Protein AF-A0A936DAI2-F1 (afdb_monomer_lite)

Structure (mmCIF, N/CA/C/O backbone):
data_AF-A0A936DAI2-F1
#
_entry.id   AF-A0A936DAI2-F1
#
loop_
_atom_site.group_PDB
_atom_site.id
_atom_site.type_symbol
_atom_site.label_atom_id
_atom_site.label_alt_id
_atom_site.label_comp_id
_atom_site.label_asym_id
_atom_site.label_entity_id
_atom_site.label_seq_id
_atom_site.pdbx_PDB_ins_code
_atom_site.Cartn_x
_atom_site.Cartn_y
_atom_site.Cartn_z
_atom_site.occupancy
_atom_site.B_iso_or_equiv
_atom_site.auth_seq_id
_atom_site.auth_comp_id
_atom_site.auth_asym_id
_atom_site.auth_atom_id
_atom_site.pdbx_PDB_model_num
ATOM 1 N N . MET A 1 1 ? -7.409 -4.285 -1.477 1.00 70.94 1 MET A N 1
ATOM 2 C CA . MET A 1 1 ? -8.183 -4.584 -0.250 1.00 70.94 1 MET A CA 1
ATOM 3 C C . MET A 1 1 ? -9.469 -5.377 -0.480 1.00 70.94 1 MET A C 1
ATOM 5 O O . MET A 1 1 ? -9.773 -6.174 0.391 1.00 70.94 1 MET A O 1
ATOM 9 N N . SER A 1 2 ? -10.229 -5.201 -1.573 1.00 72.62 2 SER A N 1
ATOM 10 C CA . SER A 1 2 ? -11.518 -5.904 -1.785 1.00 72.62 2 SER A CA 1
ATOM 11 C C . SER A 1 2 ? -11.424 -7.433 -1.908 1.00 72.62 2 SER A C 1
ATOM 13 O O . SER A 1 2 ? -12.415 -8.117 -1.687 1.00 72.62 2 SER A O 1
ATOM 15 N N . SER A 1 3 ? -10.251 -7.957 -2.260 1.00 80.31 3 SER A N 1
ATOM 16 C CA . SER A 1 3 ? -9.923 -9.386 -2.352 1.00 80.31 3 SER A CA 1
ATOM 17 C C . SER A 1 3 ? -9.615 -10.032 -0.997 1.00 80.31 3 SER A C 1
ATOM 19 O O . SER A 1 3 ? -9.823 -11.231 -0.826 1.00 80.31 3 SER A O 1
ATOM 21 N N . LEU A 1 4 ? -9.177 -9.247 -0.006 1.00 85.56 4 LEU A N 1
ATOM 22 C CA . LEU A 1 4 ? -8.958 -9.747 1.347 1.00 85.56 4 LEU A CA 1
ATOM 23 C C . LEU A 1 4 ? -10.298 -9.961 2.050 1.00 85.56 4 LEU A C 1
ATOM 25 O O . LEU A 1 4 ? -11.228 -9.167 1.909 1.00 85.56 4 LEU A O 1
ATOM 29 N N . SER A 1 5 ? -10.370 -11.001 2.883 1.00 88.88 5 SER A N 1
ATOM 30 C CA . SER A 1 5 ? -11.537 -11.238 3.733 1.00 88.88 5 SER A CA 1
ATOM 31 C C . SER A 1 5 ? -11.900 -9.969 4.529 1.00 88.88 5 SER A C 1
ATOM 33 O O . SER A 1 5 ? -11.015 -9.379 5.165 1.00 88.88 5 SER A O 1
ATOM 35 N N . PRO A 1 6 ? -13.187 -9.566 4.583 1.00 88.94 6 PRO A N 1
ATOM 36 C CA . PRO A 1 6 ? -13.639 -8.433 5.393 1.00 88.94 6 PRO A CA 1
ATOM 37 C C . PRO A 1 6 ? -13.217 -8.549 6.860 1.00 88.94 6 PRO A C 1
ATOM 39 O O . PRO A 1 6 ? -12.999 -7.538 7.525 1.00 88.94 6 PRO A O 1
ATOM 42 N N . LEU A 1 7 ? -13.048 -9.780 7.353 1.00 87.56 7 LEU A N 1
ATOM 43 C CA . LEU A 1 7 ? -12.580 -10.066 8.705 1.00 87.56 7 LEU A CA 1
ATOM 44 C C . LEU A 1 7 ? -11.135 -9.582 8.936 1.00 87.56 7 LEU A C 1
ATOM 46 O O . LEU A 1 7 ? -10.814 -9.093 10.014 1.00 87.56 7 LEU A O 1
ATOM 50 N N . VAL A 1 8 ? -10.267 -9.658 7.924 1.00 88.81 8 VAL A N 1
ATOM 51 C CA . VAL A 1 8 ? -8.865 -9.205 8.000 1.00 88.81 8 VAL A CA 1
ATOM 52 C C . VAL A 1 8 ? -8.806 -7.677 7.992 1.00 88.81 8 VAL A C 1
ATOM 54 O O . VAL A 1 8 ? -8.172 -7.056 8.856 1.00 88.81 8 VAL A O 1
ATOM 57 N N . VAL A 1 9 ? -9.536 -7.063 7.057 1.00 90.06 9 VAL A N 1
ATOM 58 C CA . VAL A 1 9 ? -9.573 -5.605 6.869 1.00 90.06 9 VAL A CA 1
ATOM 59 C C . VAL A 1 9 ? -10.243 -4.916 8.062 1.00 90.06 9 VAL A C 1
ATOM 61 O O . VAL A 1 9 ? -9.646 -4.036 8.681 1.00 90.06 9 VAL A O 1
ATOM 64 N N . HIS A 1 10 ? -11.444 -5.358 8.443 1.00 89.81 10 HIS A N 1
ATOM 65 C CA . HIS A 1 10 ? -12.270 -4.726 9.479 1.00 89.81 10 HIS A CA 1
ATOM 66 C C . HIS A 1 10 ? -12.187 -5.405 10.848 1.00 89.81 10 HIS A C 1
ATOM 68 O O . HIS A 1 10 ? -12.888 -4.995 11.770 1.00 89.81 10 HIS A O 1
ATOM 74 N N . GLY A 1 11 ? -11.323 -6.408 11.019 1.00 85.44 11 GLY A N 1
ATOM 75 C CA . GLY A 1 11 ? -11.231 -7.180 12.259 1.00 85.44 11 GLY A CA 1
ATOM 76 C C . GLY A 1 11 ? -11.012 -6.332 13.509 1.00 85.44 11 GLY A C 1
ATOM 77 O O . GLY A 1 11 ? -11.672 -6.559 14.515 1.00 85.44 11 GLY A O 1
ATOM 78 N N . LYS A 1 12 ? -10.193 -5.273 13.418 1.00 84.12 12 LYS A N 1
ATOM 79 C CA . LYS A 1 12 ? -10.018 -4.303 14.511 1.00 84.12 12 LYS A CA 1
ATOM 80 C C . LYS A 1 12 ? -11.341 -3.636 14.907 1.00 84.12 12 LYS A C 1
ATOM 82 O O . LYS A 1 12 ? -11.665 -3.599 16.087 1.00 84.12 12 LYS A O 1
ATOM 87 N N . LEU A 1 13 ? -12.113 -3.150 13.935 1.00 88.38 13 LEU A N 1
ATOM 88 C CA . LEU A 1 13 ? -13.388 -2.472 14.182 1.00 88.38 13 LEU A CA 1
ATOM 89 C C . LEU A 1 13 ? -14.452 -3.444 14.711 1.00 88.38 13 LEU A C 1
ATOM 91 O O . LEU A 1 13 ? -15.212 -3.104 15.617 1.00 88.38 13 LEU A O 1
ATOM 95 N N . LEU A 1 14 ? -14.481 -4.672 14.184 1.00 86.69 14 LEU A N 1
ATOM 96 C CA . LEU A 1 14 ? -15.334 -5.740 14.702 1.00 86.69 14 LEU A CA 1
ATOM 97 C C . LEU A 1 14 ? -14.982 -6.049 16.163 1.00 86.69 14 LEU A C 1
ATOM 99 O O . LEU A 1 14 ? -15.870 -6.141 17.006 1.00 86.69 14 LEU A O 1
ATOM 103 N N . TRP A 1 15 ? -13.691 -6.133 16.481 1.00 83.25 15 TRP A N 1
ATOM 104 C CA . TRP A 1 15 ? -13.213 -6.366 17.838 1.00 83.25 15 TRP A CA 1
ATOM 105 C C . TRP A 1 15 ? -13.580 -5.221 18.789 1.00 83.25 15 TRP A C 1
ATOM 107 O O . TRP A 1 15 ? -14.156 -5.464 19.848 1.00 83.25 15 TRP A O 1
ATOM 117 N N . GLU A 1 16 ? -13.332 -3.973 18.392 1.00 85.62 16 GLU A N 1
ATOM 118 C CA . GLU A 1 16 ? -13.724 -2.784 19.159 1.00 85.62 16 GLU A CA 1
ATOM 119 C C . GLU A 1 16 ? -15.239 -2.750 19.404 1.00 85.62 16 GLU A C 1
ATOM 121 O O . GLU A 1 16 ? -15.682 -2.449 20.513 1.00 85.62 16 GLU A O 1
ATOM 126 N N . SER A 1 17 ? -16.034 -3.147 18.407 1.00 88.31 17 SER A N 1
ATOM 127 C CA . SER A 1 17 ? -17.493 -3.241 18.520 1.00 88.31 17 SER A CA 1
ATOM 128 C C . SER A 1 17 ? -17.928 -4.326 19.508 1.00 88.31 17 SER A C 1
ATOM 130 O O . SER A 1 17 ? -18.817 -4.087 20.323 1.00 88.31 17 SER A O 1
ATOM 132 N N . VAL A 1 18 ? -17.292 -5.503 19.487 1.00 85.88 18 VAL A N 1
ATOM 133 C CA . VAL A 1 18 ? -17.580 -6.594 20.435 1.00 85.88 18 VAL A CA 1
ATOM 134 C C . VAL A 1 18 ? -17.218 -6.186 21.863 1.00 85.88 18 VAL A C 1
ATOM 136 O O . VAL A 1 18 ? -18.009 -6.413 22.778 1.00 85.88 18 VAL A O 1
ATOM 139 N N . VAL A 1 19 ? -16.072 -5.533 22.067 1.00 84.19 19 VAL A N 1
ATOM 140 C CA . VAL A 1 19 ? -15.667 -5.023 23.386 1.00 84.19 19 VAL A CA 1
ATOM 141 C C . VAL A 1 19 ? -16.621 -3.930 23.865 1.00 84.19 19 VAL A C 1
ATOM 143 O O . VAL A 1 19 ? -17.070 -3.973 25.010 1.00 84.19 19 VAL A O 1
ATOM 146 N N . ALA A 1 20 ? -16.995 -2.986 22.999 1.00 86.56 20 ALA A N 1
ATOM 147 C CA . ALA A 1 20 ? -17.966 -1.947 23.330 1.00 86.56 20 ALA A CA 1
ATOM 148 C C . ALA A 1 20 ? -19.325 -2.550 23.721 1.00 86.56 20 ALA A C 1
ATOM 150 O O . ALA A 1 20 ? -19.907 -2.169 24.739 1.00 86.56 20 ALA A O 1
ATOM 151 N N . LEU A 1 21 ? -19.804 -3.543 22.968 1.00 89.12 21 LEU A N 1
ATOM 152 C CA . LEU A 1 21 ? -21.056 -4.236 23.258 1.00 89.12 21 LEU A CA 1
ATOM 153 C C . LEU A 1 21 ? -20.972 -5.042 24.563 1.00 89.12 21 LEU A C 1
ATOM 155 O O . LEU A 1 21 ? -21.924 -5.029 25.344 1.00 89.12 21 LEU A O 1
ATOM 159 N N . ALA A 1 22 ? -19.827 -5.664 24.859 1.00 86.25 22 ALA A N 1
ATOM 160 C CA . ALA A 1 22 ? -19.572 -6.333 26.135 1.00 86.25 22 ALA A CA 1
ATOM 161 C C . ALA A 1 22 ? -19.556 -5.346 27.316 1.00 86.25 22 ALA A C 1
ATOM 163 O O . ALA A 1 22 ? -20.116 -5.648 28.371 1.00 86.25 22 ALA A O 1
ATOM 164 N N . CYS A 1 23 ? -18.993 -4.147 27.142 1.00 83.38 23 CYS A N 1
ATOM 165 C CA . CYS A 1 23 ? -19.050 -3.073 28.136 1.00 83.38 23 CYS A CA 1
ATOM 166 C C . CYS A 1 23 ? -20.493 -2.616 28.388 1.00 83.38 23 CYS A C 1
ATOM 168 O O . CYS A 1 23 ? -20.916 -2.524 29.541 1.00 83.38 23 CYS A O 1
ATOM 170 N N . VAL A 1 24 ? -21.277 -2.378 27.330 1.00 87.00 24 VAL A N 1
ATOM 171 C CA . VAL A 1 24 ? -22.697 -2.002 27.451 1.00 87.00 24 VAL A CA 1
ATOM 172 C C . VAL A 1 24 ? -23.490 -3.109 28.144 1.00 87.00 24 VAL A C 1
ATOM 174 O O . VAL A 1 24 ? -24.230 -2.833 29.089 1.00 87.00 24 VAL A O 1
ATOM 177 N N . ALA A 1 25 ? -23.295 -4.366 27.743 1.00 84.81 25 ALA A N 1
ATOM 178 C CA . ALA A 1 25 ? -23.915 -5.517 28.391 1.00 84.81 25 ALA A CA 1
ATOM 179 C C . ALA A 1 25 ? -23.515 -5.616 29.872 1.00 84.81 25 ALA A C 1
ATOM 181 O O . ALA A 1 25 ? -24.379 -5.841 30.719 1.00 84.81 25 ALA A O 1
ATOM 182 N N . GLY A 1 26 ? -22.245 -5.366 30.203 1.00 82.12 26 GLY A N 1
ATOM 183 C CA . GLY A 1 26 ? -21.741 -5.311 31.574 1.00 82.12 26 GLY A CA 1
ATOM 184 C C . GLY A 1 26 ? -22.395 -4.209 32.411 1.00 82.12 26 GLY A C 1
ATOM 185 O O . GLY A 1 26 ? -22.815 -4.466 33.540 1.00 82.12 26 GLY A O 1
ATOM 186 N N . ILE A 1 27 ? -22.573 -3.008 31.851 1.00 82.88 27 ILE A N 1
ATOM 187 C CA . ILE A 1 27 ? -23.290 -1.893 32.494 1.00 82.88 27 ILE A CA 1
ATOM 188 C C . ILE A 1 27 ? -24.754 -2.268 32.748 1.00 82.88 27 ILE A C 1
ATOM 190 O O . ILE A 1 27 ? -25.254 -2.122 33.868 1.00 82.88 27 ILE A O 1
ATOM 194 N N . VAL A 1 28 ? -25.438 -2.800 31.733 1.00 86.62 28 VAL A N 1
ATOM 195 C CA . VAL A 1 28 ? -26.839 -3.225 31.836 1.00 86.62 28 VAL A CA 1
ATOM 196 C C . VAL A 1 28 ? -26.993 -4.341 32.873 1.00 86.62 28 VAL A C 1
ATOM 198 O O . VAL A 1 28 ? -27.884 -4.274 33.724 1.00 86.62 28 VAL A O 1
ATOM 201 N N . ALA A 1 29 ? -26.106 -5.337 32.870 1.00 82.50 29 ALA A N 1
ATOM 202 C CA . ALA A 1 29 ? -26.103 -6.438 33.827 1.00 82.50 29 ALA A CA 1
ATOM 203 C C . ALA A 1 29 ? -25.831 -5.954 35.260 1.00 82.50 29 ALA A C 1
ATOM 205 O O . ALA A 1 29 ? -26.555 -6.339 36.184 1.00 82.50 29 ALA A O 1
ATOM 206 N N . ALA A 1 30 ? -24.855 -5.059 35.452 1.00 80.62 30 ALA A N 1
ATOM 207 C CA . ALA A 1 30 ? -24.531 -4.467 36.749 1.00 80.62 30 ALA A CA 1
ATOM 208 C C . ALA A 1 30 ? -25.721 -3.704 37.358 1.00 80.62 30 ALA A C 1
ATOM 210 O O . ALA A 1 30 ? -25.898 -3.716 38.578 1.00 80.62 30 ALA A O 1
ATOM 211 N N . TRP A 1 31 ? -26.581 -3.112 36.523 1.00 80.06 31 TRP A N 1
ATOM 212 C CA . TRP A 1 31 ? -27.806 -2.436 36.956 1.00 80.06 31 TRP A CA 1
ATOM 213 C C . TRP A 1 31 ? -28.996 -3.383 37.163 1.00 80.06 31 TRP A C 1
ATOM 215 O O . TRP A 1 31 ? -29.698 -3.292 38.177 1.00 80.06 31 TRP A O 1
ATOM 225 N N . LEU A 1 32 ? -29.260 -4.286 36.215 1.00 84.50 32 LEU A N 1
ATOM 226 C CA . LEU A 1 32 ? -30.474 -5.107 36.207 1.00 84.50 32 LEU A CA 1
ATOM 227 C C . LEU A 1 32 ? -30.398 -6.316 37.141 1.00 84.50 32 LEU A C 1
ATOM 229 O O . LEU A 1 32 ? -31.386 -6.606 37.822 1.00 84.50 32 LEU A O 1
ATOM 233 N N . LEU A 1 33 ? -29.260 -7.016 37.204 1.00 81.69 33 LEU A N 1
ATOM 234 C CA . LEU A 1 33 ? -29.117 -8.236 38.008 1.00 81.69 33 LEU A CA 1
ATOM 235 C C . LEU A 1 33 ? -29.356 -7.986 39.508 1.00 81.69 33 LEU A C 1
ATOM 237 O O . LEU A 1 33 ? -30.222 -8.656 40.078 1.00 81.69 33 LEU A O 1
ATOM 241 N N . PRO A 1 34 ? -28.710 -6.998 40.165 1.00 76.62 34 PRO A N 1
ATOM 242 C CA . PRO A 1 34 ? -28.986 -6.722 41.574 1.00 76.62 34 PRO A CA 1
ATOM 243 C C . PRO A 1 34 ? -30.408 -6.202 41.817 1.00 76.62 34 PRO A C 1
ATOM 245 O O . PRO A 1 34 ? -31.004 -6.544 42.837 1.00 76.62 34 PRO A O 1
ATOM 248 N N . ARG A 1 35 ? -31.001 -5.439 40.886 1.00 79.94 35 ARG A N 1
ATOM 249 C CA . ARG A 1 35 ? -32.412 -5.020 40.993 1.00 79.94 35 ARG A CA 1
ATOM 250 C C . ARG A 1 35 ? -33.363 -6.217 40.954 1.00 79.94 35 ARG A C 1
ATOM 252 O O . ARG A 1 35 ? -34.273 -6.292 41.778 1.00 79.94 35 ARG A O 1
ATOM 259 N N . ARG A 1 36 ? -33.151 -7.165 40.034 1.00 83.06 36 ARG A N 1
ATOM 260 C CA . ARG A 1 36 ? -33.947 -8.401 39.943 1.00 83.06 36 ARG A CA 1
ATOM 261 C C . ARG A 1 36 ? -33.774 -9.274 41.185 1.00 83.06 36 ARG A C 1
ATOM 263 O O . ARG A 1 36 ? -34.778 -9.713 41.738 1.00 83.06 36 ARG A O 1
ATOM 270 N N . ALA A 1 37 ? -32.542 -9.468 41.657 1.00 80.00 37 ALA A N 1
ATOM 271 C CA . ALA A 1 37 ? -32.267 -10.233 42.873 1.00 80.00 37 ALA A CA 1
ATOM 272 C C . ALA A 1 37 ? -32.964 -9.626 44.104 1.00 80.00 37 ALA A C 1
ATOM 274 O O . ALA A 1 37 ? -33.614 -10.345 44.857 1.00 80.00 37 ALA A O 1
ATOM 275 N N . ARG A 1 38 ? -32.924 -8.295 44.268 1.00 76.12 38 ARG A N 1
ATOM 276 C CA . ARG A 1 38 ? -33.622 -7.599 45.366 1.00 76.12 38 ARG A CA 1
ATOM 277 C C . ARG A 1 38 ? -35.136 -7.708 45.274 1.00 76.12 38 ARG A C 1
ATOM 279 O O . ARG A 1 38 ? -35.776 -7.966 46.282 1.00 76.12 38 ARG A O 1
ATOM 286 N N . ARG A 1 39 ? -35.715 -7.550 44.079 1.00 82.75 39 ARG A N 1
ATOM 287 C CA . ARG A 1 39 ? -37.163 -7.739 43.881 1.00 82.75 39 ARG A CA 1
ATOM 288 C C . ARG A 1 39 ? -37.600 -9.158 44.240 1.00 82.75 39 ARG A C 1
ATOM 290 O O . ARG A 1 39 ? -38.633 -9.311 44.878 1.00 82.75 39 ARG A O 1
ATOM 297 N N . ARG A 1 40 ? -36.807 -10.172 43.867 1.00 83.38 40 ARG A N 1
ATOM 298 C CA . ARG A 1 40 ? -37.063 -11.573 44.237 1.00 83.38 40 ARG A CA 1
ATOM 299 C C . ARG A 1 40 ? -37.007 -11.776 45.754 1.00 83.38 40 ARG A C 1
ATOM 301 O O . ARG A 1 40 ? -37.939 -12.348 46.296 1.00 83.38 40 ARG A O 1
ATOM 308 N N . ARG A 1 41 ? -35.998 -11.225 46.437 1.00 79.38 41 ARG A N 1
ATOM 309 C CA . ARG A 1 41 ? -35.885 -11.288 47.909 1.00 79.38 41 ARG A CA 1
ATOM 310 C C . ARG A 1 41 ? -37.027 -10.568 48.628 1.00 79.38 41 ARG A C 1
ATOM 312 O O . ARG A 1 41 ? -37.676 -11.150 49.482 1.00 79.38 41 ARG A O 1
ATOM 319 N N . ALA A 1 42 ? -37.343 -9.336 48.228 1.00 81.50 42 ALA A N 1
ATOM 320 C CA . ALA A 1 42 ? -38.466 -8.585 48.795 1.00 81.50 42 ALA A CA 1
ATOM 321 C C . ALA A 1 42 ? -39.812 -9.299 48.567 1.00 81.50 42 ALA A C 1
ATOM 323 O O . ALA A 1 42 ? -40.718 -9.216 49.390 1.00 81.50 42 ALA A O 1
ATOM 324 N N . ALA A 1 43 ? -39.975 -10.003 47.441 1.00 84.12 43 ALA A N 1
ATOM 325 C CA . ALA A 1 43 ? -41.144 -10.845 47.207 1.00 84.12 43 ALA A CA 1
ATOM 326 C C . ALA A 1 43 ? -41.163 -12.080 48.123 1.00 84.12 43 ALA A C 1
ATOM 328 O O . ALA A 1 43 ? -42.204 -12.346 48.714 1.00 84.12 43 ALA A O 1
ATOM 329 N N . ALA A 1 44 ? -40.032 -12.775 48.285 1.00 83.31 44 ALA A N 1
ATOM 330 C CA . ALA A 1 44 ? -39.912 -13.934 49.171 1.00 83.31 44 ALA A CA 1
ATOM 331 C C . ALA A 1 44 ? -40.231 -13.579 50.633 1.00 83.31 44 ALA A C 1
ATOM 333 O O . ALA A 1 44 ? -41.036 -14.252 51.263 1.00 83.31 44 ALA A O 1
ATOM 334 N N . ILE A 1 45 ? -39.712 -12.457 51.135 1.00 81.44 45 ILE A N 1
ATOM 335 C CA . ILE A 1 45 ? -39.967 -11.989 5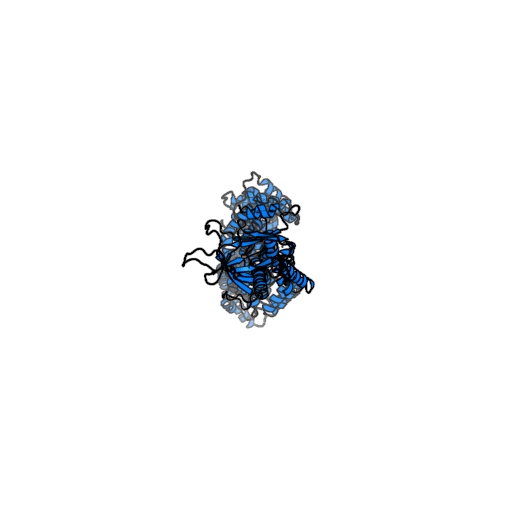2.508 1.00 81.44 45 ILE A CA 1
ATOM 336 C C . ILE A 1 45 ? -41.435 -11.619 52.713 1.00 81.44 45 ILE A C 1
ATOM 338 O O . ILE A 1 45 ? -42.049 -12.004 53.705 1.00 81.44 45 ILE A O 1
ATOM 342 N N . ARG A 1 46 ? -42.040 -10.909 51.752 1.00 85.12 46 ARG A N 1
ATOM 343 C CA . ARG A 1 46 ? -43.477 -10.595 51.806 1.00 85.12 46 ARG A CA 1
ATOM 344 C C . ARG A 1 46 ? -44.345 -11.848 51.759 1.00 85.12 46 ARG A C 1
ATOM 346 O O . ARG A 1 46 ? -45.410 -11.845 52.365 1.00 85.12 46 ARG A O 1
ATOM 353 N N . ALA A 1 47 ? -43.913 -12.880 51.036 1.00 84.00 47 ALA A N 1
ATOM 354 C CA . ALA A 1 47 ? -44.590 -14.170 51.015 1.00 84.00 47 ALA A CA 1
ATOM 355 C C . ALA A 1 47 ? -44.435 -14.906 52.356 1.00 84.00 47 ALA A C 1
ATOM 357 O O . ALA A 1 47 ? -45.422 -15.436 52.853 1.00 84.00 47 ALA A O 1
ATOM 358 N N . GLY A 1 48 ? -43.243 -14.866 52.964 1.00 82.81 48 GLY A N 1
ATOM 359 C CA . GLY A 1 48 ? -42.961 -15.464 54.273 1.00 82.81 48 GLY A CA 1
ATOM 360 C C . GLY A 1 48 ? -43.753 -14.838 55.423 1.00 82.81 48 GLY A C 1
ATOM 361 O O . GLY A 1 48 ? -44.192 -15.555 56.315 1.00 82.81 48 GLY A O 1
ATOM 362 N N . LEU A 1 49 ? -44.015 -13.526 55.375 1.00 83.19 49 LEU A N 1
ATOM 363 C CA . LEU A 1 49 ? -44.900 -12.872 56.346 1.00 83.19 49 LEU A CA 1
ATOM 364 C C . LEU A 1 49 ? -46.367 -13.295 56.196 1.00 83.19 49 LEU A C 1
ATOM 366 O O . LEU A 1 49 ? -47.092 -13.277 57.181 1.00 83.19 49 LEU A O 1
ATOM 370 N N . GLY A 1 50 ? -46.807 -13.677 54.994 1.00 84.81 50 GLY A N 1
ATOM 371 C CA . GLY A 1 50 ? -48.193 -14.034 54.689 1.00 84.81 50 GLY A CA 1
ATOM 372 C C . GLY A 1 50 ? -48.997 -12.928 53.987 1.00 84.81 50 GLY A C 1
ATOM 373 O O . GLY A 1 50 ? -48.495 -11.853 53.634 1.00 84.81 50 GLY A O 1
ATOM 374 N N . GLY A 1 51 ? -50.274 -13.221 53.721 1.00 83.75 51 GLY A N 1
ATOM 375 C CA . GLY A 1 51 ? -51.211 -12.282 53.100 1.00 83.75 51 GLY A CA 1
ATOM 376 C C . GLY A 1 51 ? -51.634 -11.192 54.082 1.00 83.75 51 GLY A C 1
ATOM 377 O O . GLY A 1 51 ? -52.155 -11.501 55.148 1.00 83.75 51 GLY A O 1
ATOM 378 N N . GLY A 1 52 ? -51.412 -9.924 53.728 1.00 79.94 52 GLY A N 1
ATOM 379 C CA . GLY A 1 52 ? -51.846 -8.797 54.551 1.00 79.94 52 GLY A CA 1
ATOM 380 C C . GLY A 1 52 ? -53.369 -8.671 54.561 1.00 79.94 52 GLY A C 1
ATOM 381 O O . GLY A 1 52 ? -53.992 -8.639 53.500 1.00 79.94 52 GLY A O 1
ATOM 382 N N . THR A 1 53 ? -53.966 -8.575 55.743 1.00 80.38 53 THR A N 1
ATOM 383 C CA . THR A 1 53 ? -55.378 -8.247 55.921 1.00 80.38 53 THR A CA 1
ATOM 384 C C . THR A 1 53 ? -55.534 -6.733 56.017 1.00 80.38 53 THR A C 1
ATOM 386 O O . THR A 1 53 ? -54.870 -6.075 56.817 1.00 80.38 53 THR A O 1
ATOM 389 N N . SER A 1 54 ? -56.426 -6.170 55.203 1.00 75.56 54 SER A N 1
ATOM 390 C CA . SER A 1 54 ? -56.845 -4.763 55.296 1.00 75.56 54 SER A CA 1
ATOM 391 C C . SER A 1 54 ? -58.015 -4.556 56.261 1.00 75.56 54 SER A C 1
ATOM 393 O O . SER A 1 54 ? -58.392 -3.421 56.537 1.00 75.56 54 SER A O 1
ATOM 395 N N . SER A 1 55 ? -58.608 -5.647 56.752 1.00 78.44 55 SER A N 1
ATOM 396 C CA . SER A 1 55 ? -59.645 -5.623 57.779 1.00 78.44 55 SER A CA 1
ATOM 397 C C . SER A 1 55 ? -59.006 -5.738 59.158 1.00 78.44 55 SER A C 1
ATOM 399 O O . SER A 1 55 ? -58.180 -6.622 59.384 1.00 78.44 55 SER A O 1
ATOM 401 N N . LEU A 1 56 ? -59.408 -4.852 60.068 1.00 79.81 56 LEU A N 1
ATOM 402 C CA . LEU A 1 56 ? -58.978 -4.851 61.467 1.00 79.81 56 LEU A CA 1
ATOM 403 C C . LEU A 1 56 ? -59.888 -5.683 62.374 1.00 79.81 56 LEU A C 1
ATOM 405 O O . LEU A 1 56 ? -59.710 -5.639 63.582 1.00 79.81 56 LEU A O 1
ATOM 409 N N . ALA A 1 57 ? -60.849 -6.433 61.825 1.00 75.19 57 ALA A N 1
ATOM 410 C CA . ALA A 1 57 ? -61.650 -7.370 62.606 1.00 75.19 57 ALA A CA 1
ATOM 411 C C . ALA A 1 57 ? -60.791 -8.602 62.952 1.00 75.19 57 ALA A C 1
ATOM 413 O O . ALA A 1 57 ? -60.529 -9.415 62.057 1.00 75.19 57 ALA A O 1
ATOM 414 N N . PRO A 1 58 ? -60.310 -8.759 64.203 1.00 62.66 58 PRO A N 1
ATOM 415 C CA . PRO A 1 58 ? -59.483 -9.902 64.545 1.00 62.66 58 PRO A CA 1
ATOM 416 C C . PRO A 1 58 ? -60.353 -11.170 64.504 1.00 62.66 58 PRO A C 1
ATOM 418 O O . PRO A 1 58 ? -61.418 -11.198 65.120 1.00 62.66 58 PRO A O 1
ATOM 421 N N . PRO A 1 59 ? -59.935 -12.243 63.812 1.00 60.53 59 PRO A N 1
ATOM 422 C CA . PRO A 1 59 ? -60.673 -13.509 63.818 1.00 60.53 59 PRO A CA 1
ATOM 423 C C . PRO A 1 59 ? -60.622 -14.217 65.188 1.00 60.53 59 PRO A C 1
ATOM 425 O O . PRO A 1 59 ? -61.425 -15.107 65.445 1.00 60.53 59 PRO A O 1
ATOM 428 N N . SER A 1 60 ? -59.666 -13.848 66.050 1.00 74.50 60 SER A N 1
ATOM 429 C CA . SER A 1 60 ? -59.506 -14.280 67.446 1.00 74.50 60 SER A CA 1
ATOM 430 C C . SER A 1 60 ? -58.500 -13.340 68.149 1.00 74.50 60 SER A C 1
ATOM 432 O O . SER A 1 60 ? -57.553 -12.908 67.484 1.00 74.50 60 SER A O 1
ATOM 434 N N . PRO A 1 61 ? -58.668 -13.020 69.451 1.00 68.62 61 PRO A N 1
ATOM 435 C CA . PRO A 1 61 ? -57.821 -12.075 70.200 1.00 68.62 61 PRO A CA 1
ATOM 436 C C . PRO A 1 61 ? -56.355 -12.509 70.398 1.00 68.62 61 PRO A C 1
ATOM 438 O O . PRO A 1 61 ? -55.541 -11.701 70.839 1.00 68.62 61 PRO A O 1
ATOM 441 N N . GLU A 1 62 ? -55.996 -13.744 70.042 1.00 77.12 62 GLU A N 1
ATOM 442 C CA . GLU A 1 62 ? -54.641 -14.291 70.235 1.00 77.12 62 GLU A CA 1
ATOM 443 C C . GLU A 1 62 ? -53.981 -14.754 68.931 1.00 77.12 62 GLU A C 1
ATOM 445 O O . GLU A 1 62 ? -52.847 -15.227 68.924 1.00 77.12 62 GLU A O 1
ATOM 450 N N . LYS A 1 63 ? -54.662 -14.610 67.789 1.00 83.62 63 LYS A N 1
ATOM 451 C CA . LYS A 1 63 ? -54.111 -15.072 66.517 1.00 83.62 63 LYS A CA 1
ATOM 452 C C . LYS A 1 63 ? -53.110 -14.063 65.958 1.00 83.62 63 LYS A C 1
ATOM 454 O O . LYS A 1 63 ? -53.388 -12.868 65.871 1.00 83.62 63 LYS A O 1
ATOM 459 N N . LEU A 1 64 ? -51.980 -14.578 65.482 1.00 85.50 64 LEU A N 1
ATOM 460 C CA . LEU A 1 64 ? -51.043 -13.824 64.660 1.00 85.50 64 LEU A CA 1
ATOM 461 C C . LEU A 1 64 ? -51.755 -13.309 63.399 1.00 85.50 64 LEU A C 1
ATOM 463 O O . LEU A 1 64 ? -52.319 -14.088 62.624 1.00 85.50 64 LEU A O 1
ATOM 467 N N . VAL A 1 65 ? -51.710 -12.001 63.179 1.00 89.12 65 VAL A N 1
ATOM 468 C CA . VAL A 1 65 ? -52.251 -11.344 61.990 1.00 89.12 65 VAL A CA 1
ATOM 469 C C . VAL A 1 65 ? -51.171 -10.537 61.286 1.00 89.12 65 VAL A C 1
ATOM 471 O O . VAL A 1 65 ? -50.202 -10.077 61.891 1.00 89.12 65 VAL A O 1
ATOM 474 N N . VAL A 1 66 ? -51.346 -10.372 59.979 1.00 90.31 66 VAL A N 1
ATOM 475 C CA . VAL A 1 66 ? -50.471 -9.560 59.134 1.00 90.31 66 VAL A CA 1
ATOM 476 C C . VAL A 1 66 ? -51.287 -8.377 58.672 1.00 90.31 66 VAL A C 1
ATOM 478 O O . VAL A 1 66 ? -52.223 -8.537 57.899 1.00 90.31 66 VAL A O 1
ATOM 481 N N . VAL A 1 67 ? -50.941 -7.189 59.132 1.00 90.44 67 VAL A N 1
ATOM 482 C CA . VAL A 1 67 ? -51.670 -5.968 58.816 1.00 90.44 67 VAL A CA 1
ATOM 483 C C . VAL A 1 67 ? -50.925 -5.221 57.716 1.00 90.44 67 VAL A C 1
ATOM 485 O O . VAL A 1 67 ? -49.716 -5.009 57.823 1.00 90.44 67 VAL A O 1
ATOM 488 N N . SER A 1 68 ? -51.633 -4.835 56.652 1.00 91.56 68 SER A N 1
ATOM 489 C CA . SER A 1 68 ? -51.083 -3.992 55.581 1.00 91.56 68 SER A CA 1
ATOM 490 C C . SER A 1 68 ? -51.627 -2.572 55.697 1.00 91.56 68 SER A C 1
ATOM 492 O O . SER A 1 68 ? -52.842 -2.374 55.711 1.00 91.56 68 SER A O 1
ATOM 494 N N . GLY A 1 69 ? -50.738 -1.584 55.804 1.00 90.25 69 GLY A N 1
ATOM 495 C CA . GLY A 1 69 ? -51.118 -0.196 56.056 1.00 90.25 69 GLY A CA 1
ATOM 496 C C . GLY A 1 69 ? -50.059 0.816 55.641 1.00 90.25 69 GLY A C 1
ATOM 497 O O . GLY A 1 69 ? -48.899 0.475 55.396 1.00 90.25 69 GLY A O 1
ATOM 498 N N . LYS A 1 70 ? -50.468 2.082 55.538 1.00 90.38 70 LYS A N 1
ATOM 499 C CA . LYS A 1 70 ? -49.556 3.196 55.249 1.00 90.38 70 LYS A CA 1
ATOM 500 C C . LYS A 1 70 ? -48.926 3.700 56.537 1.00 90.38 70 LYS A C 1
ATOM 502 O O . LYS A 1 70 ? -49.623 3.933 57.515 1.00 90.38 70 LYS A O 1
ATOM 507 N N . VAL A 1 71 ? -47.619 3.924 56.529 1.00 87.50 71 VAL A N 1
ATOM 508 C CA . VAL A 1 71 ? -46.910 4.503 57.672 1.00 87.50 71 VAL A CA 1
ATOM 509 C C . VAL A 1 71 ? -47.338 5.959 57.858 1.00 87.50 71 VAL A C 1
ATOM 511 O O . VAL A 1 71 ? -47.121 6.794 56.977 1.00 87.50 71 VAL A O 1
ATOM 514 N N . VAL A 1 72 ? -47.890 6.281 59.023 1.00 85.38 72 VAL A N 1
ATOM 515 C CA . VAL A 1 72 ? -48.265 7.640 59.434 1.00 85.38 72 VAL A CA 1
ATOM 516 C C . VAL A 1 72 ? -47.560 7.999 60.742 1.00 85.38 72 VAL A C 1
ATOM 518 O O . VAL A 1 72 ? -47.049 7.135 61.452 1.00 85.38 72 VAL A O 1
ATOM 521 N N . LYS A 1 73 ? -47.459 9.292 61.049 1.00 72.19 73 LYS A N 1
ATOM 522 C CA . LYS A 1 73 ? -46.886 9.746 62.323 1.00 72.19 73 LYS A CA 1
ATOM 523 C C . LYS A 1 73 ? -47.972 9.922 63.369 1.00 72.19 73 LYS A C 1
ATOM 525 O O . LYS A 1 73 ? -49.019 10.473 63.048 1.00 72.19 73 LYS A O 1
ATOM 530 N N . ALA A 1 74 ? -47.663 9.564 64.613 1.00 69.12 74 ALA A N 1
ATOM 531 C CA . ALA A 1 74 ? -48.551 9.780 65.751 1.00 69.12 74 ALA A CA 1
ATOM 532 C C . ALA A 1 74 ? -48.807 11.278 66.024 1.00 69.12 74 ALA A C 1
ATOM 534 O O . ALA A 1 74 ? -49.941 11.672 66.268 1.00 69.12 74 ALA A O 1
ATOM 535 N N . SER A 1 75 ? -47.779 12.130 65.922 1.00 63.00 75 SER A N 1
ATOM 536 C CA . SER A 1 75 ? -47.843 13.553 66.305 1.00 63.00 75 SER A CA 1
ATOM 537 C C . SER A 1 75 ? -48.304 14.535 65.214 1.00 63.00 75 SER A C 1
ATOM 539 O O . SER A 1 75 ? -48.258 15.745 65.421 1.00 63.00 75 SER A O 1
ATOM 541 N N . GLY A 1 76 ? -48.706 14.072 64.023 1.00 56.72 76 GLY A N 1
ATOM 542 C CA . GLY A 1 76 ? -49.169 14.952 62.933 1.00 56.72 76 GLY A CA 1
ATOM 543 C C . GLY A 1 76 ? -48.121 15.926 62.354 1.00 56.72 76 GLY A C 1
ATOM 544 O O . GLY A 1 76 ? -48.433 16.662 61.424 1.00 56.72 76 GLY A O 1
ATOM 545 N N . SER A 1 77 ? -46.873 15.929 62.845 1.00 51.12 77 SER A N 1
ATOM 546 C CA . SER A 1 77 ? -45.812 16.847 62.398 1.00 51.12 77 SER A CA 1
ATOM 547 C C . SER A 1 77 ? -45.377 16.570 60.942 1.00 51.12 77 SER A C 1
ATOM 549 O O . SER A 1 77 ? -44.744 15.535 60.673 1.00 51.12 77 SER A O 1
ATOM 551 N N . PRO A 1 78 ? -45.631 17.486 59.986 1.00 53.12 78 PRO A N 1
ATOM 552 C CA . PRO A 1 78 ? -45.403 17.239 58.559 1.00 53.12 78 PRO A CA 1
ATOM 553 C C . PRO A 1 78 ? -43.928 17.330 58.122 1.00 53.12 78 PRO A C 1
ATOM 555 O O . PRO A 1 78 ? -43.586 16.906 57.020 1.00 53.12 78 PRO A O 1
ATOM 558 N N . GLU A 1 79 ? -43.018 17.843 58.957 1.00 51.78 79 GLU A N 1
ATOM 559 C CA . GLU A 1 79 ? -41.702 18.296 58.470 1.00 51.78 79 GLU A CA 1
ATOM 560 C C . GLU A 1 79 ? -40.644 17.194 58.276 1.00 51.78 79 GLU A C 1
ATOM 562 O O . GLU A 1 79 ? -39.717 17.349 57.480 1.00 51.78 79 GLU A O 1
ATOM 567 N N . LYS A 1 80 ? -40.754 16.047 58.959 1.00 59.88 80 LYS A N 1
ATOM 568 C CA . LYS A 1 80 ? -39.730 14.977 58.886 1.00 59.88 80 LYS A CA 1
ATOM 569 C C . LYS A 1 80 ? -40.210 13.766 58.090 1.00 59.88 80 LYS A C 1
ATOM 571 O O . LYS A 1 80 ? -41.106 13.069 58.535 1.00 59.88 80 LYS A O 1
ATOM 576 N N . LYS A 1 81 ? -39.605 13.464 56.939 1.00 67.75 81 LYS A N 1
ATOM 577 C CA . LYS A 1 81 ? -40.038 12.334 56.090 1.00 67.75 81 LYS A CA 1
ATOM 578 C C . LYS A 1 81 ? -39.686 10.948 56.650 1.00 67.75 81 LYS A C 1
ATOM 580 O O . LYS A 1 81 ? -40.257 9.972 56.190 1.00 67.75 81 LYS A O 1
ATOM 585 N N . LEU A 1 82 ? -38.716 10.817 57.558 1.00 71.19 82 LEU A N 1
ATOM 586 C CA . LEU A 1 82 ? -38.276 9.529 58.126 1.00 71.19 82 LEU A CA 1
ATOM 587 C C . LEU A 1 82 ? -39.159 9.133 59.321 1.00 71.19 82 LEU A C 1
ATOM 589 O O . LEU A 1 82 ? -39.305 9.934 60.240 1.00 71.19 82 LEU A O 1
ATOM 593 N N . ALA A 1 83 ? -39.713 7.920 59.304 1.00 72.50 83 ALA A N 1
ATOM 594 C CA . ALA A 1 83 ? -40.593 7.393 60.350 1.00 72.50 83 ALA A CA 1
ATOM 595 C C . ALA A 1 83 ? -39.890 6.356 61.244 1.00 72.50 83 ALA A C 1
ATOM 597 O O . ALA A 1 83 ? -40.003 6.418 62.465 1.00 72.50 83 ALA A O 1
ATOM 598 N N . ALA A 1 84 ? -39.109 5.446 60.655 1.00 74.44 84 ALA A N 1
ATOM 599 C CA . ALA A 1 84 ? -38.343 4.444 61.397 1.00 74.44 84 ALA A CA 1
ATOM 600 C C . ALA A 1 84 ? -37.056 4.045 60.664 1.00 74.44 84 ALA A C 1
ATOM 602 O O . ALA A 1 84 ? -36.940 4.204 59.443 1.00 74.44 84 ALA A O 1
ATOM 603 N N . ALA A 1 85 ? -36.094 3.524 61.422 1.00 74.44 85 ALA A N 1
ATOM 604 C CA . ALA A 1 85 ? -34.804 3.058 60.946 1.00 74.44 85 ALA A CA 1
ATOM 605 C C . ALA A 1 85 ? -34.350 1.787 61.687 1.00 74.44 85 ALA A C 1
ATOM 607 O O . ALA A 1 85 ? -34.518 1.655 62.895 1.00 74.44 85 ALA A O 1
ATOM 608 N N . THR A 1 86 ? -33.719 0.864 60.967 1.00 74.94 86 THR A N 1
ATOM 609 C CA . THR A 1 86 ? -33.116 -0.355 61.522 1.00 74.94 86 THR A CA 1
ATOM 610 C C . THR A 1 86 ? -31.661 -0.443 61.085 1.00 74.94 86 THR A C 1
ATOM 612 O O . THR A 1 86 ? -31.378 -0.420 59.883 1.00 74.94 86 THR A O 1
ATOM 615 N N . LEU A 1 87 ? -30.743 -0.562 62.045 1.00 70.06 87 LEU A N 1
ATOM 616 C CA . LEU A 1 87 ? -29.340 -0.890 61.810 1.00 70.06 87 LEU A CA 1
ATOM 617 C C . LEU A 1 87 ? -29.127 -2.396 61.953 1.00 70.06 87 LEU A C 1
ATOM 619 O O . LEU A 1 87 ? -29.529 -3.020 62.934 1.00 70.06 87 LEU A O 1
ATOM 623 N N . VAL A 1 88 ? -28.457 -2.975 60.963 1.00 68.00 88 VAL A N 1
ATOM 624 C CA . VAL A 1 88 ? -28.142 -4.403 60.909 1.00 68.00 88 VAL A CA 1
ATOM 625 C C . VAL A 1 88 ? -26.648 -4.559 60.624 1.00 68.00 88 VAL A C 1
ATOM 627 O O . VAL A 1 88 ? -26.131 -3.820 59.786 1.00 68.00 88 VAL A O 1
ATOM 630 N N . PRO A 1 89 ? -25.924 -5.502 61.252 1.00 65.12 89 PRO A N 1
ATOM 631 C CA . PRO A 1 89 ? -24.564 -5.841 60.832 1.00 65.12 89 PRO A CA 1
ATOM 632 C C . PRO A 1 89 ? -24.496 -6.117 59.323 1.00 65.12 89 PRO A C 1
ATOM 634 O O . PRO A 1 89 ? -25.369 -6.788 58.779 1.00 65.12 89 PRO A O 1
ATOM 637 N N . ALA A 1 90 ? -23.460 -5.640 58.633 1.00 62.00 90 ALA A N 1
ATOM 638 C CA . ALA A 1 90 ? -23.292 -5.779 57.184 1.00 62.00 90 ALA A CA 1
ATOM 639 C C . ALA A 1 90 ? -23.282 -7.253 56.745 1.00 62.00 90 ALA A C 1
ATOM 641 O O . ALA A 1 90 ? -23.849 -7.590 55.708 1.00 62.00 90 ALA A O 1
ATOM 642 N N . ALA A 1 91 ? -22.735 -8.144 57.581 1.00 56.22 91 ALA A N 1
ATOM 643 C CA . ALA A 1 91 ? -22.793 -9.594 57.383 1.00 56.22 91 ALA A CA 1
ATOM 644 C C . ALA A 1 91 ? -24.233 -10.153 57.393 1.00 56.22 91 ALA A C 1
ATOM 646 O O . ALA A 1 91 ? -24.513 -11.155 56.743 1.00 56.22 91 ALA A O 1
ATOM 647 N N . MET A 1 92 ? -25.158 -9.481 58.083 1.00 58.69 92 MET A N 1
ATOM 648 C CA . MET A 1 92 ? -26.579 -9.836 58.193 1.00 58.69 92 MET A CA 1
ATOM 649 C C . MET A 1 92 ? -27.486 -8.940 57.339 1.00 58.69 92 MET A C 1
ATOM 651 O O . MET A 1 92 ? -28.704 -9.109 57.342 1.00 58.69 92 MET A O 1
ATOM 655 N N . ALA A 1 93 ? -26.919 -8.018 56.551 1.00 56.78 93 ALA A N 1
ATOM 656 C CA . ALA A 1 93 ? -27.681 -7.157 55.648 1.00 56.78 93 ALA A CA 1
ATOM 657 C C . ALA A 1 93 ? -28.530 -7.966 54.653 1.00 56.78 93 ALA A C 1
ATOM 659 O O . ALA A 1 93 ? -29.551 -7.470 54.180 1.00 56.78 93 ALA A O 1
ATOM 660 N N . PHE A 1 94 ? -28.121 -9.211 54.384 1.00 54.31 94 PHE A N 1
ATOM 661 C CA . PHE A 1 94 ? -28.767 -10.146 53.468 1.00 54.31 94 PHE A CA 1
ATOM 662 C C . PHE A 1 94 ? -29.561 -11.276 54.144 1.00 54.31 94 PHE A C 1
ATOM 664 O O . PHE A 1 94 ? -30.122 -12.089 53.414 1.00 54.31 94 PHE A O 1
ATOM 671 N N . ALA A 1 95 ? -29.611 -11.347 55.479 1.00 57.47 95 ALA A N 1
ATOM 672 C CA . ALA A 1 95 ? -30.412 -12.351 56.182 1.00 57.47 95 ALA A CA 1
ATOM 673 C C . ALA A 1 95 ? -31.913 -12.035 56.028 1.00 57.47 95 ALA A C 1
ATOM 675 O O . ALA A 1 95 ? -32.320 -10.883 56.198 1.00 57.47 95 ALA A O 1
ATOM 676 N N . GLU A 1 96 ? -32.707 -13.043 55.651 1.00 54.69 96 GLU A N 1
ATOM 677 C CA . GLU A 1 96 ? -34.146 -12.904 55.364 1.00 54.69 96 GLU A CA 1
ATOM 678 C C . GLU A 1 96 ? -35.010 -12.883 56.635 1.00 54.69 96 GLU A C 1
ATOM 680 O O . GLU A 1 96 ? -36.085 -12.285 56.630 1.00 54.69 96 GLU A O 1
ATOM 685 N N . GLU A 1 97 ? -34.518 -13.471 57.727 1.00 57.06 97 GLU A N 1
ATOM 686 C CA . GLU A 1 97 ? -35.207 -13.532 59.016 1.00 57.06 97 GLU A CA 1
ATOM 687 C C . GLU A 1 97 ? -34.856 -12.349 59.927 1.00 57.06 97 GLU A C 1
ATOM 689 O O . GLU A 1 97 ? -33.829 -11.675 59.768 1.00 57.06 97 GLU A O 1
ATOM 694 N N . GLY A 1 98 ? -35.740 -12.091 60.895 1.00 54.56 98 GLY A N 1
ATOM 695 C CA . GLY A 1 98 ? -35.446 -11.185 61.995 1.00 54.56 98 GLY A CA 1
ATOM 696 C C . GLY A 1 98 ? -34.206 -11.645 62.766 1.00 54.56 98 GLY A C 1
ATOM 697 O O . GLY A 1 98 ? -33.731 -12.771 62.646 1.00 54.56 98 GLY A O 1
ATOM 698 N N . SER A 1 99 ? -33.612 -10.754 63.545 1.00 55.41 99 SER A N 1
ATOM 699 C CA . SER A 1 99 ? -32.456 -11.127 64.359 1.00 55.41 99 SER A CA 1
ATOM 700 C C . SER A 1 99 ? -32.419 -10.278 65.605 1.00 55.41 99 SER A C 1
ATOM 702 O O . SER A 1 99 ? -32.511 -9.056 65.513 1.00 55.41 99 SER A O 1
ATOM 704 N N . LYS A 1 100 ? -32.169 -10.924 66.749 1.00 55.66 100 LYS A N 1
ATOM 705 C CA . LYS A 1 100 ? -31.931 -10.258 68.038 1.00 55.66 100 LYS A CA 1
ATOM 706 C C . LYS A 1 100 ? -30.691 -9.348 68.027 1.00 55.66 100 LYS A C 1
ATOM 708 O O . LYS A 1 100 ? -30.500 -8.571 68.949 1.00 55.66 100 LYS A O 1
ATOM 713 N N . SER A 1 101 ? -29.838 -9.450 67.003 1.00 50.72 101 SER A N 1
ATOM 714 C CA . SER A 1 101 ? -28.652 -8.600 66.814 1.00 50.72 101 SER A CA 1
ATOM 715 C C . SER A 1 101 ? -28.902 -7.334 65.981 1.00 50.72 101 SER A C 1
ATOM 717 O O . SER A 1 101 ? -27.960 -6.577 65.730 1.00 50.72 101 SER A O 1
ATOM 719 N N . ALA A 1 102 ? -30.133 -7.112 65.507 1.00 55.69 102 ALA A N 1
ATOM 720 C CA . ALA A 1 102 ? -30.518 -5.873 64.842 1.00 55.69 102 ALA A CA 1
ATOM 721 C C . ALA A 1 102 ? -30.979 -4.840 65.876 1.00 55.69 102 ALA A C 1
ATOM 723 O O . ALA A 1 102 ? -31.728 -5.172 66.788 1.00 55.69 102 ALA A O 1
ATOM 724 N N . HIS A 1 103 ? -30.561 -3.587 65.701 1.00 56.81 103 HIS A N 1
ATOM 725 C CA . HIS A 1 103 ? -30.966 -2.482 66.569 1.00 56.81 103 HIS A CA 1
ATOM 726 C C . HIS A 1 103 ? -31.875 -1.525 65.799 1.00 56.81 103 HIS A C 1
ATOM 728 O O . HIS A 1 103 ? -31.607 -1.174 64.645 1.00 56.81 103 HIS A O 1
ATOM 734 N N . THR A 1 104 ? -32.964 -1.107 66.428 1.00 58.00 104 THR A N 1
ATOM 735 C CA . THR A 1 104 ? -34.065 -0.374 65.794 1.00 58.00 104 THR A CA 1
ATOM 736 C C . THR A 1 104 ? -34.328 0.942 66.502 1.00 58.00 104 THR A C 1
ATOM 738 O O . THR A 1 104 ? -34.423 0.975 67.719 1.00 58.00 104 THR A O 1
ATOM 741 N N . ALA A 1 105 ? -34.465 2.024 65.734 1.00 56.56 105 ALA A N 1
ATOM 742 C CA . ALA A 1 105 ? -34.885 3.333 66.229 1.00 56.56 105 ALA A CA 1
ATOM 743 C C . ALA A 1 105 ? -36.116 3.823 65.464 1.00 56.56 105 ALA A C 1
ATOM 745 O O . ALA A 1 105 ? -36.135 3.849 64.229 1.00 56.56 105 ALA A O 1
ATOM 746 N N . THR A 1 106 ? -37.123 4.297 66.192 1.00 56.75 106 THR A N 1
ATOM 747 C CA . THR A 1 106 ? -38.213 5.100 65.631 1.00 56.75 106 THR A CA 1
ATOM 748 C C . THR A 1 106 ? -37.855 6.582 65.702 1.00 56.75 106 THR A C 1
ATOM 750 O O . THR A 1 106 ? -37.131 7.041 66.590 1.00 56.75 106 THR A O 1
ATOM 753 N N . ALA A 1 107 ? -38.312 7.368 64.727 1.00 51.25 107 ALA A N 1
ATOM 754 C CA . ALA A 1 107 ? -38.061 8.801 64.747 1.00 51.25 107 ALA A CA 1
ATOM 755 C C . ALA A 1 107 ? -38.806 9.438 65.937 1.00 51.25 107 ALA A C 1
ATOM 757 O O . ALA A 1 107 ? -40.025 9.351 66.008 1.00 51.25 107 ALA A O 1
ATOM 758 N N . ALA A 1 108 ? -38.064 10.110 66.826 1.00 47.50 108 ALA A N 1
ATOM 759 C CA . ALA A 1 108 ? -38.561 10.843 68.001 1.00 47.50 108 ALA A CA 1
ATOM 760 C C . ALA A 1 108 ? -39.019 10.009 69.218 1.00 47.50 108 ALA A C 1
ATOM 762 O O . ALA A 1 108 ? -39.600 10.582 70.133 1.00 47.50 108 ALA A O 1
ATOM 763 N N . GLY A 1 109 ? -38.741 8.699 69.268 1.00 56.44 109 GLY A N 1
ATOM 764 C CA . GLY A 1 109 ? -39.160 7.853 70.400 1.00 56.44 109 GLY A CA 1
ATOM 765 C C . GLY A 1 109 ? -40.679 7.644 70.491 1.00 56.44 109 GLY A C 1
ATOM 766 O O . GLY A 1 109 ? -41.171 7.097 71.472 1.00 56.44 109 GLY A O 1
ATOM 767 N N . GLU A 1 110 ? -41.420 8.073 69.466 1.00 64.19 110 GLU A N 1
ATOM 768 C CA . GLU A 1 110 ? -42.858 7.860 69.336 1.00 64.19 110 GLU A CA 1
ATOM 769 C C . GLU A 1 110 ? -43.145 6.450 68.777 1.00 64.19 110 GLU A C 1
ATOM 771 O O . GLU A 1 110 ? -42.330 5.909 68.010 1.00 64.19 110 GLU A O 1
ATOM 776 N N . PRO A 1 111 ? -44.296 5.841 69.127 1.00 71.50 111 PRO A N 1
ATOM 777 C CA . PRO A 1 111 ? -44.722 4.576 68.538 1.00 71.50 111 PRO A CA 1
ATOM 778 C C . PRO A 1 111 ? -44.979 4.742 67.033 1.00 71.50 111 PRO A C 1
ATOM 780 O O . PRO A 1 111 ? -45.559 5.736 66.589 1.00 71.50 111 PRO A O 1
ATOM 783 N N . LEU A 1 112 ? -44.555 3.761 66.230 1.00 80.88 112 LEU A N 1
ATOM 784 C CA . LEU A 1 112 ? -44.824 3.756 64.791 1.00 80.88 112 LEU A CA 1
ATOM 785 C C . LEU A 1 112 ? -46.304 3.426 64.556 1.00 80.88 112 LEU A C 1
ATOM 787 O O . LEU A 1 112 ? -46.799 2.437 65.091 1.00 80.88 112 LEU A O 1
ATOM 791 N N . VAL A 1 113 ? -47.007 4.224 63.749 1.00 87.12 113 VAL A N 1
ATOM 792 C CA . VAL A 1 113 ? -48.446 4.047 63.498 1.00 87.12 113 VAL A CA 1
ATOM 793 C C . VAL A 1 113 ? -48.693 3.688 62.036 1.00 87.12 113 VAL A C 1
ATOM 795 O O . VAL A 1 113 ? -48.120 4.288 61.124 1.00 87.12 113 VAL A O 1
ATOM 798 N N . LEU A 1 114 ? -49.566 2.709 61.808 1.00 88.88 114 LEU A N 1
ATOM 799 C CA . LEU A 1 114 ? -50.050 2.320 60.487 1.00 88.88 114 LEU A CA 1
ATOM 800 C C . LEU A 1 114 ? -51.498 2.769 60.303 1.00 88.88 114 LEU A C 1
ATOM 802 O O . LEU A 1 114 ? -52.347 2.516 61.152 1.00 88.88 114 LEU A O 1
ATOM 806 N N . GLU A 1 115 ? -51.794 3.408 59.180 1.00 89.06 115 GLU A N 1
ATOM 807 C CA . GLU A 1 115 ? -53.154 3.682 58.731 1.00 89.06 115 GLU A CA 1
ATOM 808 C C . GLU A 1 115 ? -53.659 2.511 57.879 1.00 89.06 115 GLU A C 1
ATOM 810 O O . GLU A 1 115 ? -53.095 2.202 56.822 1.00 89.06 115 GLU A O 1
ATOM 815 N N . VAL A 1 116 ? -54.717 1.852 58.350 1.00 89.56 116 VAL A N 1
ATOM 816 C CA . VAL A 1 116 ? -55.292 0.633 57.769 1.00 89.56 116 VAL A CA 1
ATOM 817 C C . VAL A 1 116 ? -56.795 0.839 57.653 1.00 89.56 116 VAL A C 1
ATOM 819 O O . VAL A 1 116 ? -57.495 0.915 58.659 1.00 89.56 116 VAL A O 1
ATOM 822 N N . GLY A 1 117 ? -57.301 0.993 56.427 1.00 85.69 117 GLY A N 1
ATOM 823 C CA . GLY A 1 117 ? -58.735 1.214 56.200 1.00 85.69 117 GLY A CA 1
ATOM 824 C C . GLY A 1 117 ? -59.307 2.449 56.917 1.00 85.69 117 GLY A C 1
ATOM 825 O O . GLY A 1 117 ? -60.477 2.438 57.282 1.00 85.69 117 GLY A O 1
ATOM 826 N N . GLY A 1 118 ? -58.490 3.485 57.154 1.00 83.69 118 GLY A N 1
ATOM 827 C CA . GLY A 1 118 ? -58.874 4.708 57.874 1.00 83.69 118 GLY A CA 1
ATOM 828 C C . GLY A 1 118 ? -58.730 4.643 59.400 1.00 83.69 118 GLY A C 1
ATOM 829 O O . GLY A 1 118 ? -58.939 5.650 60.069 1.00 83.69 118 GLY A O 1
ATOM 830 N N . ALA A 1 119 ? -58.345 3.495 59.958 1.00 85.81 119 ALA A N 1
ATOM 831 C CA . ALA A 1 119 ? -58.045 3.344 61.377 1.00 85.81 119 ALA A CA 1
ATOM 832 C C . ALA A 1 119 ? -56.533 3.348 61.636 1.00 85.81 119 ALA A C 1
ATOM 834 O O . ALA A 1 119 ? -55.731 2.986 60.772 1.00 85.81 119 ALA A O 1
ATOM 835 N N . HIS A 1 120 ? -56.147 3.756 62.844 1.00 87.25 120 HIS A N 1
ATOM 836 C CA . HIS A 1 120 ? -54.755 3.821 63.271 1.00 87.25 120 HIS A CA 1
ATOM 837 C C . HIS A 1 120 ? -54.392 2.608 64.128 1.00 87.25 120 HIS A C 1
ATOM 839 O O . HIS A 1 120 ? -55.032 2.332 65.142 1.00 87.25 120 HIS A O 1
ATOM 845 N N . VAL A 1 121 ? -53.347 1.898 63.707 1.00 88.69 121 VAL A N 1
ATOM 846 C CA . VAL A 1 121 ? -52.768 0.754 64.411 1.00 88.69 121 VAL A CA 1
ATOM 847 C C . VAL A 1 121 ? -51.388 1.148 64.921 1.00 88.69 121 VAL A C 1
ATOM 849 O O . VAL A 1 121 ? -50.469 1.348 64.126 1.00 88.69 121 VAL A O 1
ATOM 852 N N . ALA A 1 122 ? -51.228 1.272 66.236 1.00 88.19 122 ALA A N 1
ATOM 853 C CA . ALA A 1 122 ? -49.928 1.529 66.846 1.00 88.19 122 ALA A CA 1
ATOM 854 C C . ALA A 1 122 ? -49.126 0.223 66.948 1.00 88.19 122 ALA A C 1
ATOM 856 O O . ALA A 1 122 ? -49.627 -0.781 67.451 1.00 88.19 122 ALA A O 1
ATOM 857 N N . LEU A 1 123 ? -47.880 0.224 66.480 1.00 87.31 123 LEU A N 1
ATOM 858 C CA . LEU A 1 123 ? -46.964 -0.901 66.656 1.00 87.31 123 LEU A CA 1
ATOM 859 C C . LEU A 1 123 ? -46.338 -0.810 68.048 1.00 87.31 123 LEU A C 1
ATOM 861 O O . LEU A 1 123 ? -45.666 0.174 68.365 1.00 87.31 123 LEU A O 1
ATOM 865 N N . HIS A 1 124 ? -46.586 -1.817 68.879 1.00 85.19 124 HIS A N 1
ATOM 866 C CA . HIS A 1 124 ? -46.077 -1.891 70.243 1.00 85.19 124 HIS A CA 1
ATOM 867 C C . HIS A 1 124 ? -44.894 -2.861 70.293 1.00 85.19 124 HIS A C 1
ATOM 869 O O . HIS A 1 124 ? -45.017 -3.968 69.789 1.00 85.19 124 HIS A O 1
ATOM 875 N N . GLY A 1 125 ? -43.766 -2.464 70.889 1.00 79.94 125 GLY A N 1
ATOM 876 C CA . GLY A 1 125 ? -42.526 -3.256 70.928 1.00 79.94 125 GLY A CA 1
ATOM 877 C C . GLY A 1 125 ? -41.476 -2.825 69.896 1.00 79.94 125 GLY A C 1
ATOM 878 O O . GLY A 1 125 ? -41.621 -1.798 69.227 1.00 79.94 125 GLY A O 1
ATOM 879 N N . ASP A 1 126 ? -40.403 -3.610 69.775 1.00 80.31 126 ASP A N 1
ATOM 880 C CA . ASP A 1 126 ? -39.282 -3.289 68.890 1.00 80.31 126 ASP A CA 1
ATOM 881 C C . ASP A 1 126 ? -39.654 -3.547 67.424 1.00 80.31 126 ASP A C 1
ATOM 883 O O . ASP A 1 126 ? -39.970 -4.666 67.021 1.00 80.31 126 ASP A O 1
ATOM 887 N N . VAL A 1 127 ? -39.622 -2.506 66.590 1.00 81.00 127 VAL A N 1
ATOM 888 C CA . VAL A 1 127 ? -40.028 -2.601 65.178 1.00 81.00 127 VAL A CA 1
ATOM 889 C C . VAL A 1 127 ? -38.833 -2.919 64.289 1.00 81.00 127 VAL A C 1
ATOM 891 O O . VAL A 1 127 ? -38.029 -2.032 64.008 1.00 81.00 127 VAL A O 1
ATOM 894 N N . GLN A 1 128 ? -38.754 -4.138 63.752 1.00 84.75 128 GLN A N 1
ATOM 895 C CA . GLN A 1 128 ? -37.670 -4.539 62.853 1.00 84.75 128 GLN A CA 1
ATOM 896 C C . GLN A 1 128 ? -38.056 -4.410 61.378 1.00 84.75 128 GLN A C 1
ATOM 898 O O . GLN A 1 128 ? -38.884 -5.160 60.862 1.00 84.75 128 GLN A O 1
ATOM 903 N N . ILE A 1 129 ? -37.385 -3.508 60.657 1.00 84.38 129 ILE A N 1
ATOM 904 C CA . ILE A 1 129 ? -37.555 -3.365 59.210 1.00 84.38 129 ILE A CA 1
ATOM 905 C C . ILE A 1 129 ? -36.795 -4.499 58.501 1.00 84.38 129 ILE A C 1
ATOM 907 O O . ILE A 1 129 ? -35.565 -4.614 58.588 1.00 84.38 129 ILE A O 1
ATOM 911 N N . LEU A 1 130 ? -37.521 -5.342 57.767 1.00 82.56 130 LEU A N 1
ATOM 912 C CA . LEU A 1 130 ? -36.966 -6.472 57.018 1.00 82.56 130 LEU A CA 1
ATOM 913 C C . LEU A 1 130 ? -36.285 -6.034 55.700 1.00 82.56 130 LEU A C 1
ATOM 915 O O . LEU A 1 130 ? -36.426 -4.892 55.237 1.00 82.56 130 LEU A O 1
ATOM 919 N N . VAL A 1 131 ? -35.513 -6.952 55.102 1.00 73.62 131 VAL A N 1
ATOM 920 C CA . VAL A 1 131 ? -34.846 -6.768 53.794 1.00 73.62 131 VAL A CA 1
ATOM 921 C C . VAL A 1 131 ? -35.887 -6.483 52.704 1.00 73.62 131 VAL A C 1
ATOM 923 O O . VAL A 1 131 ? -36.978 -7.049 52.698 1.00 73.62 131 VAL A O 1
ATOM 926 N N . GLY A 1 132 ? -35.551 -5.608 51.755 1.00 67.12 132 GLY A N 1
ATOM 927 C CA . GLY A 1 132 ? -36.448 -5.188 50.670 1.00 67.12 132 GLY A CA 1
ATOM 928 C C . GLY A 1 132 ? -37.122 -3.826 50.875 1.00 67.12 132 GLY A C 1
ATOM 929 O O . GLY A 1 132 ? -37.864 -3.376 50.001 1.00 67.12 132 GLY A O 1
ATOM 930 N N . SER A 1 133 ? -36.833 -3.150 51.987 1.00 70.81 133 SER A N 1
ATOM 931 C CA . SER A 1 133 ? -37.171 -1.744 52.255 1.00 70.81 133 SER A CA 1
ATOM 932 C C . SER A 1 133 ? -36.175 -0.773 51.591 1.00 70.81 133 SER A C 1
ATOM 934 O O . SER A 1 133 ? -35.380 -1.167 50.730 1.00 70.81 133 SER A O 1
ATOM 936 N N . ARG A 1 134 ? -36.226 0.532 51.911 1.00 69.00 134 ARG A N 1
ATOM 937 C CA . ARG A 1 134 ? -35.196 1.476 51.449 1.00 69.00 134 ARG A CA 1
ATOM 938 C C . ARG A 1 134 ? -33.900 1.210 52.212 1.00 69.00 134 ARG A C 1
ATOM 940 O O . ARG A 1 134 ? -33.746 1.591 53.365 1.00 69.00 134 ARG A O 1
ATOM 947 N N . GLU A 1 135 ? -32.972 0.539 51.548 1.00 69.38 135 GLU A N 1
ATOM 948 C CA . GLU A 1 135 ? -31.670 0.170 52.099 1.00 69.38 135 GLU A CA 1
ATOM 949 C C . GLU A 1 135 ? -30.599 1.180 51.637 1.00 69.38 135 GLU A C 1
ATOM 951 O O . GLU A 1 135 ? -30.538 1.522 50.451 1.00 69.38 135 GLU A O 1
ATOM 956 N N . SER A 1 136 ? -29.725 1.648 52.539 1.00 63.53 136 SER A N 1
ATOM 957 C CA . SER A 1 136 ? -28.544 2.474 52.204 1.00 63.53 136 SER A CA 1
ATOM 958 C C . SER A 1 136 ? -27.247 1.787 52.648 1.00 63.53 136 SER A C 1
ATOM 960 O O . SER A 1 136 ? -27.139 1.348 53.791 1.00 63.53 136 SER A O 1
ATOM 962 N N . GLY A 1 137 ? -26.281 1.661 51.728 1.00 52.75 137 GLY A N 1
ATOM 963 C CA . GLY A 1 137 ? -25.234 0.636 51.809 1.00 52.75 137 GLY A CA 1
ATOM 964 C C . GLY A 1 137 ? -23.913 1.079 52.409 1.00 52.75 137 GLY A C 1
ATOM 965 O O . GLY A 1 137 ? -23.061 0.231 52.639 1.00 52.75 137 GLY A O 1
ATOM 966 N N . ARG A 1 138 ? -23.708 2.377 52.647 1.00 52.06 138 ARG A N 1
ATOM 967 C CA . ARG A 1 138 ? -22.466 2.888 53.234 1.00 52.06 138 ARG A CA 1
ATOM 968 C C . ARG A 1 138 ? -22.719 4.152 54.039 1.00 52.06 138 ARG A C 1
ATOM 970 O O . ARG A 1 138 ? -23.014 5.192 53.461 1.00 52.06 138 ARG A O 1
ATOM 977 N N . GLY A 1 139 ? -22.527 4.032 55.351 1.00 49.62 139 GLY A N 1
ATOM 978 C CA . GLY A 1 139 ? -22.209 5.125 56.260 1.00 49.62 139 GLY A CA 1
ATOM 979 C C . GLY A 1 139 ? -23.340 6.110 56.560 1.00 49.62 139 GLY A C 1
ATOM 980 O O . GLY A 1 139 ? -23.803 6.858 55.704 1.00 49.62 139 GLY A O 1
ATOM 981 N N . LEU A 1 140 ? -23.629 6.255 57.851 1.00 48.62 140 LEU A N 1
ATOM 982 C CA . LEU A 1 140 ? -24.264 7.437 58.452 1.00 48.62 140 LEU A CA 1
ATOM 983 C C . LEU A 1 140 ? -23.609 8.778 58.044 1.00 48.62 140 LEU A C 1
ATOM 985 O O . LEU A 1 140 ? -24.187 9.840 58.236 1.00 48.62 140 LEU A O 1
ATOM 989 N N . ALA A 1 141 ? -22.412 8.739 57.452 1.00 42.12 141 ALA A N 1
ATOM 990 C CA . ALA A 1 141 ? -21.535 9.880 57.232 1.00 42.12 141 ALA A CA 1
ATOM 991 C C . ALA A 1 141 ? -21.956 10.866 56.124 1.00 42.12 141 ALA A C 1
ATOM 993 O O . ALA A 1 141 ? -21.319 11.911 56.008 1.00 42.12 141 ALA A O 1
ATOM 994 N N . ARG A 1 142 ? -22.968 10.585 55.284 1.00 45.66 142 ARG A N 1
ATOM 995 C CA . ARG A 1 142 ? -23.229 11.437 54.098 1.00 45.66 142 ARG A CA 1
ATOM 996 C C . ARG A 1 142 ? -24.566 12.151 54.003 1.00 45.66 142 ARG A C 1
ATOM 998 O O . ARG A 1 142 ? -24.802 12.839 53.012 1.00 45.66 142 ARG A O 1
ATOM 1005 N N . ARG A 1 143 ? -25.419 12.092 55.020 1.00 47.38 143 ARG A N 1
ATOM 1006 C CA . ARG A 1 143 ? -26.591 12.977 55.090 1.00 47.38 143 ARG A CA 1
ATOM 1007 C C . ARG A 1 143 ? -26.700 13.523 56.502 1.00 47.38 143 ARG A C 1
ATOM 1009 O O . ARG A 1 143 ? -26.399 12.806 57.442 1.00 47.38 143 ARG A O 1
ATOM 1016 N N . ARG A 1 144 ? -27.123 14.786 56.621 1.00 45.56 144 ARG A N 1
ATOM 1017 C CA . ARG A 1 144 ? -27.524 15.495 57.854 1.00 45.56 144 ARG A CA 1
ATOM 1018 C C . ARG A 1 144 ? -28.670 14.750 58.565 1.00 45.56 144 ARG A C 1
ATOM 1020 O O . ARG A 1 144 ? -29.812 15.211 58.592 1.00 45.56 144 ARG A O 1
ATOM 1027 N N . ALA A 1 145 ? -28.414 13.530 59.005 1.00 45.38 145 ALA A N 1
ATOM 1028 C CA . ALA A 1 145 ? -29.432 12.553 59.321 1.00 45.38 145 ALA A CA 1
ATOM 1029 C C . ALA A 1 145 ? -29.666 12.550 60.832 1.00 45.38 145 ALA A C 1
ATOM 1031 O O . ALA A 1 145 ? -28.939 11.917 61.575 1.00 45.38 145 ALA A O 1
ATOM 1032 N N . HIS A 1 146 ? -30.686 13.322 61.217 1.00 56.22 146 HIS A N 1
ATOM 1033 C CA . HIS A 1 146 ? -31.617 13.121 62.335 1.00 56.22 146 HIS A CA 1
ATOM 1034 C C . HIS A 1 146 ? -31.070 12.416 63.592 1.00 56.22 146 HIS A C 1
ATOM 1036 O O . HIS A 1 146 ? -30.798 11.224 63.533 1.00 56.22 146 HIS A O 1
ATOM 1042 N N . ARG A 1 147 ? -31.113 13.108 64.747 1.00 56.09 147 ARG A N 1
ATOM 1043 C CA . ARG A 1 147 ? -30.794 12.615 66.111 1.00 56.09 147 ARG A CA 1
ATOM 1044 C C . ARG A 1 147 ? -31.060 11.121 66.361 1.00 56.09 147 ARG A C 1
ATOM 1046 O O . ARG A 1 147 ? -30.188 10.447 66.873 1.00 56.09 147 ARG A O 1
ATOM 1053 N N . ALA A 1 148 ? -32.190 10.573 65.899 1.00 53.91 148 ALA A N 1
ATOM 1054 C CA . ALA A 1 148 ? -32.530 9.148 66.035 1.00 53.91 148 ALA A CA 1
ATOM 1055 C C . ALA A 1 148 ? -31.462 8.164 65.502 1.00 53.91 148 ALA A C 1
ATOM 1057 O O . ALA A 1 148 ? -31.362 7.042 65.981 1.00 53.91 148 ALA A O 1
ATOM 1058 N N . LEU A 1 149 ? -30.673 8.562 64.503 1.00 57.59 149 LEU A N 1
ATOM 1059 C CA . LEU A 1 149 ? -29.573 7.768 63.958 1.00 57.59 149 LEU A CA 1
ATOM 1060 C C . LEU A 1 149 ? -28.245 7.995 64.697 1.00 57.59 149 LEU A C 1
ATOM 1062 O O . LEU A 1 149 ? -27.409 7.095 64.722 1.00 57.59 149 LEU A O 1
ATOM 1066 N N . GLU A 1 150 ? -28.055 9.175 65.289 1.00 60.06 150 GLU A N 1
ATOM 1067 C CA . GLU A 1 150 ? -26.911 9.501 66.150 1.00 60.06 150 GLU A CA 1
ATOM 1068 C C . GLU A 1 150 ? -27.048 8.811 67.516 1.00 60.06 150 GLU A C 1
ATOM 1070 O O . GLU A 1 150 ? -26.084 8.211 67.983 1.00 60.06 150 GLU A O 1
ATOM 1075 N N . ASP A 1 151 ? -28.260 8.793 68.082 1.00 61.12 151 ASP A N 1
ATOM 1076 C CA . ASP A 1 151 ? -28.616 8.083 69.318 1.00 61.12 151 ASP A CA 1
ATOM 1077 C C . ASP A 1 151 ? -28.485 6.559 69.154 1.00 61.12 151 ASP A C 1
ATOM 1079 O O . ASP A 1 151 ? -28.000 5.863 70.039 1.00 61.12 151 ASP A O 1
ATOM 1083 N N . LEU A 1 152 ? -28.856 6.018 67.988 1.00 62.03 152 LEU A N 1
ATOM 1084 C CA . LEU A 1 152 ? -28.681 4.591 67.697 1.00 62.03 152 LEU A CA 1
ATOM 1085 C C . LEU A 1 152 ? -27.200 4.234 67.458 1.00 62.03 152 LEU A C 1
ATOM 1087 O O . LEU A 1 152 ? -26.767 3.124 67.758 1.00 62.03 152 LEU A O 1
ATOM 1091 N N . ALA A 1 153 ? -26.404 5.164 66.919 1.00 60.53 153 ALA A N 1
ATOM 1092 C CA . ALA A 1 153 ? -24.973 4.964 66.702 1.00 60.53 153 ALA A CA 1
ATOM 1093 C C . ALA A 1 153 ? -24.146 5.081 67.993 1.00 60.53 153 ALA A C 1
ATOM 1095 O O . ALA A 1 153 ? -23.120 4.410 68.101 1.00 60.53 153 ALA A O 1
ATOM 1096 N N . SER A 1 154 ? -24.571 5.903 68.959 1.00 63.53 154 SER A N 1
ATOM 1097 C CA . SER A 1 154 ? -23.917 6.024 70.270 1.00 63.53 154 SER A CA 1
ATOM 1098 C C . SER A 1 154 ? -24.132 4.791 71.153 1.00 63.53 154 SER A C 1
ATOM 1100 O O . SER A 1 154 ? -23.256 4.455 71.939 1.00 63.53 154 SER A O 1
ATOM 1102 N N . GLN A 1 155 ? -25.232 4.056 70.958 1.00 61.56 155 GLN A N 1
ATOM 1103 C CA . GLN A 1 155 ? -25.518 2.789 71.650 1.00 61.56 155 GLN A CA 1
ATOM 1104 C C . GLN A 1 155 ? -24.675 1.592 71.162 1.00 61.56 155 GLN A C 1
ATOM 1106 O O . GLN A 1 155 ? -24.701 0.527 71.775 1.00 61.56 155 GLN A O 1
ATOM 1111 N N . LEU A 1 156 ? -23.930 1.728 70.059 1.00 61.41 156 LEU A N 1
ATOM 1112 C CA . LEU A 1 156 ? -23.193 0.636 69.402 1.00 61.41 156 LEU A CA 1
ATOM 1113 C C . LEU A 1 156 ? -21.680 0.658 69.704 1.00 61.41 156 LEU A C 1
ATOM 1115 O O . LEU A 1 156 ? -20.866 0.471 68.793 1.00 61.41 156 LEU A O 1
ATOM 1119 N N . GLU A 1 157 ? -21.296 0.890 70.965 1.00 52.03 157 GLU A N 1
ATOM 1120 C CA . GLU A 1 157 ? -19.894 0.974 71.406 1.00 52.03 157 GLU A CA 1
ATOM 1121 C C . GLU A 1 157 ? -19.022 -0.172 70.840 1.00 52.03 157 GLU A C 1
ATOM 1123 O O . GLU A 1 157 ? -19.330 -1.357 70.971 1.00 52.03 157 GLU A O 1
ATOM 1128 N N . GLY A 1 158 ? -17.920 0.188 70.170 1.00 56.81 158 GLY A N 1
ATOM 1129 C CA . GLY A 1 158 ? -16.876 -0.749 69.730 1.00 56.81 158 GLY A CA 1
ATOM 1130 C C . GLY A 1 158 ? -17.016 -1.375 68.332 1.00 56.81 158 GLY A C 1
ATOM 1131 O O . GLY A 1 158 ? -16.080 -2.042 67.892 1.00 56.81 158 GLY A O 1
ATOM 1132 N N . LYS A 1 159 ? -18.110 -1.161 67.584 1.00 56.50 159 LYS A N 1
ATOM 1133 C CA . LYS A 1 159 ? -18.248 -1.685 66.204 1.00 56.50 159 LYS A CA 1
ATOM 1134 C C . LYS A 1 159 ? -17.864 -0.632 65.158 1.00 56.50 159 LYS A C 1
ATOM 1136 O O . LYS A 1 159 ? -18.354 0.495 65.178 1.00 56.50 159 LYS A O 1
ATOM 1141 N N . THR A 1 160 ? -16.985 -0.986 64.216 1.00 52.72 160 THR A N 1
ATOM 1142 C CA . THR A 1 160 ? -16.541 -0.070 63.153 1.00 52.72 160 THR A CA 1
ATOM 1143 C C . THR A 1 160 ? -17.720 0.341 62.261 1.00 52.72 160 THR A C 1
ATOM 1145 O O . THR A 1 160 ? -18.501 -0.494 61.800 1.00 52.72 160 THR A O 1
ATOM 1148 N N . ARG A 1 161 ? -17.850 1.652 62.001 1.00 57.34 161 ARG A N 1
ATOM 1149 C CA . ARG A 1 161 ? -18.945 2.265 61.216 1.00 57.34 161 ARG A CA 1
ATOM 1150 C C . ARG A 1 161 ? -19.108 1.687 59.799 1.00 57.34 161 ARG A C 1
ATOM 1152 O O . ARG A 1 161 ? -20.169 1.852 59.202 1.00 57.34 161 ARG A O 1
ATOM 1159 N N . ASP A 1 162 ? -18.093 0.997 59.284 1.00 53.81 162 ASP A N 1
ATOM 1160 C CA . ASP A 1 162 ? -18.080 0.370 57.958 1.00 53.81 162 ASP A CA 1
ATOM 1161 C C . ASP A 1 162 ? -18.787 -0.999 57.909 1.00 53.81 162 ASP A C 1
ATOM 1163 O O . ASP A 1 162 ? -19.041 -1.526 56.827 1.00 53.81 162 ASP A O 1
ATOM 1167 N N . GLY A 1 163 ? -19.147 -1.568 59.067 1.00 58.44 163 GLY A N 1
ATOM 1168 C CA . GLY A 1 163 ? -19.767 -2.888 59.196 1.00 58.44 163 GLY A CA 1
ATOM 1169 C C . GLY A 1 163 ? -21.278 -2.890 59.438 1.00 58.44 163 GLY A C 1
ATOM 1170 O O . GLY A 1 163 ? -21.787 -3.901 59.914 1.00 58.44 163 GLY A O 1
ATOM 1171 N N . LEU A 1 164 ? -22.007 -1.801 59.164 1.00 63.41 164 LEU A N 1
ATOM 1172 C CA . LEU A 1 164 ? -23.452 -1.685 59.423 1.00 63.41 164 LEU A CA 1
ATOM 1173 C C . LEU A 1 164 ? -24.230 -1.279 58.159 1.00 63.41 164 LEU A C 1
ATOM 1175 O O . LEU A 1 164 ? -23.815 -0.397 57.410 1.00 63.41 164 LEU A O 1
ATOM 1179 N N . ALA A 1 165 ? -25.388 -1.902 57.946 1.00 67.50 165 ALA A N 1
ATOM 1180 C CA . ALA A 1 165 ? -26.370 -1.563 56.924 1.00 67.50 165 ALA A CA 1
ATOM 1181 C C . ALA A 1 165 ? -27.587 -0.880 57.564 1.00 67.50 165 ALA A C 1
ATOM 1183 O O . ALA A 1 165 ? -28.046 -1.290 58.630 1.00 67.50 165 ALA A O 1
ATOM 1184 N N . LEU A 1 166 ? -28.121 0.143 56.893 1.00 74.62 166 LEU A N 1
ATOM 1185 C CA . LEU A 1 166 ? -29.275 0.910 57.359 1.00 74.62 166 LEU A CA 1
ATOM 1186 C C . LEU A 1 166 ? -30.498 0.631 56.478 1.00 74.62 166 LEU A C 1
ATOM 1188 O O . LEU A 1 166 ? -30.420 0.729 55.249 1.00 74.62 166 LEU A O 1
ATOM 1192 N N . ARG A 1 167 ? -31.628 0.334 57.119 1.00 79.75 167 ARG A N 1
ATOM 1193 C CA . ARG A 1 167 ? -32.954 0.185 56.505 1.00 79.75 167 ARG A CA 1
ATOM 1194 C C . ARG A 1 167 ? -33.863 1.288 57.021 1.00 79.75 167 ARG A C 1
ATOM 1196 O O . ARG A 1 167 ? -33.856 1.549 58.220 1.00 79.75 167 ARG A O 1
ATOM 1203 N N . THR A 1 168 ? -34.628 1.937 56.151 1.00 81.19 168 THR A N 1
ATOM 1204 C CA . THR A 1 168 ? -35.502 3.050 56.545 1.00 81.19 168 THR A CA 1
ATOM 1205 C C . THR A 1 168 ? -36.925 2.900 56.025 1.00 81.19 168 THR A C 1
ATOM 1207 O O . THR A 1 168 ? -37.167 2.330 54.958 1.00 81.19 168 THR A O 1
ATOM 1210 N N . LEU A 1 169 ? -37.861 3.456 56.793 1.00 82.88 169 LEU A N 1
ATOM 1211 C CA . LEU A 1 169 ? -39.253 3.675 56.414 1.00 82.88 169 LEU A CA 1
ATOM 1212 C C . LEU A 1 169 ? -39.575 5.164 56.493 1.00 82.88 169 LEU A C 1
ATOM 1214 O O . LEU A 1 169 ? -39.178 5.857 57.436 1.00 82.88 169 LEU A O 1
ATOM 1218 N N . HIS A 1 170 ? -40.318 5.653 55.512 1.00 84.38 170 HIS A N 1
ATOM 1219 C CA . HIS A 1 170 ? -40.813 7.017 55.456 1.00 84.38 170 HIS A CA 1
ATOM 1220 C C . HIS A 1 170 ? -42.316 7.088 55.683 1.00 84.38 170 HIS A C 1
ATOM 1222 O O . HIS A 1 170 ? -43.055 6.136 55.448 1.00 84.38 170 HIS A O 1
ATOM 1228 N N . THR A 1 171 ? -42.782 8.259 56.104 1.00 84.81 171 THR A N 1
ATOM 1229 C CA . THR A 1 171 ? -44.216 8.554 56.139 1.00 84.81 171 THR A CA 1
ATOM 1230 C C . THR A 1 171 ? -44.807 8.411 54.732 1.00 84.81 171 THR A C 1
ATOM 1232 O O . THR A 1 171 ? -44.248 8.933 53.766 1.00 84.81 171 THR A O 1
ATOM 1235 N N . GLY A 1 172 ? -45.924 7.693 54.621 1.00 86.38 172 GLY A N 1
ATOM 1236 C CA . GLY A 1 172 ? -46.592 7.344 53.368 1.00 86.38 172 GLY A CA 1
ATOM 1237 C C . GLY A 1 172 ? -46.130 6.030 52.728 1.00 86.38 172 GLY A C 1
ATOM 1238 O O . GLY A 1 172 ? -46.769 5.585 51.774 1.00 86.38 172 GLY A O 1
ATOM 1239 N N . ASP A 1 173 ? -45.069 5.389 53.233 1.00 88.81 173 ASP A N 1
ATOM 1240 C CA . ASP A 1 173 ? -44.661 4.066 52.752 1.00 88.81 173 ASP A CA 1
ATOM 1241 C C . ASP A 1 173 ? -45.727 3.020 53.118 1.00 88.81 173 ASP A C 1
ATOM 1243 O O . ASP A 1 173 ? -46.238 2.995 54.235 1.00 88.81 173 ASP A O 1
ATOM 1247 N N . LEU A 1 174 ? -46.068 2.148 52.169 1.00 89.88 174 LEU A N 1
ATOM 1248 C CA . LEU A 1 174 ? -46.972 1.021 52.396 1.00 89.88 174 LEU A CA 1
ATOM 1249 C C . LEU A 1 174 ? -46.170 -0.163 52.946 1.00 89.88 174 LEU A C 1
ATOM 1251 O O . LEU A 1 174 ? -45.142 -0.531 52.364 1.00 89.88 174 LEU A O 1
ATOM 1255 N N . VAL A 1 175 ? -46.612 -0.749 54.057 1.00 91.19 175 VAL A N 1
ATOM 1256 C CA . VAL A 1 175 ? -45.884 -1.812 54.763 1.00 91.19 175 VAL A CA 1
ATOM 1257 C C . VAL A 1 175 ? -46.807 -2.935 55.230 1.00 91.19 175 VAL A C 1
ATOM 1259 O O . VAL A 1 175 ? -47.997 -2.719 55.437 1.00 91.19 175 VAL A O 1
ATOM 1262 N N . ARG A 1 176 ? -46.232 -4.125 55.436 1.00 91.25 176 ARG A N 1
ATOM 1263 C CA . ARG A 1 176 ? -46.839 -5.258 56.148 1.00 91.25 176 ARG A CA 1
ATOM 1264 C C . ARG A 1 176 ? -46.168 -5.425 57.493 1.00 91.25 176 ARG A C 1
ATOM 1266 O O . ARG A 1 176 ? -44.953 -5.604 57.521 1.00 91.25 176 ARG A O 1
ATOM 1273 N N . ALA A 1 177 ? -46.945 -5.416 58.563 1.00 90.38 177 ALA A N 1
ATOM 1274 C CA . ALA A 1 177 ? -46.482 -5.719 59.909 1.00 90.38 177 ALA A CA 1
ATOM 1275 C C . ALA A 1 177 ? -47.162 -6.995 60.409 1.00 90.38 177 ALA A C 1
ATOM 1277 O O . ALA A 1 177 ? -48.355 -7.178 60.173 1.00 90.38 177 ALA A O 1
ATOM 1278 N N . GLN A 1 178 ? -46.425 -7.874 61.082 1.00 90.69 178 GLN A N 1
ATOM 1279 C CA . GLN A 1 178 ? -46.970 -9.114 61.640 1.00 90.69 178 GLN A CA 1
ATOM 1280 C C . GLN A 1 178 ? -46.918 -9.075 63.169 1.00 90.69 178 GLN A C 1
ATOM 1282 O O . GLN A 1 178 ? -45.894 -8.720 63.744 1.00 90.69 178 GLN A O 1
ATOM 1287 N N . GLY A 1 179 ? -48.017 -9.440 63.824 1.00 90.06 179 GLY A N 1
ATOM 1288 C CA . GLY A 1 179 ? -48.119 -9.449 65.283 1.00 90.06 179 GLY A CA 1
ATOM 1289 C C . GLY A 1 179 ? -49.503 -9.870 65.768 1.00 90.06 179 GLY A C 1
ATOM 1290 O O . GLY A 1 179 ? -50.329 -10.332 64.984 1.00 90.06 179 GLY A O 1
ATOM 1291 N N . ILE A 1 180 ? -49.758 -9.717 67.062 1.00 89.38 180 ILE A N 1
ATOM 1292 C CA . ILE A 1 180 ? -51.058 -9.965 67.691 1.00 89.38 180 ILE A CA 1
ATOM 1293 C C . ILE A 1 180 ? -51.799 -8.630 67.772 1.00 89.38 180 ILE A C 1
ATOM 1295 O O . ILE A 1 180 ? -51.337 -7.695 68.428 1.00 89.38 180 ILE A O 1
ATOM 1299 N N . LEU A 1 181 ? -52.934 -8.525 67.080 1.00 89.44 181 LEU A N 1
ATOM 1300 C CA . LEU A 1 181 ? -53.744 -7.309 67.053 1.00 89.44 181 LEU A CA 1
ATOM 1301 C C . LEU A 1 181 ? -54.664 -7.274 68.271 1.00 89.44 181 LEU A C 1
ATOM 1303 O O . LEU A 1 181 ? -55.567 -8.097 68.403 1.00 89.44 181 LEU A O 1
ATOM 1307 N N . ARG A 1 182 ? -54.453 -6.291 69.140 1.00 88.12 182 ARG A N 1
ATOM 1308 C CA . ARG A 1 182 ? -55.273 -6.034 70.319 1.00 88.12 182 ARG A CA 1
ATOM 1309 C C . ARG A 1 182 ? -56.073 -4.761 70.112 1.00 88.12 182 ARG A C 1
ATOM 1311 O O . ARG A 1 182 ? -55.575 -3.755 69.613 1.00 88.12 182 ARG A O 1
ATOM 1318 N N . HIS A 1 183 ? -57.332 -4.810 70.511 1.00 84.00 183 HIS A N 1
ATOM 1319 C CA . HIS A 1 183 ? -58.186 -3.639 70.566 1.00 84.00 183 HIS A CA 1
ATOM 1320 C C . HIS A 1 183 ? -58.265 -3.196 72.024 1.00 84.00 183 HIS A C 1
ATOM 1322 O O . HIS A 1 183 ? -58.891 -3.870 72.839 1.00 84.00 183 HIS A O 1
ATOM 1328 N N . THR A 1 184 ? -57.612 -2.087 72.357 1.00 69.50 184 THR A N 1
ATOM 1329 C CA . THR A 1 184 ? -57.759 -1.442 73.665 1.00 69.50 184 THR A CA 1
ATOM 1330 C C . THR A 1 184 ? -58.892 -0.427 73.564 1.00 69.50 184 THR A C 1
ATOM 1332 O O . THR A 1 184 ? -58.693 0.630 72.957 1.00 69.50 184 THR A O 1
ATOM 1335 N N . PRO A 1 185 ? -60.095 -0.720 74.092 1.00 62.41 185 PRO A N 1
ATOM 1336 C CA . PRO A 1 185 ? -61.103 0.316 74.245 1.00 62.41 185 PRO A CA 1
ATOM 1337 C C . PRO A 1 185 ? -60.538 1.384 75.190 1.00 62.41 185 PRO A C 1
ATOM 1339 O O . PRO A 1 185 ? -59.990 1.062 76.239 1.00 62.41 185 PRO A O 1
ATOM 1342 N N . SER A 1 186 ? -60.608 2.652 74.787 1.00 53.19 186 SER A N 1
ATOM 1343 C CA . SER A 1 186 ? -60.137 3.774 75.602 1.00 53.19 186 SER A CA 1
ATOM 1344 C C . SER A 1 186 ? -60.895 3.797 76.933 1.00 53.19 186 SER A C 1
ATOM 1346 O O . SER A 1 186 ? -62.095 4.057 76.940 1.00 53.19 186 SER A O 1
ATOM 1348 N N . GLU A 1 187 ? -60.218 3.534 78.054 1.00 48.94 187 GLU A N 1
ATOM 1349 C CA . GLU A 1 187 ? -60.828 3.556 79.397 1.00 48.94 187 GLU A CA 1
ATOM 1350 C C . GLU A 1 18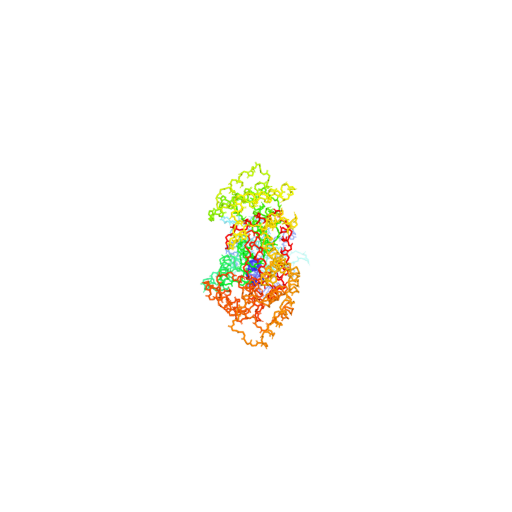7 ? -61.123 4.977 79.911 1.00 48.94 187 GLU A C 1
ATOM 1352 O O . GLU A 1 187 ? -61.767 5.152 80.944 1.00 48.94 187 GLU A O 1
ATOM 1357 N N . THR A 1 188 ? -60.727 6.022 79.183 1.00 49.66 188 THR A N 1
ATOM 1358 C CA . THR A 1 188 ? -61.131 7.393 79.501 1.00 49.66 188 THR A CA 1
ATOM 1359 C C . THR A 1 188 ? -62.546 7.667 78.998 1.00 49.66 188 THR A C 1
ATOM 1361 O O . THR A 1 188 ? -62.771 8.177 77.901 1.00 49.66 188 THR A O 1
ATOM 1364 N N . GLY A 1 189 ? -63.524 7.346 79.844 1.00 47.31 189 GLY A N 1
ATOM 1365 C CA . GLY A 1 189 ? -64.859 7.928 79.779 1.00 47.31 189 GLY A CA 1
ATOM 1366 C C . GLY A 1 189 ? -64.780 9.447 79.945 1.00 47.31 189 GLY A C 1
ATOM 1367 O O . GLY A 1 189 ? -64.822 9.957 81.058 1.00 47.31 189 GLY A O 1
ATOM 1368 N N . ALA A 1 190 ? -64.643 10.170 78.837 1.00 41.59 190 ALA A N 1
ATOM 1369 C CA . ALA A 1 190 ? -64.913 11.597 78.759 1.00 41.59 190 ALA A CA 1
ATOM 1370 C C . ALA A 1 190 ? -65.557 11.907 77.403 1.00 41.59 190 ALA A C 1
ATOM 1372 O O . ALA A 1 190 ? -65.005 11.658 76.332 1.00 41.59 190 ALA A O 1
ATOM 1373 N N . GLU A 1 191 ? -66.782 12.402 77.496 1.00 44.03 191 GLU A N 1
ATOM 1374 C CA . GLU A 1 191 ? -67.738 12.693 76.440 1.00 44.03 191 GLU A CA 1
ATOM 1375 C C . GLU A 1 191 ? -67.158 13.574 75.314 1.00 44.03 191 GLU A C 1
ATOM 1377 O O . GLU A 1 191 ? -67.035 14.788 75.443 1.00 44.03 191 GLU A O 1
ATOM 1382 N N . SER A 1 192 ? -66.887 12.992 74.143 1.00 37.84 192 SER A N 1
ATOM 1383 C CA . SER A 1 192 ? -67.131 13.690 72.875 1.00 37.84 192 SER A CA 1
ATOM 1384 C C . SER A 1 192 ? -67.475 12.677 71.779 1.00 37.84 192 SER A C 1
ATOM 1386 O O . SER A 1 192 ? -66.687 11.806 71.415 1.00 37.84 192 SER A O 1
ATOM 1388 N N . TYR A 1 193 ? -68.693 12.771 71.249 1.00 43.28 193 TYR A N 1
ATOM 1389 C CA . TYR A 1 193 ? -69.313 11.796 70.341 1.00 43.28 193 TYR A CA 1
ATOM 1390 C C . TYR A 1 193 ? -68.700 11.778 68.917 1.00 43.28 193 TYR A C 1
ATOM 1392 O O . TYR A 1 193 ? -69.340 11.326 67.971 1.00 43.28 193 TYR A O 1
ATOM 1400 N N . ARG A 1 194 ? -67.478 12.298 68.710 1.00 38.12 194 ARG A N 1
ATOM 1401 C CA . ARG A 1 194 ? -66.855 12.363 67.371 1.00 38.12 194 ARG A CA 1
ATOM 1402 C C . ARG A 1 194 ? -65.400 11.921 67.237 1.00 38.12 194 ARG A C 1
ATOM 1404 O O . ARG A 1 194 ? -64.959 11.824 66.099 1.00 38.12 194 ARG A O 1
ATOM 1411 N N . VAL A 1 195 ? -64.668 11.578 68.299 1.00 40.62 195 VAL A N 1
ATOM 1412 C CA . VAL A 1 195 ? -63.290 11.058 68.143 1.00 40.62 195 VAL A CA 1
ATOM 1413 C C . VAL A 1 195 ? -62.946 10.023 69.224 1.00 40.62 195 VAL A C 1
ATOM 1415 O O . VAL A 1 195 ? -61.948 10.138 69.921 1.00 40.62 195 VAL A O 1
ATOM 1418 N N . ALA A 1 196 ? -63.763 8.980 69.374 1.00 41.56 196 ALA A N 1
ATOM 1419 C CA . ALA A 1 196 ? -63.320 7.747 70.030 1.00 41.56 196 ALA A CA 1
ATOM 1420 C C . ALA A 1 196 ? -62.756 6.813 68.951 1.00 41.56 196 ALA A C 1
ATOM 1422 O O . ALA A 1 196 ? -63.376 5.822 68.573 1.00 41.56 196 ALA A O 1
ATOM 1423 N N . ALA A 1 197 ? -61.611 7.184 68.370 1.00 49.28 197 ALA A N 1
ATOM 1424 C CA . ALA A 1 197 ? -60.881 6.277 67.498 1.00 49.28 197 ALA A CA 1
ATOM 1425 C C . ALA A 1 197 ? -60.356 5.135 68.374 1.00 49.28 197 ALA A C 1
ATOM 1427 O O . ALA A 1 197 ? -59.415 5.314 69.143 1.00 49.28 197 ALA A O 1
ATOM 1428 N N . SER A 1 198 ? -61.007 3.977 68.291 1.00 52.38 198 SER A N 1
ATOM 1429 C CA . SER A 1 198 ? -60.508 2.704 68.802 1.00 52.38 198 SER A CA 1
ATOM 1430 C C . SER A 1 198 ? -59.032 2.544 68.436 1.00 52.38 198 SER A C 1
ATOM 1432 O O . SER A 1 198 ? -58.705 2.383 67.257 1.00 52.38 198 SER A O 1
ATOM 1434 N N . ALA A 1 199 ? -58.147 2.629 69.428 1.00 70.69 199 ALA A N 1
ATOM 1435 C CA . ALA A 1 199 ? -56.720 2.466 69.215 1.00 70.69 199 ALA A CA 1
ATOM 1436 C C . ALA A 1 199 ? -56.422 0.968 69.132 1.00 70.69 199 ALA A C 1
ATOM 1438 O O . ALA A 1 199 ? -56.398 0.256 70.140 1.00 70.69 199 ALA A O 1
ATOM 1439 N N . TYR A 1 200 ? -56.233 0.479 67.911 1.00 86.31 200 TYR A N 1
ATOM 1440 C CA . TYR A 1 200 ? -55.698 -0.854 67.693 1.00 86.31 200 TYR A CA 1
ATOM 1441 C C . TYR A 1 200 ? -54.199 -0.829 67.995 1.00 86.31 200 TYR A C 1
ATOM 1443 O O . TYR A 1 200 ? -53.484 0.086 67.584 1.00 86.31 200 TYR A O 1
ATOM 1451 N N . THR A 1 201 ? -53.712 -1.843 68.696 1.00 87.88 201 THR A N 1
ATOM 1452 C CA . THR A 1 201 ? -52.288 -2.050 68.955 1.00 87.88 201 THR A CA 1
ATOM 1453 C C . THR A 1 201 ? -51.860 -3.374 68.341 1.00 87.88 201 THR A C 1
ATOM 1455 O O . THR A 1 201 ? -52.548 -4.382 68.481 1.00 87.88 201 THR A O 1
ATOM 1458 N N . LEU A 1 202 ? -50.750 -3.381 67.607 1.00 87.56 202 LEU A N 1
ATOM 1459 C CA . LEU A 1 202 ? -50.138 -4.603 67.093 1.00 87.56 202 LEU A CA 1
ATOM 1460 C C . LEU A 1 202 ? -48.914 -4.911 67.952 1.00 87.56 202 LEU A C 1
ATOM 1462 O O . LEU A 1 202 ? -47.899 -4.220 67.852 1.00 87.56 202 LEU A O 1
ATOM 1466 N N . SER A 1 203 ? -49.036 -5.923 68.804 1.00 88.06 203 SER A N 1
ATOM 1467 C CA . SER A 1 203 ? -47.982 -6.358 69.725 1.00 88.06 203 SER A CA 1
ATOM 1468 C C . SER A 1 203 ? -47.187 -7.530 69.138 1.00 88.06 203 SER A C 1
ATOM 1470 O O . SER A 1 203 ? -47.718 -8.271 68.304 1.00 88.06 203 SER A O 1
ATOM 1472 N N . PRO A 1 204 ? -45.926 -7.744 69.549 1.00 86.19 204 PRO A N 1
ATOM 1473 C CA . PRO A 1 204 ? -45.143 -8.897 69.122 1.00 86.19 204 PRO A CA 1
ATOM 1474 C C . PRO A 1 204 ? -45.794 -10.204 69.587 1.00 86.19 204 PRO A C 1
ATOM 1476 O O . PRO A 1 204 ? -46.486 -10.242 70.604 1.00 86.19 204 PRO A O 1
ATOM 1479 N N . SER A 1 205 ? -45.556 -11.285 68.844 1.00 82.25 205 SER A N 1
ATOM 1480 C CA . SER A 1 205 ? -45.945 -12.630 69.277 1.00 82.25 205 SER A CA 1
ATOM 1481 C C . SER A 1 205 ? -44.938 -13.179 70.285 1.00 82.25 205 SER A C 1
ATOM 1483 O O . SER A 1 205 ? -43.731 -13.080 70.057 1.00 82.25 205 SER A O 1
ATOM 1485 N N . GLU A 1 206 ? -45.422 -13.788 71.367 1.00 79.31 206 GLU A N 1
ATOM 1486 C CA . GLU A 1 206 ? -44.570 -14.504 72.328 1.00 79.31 206 GLU A CA 1
ATOM 1487 C C . GLU A 1 206 ? -44.123 -15.879 71.800 1.00 79.31 206 GLU A C 1
ATOM 1489 O O . GLU A 1 206 ? -43.063 -16.366 72.181 1.00 79.31 206 GLU A O 1
ATOM 1494 N N . GLU A 1 207 ? -44.870 -16.465 70.856 1.00 72.50 207 GLU A N 1
ATOM 1495 C CA . GLU A 1 207 ? -44.614 -17.798 70.280 1.00 72.50 207 GLU A CA 1
ATOM 1496 C C . GLU A 1 207 ? -43.756 -17.769 68.995 1.00 72.50 207 GLU A C 1
ATOM 1498 O O . GLU A 1 207 ? -43.530 -18.799 68.361 1.00 72.50 207 GLU A O 1
ATOM 1503 N N . GLY A 1 208 ? -43.287 -16.592 68.565 1.00 65.06 208 GLY A N 1
ATOM 1504 C CA . GLY A 1 208 ? -42.517 -16.425 67.326 1.00 65.06 208 GLY A CA 1
ATOM 1505 C C . GLY A 1 208 ? -41.001 -16.607 67.481 1.00 65.06 208 GLY A C 1
ATOM 1506 O O . GLY A 1 208 ? -40.450 -16.535 68.576 1.00 65.06 208 GLY A O 1
ATOM 1507 N N . ASN A 1 209 ? -40.290 -16.725 66.349 1.00 56.47 209 ASN A N 1
ATOM 1508 C CA . ASN A 1 209 ? -38.818 -16.824 66.295 1.00 56.47 209 ASN A CA 1
ATOM 1509 C C . ASN A 1 209 ? -38.084 -15.651 66.990 1.00 56.47 209 ASN A C 1
ATOM 1511 O O . ASN A 1 209 ? -36.906 -15.770 67.341 1.00 56.47 209 ASN A O 1
ATOM 1515 N N . HIS A 1 210 ? -38.767 -14.522 67.221 1.00 66.00 210 HIS A N 1
ATOM 1516 C CA . HIS A 1 210 ? -38.228 -13.338 67.891 1.00 66.00 210 HIS A CA 1
ATOM 1517 C C . HIS A 1 210 ? -39.252 -12.724 68.865 1.00 66.00 210 HIS A C 1
ATOM 1519 O O . HIS A 1 210 ? -39.956 -11.783 68.491 1.00 66.00 210 HIS A O 1
ATOM 1525 N N . PRO A 1 211 ? -39.345 -13.223 70.112 1.00 70.06 211 PRO A N 1
ATOM 1526 C CA . PRO A 1 211 ? -40.224 -12.626 71.114 1.00 70.06 211 PRO A CA 1
ATOM 1527 C C . PRO A 1 211 ? -39.811 -11.169 71.368 1.00 70.06 211 PRO A C 1
ATOM 1529 O O . PRO A 1 211 ? -38.622 -10.878 71.520 1.00 70.06 211 PRO A O 1
ATOM 1532 N N . GLY A 1 212 ? -40.790 -10.261 71.374 1.00 76.56 212 GLY A N 1
ATOM 1533 C CA . GLY A 1 212 ? -40.584 -8.821 71.590 1.00 76.56 212 GLY A CA 1
ATOM 1534 C C . GLY A 1 212 ? -40.422 -7.962 70.326 1.00 76.56 212 GLY A C 1
ATOM 1535 O O . GLY A 1 212 ? -40.420 -6.738 70.442 1.00 76.56 212 GLY A O 1
ATOM 1536 N N . ILE A 1 213 ? -40.337 -8.565 69.131 1.00 81.31 213 ILE A N 1
ATOM 1537 C CA . ILE A 1 213 ? -40.113 -7.842 67.867 1.00 81.31 213 ILE A CA 1
ATOM 1538 C C . ILE A 1 213 ? -41.347 -7.904 66.954 1.00 81.31 213 ILE A C 1
ATOM 1540 O O . ILE A 1 213 ? -41.900 -8.975 66.709 1.00 81.31 213 ILE A O 1
ATOM 1544 N N . VAL A 1 214 ? -41.739 -6.758 66.393 1.00 86.06 214 VAL A N 1
ATOM 1545 C CA . VAL A 1 214 ? -42.744 -6.640 65.325 1.00 86.06 214 VAL A CA 1
ATOM 1546 C C . VAL A 1 214 ? -42.018 -6.520 63.978 1.00 86.06 214 VAL A C 1
ATOM 1548 O O . VAL A 1 214 ? -41.468 -5.455 63.670 1.00 86.06 214 VAL A O 1
ATOM 1551 N N . PRO A 1 215 ? -41.969 -7.582 63.151 1.00 87.25 215 PRO A N 1
ATOM 1552 C CA . PRO A 1 215 ? -41.333 -7.516 61.843 1.00 87.25 215 PRO A CA 1
ATOM 1553 C C . PRO A 1 215 ? -42.190 -6.718 60.855 1.00 87.25 215 PRO A C 1
ATOM 1555 O O . PRO A 1 215 ? -43.397 -6.938 60.726 1.00 87.25 215 PRO A O 1
ATOM 1558 N N . VAL A 1 216 ? -41.546 -5.808 60.121 1.00 87.62 216 VAL A N 1
ATOM 1559 C CA . VAL A 1 216 ? -42.187 -4.927 59.140 1.00 87.62 216 VAL A CA 1
ATOM 1560 C C . VAL A 1 216 ? -41.493 -5.033 57.783 1.00 87.62 216 VAL A C 1
ATOM 1562 O O . VAL A 1 216 ? -40.303 -4.742 57.656 1.00 87.62 216 VAL A O 1
ATOM 1565 N N . ALA A 1 217 ? -42.235 -5.404 56.738 1.00 88.38 217 ALA A N 1
ATOM 1566 C CA . ALA A 1 217 ? -41.751 -5.432 55.357 1.00 88.38 217 ALA A CA 1
ATOM 1567 C C . ALA A 1 217 ? -42.374 -4.316 54.513 1.00 88.38 217 ALA A C 1
ATOM 1569 O O . ALA A 1 217 ? -43.575 -4.067 54.565 1.00 88.38 217 ALA A O 1
ATOM 1570 N N . PHE A 1 218 ? -41.567 -3.678 53.669 1.00 88.94 218 PHE A N 1
ATOM 1571 C CA . PHE A 1 218 ? -42.039 -2.677 52.712 1.00 88.94 218 PHE A CA 1
ATOM 1572 C C . PHE A 1 218 ? -42.787 -3.334 51.541 1.00 88.94 218 PHE A C 1
ATOM 1574 O O . PHE A 1 218 ? -42.298 -4.296 50.947 1.00 88.94 218 PHE A O 1
ATOM 1581 N N . GLU A 1 219 ? -43.960 -2.814 51.176 1.00 85.06 219 GLU A N 1
ATOM 1582 C CA . GLU A 1 219 ? -44.750 -3.343 50.058 1.00 85.06 219 GLU A CA 1
ATOM 1583 C C . GLU A 1 219 ? -44.324 -2.802 48.686 1.00 85.06 219 GLU A C 1
ATOM 1585 O O . GLU A 1 219 ? -44.629 -3.421 47.664 1.00 85.06 219 GLU A O 1
ATOM 1590 N N . GLY A 1 220 ? -43.614 -1.674 48.631 1.00 80.75 220 GLY A N 1
ATOM 1591 C CA . GLY A 1 220 ? -43.181 -1.076 47.370 1.00 80.75 220 GLY A CA 1
ATOM 1592 C C . GLY A 1 220 ? -41.970 -1.765 46.727 1.00 80.75 220 GLY A C 1
ATOM 1593 O O . GLY A 1 220 ? -41.406 -2.737 47.228 1.00 80.75 220 GLY A O 1
ATOM 1594 N N . ALA A 1 221 ? -41.539 -1.243 45.575 1.00 74.88 221 ALA A N 1
ATOM 1595 C CA . ALA A 1 221 ? -40.304 -1.701 44.945 1.00 74.88 221 ALA A CA 1
ATOM 1596 C C . ALA A 1 221 ? -39.087 -1.234 45.772 1.00 74.88 221 ALA A C 1
ATOM 1598 O O . ALA A 1 221 ? -38.980 -0.032 46.033 1.00 74.88 221 ALA A O 1
ATOM 1599 N N . PRO A 1 222 ? -38.147 -2.127 46.142 1.00 71.56 222 PRO A N 1
ATOM 1600 C CA . PRO A 1 222 ? -36.961 -1.735 46.898 1.00 71.56 222 PRO A CA 1
ATOM 1601 C C . PRO A 1 222 ? -36.197 -0.635 46.155 1.00 71.56 222 PRO A C 1
ATOM 1603 O O . PRO A 1 222 ? -35.942 -0.743 44.949 1.00 71.56 222 PRO A O 1
ATOM 1606 N N . SER A 1 223 ? -35.819 0.424 46.871 1.00 64.06 223 SER A N 1
ATOM 1607 C CA . SER A 1 223 ? -34.972 1.477 46.304 1.00 64.06 223 SER A CA 1
ATOM 1608 C C . SER A 1 223 ? -33.544 0.955 46.135 1.00 64.06 223 SER A C 1
ATOM 1610 O O . SER A 1 223 ? -33.067 0.173 46.963 1.00 64.06 223 SER A O 1
ATOM 1612 N N . PRO A 1 224 ? -32.832 1.325 45.059 1.00 58.56 224 PRO A N 1
ATOM 1613 C CA . PRO A 1 224 ? -31.465 0.877 44.898 1.00 58.56 224 PRO A CA 1
ATOM 1614 C C . PRO A 1 224 ? -30.586 1.488 45.999 1.00 58.56 224 PRO A C 1
ATOM 1616 O O . PRO A 1 224 ? -30.414 2.701 46.036 1.00 58.56 224 PRO A O 1
ATOM 1619 N N . LEU A 1 225 ? -29.999 0.641 46.855 1.00 58.44 225 LEU A N 1
ATOM 1620 C CA . LEU A 1 225 ? -28.787 0.964 47.615 1.00 58.44 225 LEU A CA 1
ATOM 1621 C C . LEU A 1 225 ? -27.818 1.735 46.717 1.00 58.44 225 LEU A C 1
ATOM 1623 O O . LEU A 1 225 ? -27.556 1.265 45.603 1.00 58.44 225 LEU A O 1
ATOM 1627 N N . GLU A 1 226 ? -27.268 2.848 47.211 1.00 58.12 226 GLU A N 1
ATOM 1628 C CA . GLU A 1 226 ? -26.052 3.444 46.651 1.00 58.12 226 GLU A CA 1
ATOM 1629 C C . GLU A 1 226 ? -24.983 2.342 46.637 1.00 58.12 226 GLU A C 1
ATOM 1631 O O . GLU A 1 226 ? -24.409 1.987 47.667 1.00 58.12 226 GLU A O 1
ATOM 1636 N N . GLN A 1 227 ? -24.815 1.700 45.478 1.00 60.47 227 GLN A N 1
ATOM 1637 C CA . GLN A 1 227 ? -23.806 0.672 45.294 1.00 60.47 227 GLN A CA 1
ATOM 1638 C C . GLN A 1 227 ? -22.448 1.340 45.404 1.00 60.47 227 GLN A C 1
ATOM 1640 O O . GLN A 1 227 ? -22.240 2.464 44.936 1.00 60.47 227 GLN A O 1
ATOM 1645 N N . SER A 1 228 ? -21.509 0.639 46.019 1.00 60.50 228 SER A N 1
ATOM 1646 C CA . SER A 1 228 ? -20.158 1.145 46.068 1.00 60.50 228 SER A CA 1
ATOM 1647 C C . SER A 1 228 ? -19.586 1.244 44.655 1.00 60.50 228 SER A C 1
ATOM 1649 O O . SER A 1 228 ? -19.674 0.295 43.877 1.00 60.50 228 SER A O 1
ATOM 1651 N N . ARG A 1 229 ? -18.982 2.394 44.319 1.00 68.69 229 ARG A N 1
ATOM 1652 C CA . ARG A 1 229 ? -18.251 2.574 43.052 1.00 68.69 229 ARG A CA 1
ATOM 1653 C C . ARG A 1 229 ? -17.353 1.368 42.706 1.00 68.69 229 ARG A C 1
ATOM 1655 O O . ARG A 1 229 ? -17.454 0.920 41.570 1.00 68.69 229 ARG A O 1
ATOM 1662 N N . PRO A 1 230 ? -16.556 0.784 43.628 1.00 70.44 230 PRO A N 1
ATOM 1663 C CA . PRO A 1 230 ? -15.710 -0.366 43.296 1.00 70.44 230 PRO A CA 1
ATOM 1664 C C . PRO A 1 230 ? -16.475 -1.646 42.921 1.00 70.44 230 PRO A C 1
ATOM 1666 O O . PRO A 1 230 ? -16.043 -2.335 42.006 1.00 70.44 230 PRO A O 1
ATOM 1669 N N . GLU A 1 231 ? -17.615 -1.971 43.542 1.00 69.94 231 GLU A N 1
ATOM 1670 C CA . GLU A 1 231 ? -18.396 -3.161 43.147 1.00 69.94 231 GLU A CA 1
ATOM 1671 C C . GLU A 1 231 ? -19.051 -2.995 41.774 1.00 69.94 231 GLU A C 1
ATOM 1673 O O . GLU A 1 231 ? -19.126 -3.951 40.999 1.00 69.94 231 GLU A O 1
ATOM 1678 N N . VAL A 1 232 ? -19.527 -1.783 41.470 1.00 73.62 232 VAL A N 1
ATOM 1679 C CA . VAL A 1 232 ? -20.071 -1.464 40.145 1.00 73.62 232 VAL A CA 1
ATOM 1680 C C . VAL A 1 232 ? -18.966 -1.573 39.107 1.00 73.62 232 VAL A C 1
ATOM 1682 O O . VAL A 1 232 ? -19.148 -2.265 38.113 1.00 73.62 232 VAL A O 1
ATOM 1685 N N . VAL A 1 233 ? -17.808 -0.961 39.366 1.00 75.62 233 VAL A N 1
ATOM 1686 C CA . VAL A 1 233 ? -16.643 -1.024 38.476 1.00 75.62 233 VAL A CA 1
ATOM 1687 C C . VAL A 1 233 ? -16.194 -2.471 38.268 1.00 75.62 233 VAL A C 1
ATOM 1689 O O . VAL A 1 233 ? -16.051 -2.888 37.126 1.00 75.62 233 VAL A O 1
ATOM 1692 N N . GLY A 1 234 ? -16.071 -3.278 39.327 1.00 79.25 234 GLY A N 1
ATOM 1693 C CA . GLY A 1 234 ? -15.682 -4.687 39.212 1.00 79.25 234 GLY A CA 1
ATOM 1694 C C . GLY A 1 234 ? -16.642 -5.511 38.348 1.00 79.25 234 GLY A C 1
ATOM 1695 O O . GLY A 1 23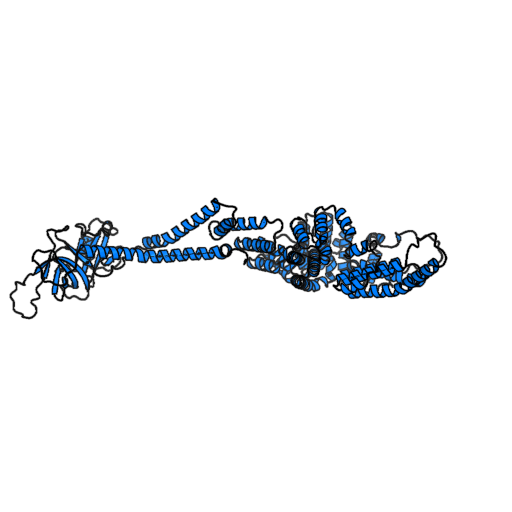4 ? -16.201 -6.267 37.487 1.00 79.25 234 GLY A O 1
ATOM 1696 N N . ARG A 1 235 ? -17.961 -5.328 38.504 1.00 76.56 235 ARG A N 1
ATOM 1697 C CA . ARG A 1 235 ? -18.962 -6.025 37.670 1.00 76.56 235 ARG A CA 1
ATOM 1698 C C . ARG A 1 235 ? -18.997 -5.521 36.234 1.00 76.56 235 ARG A C 1
ATOM 1700 O O . ARG A 1 235 ? -19.167 -6.323 35.323 1.00 76.56 235 ARG A O 1
ATOM 1707 N N . VAL A 1 236 ? -18.846 -4.212 36.041 1.00 79.06 236 VAL A N 1
ATOM 1708 C CA . VAL A 1 236 ? -18.783 -3.597 34.710 1.00 79.06 236 VAL A CA 1
ATOM 1709 C C . VAL A 1 236 ? -17.551 -4.085 33.956 1.00 79.06 236 VAL A C 1
ATOM 1711 O O . VAL A 1 236 ? -17.662 -4.345 32.766 1.00 79.06 236 VAL A O 1
ATOM 1714 N N . LEU A 1 237 ? -16.416 -4.266 34.638 1.00 80.94 237 LEU A N 1
ATOM 1715 C CA . LEU A 1 237 ? -15.171 -4.746 34.036 1.00 80.94 237 LEU A CA 1
ATOM 1716 C C . LEU A 1 237 ? -15.116 -6.271 33.864 1.00 80.94 237 LEU A C 1
ATOM 1718 O O . LEU A 1 237 ? -14.416 -6.746 32.974 1.00 80.94 237 LEU A O 1
ATOM 1722 N N . ALA A 1 238 ? -15.868 -7.046 34.652 1.00 83.19 238 ALA A N 1
ATOM 1723 C CA . ALA A 1 238 ? -15.870 -8.507 34.551 1.00 83.19 238 ALA A CA 1
ATOM 1724 C C . ALA A 1 238 ? -16.321 -9.008 33.168 1.00 83.19 238 ALA A C 1
ATOM 1726 O O . ALA A 1 238 ? -15.711 -9.920 32.624 1.00 83.19 238 ALA A O 1
ATOM 1727 N N . PHE A 1 239 ? -17.351 -8.400 32.573 1.00 78.81 239 PHE A N 1
ATOM 1728 C CA . PHE A 1 239 ? -17.846 -8.780 31.243 1.00 78.81 239 PHE A CA 1
ATOM 1729 C C . PHE A 1 239 ? -16.841 -8.531 30.106 1.00 78.81 239 PHE A C 1
ATOM 1731 O O . PHE A 1 239 ? -16.560 -9.479 29.371 1.00 78.81 239 PHE A O 1
ATOM 1738 N N . PRO A 1 240 ? -16.267 -7.324 29.939 1.00 78.19 240 PRO A N 1
ATOM 1739 C CA . PRO A 1 240 ? -15.244 -7.094 28.929 1.00 78.19 240 PRO A CA 1
ATOM 1740 C C . PRO A 1 240 ? -13.972 -7.902 29.205 1.00 78.19 240 PRO A C 1
ATOM 1742 O O . PRO A 1 240 ? -13.380 -8.395 28.254 1.00 78.19 240 PRO A O 1
ATOM 1745 N N . ALA A 1 241 ? -13.588 -8.128 30.469 1.00 83.75 241 ALA A N 1
ATOM 1746 C CA . ALA A 1 241 ? -12.460 -9.005 30.793 1.00 83.75 241 ALA A CA 1
ATOM 1747 C C . ALA A 1 241 ? -12.718 -10.460 30.366 1.00 83.75 241 ALA A C 1
ATOM 1749 O O . ALA A 1 241 ? -11.859 -11.083 29.752 1.00 83.75 241 ALA A O 1
ATOM 1750 N N . LEU A 1 242 ? -13.912 -10.996 30.632 1.00 84.38 242 LEU A N 1
ATOM 1751 C CA . LEU A 1 242 ? -14.273 -12.365 30.259 1.00 84.38 242 LEU A CA 1
ATOM 1752 C C . LEU A 1 242 ? -14.403 -12.513 28.736 1.00 84.38 242 LEU A C 1
ATOM 1754 O O . LEU A 1 242 ? -13.926 -13.497 28.180 1.00 84.38 242 LEU A O 1
ATOM 1758 N N . ALA A 1 243 ? -14.959 -11.508 28.049 1.00 80.88 243 ALA A N 1
ATOM 1759 C CA . ALA A 1 243 ? -14.972 -11.451 26.588 1.00 80.88 243 ALA A CA 1
ATOM 1760 C C . ALA A 1 243 ? -13.548 -11.402 26.009 1.00 80.88 243 ALA A C 1
ATOM 1762 O O . ALA A 1 243 ? -13.246 -12.132 25.068 1.00 80.88 243 ALA A O 1
ATOM 1763 N N . PHE A 1 244 ? -12.661 -10.598 26.602 1.00 81.69 244 PHE A N 1
ATOM 1764 C CA . PHE A 1 244 ? -11.258 -10.514 26.207 1.00 81.69 244 PHE A CA 1
ATOM 1765 C C . PHE A 1 244 ? -10.553 -11.865 26.362 1.00 81.69 244 PHE A C 1
ATOM 1767 O O . PHE A 1 244 ? -9.931 -12.333 25.415 1.00 81.69 244 PHE A O 1
ATOM 1774 N N . VAL A 1 245 ? -10.697 -12.522 27.519 1.00 84.62 245 VAL A N 1
ATOM 1775 C CA . VAL A 1 245 ? -10.092 -13.836 27.794 1.00 84.62 245 VAL A CA 1
ATOM 1776 C C . VAL A 1 245 ? -10.651 -14.916 26.870 1.00 84.62 245 VAL A C 1
ATOM 1778 O O . VAL A 1 245 ? -9.876 -15.688 26.315 1.00 84.62 245 VAL A O 1
ATOM 1781 N N . ALA A 1 246 ? -11.969 -14.964 26.657 1.00 82.44 246 ALA A N 1
ATOM 1782 C CA . ALA A 1 246 ? -12.587 -15.950 25.773 1.00 82.44 246 ALA A CA 1
ATOM 1783 C C . ALA A 1 246 ? -12.110 -15.789 24.322 1.00 82.44 246 ALA A C 1
ATOM 1785 O O . ALA A 1 246 ? -11.741 -16.769 23.682 1.00 82.44 246 ALA A O 1
ATOM 1786 N N . LEU A 1 247 ? -12.058 -14.555 23.812 1.00 74.31 247 LEU A N 1
ATOM 1787 C CA . LEU A 1 247 ? -11.579 -14.277 22.456 1.00 74.31 247 LEU A CA 1
ATOM 1788 C C . LEU A 1 247 ? -10.075 -14.532 22.311 1.00 74.31 247 LEU A C 1
ATOM 1790 O O . LEU A 1 247 ? -9.650 -15.071 21.292 1.00 74.31 247 LEU A O 1
ATOM 1794 N N . ALA A 1 248 ? -9.279 -14.187 23.326 1.00 78.56 248 ALA A N 1
ATOM 1795 C CA . ALA A 1 248 ? -7.853 -14.497 23.370 1.00 78.56 248 ALA A CA 1
ATOM 1796 C C . ALA A 1 248 ? -7.609 -16.010 23.335 1.00 78.56 248 ALA A C 1
ATOM 1798 O O . ALA A 1 248 ? -6.802 -16.482 22.539 1.00 78.56 248 ALA A O 1
ATOM 1799 N N . ALA A 1 249 ? -8.353 -16.770 24.144 1.00 82.19 249 ALA A N 1
ATOM 1800 C CA . ALA A 1 249 ? -8.270 -18.224 24.182 1.00 82.19 249 ALA A CA 1
ATOM 1801 C C . ALA A 1 249 ? -8.673 -18.851 22.841 1.00 82.19 249 ALA A C 1
ATOM 1803 O O . ALA A 1 249 ? -7.973 -19.732 22.360 1.00 82.19 249 ALA A O 1
ATOM 1804 N N . VAL A 1 250 ? -9.750 -18.374 22.203 1.00 79.06 250 VAL A N 1
ATOM 1805 C CA . VAL A 1 250 ? -10.155 -18.841 20.863 1.00 79.06 250 VAL A CA 1
ATOM 1806 C C . VAL A 1 250 ? -9.075 -18.536 19.820 1.00 79.06 250 VAL A C 1
ATOM 1808 O O . VAL A 1 250 ? -8.772 -19.399 19.000 1.00 79.06 250 VAL A O 1
ATOM 1811 N N . GLY A 1 251 ? -8.466 -17.345 19.865 1.00 69.69 251 GLY A N 1
ATOM 1812 C CA . GLY A 1 251 ? -7.367 -16.972 18.971 1.00 69.69 251 GLY A CA 1
ATOM 1813 C C . GLY A 1 251 ? -6.126 -17.854 19.142 1.00 69.69 251 GLY A C 1
ATOM 1814 O O . GLY A 1 251 ? -5.586 -18.346 18.153 1.00 69.69 251 GLY A O 1
ATOM 1815 N N . GLU A 1 252 ? -5.706 -18.104 20.385 1.00 79.00 252 GLU A N 1
ATOM 1816 C CA . GLU A 1 252 ? -4.570 -18.986 20.699 1.00 79.00 252 GLU A CA 1
ATOM 1817 C C . GLU A 1 252 ? -4.839 -20.446 20.316 1.00 79.00 252 GLU A C 1
ATOM 1819 O O . GLU A 1 252 ? -3.995 -21.085 19.684 1.00 79.00 252 GLU A O 1
ATOM 1824 N N . LEU A 1 253 ? -6.030 -20.966 20.632 1.00 79.19 253 LEU A N 1
ATOM 1825 C CA . LEU A 1 253 ? -6.407 -22.342 20.306 1.00 79.19 253 LEU A CA 1
ATOM 1826 C C . LEU A 1 253 ? -6.443 -22.562 18.788 1.00 79.19 253 LEU A C 1
ATOM 1828 O O . LEU A 1 253 ? -5.958 -23.581 18.295 1.00 79.19 253 LEU A O 1
ATOM 1832 N N . ALA A 1 254 ? -6.972 -21.586 18.041 1.00 71.06 254 ALA A N 1
ATOM 1833 C CA . ALA A 1 254 ? -6.981 -21.624 16.585 1.00 71.06 254 ALA A CA 1
ATOM 1834 C C . ALA A 1 254 ? -5.547 -21.692 16.035 1.00 71.06 254 ALA A C 1
ATOM 1836 O O . ALA A 1 254 ? -5.239 -22.614 15.278 1.00 71.06 254 ALA A O 1
ATOM 1837 N N . MET A 1 255 ? -4.657 -20.794 16.479 1.00 69.44 255 MET A N 1
ATOM 1838 C CA . MET A 1 255 ? -3.255 -20.750 16.038 1.00 69.44 255 MET A CA 1
ATOM 1839 C C . MET A 1 255 ? -2.472 -22.024 16.381 1.00 69.44 255 MET A C 1
ATOM 1841 O O . MET A 1 255 ? -1.679 -22.478 15.561 1.00 69.44 255 MET A O 1
ATOM 1845 N N . HIS A 1 256 ? -2.713 -22.634 17.546 1.00 79.69 256 HIS A N 1
ATOM 1846 C CA . HIS A 1 256 ? -2.053 -23.885 17.937 1.00 79.69 256 HIS A CA 1
ATOM 1847 C C . HIS A 1 256 ? -2.542 -25.098 17.136 1.00 79.69 256 HIS A C 1
ATOM 1849 O O . HIS A 1 256 ? -1.761 -26.002 16.851 1.00 79.69 256 HIS A O 1
ATOM 1855 N N . SER A 1 257 ? -3.827 -25.136 16.773 1.00 77.50 257 SER A N 1
ATOM 1856 C CA . SER A 1 257 ? -4.423 -26.304 16.110 1.00 77.50 257 SER A CA 1
ATOM 1857 C C . SER A 1 257 ? -4.040 -26.453 14.633 1.00 77.50 257 SER A C 1
ATOM 1859 O O . SER A 1 257 ? -3.944 -27.577 14.143 1.00 77.50 257 SER A O 1
ATOM 1861 N N . ALA A 1 258 ? -3.810 -25.346 13.917 1.00 73.19 258 ALA A N 1
ATOM 1862 C CA . ALA A 1 258 ? -3.438 -25.368 12.502 1.00 73.19 258 ALA A CA 1
ATOM 1863 C C . ALA A 1 258 ? -2.722 -24.065 12.082 1.00 73.19 258 ALA A C 1
ATOM 1865 O O . ALA A 1 258 ? -3.307 -23.258 11.345 1.00 73.19 258 ALA A O 1
ATOM 1866 N N . PRO A 1 259 ? -1.459 -23.856 12.510 1.00 65.94 259 PRO A N 1
ATOM 1867 C CA . PRO A 1 259 ? -0.713 -22.610 12.282 1.00 65.94 259 PRO A CA 1
ATOM 1868 C C . PRO A 1 259 ? -0.497 -22.286 10.796 1.00 65.94 259 PRO A C 1
ATOM 1870 O O . PRO A 1 259 ? -0.271 -21.134 10.437 1.00 65.94 259 PRO A O 1
ATOM 1873 N N . SER A 1 260 ? -0.595 -23.289 9.919 1.00 72.88 260 SER A N 1
ATOM 1874 C CA . SER A 1 260 ? -0.429 -23.152 8.471 1.00 72.88 260 SER A CA 1
ATOM 1875 C C . SER A 1 260 ? -1.738 -22.997 7.693 1.00 72.88 260 SER A C 1
ATOM 1877 O O . SER A 1 260 ? -1.687 -22.792 6.482 1.00 72.88 260 SER A O 1
ATOM 1879 N N . SER A 1 261 ? -2.915 -23.073 8.329 1.00 82.88 261 SER A N 1
ATOM 1880 C CA . SER A 1 261 ? -4.175 -22.961 7.583 1.00 82.88 261 SER A CA 1
ATOM 1881 C C . SER A 1 261 ? -4.555 -21.488 7.322 1.00 82.88 261 SER A C 1
ATOM 1883 O O . SER A 1 261 ? -4.583 -20.684 8.261 1.00 82.88 261 SER A O 1
ATOM 1885 N N . PRO A 1 262 ? -4.905 -21.101 6.077 1.00 81.94 262 PRO A N 1
ATOM 1886 C CA . PRO A 1 262 ? -5.273 -19.717 5.746 1.00 81.94 262 PRO A CA 1
ATOM 1887 C C . PRO A 1 262 ? -6.489 -19.220 6.539 1.00 81.94 262 PRO A C 1
ATOM 1889 O O . PRO A 1 262 ? -6.573 -18.048 6.910 1.00 81.94 262 PRO A O 1
ATOM 1892 N N . GLY A 1 263 ? -7.431 -20.123 6.838 1.00 84.38 263 GLY A N 1
ATOM 1893 C CA . GLY A 1 263 ? -8.621 -19.822 7.635 1.00 84.38 263 GLY A CA 1
ATOM 1894 C C . GLY A 1 263 ? -8.285 -19.417 9.072 1.00 84.38 263 GLY A C 1
ATOM 1895 O O . GLY A 1 263 ? -8.811 -18.419 9.563 1.00 84.38 263 GLY A O 1
ATOM 1896 N N . VAL A 1 264 ? -7.358 -20.128 9.725 1.00 83.69 264 VAL A N 1
ATOM 1897 C CA . VAL A 1 264 ? -6.897 -19.785 11.080 1.00 83.69 264 VAL A CA 1
ATOM 1898 C C . VAL A 1 264 ? -6.170 -18.447 11.087 1.00 83.69 264 VAL A C 1
ATOM 1900 O O . VAL A 1 264 ? -6.484 -17.596 11.918 1.00 83.69 264 VAL A O 1
ATOM 1903 N N . ALA A 1 265 ? -5.265 -18.214 10.133 1.00 84.62 265 ALA A N 1
ATOM 1904 C CA . ALA A 1 265 ? -4.546 -16.945 10.039 1.00 84.62 265 ALA A CA 1
ATOM 1905 C C . ALA A 1 265 ? -5.500 -15.763 9.763 1.00 84.62 265 ALA A C 1
ATOM 1907 O O . ALA A 1 265 ? -5.345 -14.688 10.338 1.00 84.62 265 ALA A O 1
ATOM 1908 N N . THR A 1 266 ? -6.556 -15.971 8.969 1.00 86.81 266 THR A N 1
ATOM 1909 C CA . THR A 1 266 ? -7.620 -14.976 8.736 1.00 86.81 266 THR A CA 1
ATOM 1910 C C . THR A 1 266 ? -8.345 -14.607 10.035 1.00 86.81 266 THR A C 1
ATOM 1912 O O . THR A 1 266 ? -8.525 -13.423 10.323 1.00 86.81 266 THR A O 1
ATOM 1915 N N . ILE A 1 267 ? -8.732 -15.600 10.844 1.00 83.56 267 ILE A N 1
ATOM 1916 C CA . ILE A 1 267 ? -9.403 -15.381 12.137 1.00 83.56 267 ILE A CA 1
ATOM 1917 C C . ILE A 1 267 ? -8.457 -14.693 13.126 1.00 83.56 267 ILE A C 1
ATOM 1919 O O . ILE A 1 267 ? -8.833 -13.705 13.758 1.00 83.56 267 ILE A O 1
ATOM 1923 N N . ALA A 1 268 ? -7.214 -15.162 13.228 1.00 84.38 268 ALA A N 1
ATOM 1924 C CA . ALA A 1 268 ? -6.216 -14.589 14.122 1.00 84.38 268 ALA A CA 1
ATOM 1925 C C . ALA A 1 268 ? -5.877 -13.133 13.755 1.00 84.38 268 ALA A C 1
ATOM 1927 O O . ALA A 1 268 ? -5.762 -12.295 14.651 1.00 84.38 268 ALA A O 1
ATOM 1928 N N . ALA A 1 269 ? -5.828 -12.794 12.460 1.00 86.31 269 ALA A N 1
ATOM 1929 C CA . ALA A 1 269 ? -5.629 -11.426 11.972 1.00 86.31 269 ALA A CA 1
ATOM 1930 C C . ALA A 1 269 ? -6.760 -10.465 12.387 1.00 86.31 269 ALA A C 1
ATOM 1932 O O . ALA A 1 269 ? -6.550 -9.250 12.476 1.00 86.31 269 ALA A O 1
ATOM 1933 N N . ALA A 1 270 ? -7.955 -10.982 12.685 1.00 84.81 270 ALA A N 1
ATOM 1934 C CA . ALA A 1 270 ? -9.054 -10.175 13.201 1.00 84.81 270 ALA A CA 1
ATOM 1935 C C . ALA A 1 270 ? -8.931 -9.849 14.698 1.00 84.81 270 ALA A C 1
ATOM 1937 O O . ALA A 1 270 ? -9.592 -8.929 15.176 1.00 84.81 270 ALA A O 1
ATOM 1938 N N . THR A 1 271 ? -8.071 -10.555 15.435 1.00 82.38 271 THR A N 1
ATOM 1939 C CA . THR A 1 271 ? -7.846 -10.339 16.873 1.00 82.38 271 THR A CA 1
ATOM 1940 C C . THR A 1 271 ? -6.602 -9.480 17.120 1.00 82.38 271 THR A C 1
ATOM 1942 O O . THR A 1 271 ? -5.630 -9.614 16.385 1.00 82.38 271 THR A O 1
ATOM 1945 N N . PRO A 1 272 ? -6.560 -8.620 18.154 1.00 80.19 272 PRO A N 1
ATOM 1946 C CA . PRO A 1 272 ? -5.416 -7.732 18.383 1.00 80.19 272 PRO A CA 1
ATOM 1947 C C . PRO A 1 272 ? -4.146 -8.440 18.882 1.00 80.19 272 PRO A C 1
ATOM 1949 O O . PRO A 1 272 ? -3.054 -7.959 18.607 1.00 80.19 272 PRO A O 1
ATOM 1952 N N . LEU A 1 273 ? -4.260 -9.570 19.591 1.00 80.50 273 LEU A N 1
ATOM 1953 C CA . LEU A 1 273 ? -3.130 -10.204 20.294 1.00 80.50 273 LEU A CA 1
ATOM 1954 C C . LEU A 1 273 ? -2.088 -10.834 19.362 1.00 80.50 273 LEU A C 1
ATOM 1956 O O . LEU A 1 273 ? -0.908 -10.857 19.689 1.00 80.50 273 LEU A O 1
ATOM 1960 N N . ARG A 1 274 ? -2.521 -11.330 18.200 1.00 81.56 274 ARG A N 1
ATOM 1961 C CA . ARG A 1 274 ? -1.668 -12.015 17.214 1.00 81.56 274 ARG A CA 1
ATOM 1962 C C . ARG A 1 274 ? -1.824 -11.431 15.812 1.00 81.56 274 ARG A C 1
ATOM 1964 O O . ARG A 1 274 ? -1.363 -12.030 14.845 1.00 81.56 274 ARG A O 1
ATOM 1971 N N . ARG A 1 275 ? -2.457 -10.253 15.684 1.00 87.50 275 ARG A N 1
ATOM 1972 C CA . ARG A 1 275 ? -2.770 -9.634 14.384 1.00 87.50 275 ARG A CA 1
ATOM 1973 C C . ARG A 1 275 ? -1.549 -9.572 13.484 1.00 87.50 275 ARG A C 1
ATOM 1975 O O . ARG A 1 275 ? -1.618 -9.941 12.321 1.00 87.50 275 ARG A O 1
ATOM 1982 N N . PHE A 1 276 ? -0.440 -9.099 14.036 1.00 89.38 276 PHE A N 1
ATOM 1983 C CA . PHE A 1 276 ? 0.781 -8.882 13.281 1.00 89.38 276 PHE A CA 1
ATOM 1984 C C . PHE A 1 276 ? 1.391 -10.192 12.759 1.00 89.38 276 PHE A C 1
ATOM 1986 O O . PHE A 1 276 ? 1.707 -10.278 11.574 1.00 89.38 276 PHE A O 1
ATOM 1993 N N . GLU A 1 277 ? 1.497 -11.218 13.609 1.00 88.81 277 GLU A N 1
ATOM 1994 C CA . GLU A 1 277 ? 1.998 -12.551 13.234 1.00 88.81 277 GLU A CA 1
ATOM 1995 C C . GLU A 1 277 ? 1.077 -13.232 12.218 1.00 88.81 277 GLU A C 1
ATOM 1997 O O . GLU A 1 277 ? 1.544 -13.788 11.229 1.00 88.81 277 GLU A O 1
ATOM 2002 N N . ALA A 1 278 ? -0.238 -13.125 12.408 1.00 89.00 278 ALA A N 1
ATOM 2003 C CA . ALA A 1 278 ? -1.224 -13.695 11.502 1.00 89.00 278 ALA A CA 1
ATOM 2004 C C . ALA A 1 278 ? -1.216 -13.012 10.124 1.00 89.00 278 ALA A C 1
ATOM 2006 O O . ALA A 1 278 ? -1.247 -13.687 9.097 1.00 89.00 278 ALA A O 1
ATOM 2007 N N . LEU A 1 279 ? -1.106 -11.679 10.079 1.00 90.56 279 LEU A N 1
ATOM 2008 C CA . LEU A 1 279 ? -0.933 -10.943 8.825 1.00 90.56 279 LEU A CA 1
ATOM 2009 C C . LEU A 1 279 ? 0.398 -11.294 8.144 1.00 90.56 279 LEU A C 1
ATOM 2011 O O . LEU A 1 279 ? 0.440 -11.397 6.922 1.00 90.56 279 LEU A O 1
ATOM 2015 N N . ALA A 1 280 ? 1.472 -11.507 8.912 1.00 89.31 280 ALA A N 1
ATOM 2016 C CA . ALA A 1 280 ? 2.752 -11.968 8.378 1.00 89.31 280 ALA A CA 1
ATOM 2017 C C . ALA A 1 280 ? 2.652 -13.390 7.799 1.00 89.31 280 ALA A C 1
ATOM 2019 O O . ALA A 1 280 ? 3.179 -13.638 6.720 1.00 89.31 280 ALA A O 1
ATOM 2020 N N . ALA A 1 281 ? 1.927 -14.297 8.458 1.00 88.50 281 ALA A N 1
ATOM 2021 C CA . ALA A 1 281 ? 1.669 -15.644 7.953 1.00 88.50 281 ALA A CA 1
ATOM 2022 C C . ALA A 1 281 ? 0.838 -15.620 6.657 1.00 88.50 281 ALA A C 1
ATOM 2024 O O . ALA A 1 281 ? 1.196 -16.292 5.693 1.00 88.50 281 ALA A O 1
ATOM 2025 N N . LEU A 1 282 ? -0.209 -14.787 6.584 1.00 89.94 282 LEU A N 1
ATOM 2026 C CA . LEU A 1 282 ? -0.982 -14.574 5.350 1.00 89.94 282 LEU A CA 1
ATOM 2027 C C . LEU A 1 282 ? -0.112 -13.982 4.228 1.00 89.94 282 LEU A C 1
ATOM 2029 O O . LEU A 1 282 ? -0.223 -14.383 3.067 1.00 89.94 282 LEU A O 1
ATOM 2033 N N . ARG A 1 283 ? 0.793 -13.054 4.565 1.00 90.62 283 ARG A N 1
ATOM 2034 C CA . ARG A 1 283 ? 1.748 -12.461 3.615 1.00 90.62 283 ARG A CA 1
ATOM 2035 C C . ARG A 1 283 ? 2.752 -13.494 3.102 1.00 90.62 283 ARG A C 1
ATOM 2037 O O . ARG A 1 283 ? 3.052 -13.499 1.913 1.00 90.62 283 ARG A O 1
ATOM 2044 N N . ALA A 1 284 ? 3.237 -14.370 3.981 1.00 87.69 284 ALA A N 1
ATOM 2045 C CA . ALA A 1 284 ? 4.147 -15.454 3.631 1.00 87.69 284 ALA A CA 1
ATOM 2046 C C . ALA A 1 284 ? 3.461 -16.480 2.714 1.00 87.69 284 ALA A C 1
ATOM 2048 O O . ALA A 1 284 ? 4.018 -16.875 1.694 1.00 87.69 284 ALA A O 1
ATOM 2049 N N . GLN A 1 285 ? 2.218 -16.856 3.023 1.00 86.50 285 GLN A N 1
ATOM 2050 C CA . GLN A 1 285 ? 1.426 -17.770 2.194 1.00 86.50 285 GLN A CA 1
ATOM 2051 C C . GLN A 1 285 ? 1.165 -17.202 0.798 1.00 86.50 285 GLN A C 1
ATOM 2053 O O . GLN A 1 285 ? 1.291 -17.919 -0.190 1.00 86.50 285 GLN A O 1
ATOM 2058 N N . THR A 1 286 ? 0.859 -15.906 0.701 1.00 84.94 286 THR A N 1
ATOM 2059 C CA . THR A 1 286 ? 0.682 -15.244 -0.599 1.00 84.94 286 THR A CA 1
ATOM 2060 C C . THR A 1 286 ? 1.998 -15.113 -1.376 1.00 84.94 286 THR A C 1
ATOM 2062 O O . THR A 1 286 ? 1.963 -15.131 -2.603 1.00 84.94 286 THR A O 1
ATOM 2065 N N . SER A 1 287 ? 3.162 -15.028 -0.715 1.00 79.19 287 SER A N 1
ATOM 2066 C CA . SER A 1 287 ? 4.478 -15.013 -1.389 1.00 79.19 287 SER A CA 1
ATOM 2067 C C . SER A 1 287 ? 4.996 -16.366 -1.861 1.00 79.19 287 SER A C 1
ATOM 2069 O O . SER A 1 287 ? 5.917 -16.384 -2.662 1.00 79.19 287 SER A O 1
ATOM 2071 N N . LEU A 1 288 ? 4.434 -17.489 -1.404 1.00 76.44 288 LEU A N 1
ATOM 2072 C CA . LEU A 1 288 ? 4.879 -18.821 -1.843 1.00 76.44 288 LEU A CA 1
ATOM 2073 C C . LEU A 1 288 ? 4.454 -19.165 -3.283 1.00 76.44 288 LEU A C 1
ATOM 2075 O O . LEU A 1 288 ? 4.797 -20.232 -3.785 1.00 76.44 288 LEU A O 1
ATOM 2079 N N . SER A 1 289 ? 3.708 -18.284 -3.953 1.00 67.94 289 SER A N 1
ATOM 2080 C CA . SER A 1 289 ? 3.427 -18.423 -5.381 1.00 67.94 289 SER A CA 1
ATOM 2081 C C . SER A 1 289 ? 4.680 -18.077 -6.193 1.00 67.94 289 SER A C 1
ATOM 2083 O O . SER A 1 289 ? 5.208 -16.977 -6.065 1.00 67.94 289 SER A O 1
ATOM 2085 N N . ALA A 1 290 ? 5.154 -19.022 -7.015 1.00 53.00 290 ALA A N 1
ATOM 2086 C CA . ALA A 1 290 ? 6.374 -18.877 -7.823 1.00 53.00 290 ALA A CA 1
ATOM 2087 C C . ALA A 1 290 ? 6.336 -17.658 -8.767 1.00 53.00 290 ALA A C 1
ATOM 2089 O O . ALA A 1 290 ? 7.368 -17.062 -9.046 1.00 53.00 290 ALA A O 1
ATOM 2090 N N . SER A 1 291 ? 5.135 -17.238 -9.175 1.00 60.53 291 SER A N 1
ATOM 2091 C CA . SER A 1 291 ? 4.898 -15.969 -9.854 1.00 60.53 291 SER A CA 1
ATOM 2092 C C . SER A 1 291 ? 3.615 -15.335 -9.303 1.00 60.53 291 SER A C 1
ATOM 2094 O O . SER A 1 291 ? 2.524 -15.894 -9.483 1.00 60.53 291 SER A O 1
ATOM 2096 N N . PRO A 1 292 ? 3.714 -14.235 -8.536 1.00 67.38 292 PRO A N 1
ATOM 2097 C CA . PRO A 1 292 ? 2.555 -13.635 -7.900 1.00 67.38 292 PRO A CA 1
ATOM 2098 C C . PRO A 1 292 ? 1.705 -12.905 -8.944 1.00 67.38 292 PRO A C 1
ATOM 2100 O O . PRO A 1 292 ? 2.147 -11.944 -9.564 1.00 67.38 292 PRO A O 1
ATOM 2103 N N . SER A 1 293 ? 0.449 -13.332 -9.093 1.00 74.81 293 SER A N 1
ATOM 2104 C CA . SER A 1 293 ? -0.536 -12.606 -9.904 1.00 74.81 293 SER A CA 1
ATOM 2105 C C . SER A 1 293 ? -0.765 -11.179 -9.381 1.00 74.81 293 SER A C 1
ATOM 2107 O O . SER A 1 293 ? -0.498 -10.890 -8.212 1.00 74.81 293 SER A O 1
ATOM 2109 N N . ASP A 1 294 ? -1.374 -10.304 -10.185 1.00 73.00 294 ASP A N 1
ATOM 2110 C CA . ASP A 1 294 ? -1.801 -8.961 -9.744 1.00 73.00 294 ASP A CA 1
ATOM 2111 C C . ASP A 1 294 ? -2.589 -8.982 -8.429 1.00 73.00 294 ASP A C 1
ATOM 2113 O O . ASP A 1 294 ? -2.349 -8.208 -7.503 1.00 73.00 294 ASP A O 1
ATOM 2117 N N . ALA A 1 295 ? -3.561 -9.895 -8.342 1.00 80.25 295 ALA A N 1
ATOM 2118 C CA . ALA A 1 295 ? -4.399 -10.043 -7.163 1.00 80.25 295 ALA A CA 1
ATOM 2119 C C . ALA A 1 295 ? -3.542 -10.413 -5.948 1.00 80.25 295 ALA A C 1
ATOM 2121 O O . ALA A 1 295 ? -3.727 -9.849 -4.870 1.00 80.25 295 ALA A O 1
ATOM 2122 N N . THR A 1 296 ? -2.550 -11.281 -6.153 1.00 83.56 296 THR A N 1
ATOM 2123 C CA . THR A 1 296 ? -1.576 -11.664 -5.134 1.00 83.56 296 THR A CA 1
ATOM 2124 C C . THR A 1 296 ? -0.739 -10.467 -4.692 1.00 83.56 296 THR A C 1
ATOM 2126 O O . THR A 1 296 ? -0.665 -10.219 -3.494 1.00 83.56 296 THR A O 1
ATOM 2129 N N . LEU A 1 297 ? -0.157 -9.686 -5.607 1.00 81.62 297 LEU A N 1
ATOM 2130 C CA . LEU A 1 297 ? 0.631 -8.494 -5.259 1.00 81.62 297 LEU A CA 1
ATOM 2131 C C . LEU A 1 297 ? -0.221 -7.428 -4.551 1.00 81.62 297 LEU A C 1
ATOM 2133 O O . LEU A 1 297 ? 0.216 -6.827 -3.570 1.00 81.62 297 LEU A O 1
ATOM 2137 N N . ARG A 1 298 ? -1.478 -7.234 -4.971 1.00 83.06 298 ARG A N 1
ATOM 2138 C CA . ARG A 1 298 ? -2.428 -6.330 -4.300 1.00 83.06 298 ARG A CA 1
ATOM 2139 C C . ARG A 1 298 ? -2.804 -6.808 -2.902 1.00 83.06 298 ARG A C 1
ATOM 2141 O O . ARG A 1 298 ? -2.960 -5.977 -1.999 1.00 83.06 298 ARG A O 1
ATOM 2148 N N . ASP A 1 299 ? -2.966 -8.112 -2.710 1.00 88.19 299 ASP A N 1
ATOM 2149 C CA . ASP A 1 299 ? -3.217 -8.709 -1.399 1.00 88.19 299 ASP A CA 1
ATOM 2150 C C . ASP A 1 299 ? -1.997 -8.579 -0.500 1.00 88.19 299 ASP A C 1
ATOM 2152 O O . ASP A 1 299 ? -2.132 -8.122 0.632 1.00 88.19 299 ASP A O 1
ATOM 2156 N N . GLN A 1 300 ? -0.809 -8.870 -1.024 1.00 89.81 300 GLN A N 1
ATOM 2157 C CA . GLN A 1 300 ? 0.470 -8.677 -0.351 1.00 89.81 300 GLN A CA 1
ATOM 2158 C C . GLN A 1 300 ? 0.646 -7.225 0.115 1.00 89.81 300 GLN A C 1
ATOM 2160 O O . GLN A 1 300 ? 0.800 -6.979 1.311 1.00 89.81 300 GLN A O 1
ATOM 2165 N N . ALA A 1 301 ? 0.481 -6.257 -0.787 1.00 87.75 301 ALA A N 1
ATOM 2166 C CA . ALA A 1 301 ? 0.594 -4.842 -0.461 1.00 87.75 301 ALA A CA 1
ATOM 2167 C C . ALA A 1 301 ? -0.499 -4.373 0.519 1.00 87.75 301 ALA A C 1
ATOM 2169 O O . ALA A 1 301 ? -0.251 -3.557 1.412 1.00 87.75 301 ALA A O 1
ATOM 2170 N N . SER A 1 302 ? -1.720 -4.908 0.406 1.00 89.06 302 SER A N 1
ATOM 2171 C CA . SER A 1 302 ? -2.803 -4.637 1.362 1.00 89.06 302 SER A CA 1
ATOM 2172 C C . SER A 1 302 ? -2.496 -5.219 2.750 1.00 89.06 302 SER A C 1
ATOM 2174 O O . SER A 1 302 ? -2.753 -4.558 3.755 1.00 89.06 302 SER A O 1
ATOM 2176 N N . LEU A 1 303 ? -1.927 -6.425 2.823 1.00 91.62 303 LEU A N 1
ATOM 2177 C CA . LEU A 1 303 ? -1.495 -7.063 4.068 1.00 91.62 303 LEU A CA 1
ATOM 2178 C C . LEU A 1 303 ? -0.344 -6.284 4.710 1.00 91.62 303 LEU A C 1
ATOM 2180 O O . LEU A 1 303 ? -0.396 -6.022 5.909 1.00 91.62 303 LEU A O 1
ATOM 2184 N N . ASP A 1 304 ? 0.641 -5.839 3.932 1.00 91.88 304 ASP A N 1
ATOM 2185 C CA . ASP A 1 304 ? 1.747 -5.026 4.443 1.00 91.88 304 ASP A CA 1
ATOM 2186 C C . ASP A 1 304 ? 1.281 -3.642 4.899 1.00 91.88 304 ASP A C 1
ATOM 2188 O O . ASP A 1 304 ? 1.706 -3.172 5.956 1.00 91.88 304 ASP A O 1
ATOM 2192 N N . THR A 1 305 ? 0.295 -3.050 4.218 1.00 89.62 305 THR A N 1
ATOM 2193 C CA . THR A 1 305 ? -0.394 -1.846 4.711 1.00 89.62 305 THR A CA 1
ATOM 2194 C C . THR A 1 305 ? -1.069 -2.117 6.061 1.00 89.62 305 THR A C 1
ATOM 2196 O O . THR A 1 305 ? -0.897 -1.355 7.007 1.00 89.62 305 THR A O 1
ATOM 2199 N N . LEU A 1 306 ? -1.787 -3.234 6.216 1.00 90.25 306 LEU A N 1
ATOM 2200 C CA . LEU A 1 306 ? -2.427 -3.592 7.490 1.00 90.25 306 LEU A CA 1
ATOM 2201 C C . LEU A 1 306 ? -1.426 -3.902 8.617 1.00 90.25 306 LEU A C 1
ATOM 2203 O O . LEU A 1 306 ? -1.788 -3.784 9.790 1.00 90.25 306 LEU A O 1
ATOM 2207 N N . ARG A 1 307 ? -0.193 -4.300 8.279 1.00 91.38 307 ARG A N 1
ATOM 2208 C CA . ARG A 1 307 ? 0.907 -4.560 9.227 1.00 91.38 307 ARG A CA 1
ATOM 2209 C C . ARG A 1 307 ? 1.671 -3.303 9.635 1.00 91.38 307 ARG A C 1
ATOM 2211 O O . ARG A 1 307 ? 2.457 -3.370 10.574 1.00 91.38 307 ARG A O 1
ATOM 2218 N N . GLY A 1 308 ? 1.465 -2.183 8.946 1.00 90.12 308 GLY A N 1
ATOM 2219 C CA . GLY A 1 308 ? 2.266 -0.978 9.142 1.00 90.12 308 GLY A CA 1
ATOM 2220 C C . GLY A 1 308 ? 3.562 -0.934 8.323 1.00 90.12 308 GLY A C 1
ATOM 2221 O O . GLY A 1 308 ? 4.385 -0.048 8.532 1.00 90.12 308 GLY A O 1
ATOM 2222 N N . PHE A 1 309 ? 3.765 -1.872 7.394 1.00 91.69 309 PHE A N 1
ATOM 2223 C CA . PHE A 1 309 ? 4.954 -1.966 6.544 1.00 91.69 309 PHE A CA 1
ATOM 2224 C C . PHE A 1 309 ? 4.765 -1.249 5.212 1.00 91.69 309 PHE A C 1
ATOM 2226 O O . PHE A 1 309 ? 4.827 -1.828 4.129 1.00 91.69 309 PHE A O 1
ATOM 2233 N N . TYR A 1 310 ? 4.541 0.052 5.291 1.00 91.12 310 TYR A N 1
ATOM 2234 C CA . TYR A 1 310 ? 4.141 0.853 4.138 1.00 91.12 310 TYR A CA 1
ATOM 2235 C C . TYR A 1 310 ? 5.210 0.976 3.058 1.00 91.12 310 TYR A C 1
ATOM 2237 O O . TYR A 1 310 ? 4.872 1.071 1.883 1.00 91.12 310 TYR A O 1
ATOM 2245 N N . GLY A 1 311 ? 6.486 0.912 3.447 1.00 89.50 311 GLY A N 1
ATOM 2246 C CA . GLY A 1 311 ? 7.589 0.839 2.496 1.00 89.50 311 GLY A CA 1
ATOM 2247 C C . GLY A 1 311 ? 7.488 -0.399 1.604 1.00 89.50 311 GLY A C 1
ATOM 2248 O O . GLY A 1 311 ? 7.486 -0.266 0.386 1.00 89.50 311 GLY A O 1
ATOM 2249 N N . MET A 1 312 ? 7.290 -1.578 2.207 1.00 90.25 312 MET A N 1
ATOM 2250 C CA . MET A 1 312 ? 7.098 -2.829 1.461 1.00 90.25 312 MET A CA 1
ATOM 2251 C C . MET A 1 312 ? 5.817 -2.795 0.627 1.00 90.25 312 MET A C 1
ATOM 2253 O O . MET A 1 312 ? 5.853 -3.149 -0.542 1.00 90.25 312 MET A O 1
ATOM 2257 N N . ALA A 1 313 ? 4.713 -2.277 1.177 1.00 91.81 313 ALA A N 1
ATOM 2258 C CA . ALA A 1 313 ? 3.470 -2.132 0.421 1.00 91.81 313 ALA A CA 1
ATOM 2259 C C . ALA A 1 313 ? 3.640 -1.237 -0.820 1.00 91.81 313 ALA A C 1
ATOM 2261 O O . ALA A 1 313 ? 3.164 -1.582 -1.897 1.00 91.81 313 ALA A O 1
ATOM 2262 N N . SER A 1 314 ? 4.332 -0.102 -0.685 1.00 92.38 314 SER A N 1
ATOM 2263 C CA . SER A 1 314 ? 4.661 0.777 -1.811 1.00 92.38 314 SER A CA 1
ATOM 2264 C C . SER A 1 314 ? 5.540 0.066 -2.843 1.00 92.38 314 SER A C 1
ATOM 2266 O O . SER A 1 314 ? 5.271 0.171 -4.037 1.00 92.38 314 SER A O 1
ATOM 2268 N N . ASP A 1 315 ? 6.571 -0.657 -2.397 1.00 88.31 315 ASP A N 1
ATOM 2269 C CA . ASP A 1 315 ? 7.474 -1.407 -3.279 1.00 88.31 315 ASP A CA 1
ATOM 2270 C C . ASP A 1 315 ? 6.727 -2.550 -4.008 1.00 88.31 315 ASP A C 1
ATOM 2272 O O . ASP A 1 315 ? 7.008 -2.833 -5.173 1.00 88.31 315 ASP A O 1
ATOM 2276 N N . ASP A 1 316 ? 5.728 -3.167 -3.372 1.00 87.44 316 ASP A N 1
ATOM 2277 C CA . ASP A 1 316 ? 4.880 -4.208 -3.967 1.00 87.44 316 ASP A CA 1
ATOM 2278 C C . ASP A 1 316 ? 3.883 -3.639 -4.991 1.00 87.44 316 ASP A C 1
ATOM 2280 O O . ASP A 1 316 ? 3.714 -4.218 -6.063 1.00 87.44 316 ASP A O 1
ATOM 2284 N N . TYR A 1 317 ? 3.276 -2.470 -4.735 1.00 89.00 317 TYR A N 1
ATOM 2285 C CA . TYR A 1 317 ? 2.457 -1.782 -5.747 1.00 89.00 317 TYR A CA 1
ATOM 2286 C C . TYR A 1 317 ? 3.288 -1.306 -6.941 1.00 89.00 317 TYR A C 1
ATOM 2288 O O . TYR A 1 317 ? 2.826 -1.399 -8.078 1.00 89.00 317 TYR A O 1
ATOM 2296 N N . ALA A 1 318 ? 4.516 -0.833 -6.707 1.00 86.88 318 ALA A N 1
ATOM 2297 C CA . ALA A 1 318 ? 5.430 -0.474 -7.785 1.00 86.88 318 ALA A CA 1
ATOM 2298 C C . ALA A 1 318 ? 5.786 -1.703 -8.639 1.00 86.88 318 ALA A C 1
ATOM 2300 O O . ALA A 1 318 ? 5.738 -1.625 -9.865 1.00 86.88 318 ALA A O 1
ATOM 2301 N N . ARG A 1 319 ? 6.057 -2.853 -8.002 1.00 83.75 319 ARG A N 1
ATOM 2302 C CA . ARG A 1 319 ? 6.288 -4.136 -8.688 1.00 83.75 319 ARG A CA 1
ATOM 2303 C C . ARG A 1 319 ? 5.071 -4.640 -9.465 1.00 83.75 319 ARG A C 1
ATOM 2305 O O . ARG A 1 319 ? 5.249 -5.245 -10.511 1.00 83.75 319 ARG A O 1
ATOM 2312 N N . ALA A 1 320 ? 3.860 -4.329 -9.012 1.00 82.81 320 ALA A N 1
ATOM 2313 C CA . ALA A 1 320 ? 2.613 -4.624 -9.723 1.00 82.81 320 ALA A CA 1
ATOM 2314 C C . ALA A 1 320 ? 2.289 -3.632 -10.864 1.00 82.81 320 ALA A C 1
ATOM 2316 O O . ALA A 1 320 ? 1.142 -3.562 -11.303 1.00 82.81 320 ALA A O 1
ATOM 2317 N N . ASN A 1 321 ? 3.256 -2.817 -11.312 1.00 84.81 321 ASN A N 1
ATOM 2318 C CA . ASN A 1 321 ? 3.065 -1.748 -12.299 1.00 84.81 321 ASN A CA 1
ATOM 2319 C C . ASN A 1 321 ? 1.969 -0.733 -11.921 1.00 84.81 321 ASN A C 1
ATOM 2321 O O . ASN A 1 321 ? 1.227 -0.263 -12.780 1.00 84.81 321 ASN A O 1
ATOM 2325 N N . ARG A 1 322 ? 1.853 -0.383 -10.633 1.00 89.12 322 ARG A N 1
ATOM 2326 C CA . ARG A 1 322 ? 0.881 0.609 -10.130 1.00 89.12 322 ARG A CA 1
ATOM 2327 C C . ARG A 1 322 ? 1.601 1.778 -9.437 1.00 89.12 322 ARG A C 1
ATOM 2329 O O . ARG A 1 322 ? 1.492 1.934 -8.215 1.00 89.12 322 ARG A O 1
ATOM 2336 N N . PRO A 1 323 ? 2.389 2.581 -10.182 1.00 91.44 323 PRO A N 1
ATOM 2337 C CA . PRO A 1 323 ? 3.213 3.642 -9.603 1.00 91.44 323 PRO A CA 1
ATOM 2338 C C . PRO A 1 323 ? 2.382 4.725 -8.895 1.00 91.44 323 PRO A C 1
ATOM 2340 O O . PRO A 1 323 ? 2.802 5.228 -7.856 1.00 91.44 323 PRO A O 1
ATOM 2343 N N . ASP A 1 324 ? 1.170 5.029 -9.367 1.00 92.81 324 ASP A N 1
ATOM 2344 C CA . ASP A 1 324 ? 0.277 5.995 -8.712 1.00 92.81 324 ASP A CA 1
ATOM 2345 C C . ASP A 1 324 ? -0.143 5.548 -7.305 1.00 92.81 324 ASP A C 1
ATOM 2347 O O . ASP A 1 324 ? -0.130 6.331 -6.350 1.00 92.81 324 ASP A O 1
ATOM 2351 N N . GLU A 1 325 ? -0.543 4.285 -7.149 1.00 92.44 325 GLU A N 1
ATOM 2352 C CA . GLU A 1 325 ? -0.891 3.701 -5.856 1.00 92.44 325 GLU A CA 1
ATOM 2353 C C . GLU A 1 325 ? 0.322 3.603 -4.930 1.00 92.44 325 GLU A C 1
ATOM 2355 O O . GLU A 1 325 ? 0.200 3.926 -3.744 1.00 92.44 325 GLU A O 1
ATOM 2360 N N . ALA A 1 326 ? 1.489 3.230 -5.468 1.00 93.62 326 ALA A N 1
ATOM 2361 C CA . ALA A 1 326 ? 2.746 3.237 -4.727 1.00 93.62 326 ALA A CA 1
ATOM 2362 C C . ALA A 1 326 ? 3.056 4.643 -4.181 1.00 93.62 326 ALA A C 1
ATOM 2364 O O . ALA A 1 326 ? 3.270 4.808 -2.978 1.00 93.62 326 ALA A O 1
ATOM 2365 N N . ALA A 1 327 ? 2.961 5.677 -5.027 1.00 95.75 327 ALA A N 1
ATOM 2366 C CA . ALA A 1 327 ? 3.166 7.068 -4.632 1.00 95.75 327 ALA A CA 1
ATOM 2367 C C . ALA A 1 327 ? 2.157 7.525 -3.564 1.00 95.75 327 ALA A C 1
ATOM 2369 O O . ALA A 1 327 ? 2.547 8.167 -2.589 1.00 95.75 327 ALA A O 1
ATOM 2370 N N . LYS A 1 328 ? 0.868 7.176 -3.694 1.00 95.06 328 LYS A N 1
ATOM 2371 C CA . LYS A 1 328 ? -0.173 7.526 -2.705 1.00 95.06 328 LYS A CA 1
ATOM 2372 C C . LYS A 1 328 ? 0.097 6.906 -1.337 1.00 95.06 328 LYS A C 1
ATOM 2374 O O . LYS A 1 328 ? -0.053 7.588 -0.323 1.00 95.06 328 LYS A O 1
ATOM 2379 N N . ILE A 1 329 ? 0.494 5.635 -1.299 1.00 93.31 329 ILE A N 1
ATOM 2380 C CA . ILE A 1 329 ? 0.819 4.945 -0.046 1.00 93.31 329 ILE A CA 1
ATOM 2381 C C . ILE A 1 329 ? 2.070 5.554 0.570 1.00 93.31 329 ILE A C 1
ATOM 2383 O O . ILE A 1 329 ? 2.021 5.966 1.725 1.00 93.31 329 ILE A O 1
ATOM 2387 N N . ALA A 1 330 ? 3.151 5.701 -0.195 1.00 95.00 330 ALA A N 1
ATOM 2388 C CA . ALA A 1 330 ? 4.371 6.337 0.293 1.00 95.00 330 ALA A CA 1
ATOM 2389 C C . ALA A 1 330 ? 4.102 7.754 0.838 1.00 95.00 330 ALA A C 1
ATOM 2391 O O . ALA A 1 330 ? 4.564 8.098 1.927 1.00 95.00 330 ALA A O 1
ATOM 2392 N N . ALA A 1 331 ? 3.279 8.550 0.147 1.00 95.25 331 ALA A N 1
ATOM 2393 C CA . ALA A 1 331 ? 2.914 9.899 0.573 1.00 95.25 331 ALA A CA 1
ATOM 2394 C C . ALA A 1 331 ? 2.104 9.909 1.876 1.00 95.25 331 ALA A C 1
ATOM 2396 O O . ALA A 1 331 ? 2.395 10.707 2.765 1.00 95.25 331 ALA A O 1
ATOM 2397 N N . HIS A 1 332 ? 1.127 9.008 2.023 1.00 93.75 332 HIS A N 1
ATOM 2398 C CA . HIS A 1 332 ? 0.302 8.913 3.231 1.00 93.75 332 HIS A CA 1
ATOM 2399 C C . HIS A 1 332 ? 1.141 8.681 4.499 1.00 93.75 332 HIS A C 1
ATOM 2401 O O . HIS A 1 332 ? 0.793 9.186 5.565 1.00 93.75 332 HIS A O 1
ATOM 2407 N N . TYR A 1 333 ? 2.269 7.975 4.385 1.00 91.31 333 TYR A N 1
ATOM 2408 C CA . TYR A 1 333 ? 3.174 7.703 5.509 1.00 91.31 333 TYR A CA 1
ATOM 2409 C C . TYR A 1 333 ? 4.380 8.639 5.578 1.00 91.31 333 TYR A C 1
ATOM 2411 O O . TYR A 1 333 ? 5.250 8.473 6.435 1.00 91.31 333 TYR A O 1
ATOM 2419 N N . GLY A 1 334 ? 4.423 9.643 4.702 1.00 94.94 334 GLY A N 1
ATOM 2420 C CA . GLY A 1 334 ? 5.521 10.589 4.629 1.00 94.94 334 GLY A CA 1
ATOM 2421 C C . GLY A 1 334 ? 6.847 9.912 4.293 1.00 94.94 334 GLY A C 1
ATOM 2422 O O . GLY A 1 334 ? 7.842 10.219 4.936 1.00 94.94 334 GLY A O 1
ATOM 2423 N N . ASP A 1 335 ? 6.884 9.001 3.324 1.00 96.06 335 ASP A N 1
ATOM 2424 C CA . ASP A 1 335 ? 8.123 8.474 2.739 1.00 96.06 335 ASP A CA 1
ATOM 2425 C C . ASP A 1 335 ? 8.385 9.149 1.376 1.00 96.06 335 ASP A C 1
ATOM 2427 O O . ASP A 1 335 ? 8.071 8.586 0.323 1.00 96.06 335 ASP A O 1
ATOM 2431 N N . PRO A 1 336 ? 8.916 10.386 1.364 1.00 96.81 336 PRO A N 1
ATOM 2432 C CA . PRO A 1 336 ? 9.135 11.143 0.133 1.00 96.81 336 PRO A CA 1
ATOM 2433 C C . PRO A 1 336 ? 10.117 10.464 -0.837 1.00 96.81 336 PRO A C 1
ATOM 2435 O O . PRO A 1 336 ? 10.021 10.699 -2.037 1.00 96.81 336 PRO A O 1
ATOM 2438 N N . PHE A 1 337 ? 11.016 9.592 -0.362 1.00 96.44 337 PHE A N 1
ATOM 2439 C CA . PHE A 1 337 ? 11.960 8.881 -1.229 1.00 96.44 337 PHE A CA 1
ATOM 2440 C C . PHE A 1 337 ? 11.239 7.864 -2.117 1.00 96.44 337 PHE A C 1
ATOM 2442 O O . PHE A 1 337 ? 11.441 7.825 -3.332 1.00 96.44 337 PHE A O 1
ATOM 2449 N N . ARG A 1 338 ? 10.335 7.070 -1.530 1.00 95.75 338 ARG A N 1
ATOM 2450 C CA . ARG A 1 338 ? 9.491 6.147 -2.302 1.00 95.75 338 ARG A CA 1
ATOM 2451 C C . ARG A 1 338 ? 8.463 6.872 -3.165 1.00 95.75 338 ARG A C 1
ATOM 2453 O O . ARG A 1 338 ? 8.209 6.419 -4.279 1.00 95.75 338 ARG A O 1
ATOM 2460 N N . VAL A 1 339 ? 7.930 8.013 -2.706 1.00 97.25 339 VAL A N 1
ATOM 2461 C CA . VAL A 1 339 ? 7.102 8.889 -3.558 1.00 97.25 339 VAL A CA 1
ATOM 2462 C C . VAL A 1 339 ? 7.885 9.283 -4.805 1.00 97.25 339 VAL A C 1
ATOM 2464 O O . VAL A 1 339 ? 7.380 9.105 -5.907 1.00 97.25 339 VAL A O 1
ATOM 2467 N N . ALA A 1 340 ? 9.118 9.764 -4.645 1.00 96.88 340 ALA A N 1
ATOM 2468 C CA . ALA A 1 340 ? 9.944 10.210 -5.757 1.00 96.88 340 ALA A CA 1
ATOM 2469 C C . ALA A 1 340 ? 10.176 9.101 -6.791 1.00 96.88 340 ALA A C 1
ATOM 2471 O O . ALA A 1 340 ? 9.869 9.283 -7.964 1.00 96.88 340 ALA A O 1
ATOM 2472 N N . ARG A 1 341 ? 10.598 7.910 -6.348 1.00 95.62 341 ARG A N 1
ATOM 2473 C CA . ARG A 1 341 ? 10.801 6.738 -7.220 1.00 95.62 341 ARG A CA 1
ATOM 2474 C C . ARG A 1 341 ? 9.544 6.343 -7.998 1.00 95.62 341 ARG A C 1
ATOM 2476 O O . ARG A 1 341 ? 9.622 6.051 -9.189 1.00 95.62 341 ARG A O 1
ATOM 2483 N N . ALA A 1 342 ? 8.387 6.341 -7.340 1.00 95.69 342 ALA A N 1
ATOM 2484 C CA . ALA A 1 342 ? 7.120 6.012 -7.982 1.00 95.69 342 ALA A CA 1
ATOM 2485 C C . ALA A 1 342 ? 6.702 7.077 -9.016 1.00 95.69 342 ALA A C 1
ATOM 2487 O O . ALA A 1 342 ? 6.312 6.734 -10.131 1.00 95.69 342 ALA A O 1
ATOM 2488 N N . ARG A 1 343 ? 6.865 8.366 -8.687 1.00 96.44 343 ARG A N 1
ATOM 2489 C CA . ARG A 1 343 ? 6.617 9.496 -9.601 1.00 96.44 343 ARG A CA 1
ATOM 2490 C C . ARG A 1 343 ? 7.564 9.489 -10.804 1.00 96.44 343 ARG A C 1
ATOM 2492 O O . ARG A 1 343 ? 7.129 9.770 -11.916 1.00 96.44 343 ARG A O 1
ATOM 2499 N N . PHE A 1 344 ? 8.829 9.114 -10.598 1.00 95.06 344 PHE A N 1
ATOM 2500 C CA . PHE A 1 344 ? 9.817 8.968 -11.669 1.00 95.06 344 PHE A CA 1
ATOM 2501 C C . PHE A 1 344 ? 9.356 7.946 -12.711 1.00 95.06 344 PHE A C 1
ATOM 2503 O O . PHE A 1 344 ? 9.297 8.258 -13.896 1.00 95.06 344 PHE A O 1
ATOM 2510 N N . VAL A 1 345 ? 8.946 6.754 -12.260 1.00 92.81 345 VAL A N 1
ATOM 2511 C CA . VAL A 1 345 ? 8.399 5.700 -13.133 1.00 92.81 345 VAL A CA 1
ATOM 2512 C C . VAL A 1 345 ? 7.148 6.165 -13.877 1.00 92.81 345 VAL A C 1
ATOM 2514 O O . VAL A 1 345 ? 6.943 5.797 -15.030 1.00 92.81 345 VAL A O 1
ATOM 2517 N N . ASN A 1 346 ? 6.326 6.999 -13.241 1.00 93.69 346 ASN A N 1
ATOM 2518 C CA . ASN A 1 346 ? 5.120 7.548 -13.850 1.00 93.69 346 ASN A CA 1
ATOM 2519 C C . ASN A 1 346 ? 5.389 8.682 -14.859 1.00 93.69 346 ASN A C 1
ATOM 2521 O O . ASN A 1 346 ? 4.443 9.240 -15.418 1.00 93.69 346 ASN A O 1
ATOM 2525 N N . GLY A 1 347 ? 6.652 9.061 -15.076 1.00 91.81 347 GLY A N 1
ATOM 2526 C CA . GLY A 1 347 ? 7.045 10.171 -15.945 1.00 91.81 347 GLY A CA 1
ATOM 2527 C C . GLY A 1 347 ? 6.789 11.562 -15.357 1.00 91.81 347 GLY A C 1
ATOM 2528 O O . GLY A 1 347 ? 6.921 12.562 -16.054 1.00 91.81 347 GLY A O 1
ATOM 2529 N N . GLU A 1 348 ? 6.439 11.666 -14.073 1.00 95.75 348 GLU A N 1
ATOM 2530 C CA . GLU A 1 348 ? 6.184 12.937 -13.382 1.00 95.75 348 GLU A CA 1
ATOM 2531 C C . GLU A 1 348 ? 7.502 13.524 -12.844 1.00 95.75 348 GLU A C 1
ATOM 2533 O O . GLU A 1 348 ? 7.704 13.689 -11.638 1.00 95.75 348 GLU A O 1
ATOM 2538 N N . ILE A 1 349 ? 8.436 13.819 -13.754 1.00 94.50 349 ILE A N 1
ATOM 2539 C CA . ILE A 1 349 ? 9.844 14.108 -13.432 1.00 94.50 349 ILE A CA 1
ATOM 2540 C C . ILE A 1 349 ? 10.006 15.308 -12.485 1.00 94.50 349 ILE A C 1
ATOM 2542 O O . ILE A 1 349 ? 10.721 15.210 -11.487 1.00 94.50 349 ILE A O 1
ATOM 2546 N N . SER A 1 350 ? 9.287 16.412 -12.707 1.00 95.62 350 SER A N 1
ATOM 2547 C CA . SER A 1 350 ? 9.339 17.578 -11.806 1.00 95.62 350 SER A CA 1
ATOM 2548 C C . SER A 1 350 ? 8.775 17.307 -10.405 1.00 95.62 350 SER A C 1
ATOM 2550 O O . SER A 1 350 ? 9.199 17.919 -9.423 1.00 95.62 350 SER A O 1
ATOM 2552 N N . GLU A 1 351 ? 7.802 16.407 -10.270 1.00 97.25 351 GLU A N 1
ATOM 2553 C CA . GLU A 1 351 ? 7.280 15.991 -8.962 1.00 97.25 351 GLU A CA 1
ATOM 2554 C C . GLU A 1 351 ? 8.242 15.033 -8.267 1.00 97.25 351 GLU A C 1
ATOM 2556 O O . GLU A 1 351 ? 8.482 15.170 -7.067 1.00 97.25 351 GLU A O 1
ATOM 2561 N N . SER A 1 352 ? 8.848 14.129 -9.038 1.00 97.00 352 SER A N 1
ATOM 2562 C CA . SER A 1 352 ? 9.912 13.240 -8.588 1.00 97.00 352 SER A CA 1
ATOM 2563 C C . SER A 1 352 ? 11.104 14.018 -8.026 1.00 97.00 352 SER A C 1
ATOM 2565 O O . SER A 1 352 ? 11.497 13.777 -6.887 1.00 97.00 352 SER A O 1
ATOM 2567 N N . ALA A 1 353 ? 11.639 14.999 -8.763 1.00 97.44 353 ALA A N 1
ATOM 2568 C CA . ALA A 1 353 ? 12.763 15.826 -8.312 1.00 97.44 353 ALA A CA 1
ATOM 2569 C C . ALA A 1 353 ? 12.453 16.544 -6.983 1.00 97.44 353 ALA A C 1
ATOM 2571 O O . ALA A 1 353 ? 13.240 16.499 -6.037 1.00 97.44 353 ALA A O 1
ATOM 2572 N N . ARG A 1 354 ? 11.256 17.136 -6.853 1.00 98.06 354 ARG A N 1
ATOM 2573 C CA . ARG A 1 354 ? 10.814 17.772 -5.596 1.00 98.06 354 ARG A CA 1
ATOM 2574 C C . ARG A 1 354 ? 10.697 16.776 -4.442 1.00 98.06 354 ARG A C 1
ATOM 2576 O O . ARG A 1 354 ? 11.065 17.104 -3.313 1.00 98.06 354 ARG A O 1
ATOM 2583 N N . ALA A 1 355 ? 10.186 15.576 -4.706 1.00 97.81 355 ALA A N 1
ATOM 2584 C CA . ALA A 1 355 ? 10.058 14.531 -3.700 1.00 97.81 355 ALA A CA 1
ATOM 2585 C C . ALA A 1 355 ? 11.431 13.993 -3.251 1.00 97.81 355 ALA A C 1
ATOM 2587 O O . ALA A 1 355 ? 11.641 13.850 -2.047 1.00 97.81 355 ALA A O 1
ATOM 2588 N N . PHE A 1 356 ? 12.395 13.801 -4.162 1.00 98.06 356 PHE A N 1
ATOM 2589 C CA . PHE A 1 356 ? 13.775 13.451 -3.801 1.00 98.06 356 PHE A CA 1
ATOM 2590 C C . PHE A 1 356 ? 14.419 14.538 -2.933 1.00 98.06 356 PHE A C 1
ATOM 2592 O O . PHE A 1 356 ? 14.955 14.231 -1.867 1.00 98.06 356 PHE A O 1
ATOM 2599 N N . ALA A 1 357 ? 14.269 15.813 -3.305 1.00 97.69 357 ALA A N 1
ATOM 2600 C CA . ALA A 1 357 ? 14.802 16.924 -2.519 1.00 97.69 357 ALA A CA 1
ATOM 2601 C C . ALA A 1 357 ? 14.188 16.976 -1.108 1.00 97.69 357 ALA A C 1
ATOM 2603 O O . ALA A 1 357 ? 14.896 17.160 -0.117 1.00 97.69 357 ALA A O 1
ATOM 2604 N N . SER A 1 358 ? 12.873 16.756 -0.995 1.00 97.75 358 SER A N 1
ATOM 2605 C CA . SER A 1 358 ? 12.185 16.659 0.297 1.00 97.75 358 SER A CA 1
ATOM 2606 C C . SER A 1 358 ? 12.673 15.468 1.127 1.00 97.75 358 SER A C 1
ATOM 2608 O O . SER A 1 358 ? 12.838 15.598 2.342 1.00 97.75 358 SER A O 1
ATOM 2610 N N . ALA A 1 359 ? 12.941 14.325 0.489 1.00 97.25 359 ALA A N 1
ATOM 2611 C CA . ALA A 1 359 ? 13.499 13.155 1.153 1.00 97.25 359 ALA A CA 1
ATOM 2612 C C . ALA A 1 359 ? 14.893 13.426 1.707 1.00 97.25 359 ALA A C 1
ATOM 2614 O O . ALA A 1 359 ? 15.139 13.159 2.882 1.00 97.25 359 ALA A O 1
ATOM 2615 N N . ARG A 1 360 ? 15.762 14.040 0.901 1.00 96.06 360 ARG A N 1
ATOM 2616 C CA . ARG A 1 360 ? 17.128 14.398 1.284 1.00 96.06 360 ARG A CA 1
ATOM 2617 C C . ARG A 1 360 ? 17.166 15.416 2.423 1.00 96.06 360 ARG A C 1
ATOM 2619 O O . ARG A 1 360 ? 17.985 15.292 3.326 1.00 96.06 360 ARG A O 1
ATOM 2626 N N . ALA A 1 361 ? 16.253 16.388 2.414 1.00 96.69 361 ALA A N 1
ATOM 2627 C CA . ALA A 1 361 ? 16.121 17.358 3.498 1.00 96.69 361 ALA A CA 1
ATOM 2628 C C . ALA A 1 361 ? 15.714 16.701 4.829 1.00 96.69 361 ALA A C 1
ATOM 2630 O O . ALA A 1 361 ? 16.116 17.162 5.896 1.00 96.69 361 ALA A O 1
ATOM 2631 N N . ARG A 1 362 ? 14.920 15.623 4.776 1.00 96.62 362 ARG A N 1
ATOM 2632 C CA . ARG A 1 362 ? 14.497 14.869 5.962 1.00 96.62 362 ARG A CA 1
ATOM 2633 C C . ARG A 1 362 ? 15.564 13.891 6.447 1.00 96.62 362 ARG A C 1
ATOM 2635 O O . ARG A 1 362 ? 15.749 13.759 7.654 1.00 96.62 362 ARG A O 1
ATOM 2642 N N . ASP A 1 363 ? 16.214 13.194 5.524 1.00 96.50 363 ASP A N 1
ATOM 2643 C CA . ASP A 1 363 ? 17.267 12.229 5.815 1.00 96.50 363 ASP A CA 1
ATOM 2644 C C . ASP A 1 363 ? 18.414 12.349 4.793 1.00 96.50 363 ASP A C 1
ATOM 2646 O O . ASP A 1 363 ? 18.365 11.760 3.706 1.00 96.50 363 ASP A O 1
ATOM 2650 N N . PRO A 1 364 ? 19.486 13.086 5.144 1.00 94.50 364 PRO A N 1
ATOM 2651 C CA . PRO A 1 364 ? 20.658 13.239 4.291 1.00 94.50 364 PRO A CA 1
ATOM 2652 C C . PRO A 1 364 ? 21.402 11.932 3.994 1.00 94.50 364 PRO A C 1
ATOM 2654 O O . PRO A 1 364 ? 22.206 11.915 3.065 1.00 94.50 364 PRO A O 1
ATOM 2657 N N . LYS A 1 365 ? 21.160 10.852 4.756 1.00 94.56 365 LYS A N 1
ATOM 2658 C CA . LYS A 1 365 ? 21.874 9.568 4.643 1.00 94.56 365 LYS A CA 1
ATOM 2659 C C . LYS A 1 365 ? 21.206 8.564 3.705 1.00 94.56 365 LYS A C 1
ATOM 2661 O O . LYS A 1 365 ? 21.725 7.461 3.550 1.00 94.56 365 LYS A O 1
ATOM 2666 N N . LEU A 1 366 ? 20.074 8.912 3.092 1.00 92.62 366 LEU A N 1
ATOM 2667 C CA . LEU A 1 366 ? 19.415 8.038 2.121 1.00 92.62 366 LEU A CA 1
ATOM 2668 C C . LEU A 1 366 ? 20.373 7.661 0.975 1.00 92.62 366 LEU A C 1
ATOM 2670 O O . LEU A 1 366 ? 21.182 8.494 0.559 1.00 92.62 366 LEU A O 1
ATOM 2674 N N . PRO A 1 367 ? 20.293 6.444 0.417 1.00 92.12 367 PRO A N 1
ATOM 2675 C CA . PRO A 1 367 ? 21.089 6.103 -0.757 1.00 92.12 367 PRO A CA 1
ATOM 2676 C C . PRO A 1 367 ? 20.732 7.045 -1.913 1.00 92.12 367 PRO A C 1
ATOM 2678 O O . PRO A 1 367 ? 19.556 7.341 -2.133 1.00 92.12 367 PRO A O 1
ATOM 2681 N N . ILE A 1 368 ? 21.738 7.548 -2.630 1.00 93.38 368 ILE A N 1
ATOM 2682 C CA . ILE A 1 368 ? 21.498 8.274 -3.882 1.00 93.38 368 ILE A CA 1
ATOM 2683 C C . ILE A 1 368 ? 21.216 7.240 -4.970 1.00 93.38 368 ILE A C 1
ATOM 2685 O O . ILE A 1 368 ? 21.785 6.151 -4.974 1.00 93.38 368 ILE A O 1
ATOM 2689 N N . THR A 1 369 ? 20.319 7.579 -5.889 1.00 93.56 369 THR A N 1
ATOM 2690 C CA . THR A 1 369 ? 19.951 6.720 -7.020 1.00 93.56 369 THR A CA 1
ATOM 2691 C C . THR A 1 369 ? 20.231 7.428 -8.338 1.00 93.56 369 THR A C 1
ATOM 2693 O O . THR A 1 369 ? 20.188 8.658 -8.403 1.00 93.56 369 THR A O 1
ATOM 2696 N N . ILE A 1 370 ? 20.454 6.669 -9.415 1.00 92.50 370 ILE A N 1
ATOM 2697 C CA . ILE A 1 370 ? 20.621 7.243 -10.760 1.00 92.50 370 ILE A CA 1
ATOM 2698 C C . ILE A 1 370 ? 19.346 7.999 -11.164 1.00 92.50 370 ILE A C 1
ATOM 2700 O O . ILE A 1 370 ? 19.429 9.078 -11.745 1.00 92.50 370 ILE A O 1
ATOM 2704 N N . SER A 1 371 ? 18.161 7.502 -10.789 1.00 93.00 371 SER A N 1
ATOM 2705 C CA . SER A 1 371 ? 16.882 8.206 -10.987 1.00 93.00 371 SER A CA 1
ATOM 2706 C C . SER A 1 371 ? 16.802 9.559 -10.273 1.00 93.00 371 SER A C 1
ATOM 2708 O O . SER A 1 371 ? 16.197 10.477 -10.814 1.00 93.00 371 SER A O 1
ATOM 2710 N N . GLU A 1 372 ? 17.403 9.702 -9.084 1.00 96.12 372 GLU A N 1
ATOM 2711 C CA . GLU A 1 372 ? 17.441 10.980 -8.357 1.00 96.12 372 GLU A CA 1
ATOM 2712 C C . GLU A 1 372 ? 18.273 12.008 -9.129 1.00 96.12 372 GLU A C 1
ATOM 2714 O O . GLU A 1 372 ? 17.773 13.086 -9.448 1.00 96.12 372 GLU A O 1
ATOM 2719 N N . VAL A 1 373 ? 19.500 11.641 -9.512 1.00 95.06 373 VAL A N 1
ATOM 2720 C CA . VAL A 1 373 ? 20.384 12.511 -10.306 1.00 95.06 373 VAL A CA 1
ATOM 2721 C C . VAL A 1 373 ? 19.755 12.842 -11.658 1.00 95.06 373 VAL A C 1
ATOM 2723 O O . VAL A 1 373 ? 19.716 14.003 -12.055 1.00 95.06 373 VAL A O 1
ATOM 2726 N N . THR A 1 374 ? 19.180 11.842 -12.330 1.00 92.31 374 THR A N 1
ATOM 2727 C CA . THR A 1 374 ? 18.486 12.022 -13.612 1.00 92.31 374 THR A CA 1
ATOM 2728 C C . THR A 1 374 ? 17.304 12.979 -13.476 1.00 92.31 374 THR A C 1
ATOM 2730 O O . THR A 1 374 ? 17.132 13.853 -14.318 1.00 92.31 374 THR A O 1
ATOM 2733 N N . ALA A 1 375 ? 16.497 12.854 -12.417 1.00 94.75 375 ALA A N 1
ATOM 2734 C CA . ALA A 1 375 ? 15.372 13.753 -12.191 1.00 94.75 375 ALA A CA 1
ATOM 2735 C C . ALA A 1 375 ? 15.835 15.205 -12.019 1.00 94.75 375 ALA A C 1
ATOM 2737 O O . ALA A 1 375 ? 15.220 16.089 -12.603 1.00 94.75 375 ALA A O 1
ATOM 2738 N N . TYR A 1 376 ? 16.925 15.449 -11.281 1.00 96.25 376 TYR A N 1
ATOM 2739 C CA . TYR A 1 376 ? 17.482 16.795 -11.130 1.00 96.25 376 TYR A CA 1
ATOM 2740 C C . TYR A 1 376 ? 18.008 17.361 -12.453 1.00 96.25 376 TYR A C 1
ATOM 2742 O O . TYR A 1 376 ? 17.621 18.477 -12.800 1.00 96.25 376 TYR A O 1
ATOM 2750 N N . VAL A 1 377 ? 18.786 16.578 -13.219 1.00 91.56 377 VAL A N 1
ATOM 2751 C CA . VAL A 1 377 ? 19.284 16.963 -14.557 1.00 91.56 377 VAL A CA 1
ATOM 2752 C C . VAL A 1 377 ? 18.130 17.366 -15.473 1.00 91.56 377 VAL A C 1
ATOM 2754 O O . VAL A 1 377 ? 18.144 18.449 -16.038 1.00 91.56 377 VAL A O 1
ATOM 2757 N N . LEU A 1 378 ? 17.084 16.540 -15.560 1.00 89.25 378 LEU A N 1
ATOM 2758 C CA . LEU A 1 378 ? 15.923 16.801 -16.420 1.00 89.25 378 LEU A CA 1
ATOM 2759 C C . LEU A 1 378 ? 15.066 17.998 -15.969 1.00 89.25 378 LEU A C 1
ATOM 2761 O O . LEU A 1 378 ? 14.188 18.441 -16.710 1.00 89.25 378 LEU A O 1
ATOM 2765 N N . THR A 1 379 ? 15.279 18.497 -14.750 1.00 93.25 379 THR A N 1
ATOM 2766 C CA . THR A 1 379 ? 14.603 19.684 -14.202 1.00 93.25 379 THR A CA 1
ATOM 2767 C C . THR A 1 379 ? 15.519 20.897 -14.080 1.00 93.25 379 THR A C 1
ATOM 2769 O O . THR A 1 379 ? 15.130 21.868 -13.435 1.00 93.25 379 THR A O 1
ATOM 2772 N N . ASP A 1 380 ? 16.708 20.837 -14.684 1.00 92.81 380 ASP A N 1
ATOM 2773 C CA . ASP A 1 380 ? 17.726 21.890 -14.669 1.00 92.81 380 ASP A CA 1
ATOM 2774 C C . ASP A 1 380 ? 18.229 22.263 -13.252 1.00 92.81 380 ASP A C 1
ATOM 2776 O O . ASP A 1 380 ? 18.795 23.334 -13.041 1.00 92.81 380 ASP A O 1
ATOM 2780 N N . ASP A 1 381 ? 18.059 21.377 -12.259 1.00 95.06 381 ASP A N 1
ATOM 2781 C CA . ASP A 1 381 ? 18.570 21.543 -10.886 1.00 95.06 381 ASP A CA 1
ATOM 2782 C C . ASP A 1 381 ? 20.004 20.987 -10.801 1.00 95.06 381 ASP A C 1
ATOM 2784 O O . ASP A 1 381 ? 20.289 19.997 -10.118 1.00 95.06 381 ASP A O 1
ATOM 2788 N N . PHE A 1 382 ? 20.909 21.581 -11.587 1.00 93.06 382 PHE A N 1
ATOM 2789 C CA . PHE A 1 382 ? 22.268 21.065 -11.776 1.00 93.06 382 PHE A CA 1
ATOM 2790 C C . PHE A 1 382 ? 23.107 21.082 -10.491 1.00 93.06 382 PHE A C 1
ATOM 2792 O O . PHE A 1 382 ? 23.935 20.196 -10.309 1.00 93.06 382 PHE A O 1
ATOM 2799 N N . GLU A 1 383 ? 22.854 22.003 -9.555 1.00 94.00 383 GLU A N 1
ATOM 2800 C CA . GLU A 1 383 ? 23.524 22.019 -8.244 1.00 94.00 383 GLU A CA 1
ATOM 2801 C C . GLU A 1 383 ? 23.222 20.748 -7.429 1.00 94.00 383 GLU A C 1
ATOM 2803 O O . GLU A 1 383 ? 24.120 20.113 -6.857 1.00 94.00 383 GLU A O 1
ATOM 2808 N N . ARG A 1 384 ? 21.949 20.328 -7.387 1.00 95.75 384 ARG A N 1
ATOM 2809 C CA . ARG A 1 384 ? 21.568 19.079 -6.714 1.00 95.75 384 ARG A CA 1
ATOM 2810 C C . ARG A 1 384 ? 21.973 17.850 -7.506 1.00 95.75 384 ARG A C 1
ATOM 2812 O O . ARG A 1 384 ? 22.373 16.859 -6.893 1.00 95.75 384 ARG A O 1
ATOM 2819 N N . ALA A 1 385 ? 21.900 17.908 -8.835 1.00 95.06 385 ALA A N 1
ATOM 2820 C CA . ALA A 1 385 ? 22.399 16.839 -9.690 1.00 95.06 385 ALA A CA 1
ATOM 2821 C C . ALA A 1 385 ? 23.892 16.582 -9.433 1.00 95.06 385 ALA A C 1
ATOM 2823 O O . ALA A 1 385 ? 24.266 15.430 -9.229 1.00 95.06 385 ALA A O 1
ATOM 2824 N N . ALA A 1 386 ? 24.710 17.638 -9.356 1.00 92.94 386 ALA A N 1
ATOM 2825 C CA . ALA A 1 386 ? 26.141 17.572 -9.061 1.00 92.94 386 ALA A CA 1
ATOM 2826 C C . ALA A 1 386 ? 26.382 16.912 -7.704 1.00 92.94 386 ALA A C 1
ATOM 2828 O O . ALA A 1 386 ? 27.062 15.891 -7.604 1.00 92.94 386 ALA A O 1
ATOM 2829 N N . THR A 1 387 ? 25.730 17.439 -6.663 1.00 94.25 387 THR A N 1
ATOM 2830 C CA . THR A 1 387 ? 25.817 16.893 -5.302 1.00 94.25 387 THR A CA 1
ATOM 2831 C C . THR A 1 387 ? 25.473 15.401 -5.272 1.00 94.25 387 THR A C 1
ATOM 2833 O O . THR A 1 387 ? 26.166 14.607 -4.630 1.00 94.25 387 THR A O 1
ATOM 2836 N N . GLY A 1 388 ? 24.411 15.000 -5.976 1.00 93.94 388 GLY A N 1
ATOM 2837 C CA . GLY A 1 388 ? 24.003 13.605 -6.044 1.00 93.94 388 GLY A CA 1
ATOM 2838 C C . GLY A 1 388 ? 24.965 12.729 -6.844 1.00 93.94 388 GLY A C 1
ATOM 2839 O O . GLY A 1 388 ? 25.285 11.629 -6.403 1.00 93.94 388 GLY A O 1
ATOM 2840 N N . ALA A 1 389 ? 25.474 13.213 -7.974 1.00 93.31 389 ALA A N 1
ATOM 2841 C CA . ALA A 1 389 ? 26.425 12.483 -8.803 1.00 93.31 389 ALA A CA 1
ATOM 2842 C C . ALA A 1 389 ? 27.750 12.235 -8.060 1.00 93.31 389 ALA A C 1
ATOM 2844 O O . ALA A 1 389 ? 28.239 11.106 -8.052 1.00 93.31 389 ALA A O 1
ATOM 2845 N N . HIS A 1 390 ? 28.278 13.236 -7.344 1.00 93.06 390 HIS A N 1
ATOM 2846 C CA . HIS A 1 390 ? 29.445 13.076 -6.462 1.00 93.06 390 HIS A CA 1
ATOM 2847 C C . HIS A 1 390 ? 29.208 12.021 -5.383 1.00 93.06 390 HIS A C 1
ATOM 2849 O O . HIS A 1 390 ? 30.069 11.187 -5.106 1.00 93.06 390 HIS A O 1
ATOM 2855 N N . ALA A 1 391 ? 28.020 12.025 -4.780 1.00 92.94 391 ALA A N 1
ATOM 2856 C CA . ALA A 1 391 ? 27.661 11.040 -3.772 1.00 92.94 391 ALA A CA 1
ATOM 2857 C C . ALA A 1 391 ? 27.466 9.625 -4.357 1.00 92.94 391 ALA A C 1
ATOM 2859 O O . ALA A 1 391 ? 27.807 8.658 -3.675 1.00 92.94 391 ALA A O 1
ATOM 2860 N N . LEU A 1 392 ? 26.974 9.477 -5.596 1.00 92.06 392 LEU A N 1
ATOM 2861 C CA . LEU A 1 392 ? 26.978 8.190 -6.311 1.00 92.06 392 LEU A CA 1
ATOM 2862 C C . LEU A 1 392 ? 28.405 7.699 -6.531 1.00 92.06 392 LEU A C 1
ATOM 2864 O O . LEU A 1 392 ? 28.712 6.560 -6.197 1.00 92.06 392 LEU A O 1
ATOM 2868 N N . LEU A 1 393 ? 29.278 8.567 -7.041 1.00 91.81 393 LEU A N 1
ATOM 2869 C CA . LEU A 1 393 ? 30.670 8.243 -7.333 1.00 91.81 393 LEU A CA 1
ATOM 2870 C C . LEU A 1 393 ? 31.437 7.810 -6.079 1.00 91.81 393 LEU A C 1
ATOM 2872 O O . LEU A 1 393 ? 32.156 6.813 -6.106 1.00 91.81 393 LEU A O 1
ATOM 2876 N N . ALA A 1 394 ? 31.255 8.525 -4.967 1.00 92.00 394 ALA A N 1
ATOM 2877 C CA . ALA A 1 394 ? 31.913 8.219 -3.698 1.00 92.00 394 ALA A CA 1
ATOM 2878 C C . ALA A 1 394 ? 31.499 6.859 -3.108 1.00 92.00 394 ALA A C 1
ATOM 2880 O O . ALA A 1 394 ? 32.262 6.268 -2.346 1.00 92.00 394 ALA A O 1
ATOM 2881 N N . ASN A 1 395 ? 30.301 6.374 -3.445 1.00 89.00 395 ASN A N 1
ATOM 2882 C CA . ASN A 1 395 ? 29.759 5.101 -2.969 1.00 89.00 395 ASN A CA 1
ATOM 2883 C C . ASN A 1 395 ? 29.685 4.038 -4.079 1.00 89.00 395 ASN A C 1
ATOM 2885 O O . ASN A 1 395 ? 29.000 3.033 -3.905 1.00 89.00 395 ASN A O 1
ATOM 2889 N N . TRP A 1 396 ? 30.351 4.264 -5.215 1.00 87.12 396 TRP A N 1
ATOM 2890 C CA . TRP A 1 396 ? 30.297 3.365 -6.360 1.00 87.12 396 TRP A CA 1
ATOM 2891 C C . TRP A 1 396 ? 31.026 2.051 -6.066 1.00 87.12 396 TRP A C 1
ATOM 2893 O O . TRP A 1 396 ? 32.217 2.049 -5.754 1.00 87.12 396 TRP A O 1
ATOM 2903 N N . ASP A 1 397 ? 30.318 0.932 -6.196 1.00 84.75 397 ASP A N 1
ATOM 2904 C CA . ASP A 1 397 ? 30.828 -0.427 -5.983 1.00 84.75 397 ASP A CA 1
ATOM 2905 C C . ASP A 1 397 ? 30.941 -1.249 -7.283 1.00 84.75 397 ASP A C 1
ATOM 2907 O O . ASP A 1 397 ? 31.358 -2.409 -7.254 1.00 84.75 397 ASP A O 1
ATOM 2911 N N . GLY A 1 398 ? 30.603 -0.650 -8.431 1.00 81.25 398 GLY A N 1
ATOM 2912 C CA . GLY A 1 398 ? 30.670 -1.284 -9.747 1.00 81.25 398 GLY A CA 1
ATOM 2913 C C . GLY A 1 398 ? 32.089 -1.394 -10.335 1.00 81.25 398 GLY A C 1
ATOM 2914 O O . GLY A 1 398 ? 33.080 -1.001 -9.713 1.00 81.25 398 GLY A O 1
ATOM 2915 N N . PRO A 1 399 ? 32.223 -1.914 -11.572 1.00 78.56 399 PRO A N 1
ATOM 2916 C CA . PRO A 1 399 ? 33.512 -2.050 -12.248 1.00 78.56 399 PRO A CA 1
ATOM 2917 C C . PRO A 1 399 ? 34.241 -0.708 -12.386 1.00 78.56 399 PRO A C 1
ATOM 2919 O O . PRO A 1 399 ? 33.617 0.322 -12.646 1.00 78.56 399 PRO A O 1
ATOM 2922 N N . LYS A 1 400 ? 35.580 -0.731 -12.307 1.00 74.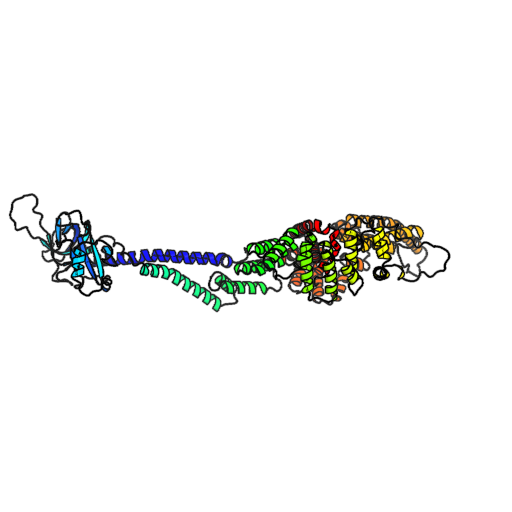44 400 LYS A N 1
ATOM 2923 C CA . LYS A 1 400 ? 36.423 0.475 -12.414 1.00 74.44 400 LYS A CA 1
ATOM 2924 C C . LYS A 1 400 ? 36.165 1.286 -13.693 1.00 74.44 400 LYS A C 1
ATOM 2926 O O . LYS A 1 400 ? 36.158 2.506 -13.639 1.00 74.44 400 LYS A O 1
ATOM 2931 N N . GLY A 1 401 ? 35.894 0.620 -14.820 1.00 74.06 401 GLY A N 1
ATOM 2932 C CA . GLY A 1 401 ? 35.550 1.304 -16.074 1.00 74.06 401 GLY A CA 1
ATOM 2933 C C . GLY A 1 401 ? 34.302 2.186 -15.949 1.00 74.06 401 GLY A C 1
ATOM 2934 O O . GLY A 1 401 ? 34.334 3.339 -16.355 1.00 74.06 401 GLY A O 1
ATOM 2935 N N . SER A 1 402 ? 33.243 1.691 -15.304 1.00 77.81 402 SER A N 1
ATOM 2936 C CA . SER A 1 402 ? 32.015 2.461 -15.058 1.00 77.81 402 SER A CA 1
ATOM 2937 C C . SER A 1 402 ? 32.217 3.581 -14.033 1.00 77.81 402 SER A C 1
ATOM 2939 O O . SER A 1 402 ? 31.558 4.611 -14.109 1.00 77.81 402 SER A O 1
ATOM 2941 N N . GLN A 1 403 ? 33.150 3.410 -13.089 1.00 82.38 403 GLN A N 1
ATOM 2942 C CA . GLN A 1 403 ? 33.521 4.466 -12.144 1.00 82.38 403 GLN A CA 1
ATOM 2943 C C . GLN A 1 403 ? 34.172 5.658 -12.861 1.00 82.38 403 GLN A C 1
ATOM 2945 O O . GLN A 1 403 ? 33.818 6.805 -12.598 1.00 82.38 403 GLN A O 1
ATOM 2950 N N . ASP A 1 404 ? 35.089 5.381 -13.790 1.00 79.31 404 ASP A N 1
ATOM 2951 C CA . ASP A 1 404 ? 35.750 6.402 -14.605 1.00 79.31 404 ASP A CA 1
ATOM 2952 C C . ASP A 1 404 ? 34.732 7.118 -15.532 1.00 79.31 404 ASP A C 1
ATOM 2954 O O . ASP A 1 404 ? 34.847 8.318 -15.781 1.00 79.31 404 ASP A O 1
ATOM 2958 N N . GLU A 1 405 ? 33.698 6.417 -16.022 1.00 79.88 405 GLU A N 1
ATOM 2959 C CA . GLU A 1 405 ? 32.604 7.021 -16.805 1.00 79.88 405 GLU A CA 1
ATOM 2960 C C . GLU A 1 405 ? 31.727 7.923 -15.931 1.00 79.88 405 GLU A C 1
ATOM 2962 O O . GLU A 1 405 ? 31.396 9.044 -16.324 1.00 79.88 405 GLU A O 1
ATOM 2967 N N . LEU A 1 406 ? 31.403 7.465 -14.717 1.00 84.38 406 LEU A N 1
ATOM 2968 C CA . LEU A 1 406 ? 30.672 8.245 -13.725 1.00 84.38 406 LEU A CA 1
ATOM 2969 C C . LEU A 1 406 ? 31.437 9.509 -13.318 1.00 84.38 406 LEU A C 1
ATOM 2971 O O . LEU A 1 406 ? 30.817 10.560 -13.183 1.00 84.38 406 LEU A O 1
ATOM 2975 N N . GLN A 1 407 ? 32.766 9.455 -13.201 1.00 87.56 407 GLN A N 1
ATOM 2976 C CA . GLN A 1 407 ? 33.584 10.646 -12.957 1.00 87.56 407 GLN A CA 1
ATOM 2977 C C . GLN A 1 407 ? 33.398 11.699 -14.062 1.00 87.56 407 GLN A C 1
ATOM 2979 O O . GLN A 1 407 ? 33.223 12.876 -13.762 1.00 87.56 407 GLN A O 1
ATOM 2984 N N . CYS A 1 408 ? 33.363 11.297 -15.334 1.00 85.25 408 CYS A N 1
ATOM 2985 C CA . CYS A 1 408 ? 33.141 12.243 -16.432 1.00 85.25 408 CYS A CA 1
ATOM 2986 C C . CYS A 1 408 ? 31.724 12.821 -16.460 1.00 85.25 408 CYS A C 1
ATOM 2988 O O . CYS A 1 408 ? 31.533 13.980 -16.821 1.00 85.25 408 CYS A O 1
ATOM 2990 N N . ILE A 1 409 ? 30.728 12.036 -16.055 1.00 86.88 409 ILE A N 1
ATOM 2991 C CA . ILE A 1 409 ? 29.357 12.521 -15.869 1.00 86.88 409 ILE A CA 1
ATOM 2992 C C . ILE A 1 409 ? 29.310 13.568 -14.750 1.00 86.88 409 ILE A C 1
ATOM 2994 O O . ILE A 1 409 ? 28.693 14.614 -14.928 1.00 86.88 409 ILE A O 1
ATOM 2998 N N . VAL A 1 410 ? 29.972 13.306 -13.619 1.00 89.94 410 VAL A N 1
ATOM 2999 C CA . VAL A 1 410 ? 30.073 14.237 -12.484 1.00 89.94 410 VAL A CA 1
ATOM 3000 C C . VAL A 1 410 ? 30.691 15.561 -12.927 1.00 89.94 410 VAL A C 1
ATOM 3002 O O . VAL A 1 410 ? 30.070 16.608 -12.749 1.00 89.94 410 VAL A O 1
ATOM 3005 N N . ASP A 1 411 ? 31.849 15.506 -13.588 1.00 87.44 411 ASP A N 1
ATOM 3006 C CA . ASP A 1 411 ? 32.552 16.687 -14.096 1.00 87.44 411 ASP A CA 1
ATOM 3007 C C . ASP A 1 411 ? 31.670 17.497 -15.073 1.00 87.44 411 ASP A C 1
ATOM 3009 O O . ASP A 1 411 ? 31.662 18.730 -15.052 1.00 87.44 411 ASP A O 1
ATOM 3013 N N . ALA A 1 412 ? 30.890 16.813 -15.920 1.00 86.62 412 ALA A N 1
ATOM 3014 C CA . ALA A 1 412 ? 29.981 17.464 -16.859 1.00 86.62 412 ALA A CA 1
ATOM 3015 C C . ALA A 1 412 ? 28.786 18.147 -16.169 1.00 86.62 412 ALA A C 1
ATOM 3017 O O . ALA A 1 412 ? 28.361 19.225 -16.592 1.00 86.62 412 ALA A O 1
ATOM 3018 N N . ILE A 1 413 ? 28.246 17.546 -15.104 1.00 89.94 413 ILE A N 1
ATOM 3019 C CA . ILE A 1 413 ? 27.165 18.142 -14.308 1.00 89.94 413 ILE A CA 1
ATOM 3020 C C . ILE A 1 413 ? 27.682 19.353 -13.524 1.00 89.94 413 ILE A C 1
ATOM 3022 O O . ILE A 1 413 ? 27.016 20.388 -13.519 1.00 89.94 413 ILE A O 1
ATOM 3026 N N . ASP A 1 414 ? 28.869 19.260 -12.919 1.00 89.00 414 ASP A N 1
ATOM 3027 C CA . ASP A 1 414 ? 29.505 20.368 -12.191 1.00 89.00 414 ASP A CA 1
ATOM 3028 C C . ASP A 1 414 ? 29.702 21.600 -13.079 1.00 89.00 414 ASP A C 1
ATOM 3030 O O . ASP A 1 414 ? 29.435 22.729 -12.657 1.00 89.00 414 ASP A O 1
ATOM 3034 N N . HIS A 1 415 ? 30.123 21.386 -14.330 1.00 86.12 415 HIS A N 1
ATOM 3035 C CA . HIS A 1 415 ? 30.263 22.462 -15.307 1.00 86.12 415 HIS A CA 1
ATOM 3036 C C . HIS A 1 415 ? 28.923 23.173 -15.559 1.00 86.12 415 HIS A C 1
ATOM 3038 O O . HIS A 1 415 ? 28.851 24.402 -15.540 1.00 86.12 415 HIS A O 1
ATOM 3044 N N . ARG A 1 416 ? 27.833 22.412 -15.729 1.00 85.94 416 ARG A N 1
ATOM 3045 C CA . ARG A 1 416 ? 26.481 22.968 -15.932 1.00 85.94 416 ARG A CA 1
ATOM 3046 C C . ARG A 1 416 ? 25.900 23.634 -14.692 1.00 85.94 416 ARG A C 1
ATOM 3048 O O . ARG A 1 416 ? 25.105 24.559 -14.823 1.00 85.94 416 ARG A O 1
ATOM 3055 N N . ALA A 1 417 ? 26.312 23.205 -13.503 1.00 88.12 417 ALA A N 1
ATOM 3056 C CA . ALA A 1 417 ? 25.941 23.841 -12.244 1.00 88.12 417 ALA A CA 1
ATOM 3057 C C . ALA A 1 417 ? 26.594 25.225 -12.050 1.00 88.12 417 ALA A C 1
ATOM 3059 O O . ALA A 1 417 ? 26.348 25.877 -11.038 1.00 88.12 417 ALA A O 1
ATOM 3060 N N . GLY A 1 418 ? 27.431 25.688 -12.988 1.00 82.75 418 GLY A N 1
ATOM 3061 C CA . GLY A 1 418 ? 28.153 26.953 -12.863 1.00 82.75 418 GLY A CA 1
ATOM 3062 C C . GLY A 1 418 ? 29.302 26.888 -11.854 1.00 82.75 418 GLY A C 1
ATOM 3063 O O . GLY A 1 418 ? 29.798 27.931 -11.420 1.00 82.75 418 GLY A O 1
ATOM 3064 N N . GLY A 1 419 ? 29.738 25.680 -11.472 1.00 70.19 419 GLY A N 1
ATOM 3065 C CA . GLY A 1 419 ? 30.954 25.497 -10.690 1.00 70.19 419 GLY A CA 1
ATOM 3066 C C . GLY A 1 419 ? 32.143 26.086 -11.449 1.00 70.19 419 GLY A C 1
ATOM 3067 O O . GLY A 1 419 ? 32.272 25.893 -12.655 1.00 70.19 419 GLY A O 1
ATOM 3068 N N . SER A 1 420 ? 33.039 26.805 -10.763 1.00 49.81 420 SER A N 1
ATOM 3069 C CA . SER A 1 420 ? 34.207 27.468 -11.376 1.00 49.81 420 SER A CA 1
ATOM 3070 C C . SER A 1 420 ? 35.295 26.488 -11.854 1.00 49.81 420 SER A C 1
ATOM 3072 O O . SER A 1 420 ? 36.484 26.821 -11.866 1.00 49.81 420 SER A O 1
ATOM 3074 N N . HIS A 1 421 ? 34.921 25.250 -12.162 1.00 49.59 421 HIS A N 1
ATOM 3075 C CA . HIS A 1 421 ? 35.831 24.201 -12.557 1.00 49.59 421 HIS A CA 1
ATOM 3076 C C . HIS A 1 421 ? 36.068 24.281 -14.061 1.00 49.59 421 HIS A C 1
ATOM 3078 O O . HIS A 1 421 ? 35.233 23.925 -14.889 1.00 49.59 421 HIS A O 1
ATOM 3084 N N . ASP A 1 422 ? 37.249 24.819 -14.358 1.00 57.91 422 ASP A N 1
ATOM 3085 C CA . ASP A 1 422 ? 38.063 24.569 -15.539 1.00 57.91 422 ASP A CA 1
ATOM 3086 C C . ASP A 1 422 ? 37.654 23.260 -16.238 1.00 57.91 422 ASP A C 1
ATOM 3088 O O . ASP A 1 422 ? 37.767 22.171 -15.657 1.00 57.91 422 ASP A O 1
ATOM 3092 N N . THR A 1 423 ? 37.217 23.356 -17.501 1.00 64.50 423 THR A N 1
ATOM 3093 C CA . THR A 1 423 ? 36.999 22.195 -18.38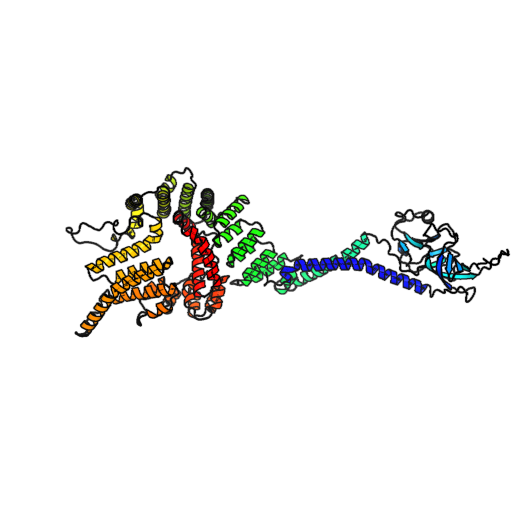1 1.00 64.50 423 THR A CA 1
ATOM 3094 C C . THR A 1 423 ? 38.229 21.286 -18.424 1.00 64.50 423 THR A C 1
ATOM 3096 O O . THR A 1 423 ? 38.109 20.124 -18.797 1.00 64.50 423 THR A O 1
ATOM 3099 N N . GLY A 1 424 ? 39.391 21.764 -17.962 1.00 68.81 424 GLY A N 1
ATOM 3100 C CA . GLY A 1 424 ? 40.597 21.009 -17.656 1.00 68.81 424 GLY A CA 1
ATOM 3101 C C . GLY A 1 424 ? 40.403 19.680 -16.911 1.00 68.81 424 GLY A C 1
ATOM 3102 O O . GLY A 1 424 ? 41.160 18.751 -17.183 1.00 68.81 424 GLY A O 1
ATOM 3103 N N . ALA A 1 425 ? 39.426 19.519 -16.007 1.00 71.88 425 ALA A N 1
ATOM 3104 C CA . ALA A 1 425 ? 39.176 18.215 -15.364 1.00 71.88 425 ALA A CA 1
ATOM 3105 C C . ALA A 1 425 ? 38.614 17.181 -16.357 1.00 71.88 425 ALA A C 1
ATOM 3107 O O . ALA A 1 425 ? 39.229 16.133 -16.569 1.00 71.88 425 ALA A O 1
ATOM 3108 N N . LEU A 1 426 ? 37.530 17.547 -17.044 1.00 74.00 426 LEU A N 1
ATOM 3109 C CA . LEU A 1 426 ? 36.899 16.736 -18.084 1.00 74.00 426 LEU A CA 1
ATOM 3110 C C . LEU A 1 426 ? 37.859 16.512 -19.272 1.00 74.00 426 LEU A C 1
ATOM 3112 O O . LEU A 1 426 ? 37.956 15.405 -19.800 1.00 74.00 426 LEU A O 1
ATOM 3116 N N . GLU A 1 427 ? 38.657 17.526 -19.627 1.00 74.75 427 GLU A N 1
ATOM 3117 C CA . GLU A 1 427 ? 39.715 17.435 -20.635 1.00 74.75 427 GLU A CA 1
ATOM 3118 C C . GLU A 1 427 ? 40.803 16.449 -20.241 1.00 74.75 427 GLU A C 1
ATOM 3120 O O . GLU A 1 427 ? 41.190 15.650 -21.091 1.00 74.75 427 GLU A O 1
ATOM 3125 N N . ARG A 1 428 ? 41.294 16.471 -18.993 1.00 77.25 428 ARG A N 1
ATOM 3126 C CA . ARG A 1 428 ? 42.293 15.508 -18.498 1.00 77.25 428 ARG A CA 1
ATOM 3127 C C . ARG A 1 428 ? 41.765 14.080 -18.569 1.00 77.25 428 ARG A C 1
ATOM 3129 O O . ARG A 1 428 ? 42.443 13.239 -19.157 1.00 77.25 428 ARG A O 1
ATOM 3136 N N . HIS A 1 429 ? 40.547 13.829 -18.089 1.00 74.56 429 HIS A N 1
ATOM 3137 C CA . HIS A 1 429 ? 39.916 12.508 -18.182 1.00 74.56 429 HIS A CA 1
ATOM 3138 C C . HIS A 1 429 ? 39.685 12.075 -19.640 1.00 74.56 429 HIS A C 1
ATOM 3140 O O . HIS A 1 429 ? 39.923 10.927 -19.996 1.00 74.56 429 HIS A O 1
ATOM 3146 N N . ALA A 1 430 ? 39.361 13.000 -20.548 1.00 70.81 430 ALA A N 1
ATOM 3147 C CA . ALA A 1 430 ? 39.329 12.700 -21.980 1.00 70.81 430 ALA A CA 1
ATOM 3148 C C . ALA A 1 430 ? 40.727 12.407 -22.579 1.00 70.81 430 ALA A C 1
ATOM 3150 O O . ALA A 1 430 ? 40.839 11.735 -23.610 1.00 70.81 430 ALA A O 1
ATOM 3151 N N . ARG A 1 431 ? 41.834 12.878 -21.979 1.00 71.69 431 ARG A N 1
ATOM 3152 C CA . ARG A 1 431 ? 43.200 12.540 -22.444 1.00 71.69 431 ARG A CA 1
ATOM 3153 C C . ARG A 1 431 ? 43.676 11.195 -21.894 1.00 71.69 431 ARG A C 1
ATOM 3155 O O . ARG A 1 431 ? 44.417 10.513 -22.611 1.00 71.69 431 ARG A O 1
ATOM 3162 N N . GLU A 1 432 ? 43.240 10.806 -20.701 1.00 64.25 432 GLU A N 1
ATOM 3163 C CA . GLU A 1 432 ? 43.776 9.691 -19.913 1.00 64.25 432 GLU A CA 1
ATOM 3164 C C . GLU A 1 432 ? 42.774 8.521 -19.798 1.00 64.25 432 GLU A C 1
ATOM 3166 O O . GLU A 1 432 ? 41.694 8.670 -19.250 1.00 64.25 432 GLU A O 1
ATOM 3171 N N . GLY A 1 433 ? 43.138 7.319 -20.268 1.00 58.22 433 GLY A N 1
ATOM 3172 C CA . GLY A 1 433 ? 42.432 6.077 -19.895 1.00 58.22 433 GLY A CA 1
ATOM 3173 C C . GLY A 1 433 ? 41.392 5.507 -20.878 1.00 58.22 433 GLY A C 1
ATOM 3174 O O . GLY A 1 433 ? 41.359 5.842 -22.066 1.00 58.22 433 GLY A O 1
ATOM 3175 N N . ALA A 1 434 ? 40.606 4.546 -20.368 1.00 52.19 434 ALA A N 1
ATOM 3176 C CA . ALA A 1 434 ? 39.658 3.702 -21.110 1.00 52.19 434 ALA A CA 1
ATOM 3177 C C . ALA A 1 434 ? 38.291 4.368 -21.367 1.00 52.19 434 ALA A C 1
ATOM 3179 O O . ALA A 1 434 ? 37.555 3.928 -22.243 1.00 52.19 434 ALA A O 1
ATOM 3180 N N . THR A 1 435 ? 37.980 5.464 -20.673 1.00 58.19 435 THR A N 1
ATOM 3181 C CA . THR A 1 435 ? 36.702 6.202 -20.750 1.00 58.19 435 THR A CA 1
ATOM 3182 C C . THR A 1 435 ? 36.740 7.382 -21.715 1.00 58.19 435 THR A C 1
ATOM 3184 O O . THR A 1 435 ? 35.882 8.261 -21.720 1.00 58.19 435 THR A O 1
ATOM 3187 N N . ARG A 1 436 ? 37.727 7.363 -22.616 1.00 62.12 436 ARG A N 1
ATOM 3188 C CA . ARG A 1 436 ? 38.014 8.412 -23.596 1.00 62.12 436 ARG A CA 1
ATOM 3189 C C . ARG A 1 436 ? 36.799 8.851 -24.411 1.00 62.12 436 ARG A C 1
ATOM 3191 O O . ARG A 1 436 ? 36.700 10.027 -24.740 1.00 62.12 436 ARG A O 1
ATOM 3198 N N . VAL A 1 437 ? 35.899 7.931 -24.759 1.00 64.94 437 VAL A N 1
ATOM 3199 C CA . VAL A 1 437 ? 34.760 8.221 -25.643 1.00 64.94 437 VAL A CA 1
ATOM 3200 C C . VAL A 1 437 ? 33.632 8.961 -24.903 1.00 64.94 437 VAL A C 1
ATOM 3202 O O . VAL A 1 437 ? 33.321 10.071 -25.336 1.00 64.94 437 VAL A O 1
ATOM 3205 N N . PRO A 1 438 ? 33.075 8.459 -23.779 1.00 65.44 438 PRO A N 1
ATOM 3206 C CA . PRO A 1 438 ? 32.056 9.186 -23.013 1.00 65.44 438 PRO A CA 1
ATOM 3207 C C . PRO A 1 438 ? 32.475 10.599 -22.593 1.00 65.44 438 PRO A C 1
ATOM 3209 O O . PRO A 1 438 ? 31.735 11.554 -22.820 1.00 65.44 438 PRO A O 1
ATOM 3212 N N . CYS A 1 439 ? 33.691 10.760 -22.061 1.00 72.12 439 CYS A N 1
ATOM 3213 C CA . CYS A 1 439 ? 34.187 12.060 -21.599 1.00 72.12 439 CYS A CA 1
ATOM 3214 C C . CYS A 1 439 ? 34.364 13.047 -22.761 1.00 72.12 439 CYS A C 1
ATOM 3216 O O . CYS A 1 439 ? 34.006 14.215 -22.640 1.00 72.12 439 CYS A O 1
ATOM 3218 N N . THR A 1 440 ? 34.864 12.580 -23.913 1.00 69.88 440 THR A N 1
ATOM 3219 C CA . THR A 1 440 ? 35.010 13.426 -25.108 1.00 69.88 440 THR A CA 1
ATOM 3220 C C . THR A 1 440 ? 33.652 13.861 -25.651 1.00 69.88 440 THR A C 1
ATOM 3222 O O . THR A 1 440 ? 33.480 15.032 -25.972 1.00 69.88 440 THR A O 1
ATOM 3225 N N . LEU A 1 441 ? 32.669 12.958 -25.703 1.00 69.56 441 LEU A N 1
ATOM 3226 C CA . LEU A 1 441 ? 31.314 13.292 -26.153 1.00 69.56 441 LEU A CA 1
ATOM 3227 C C . LEU A 1 441 ? 30.626 14.297 -25.221 1.00 69.56 441 LEU A C 1
ATOM 3229 O O . LEU A 1 441 ? 29.994 15.231 -25.706 1.00 69.56 441 LEU A O 1
ATOM 3233 N N . LEU A 1 442 ? 30.801 14.156 -23.904 1.00 75.81 442 LEU A N 1
ATOM 3234 C CA . LEU A 1 442 ? 30.295 15.120 -22.923 1.00 75.81 442 LEU A CA 1
ATOM 3235 C C . LEU A 1 442 ? 31.005 16.479 -23.014 1.00 75.81 442 LEU A C 1
ATOM 3237 O O . LEU A 1 442 ? 30.349 17.506 -22.905 1.00 75.81 442 LEU A O 1
ATOM 3241 N N . MET A 1 443 ? 32.318 16.526 -23.267 1.00 78.12 443 MET A N 1
ATOM 3242 C CA . MET A 1 443 ? 33.013 17.806 -23.485 1.00 78.12 443 MET A CA 1
ATOM 3243 C C . MET A 1 443 ? 32.452 18.579 -24.674 1.00 78.12 443 MET A C 1
ATOM 3245 O O . MET A 1 443 ? 32.256 19.789 -24.584 1.00 78.12 443 MET A O 1
ATOM 3249 N N . LEU A 1 444 ? 32.223 17.886 -25.788 1.00 68.25 444 LEU A N 1
ATOM 3250 C CA . LEU A 1 444 ? 31.699 18.500 -27.007 1.00 68.25 444 LEU A CA 1
ATOM 3251 C C . LEU A 1 444 ? 30.280 19.019 -26.777 1.00 68.25 444 LEU A C 1
ATOM 3253 O O . LEU A 1 444 ? 29.977 20.156 -27.118 1.00 68.25 444 LEU A O 1
ATOM 3257 N N . ASP A 1 445 ? 29.455 18.224 -26.092 1.00 70.12 445 ASP A N 1
ATOM 3258 C CA . ASP A 1 445 ? 28.097 18.591 -25.688 1.00 70.12 445 ASP A CA 1
ATOM 3259 C C . ASP A 1 445 ? 28.036 19.891 -24.865 1.00 70.12 445 ASP A C 1
ATOM 3261 O O . ASP A 1 445 ? 27.118 20.693 -25.054 1.00 70.12 445 ASP A O 1
ATOM 3265 N N . LEU A 1 446 ? 29.017 20.113 -23.982 1.00 72.81 446 LEU A N 1
ATOM 3266 C CA . LEU A 1 446 ? 29.127 21.318 -23.152 1.00 72.81 446 LEU A CA 1
ATOM 3267 C C . LEU A 1 446 ? 29.665 22.531 -23.926 1.00 72.81 446 LEU A C 1
ATOM 3269 O O . LEU A 1 446 ? 29.193 23.649 -23.708 1.00 72.81 446 LEU A O 1
ATOM 3273 N N . ARG A 1 447 ? 30.614 22.324 -24.849 1.00 70.31 447 ARG A N 1
ATOM 3274 C CA . ARG A 1 447 ? 31.154 23.395 -25.708 1.00 70.31 447 ARG A CA 1
ATOM 3275 C C . ARG A 1 447 ? 30.086 23.930 -26.666 1.00 70.31 447 ARG A C 1
ATOM 3277 O O . ARG A 1 447 ? 29.841 25.131 -26.693 1.00 70.31 447 ARG A O 1
ATOM 3284 N N . ASP A 1 448 ? 29.363 23.043 -27.346 1.00 63.25 448 ASP A N 1
ATOM 3285 C CA . ASP A 1 448 ? 28.320 23.426 -28.313 1.00 63.25 448 ASP A CA 1
ATOM 3286 C C . ASP A 1 448 ? 27.063 24.026 -27.648 1.00 63.25 448 ASP A C 1
ATOM 3288 O O . ASP A 1 448 ? 26.237 24.660 -28.302 1.00 63.25 448 ASP A O 1
ATOM 3292 N N . GLY A 1 449 ? 26.875 23.803 -26.342 1.00 56.97 449 GLY A N 1
ATOM 3293 C CA . GLY A 1 449 ? 25.761 24.365 -25.574 1.00 56.97 449 GLY A CA 1
ATOM 3294 C C . GLY A 1 449 ? 25.998 25.784 -25.045 1.00 56.97 449 GLY A C 1
ATOM 3295 O O . GLY A 1 449 ? 25.028 26.485 -24.754 1.00 56.97 449 GLY A O 1
ATOM 3296 N N . THR A 1 450 ? 27.258 26.203 -24.894 1.00 47.53 450 THR A N 1
ATOM 3297 C CA . THR A 1 450 ? 27.644 27.479 -24.258 1.00 47.53 450 THR A CA 1
ATOM 3298 C C . THR A 1 450 ? 27.918 28.592 -25.264 1.00 47.53 450 THR A C 1
ATOM 3300 O O . THR A 1 450 ? 27.660 29.761 -24.975 1.00 47.53 450 THR A O 1
ATOM 3303 N N . GLU A 1 451 ? 28.353 28.242 -26.469 1.00 44.31 451 GLU A N 1
ATOM 3304 C CA . GLU A 1 451 ? 28.534 29.180 -27.565 1.00 44.31 451 GLU A CA 1
ATOM 3305 C C . GLU A 1 451 ? 27.517 28.846 -28.651 1.00 44.31 451 GLU A C 1
ATOM 3307 O O . GLU A 1 451 ? 27.361 27.692 -29.032 1.00 44.31 451 GLU A O 1
ATOM 3312 N N . GLY A 1 452 ? 26.828 29.848 -29.200 1.00 43.09 452 GLY A N 1
ATOM 3313 C CA . GLY A 1 452 ? 26.110 29.703 -30.472 1.00 43.09 452 GLY A CA 1
ATOM 3314 C C . GLY A 1 452 ? 27.088 29.510 -31.637 1.00 43.09 452 GLY A C 1
ATOM 3315 O O . GLY A 1 452 ? 27.006 30.235 -32.627 1.00 43.09 452 GLY A O 1
ATOM 3316 N N . ALA A 1 453 ? 28.061 28.614 -31.475 1.00 39.38 453 ALA A N 1
ATOM 3317 C CA . ALA A 1 453 ? 29.125 28.328 -32.405 1.00 39.38 453 ALA A CA 1
ATOM 3318 C C . ALA A 1 453 ? 28.507 27.748 -33.676 1.00 39.38 453 ALA A C 1
ATOM 3320 O O . ALA A 1 453 ? 27.726 26.794 -33.650 1.00 39.38 453 ALA A O 1
ATOM 3321 N N . SER A 1 454 ? 28.839 28.354 -34.814 1.00 43.69 454 SER A N 1
ATOM 3322 C CA . SER A 1 454 ? 28.595 27.749 -36.116 1.00 43.69 454 SER A CA 1
ATOM 3323 C C . SER A 1 454 ? 29.367 26.432 -36.158 1.00 43.69 454 SER A C 1
ATOM 3325 O O . SER A 1 454 ? 30.595 26.453 -36.215 1.00 43.69 454 SER A O 1
ATOM 3327 N N . GLY A 1 455 ? 28.679 25.293 -36.080 1.00 43.75 455 GLY A N 1
ATOM 3328 C CA . GLY A 1 455 ? 29.331 24.006 -35.803 1.00 43.75 455 GLY A CA 1
ATOM 3329 C C . GLY A 1 455 ? 30.208 23.410 -36.914 1.00 43.75 455 GLY A C 1
ATOM 3330 O O . GLY A 1 455 ? 30.470 22.210 -36.884 1.00 43.75 455 GLY A O 1
ATOM 3331 N N . ASP A 1 456 ? 30.688 24.217 -37.863 1.00 44.53 456 ASP A N 1
ATOM 3332 C CA . ASP A 1 456 ? 31.795 23.850 -38.756 1.00 44.53 456 ASP A CA 1
ATOM 3333 C C . ASP A 1 456 ? 33.135 23.760 -37.993 1.00 44.53 456 ASP A C 1
ATOM 3335 O O . ASP A 1 456 ? 33.945 22.869 -38.270 1.00 44.53 456 ASP A O 1
ATOM 3339 N N . ASP A 1 457 ? 33.353 24.602 -36.973 1.00 45.03 457 ASP A N 1
ATOM 3340 C CA . ASP A 1 457 ? 34.607 24.611 -36.199 1.00 45.03 457 ASP A CA 1
ATOM 3341 C C . ASP A 1 457 ? 34.727 23.396 -35.259 1.00 45.03 457 ASP A C 1
ATOM 3343 O O . ASP A 1 457 ? 35.779 22.749 -35.221 1.00 45.03 457 ASP A O 1
ATOM 3347 N N . THR A 1 458 ? 33.639 22.990 -34.590 1.00 43.44 458 THR A N 1
ATOM 3348 C CA . THR A 1 458 ? 33.614 21.804 -33.709 1.00 43.44 458 THR A CA 1
ATOM 3349 C C . THR A 1 458 ? 33.922 20.516 -34.482 1.00 43.44 458 THR A C 1
ATOM 3351 O O . THR A 1 458 ? 34.592 19.614 -33.976 1.00 43.44 458 THR A O 1
ATOM 3354 N N . LEU A 1 459 ? 33.482 20.419 -35.742 1.00 41.56 459 LEU A N 1
ATOM 3355 C CA . LEU A 1 459 ? 33.740 19.256 -36.592 1.00 41.56 459 LEU A CA 1
ATOM 3356 C C . LEU A 1 459 ? 35.143 19.215 -37.175 1.00 41.56 459 LEU A C 1
ATOM 3358 O O . LEU A 1 459 ? 35.717 18.130 -37.311 1.00 41.56 459 LEU A O 1
ATOM 3362 N N . SER A 1 460 ? 35.690 20.380 -37.511 1.00 47.00 460 SER A N 1
ATOM 3363 C CA . SER A 1 460 ? 37.091 20.525 -37.888 1.00 47.00 460 SER A CA 1
ATOM 3364 C C . SER A 1 460 ? 37.999 20.113 -36.724 1.00 47.00 460 SER A C 1
ATOM 3366 O O . SER A 1 460 ? 38.915 19.312 -36.924 1.00 47.00 460 SER A O 1
ATOM 3368 N N . GLU A 1 461 ? 37.688 20.526 -35.487 1.00 46.94 461 GLU A N 1
ATOM 3369 C CA . GLU A 1 461 ? 38.377 20.062 -34.271 1.00 46.94 461 GLU A CA 1
ATOM 3370 C C . GLU A 1 461 ? 38.191 18.555 -34.026 1.00 46.94 461 GLU A C 1
ATOM 3372 O O . GLU A 1 461 ? 39.168 17.853 -33.783 1.00 46.94 461 GLU A O 1
ATOM 3377 N N . LEU A 1 462 ? 36.980 18.007 -34.166 1.00 44.81 462 LEU A N 1
ATOM 3378 C CA . LEU A 1 462 ? 36.699 16.574 -33.981 1.00 44.81 462 LEU A CA 1
ATOM 3379 C C . LEU A 1 462 ? 37.399 15.666 -34.999 1.00 44.81 462 LEU A C 1
ATOM 3381 O O . LEU A 1 462 ? 37.877 14.585 -34.649 1.00 44.81 462 LEU A O 1
ATOM 3385 N N . ARG A 1 463 ? 37.446 16.081 -36.271 1.00 47.84 463 ARG A N 1
ATOM 3386 C CA . ARG A 1 463 ? 38.137 15.353 -37.351 1.00 47.84 463 ARG A CA 1
ATOM 3387 C C . ARG A 1 463 ? 39.655 15.502 -37.259 1.00 47.84 463 ARG A C 1
ATOM 3389 O O . ARG A 1 463 ? 40.377 14.578 -37.648 1.00 47.84 463 ARG A O 1
ATOM 3396 N N . SER A 1 464 ? 40.139 16.649 -36.779 1.00 48.66 464 SER A N 1
ATOM 3397 C CA . SER A 1 464 ? 41.568 16.907 -36.586 1.00 48.66 464 SER A CA 1
ATOM 3398 C C . SER A 1 464 ? 42.106 16.351 -35.268 1.00 48.66 464 SER A C 1
ATOM 3400 O O . SER A 1 464 ? 43.306 16.080 -35.204 1.00 48.66 464 SER A O 1
ATOM 3402 N N . ASP A 1 465 ? 41.255 16.082 -34.265 1.00 44.84 465 ASP A N 1
ATOM 3403 C CA . ASP A 1 465 ? 41.669 15.430 -33.026 1.00 44.84 465 ASP A CA 1
ATOM 3404 C C . ASP A 1 465 ? 42.069 13.968 -33.320 1.00 44.84 465 ASP A C 1
ATOM 3406 O O . ASP A 1 465 ? 41.218 13.115 -33.622 1.00 44.84 465 ASP A O 1
ATOM 3410 N N . PRO A 1 466 ? 43.367 13.621 -33.191 1.00 47.22 466 PRO A N 1
ATOM 3411 C CA . PRO A 1 466 ? 43.862 12.277 -33.477 1.00 47.22 466 PRO A CA 1
ATOM 3412 C C . PRO A 1 466 ? 43.181 11.185 -32.632 1.00 47.22 466 PRO A C 1
ATOM 3414 O O . PRO A 1 466 ? 43.252 10.003 -32.973 1.00 47.22 466 PRO A O 1
ATOM 3417 N N . ARG A 1 467 ? 42.539 11.559 -31.514 1.00 42.78 467 ARG A N 1
ATOM 3418 C CA . ARG A 1 467 ? 41.886 10.660 -30.553 1.00 42.78 467 ARG A CA 1
ATOM 3419 C C . ARG A 1 467 ? 40.517 10.185 -31.032 1.00 42.78 467 ARG A C 1
ATOM 3421 O O . ARG A 1 467 ? 40.220 9.006 -30.861 1.00 42.78 467 ARG A O 1
ATOM 3428 N N . VAL A 1 468 ? 39.723 11.054 -31.658 1.00 41.47 468 VAL A N 1
ATOM 3429 C CA . VAL A 1 468 ? 38.406 10.711 -32.230 1.00 41.47 468 VAL A CA 1
ATOM 3430 C C . VAL A 1 468 ? 38.585 9.996 -33.568 1.00 41.47 468 VAL A C 1
ATOM 3432 O O . VAL A 1 468 ? 37.930 8.988 -33.836 1.00 41.47 468 VAL A O 1
ATOM 3435 N N . ARG A 1 469 ? 39.590 10.415 -34.346 1.00 48.19 469 ARG A N 1
ATOM 3436 C CA . ARG A 1 469 ? 40.004 9.764 -35.596 1.00 48.19 469 ARG A CA 1
ATOM 3437 C C . ARG A 1 469 ? 40.302 8.265 -35.443 1.00 48.19 469 ARG A C 1
ATOM 3439 O O . ARG A 1 469 ? 39.996 7.507 -36.351 1.00 48.19 469 ARG A O 1
ATOM 3446 N N . ARG A 1 470 ? 40.821 7.817 -34.293 1.00 40.97 470 ARG A N 1
ATOM 3447 C CA . ARG A 1 470 ? 41.129 6.398 -34.006 1.00 40.97 470 ARG A CA 1
ATOM 3448 C C . ARG A 1 470 ? 39.889 5.518 -33.772 1.00 40.97 470 ARG A C 1
ATOM 3450 O O . ARG A 1 470 ? 39.940 4.318 -34.018 1.00 40.97 470 ARG A O 1
ATOM 3457 N N . TYR A 1 471 ? 38.789 6.105 -33.294 1.00 37.47 471 TYR A N 1
ATOM 3458 C CA . TYR A 1 471 ? 37.496 5.424 -33.119 1.00 37.47 471 TYR A CA 1
ATOM 3459 C C . TYR A 1 471 ? 36.606 5.539 -34.362 1.00 37.47 471 TYR A C 1
ATOM 3461 O O . TYR A 1 471 ? 35.775 4.668 -34.602 1.00 37.47 471 TYR A O 1
ATOM 3469 N N . LEU A 1 472 ? 36.818 6.578 -35.174 1.00 38.16 472 LEU A N 1
ATOM 3470 C CA . LEU A 1 472 ? 36.234 6.713 -36.508 1.00 38.16 472 LEU A CA 1
ATOM 3471 C C . LEU A 1 472 ? 36.999 5.905 -37.575 1.00 38.16 472 LEU A C 1
ATOM 3473 O O . LEU A 1 472 ? 36.431 5.601 -38.612 1.00 38.16 472 LEU A O 1
ATOM 3477 N N . GLU A 1 473 ? 38.253 5.506 -37.336 1.00 37.25 473 GLU A N 1
ATOM 3478 C CA . GLU A 1 473 ? 39.095 4.725 -38.266 1.00 37.25 473 GLU A CA 1
ATOM 3479 C C . GLU A 1 473 ? 38.507 3.358 -38.691 1.00 37.25 473 GLU A C 1
ATOM 3481 O O . GLU A 1 473 ? 38.632 2.987 -39.860 1.00 37.25 473 GLU A O 1
ATOM 3486 N N . PRO A 1 474 ? 37.834 2.593 -37.808 1.00 34.97 474 PRO A N 1
ATOM 3487 C CA . PRO A 1 474 ? 37.066 1.409 -38.202 1.00 34.97 474 PRO A CA 1
ATOM 3488 C C . PRO A 1 474 ? 35.812 1.732 -39.033 1.00 34.97 474 PRO A C 1
ATOM 3490 O O . PRO A 1 474 ? 35.304 0.853 -39.721 1.00 34.97 474 PRO A O 1
ATOM 3493 N N . LEU A 1 475 ? 35.314 2.972 -38.958 1.00 32.25 475 LEU A N 1
ATOM 3494 C CA . LEU A 1 475 ? 34.127 3.477 -39.660 1.00 32.25 475 LEU A CA 1
ATOM 3495 C C . LEU A 1 475 ? 34.488 4.251 -40.940 1.00 32.25 475 LEU A C 1
ATOM 3497 O O . LEU A 1 475 ? 33.619 4.512 -41.769 1.00 32.25 475 LEU A O 1
ATOM 3501 N N . THR A 1 476 ? 35.762 4.607 -41.138 1.00 37.44 476 THR A N 1
ATOM 3502 C CA . THR A 1 476 ? 36.251 5.127 -42.415 1.00 37.44 476 THR A CA 1
ATOM 3503 C C . THR A 1 476 ? 36.338 3.986 -43.437 1.00 37.44 476 THR A C 1
ATOM 3505 O O . THR A 1 476 ? 36.987 2.977 -43.150 1.00 37.44 476 THR A O 1
ATOM 3508 N N . PRO A 1 477 ? 35.771 4.135 -44.650 1.00 37.22 477 PRO A N 1
ATOM 3509 C CA . PRO A 1 477 ? 35.675 3.060 -45.650 1.00 37.22 477 PRO A CA 1
ATOM 3510 C C . PRO A 1 477 ? 37.013 2.445 -46.101 1.00 37.22 477 PRO A C 1
ATOM 3512 O O . PRO A 1 477 ? 37.032 1.411 -46.758 1.00 37.22 477 PRO A O 1
ATOM 3515 N N . GLY A 1 478 ? 38.151 3.042 -45.737 1.00 37.84 478 GLY A N 1
ATOM 3516 C CA . GLY A 1 478 ? 39.483 2.648 -46.199 1.00 37.84 478 GLY A CA 1
ATOM 3517 C C . GLY A 1 478 ? 40.030 1.311 -45.681 1.00 37.84 478 GLY A C 1
ATOM 3518 O O . GLY A 1 478 ? 41.142 0.952 -46.063 1.00 37.84 478 GLY A O 1
ATOM 3519 N N . ARG A 1 479 ? 39.312 0.565 -44.824 1.00 31.47 479 ARG A N 1
ATOM 3520 C CA . ARG A 1 479 ? 39.753 -0.767 -44.350 1.00 31.47 479 ARG A CA 1
ATOM 3521 C C . ARG A 1 479 ? 39.105 -1.964 -45.051 1.00 31.47 479 ARG A C 1
ATOM 3523 O O . ARG A 1 479 ? 39.592 -3.077 -44.862 1.00 31.47 479 ARG A O 1
ATOM 3530 N N . PHE A 1 480 ? 38.108 -1.761 -45.912 1.00 32.38 480 PHE A N 1
ATOM 3531 C CA . PHE A 1 480 ? 37.689 -2.792 -46.864 1.00 32.38 480 PHE A CA 1
ATOM 3532 C C . PHE A 1 480 ? 38.547 -2.681 -48.135 1.00 32.38 480 PHE A C 1
ATOM 3534 O O . PHE A 1 480 ? 38.281 -1.866 -49.002 1.00 32.38 480 PHE A O 1
ATOM 3541 N N . GLY A 1 481 ? 39.620 -3.476 -48.202 1.00 32.53 481 GLY A N 1
ATOM 3542 C CA . GLY A 1 481 ? 40.279 -3.917 -49.443 1.00 32.53 481 GLY A CA 1
ATOM 3543 C C . GLY A 1 481 ? 40.640 -2.874 -50.517 1.00 32.53 481 GLY A C 1
ATOM 3544 O O . GLY A 1 481 ? 39.885 -2.651 -51.450 1.00 32.53 481 GLY A O 1
ATOM 3545 N N . SER A 1 482 ? 41.876 -2.367 -50.453 1.00 31.55 482 SER A N 1
ATOM 3546 C CA . SER A 1 482 ? 42.746 -2.015 -51.597 1.00 31.55 482 SER A CA 1
ATOM 3547 C C . SER A 1 482 ? 42.142 -1.262 -52.801 1.00 31.55 482 SER A C 1
ATOM 3549 O O . SER A 1 482 ? 41.870 -1.854 -53.846 1.00 31.55 482 SER A O 1
ATOM 3551 N N . CYS A 1 483 ? 42.158 0.073 -52.749 1.00 28.59 483 CYS A N 1
ATOM 3552 C CA . CYS A 1 483 ? 42.364 0.876 -53.958 1.00 28.59 483 CYS A CA 1
ATOM 3553 C C . CYS A 1 483 ? 43.853 0.830 -54.338 1.00 28.59 483 CYS A C 1
ATOM 3555 O O . CYS A 1 483 ? 44.655 1.632 -53.864 1.00 28.59 483 CYS A O 1
ATOM 3557 N N . THR A 1 484 ? 44.235 -0.125 -55.182 1.00 32.66 484 THR A N 1
ATOM 3558 C CA . THR A 1 484 ? 45.545 -0.144 -55.849 1.00 32.66 484 THR A CA 1
ATOM 3559 C C . THR A 1 484 ? 45.355 -0.104 -57.357 1.00 32.66 484 THR A C 1
ATOM 3561 O O . THR A 1 484 ? 45.199 -1.155 -57.962 1.00 32.66 484 THR A O 1
ATOM 3564 N N . PHE A 1 485 ? 45.413 1.092 -57.952 1.00 28.23 485 PHE A N 1
ATOM 3565 C CA . PHE A 1 485 ? 45.820 1.336 -59.345 1.00 28.23 485 PHE A CA 1
ATOM 3566 C C . PHE A 1 485 ? 46.440 2.747 -59.466 1.00 28.23 485 PHE A C 1
ATOM 3568 O O . PHE A 1 485 ? 46.210 3.584 -58.590 1.00 28.23 485 PHE A O 1
ATOM 3575 N N . PRO A 1 486 ? 47.323 2.984 -60.460 1.00 34.06 486 PRO A N 1
ATOM 3576 C CA . PRO A 1 486 ? 48.339 4.026 -60.400 1.00 34.06 486 PRO A CA 1
ATOM 3577 C C . PRO A 1 486 ? 47.808 5.418 -60.737 1.00 34.06 486 PRO A C 1
ATOM 3579 O O . PRO A 1 486 ? 46.884 5.599 -61.522 1.00 34.06 486 PRO A O 1
ATOM 3582 N N . ALA A 1 487 ? 48.485 6.394 -60.139 1.00 37.84 487 ALA A N 1
ATOM 3583 C CA . ALA A 1 487 ? 48.315 7.824 -60.307 1.00 37.84 487 ALA A CA 1
ATOM 3584 C C . ALA A 1 487 ? 48.182 8.262 -61.776 1.00 37.84 487 ALA A C 1
ATOM 3586 O O . ALA A 1 487 ? 49.132 8.138 -62.549 1.00 37.84 487 ALA A O 1
ATOM 3587 N N . SER A 1 488 ? 47.037 8.846 -62.139 1.00 33.75 488 SER A N 1
ATOM 3588 C CA . SER A 1 488 ? 47.010 10.080 -62.952 1.00 33.75 488 SER A CA 1
ATOM 3589 C C . SER A 1 488 ? 45.658 10.792 -62.955 1.00 33.75 488 SER A C 1
ATOM 3591 O O . SER A 1 488 ? 45.671 12.010 -62.974 1.00 33.75 488 SER A O 1
ATOM 3593 N N . ASP A 1 489 ? 44.525 10.105 -62.822 1.00 36.03 489 ASP A N 1
ATOM 3594 C CA . ASP A 1 489 ? 43.193 10.733 -62.836 1.00 36.03 489 ASP A CA 1
ATOM 3595 C C . ASP A 1 489 ? 42.297 9.920 -61.885 1.00 36.03 489 ASP A C 1
ATOM 3597 O O . ASP A 1 489 ? 42.016 8.759 -62.149 1.00 36.03 489 ASP A O 1
ATOM 3601 N N . ILE A 1 490 ? 41.928 10.354 -60.679 1.00 33.41 490 ILE A N 1
ATOM 3602 C CA . ILE A 1 490 ? 41.034 11.468 -60.359 1.00 33.41 490 ILE A CA 1
ATOM 3603 C C . ILE A 1 490 ? 41.468 12.002 -58.984 1.00 33.41 490 ILE A C 1
ATOM 3605 O O . ILE A 1 490 ? 41.199 11.409 -57.938 1.00 33.41 490 ILE A O 1
ATOM 3609 N N . LEU A 1 491 ? 42.181 13.126 -58.978 1.00 29.56 491 LEU A N 1
ATOM 3610 C CA . LEU A 1 491 ? 42.308 13.963 -57.790 1.00 29.56 491 LEU A CA 1
ATOM 3611 C C . LEU A 1 491 ? 40.913 14.488 -57.446 1.00 29.56 491 LEU A C 1
ATOM 3613 O O . LEU A 1 491 ? 40.412 15.409 -58.083 1.00 29.56 491 LEU A O 1
ATOM 3617 N N . GLY A 1 492 ? 40.287 13.852 -56.463 1.00 33.31 492 GLY A N 1
ATOM 3618 C CA . GLY A 1 492 ? 38.991 14.251 -55.941 1.00 33.31 492 GLY A CA 1
ATOM 3619 C C . GLY A 1 492 ? 38.261 13.074 -55.321 1.00 33.31 492 GLY A C 1
ATOM 3620 O O . GLY A 1 492 ? 37.174 12.735 -55.764 1.00 33.31 492 GLY A O 1
ATOM 3621 N N . CYS A 1 493 ? 38.842 12.425 -54.312 1.00 31.94 493 CYS A N 1
ATOM 3622 C CA . CYS A 1 493 ? 38.022 11.734 -53.321 1.00 31.94 493 CYS A CA 1
ATOM 3623 C C . CYS A 1 493 ? 37.236 12.832 -52.596 1.00 31.94 493 CYS A C 1
ATOM 3625 O O . CYS A 1 493 ? 37.839 13.671 -51.929 1.00 31.94 493 CYS A O 1
ATOM 3627 N N . TRP A 1 494 ? 35.932 12.888 -52.863 1.00 33.28 494 TRP A N 1
ATOM 3628 C CA . TRP A 1 494 ? 35.053 14.012 -52.547 1.00 33.28 494 TRP A CA 1
ATOM 3629 C C . TRP A 1 494 ? 35.043 14.402 -51.068 1.00 33.28 494 TRP A C 1
ATOM 3631 O O . TRP A 1 494 ? 35.114 13.562 -50.170 1.00 33.28 494 TRP A O 1
ATOM 3641 N N . ASP A 1 495 ? 34.922 15.711 -50.861 1.00 39.53 495 ASP A N 1
ATOM 3642 C CA . ASP A 1 495 ? 34.824 16.378 -49.574 1.00 39.53 495 ASP A CA 1
ATOM 3643 C C . ASP A 1 495 ? 33.446 16.094 -48.954 1.00 39.53 495 ASP A C 1
ATOM 3645 O O . ASP A 1 495 ? 32.401 16.290 -49.574 1.00 39.53 495 ASP A O 1
ATOM 3649 N N . ALA A 1 496 ? 33.428 15.589 -47.721 1.00 38.91 496 ALA A N 1
ATOM 3650 C CA . ALA A 1 496 ? 32.212 15.190 -47.005 1.00 38.91 496 ALA A CA 1
ATOM 3651 C C . ALA A 1 496 ? 31.339 16.387 -46.560 1.00 38.91 496 ALA A C 1
ATOM 3653 O O . ALA A 1 496 ? 30.471 16.220 -45.707 1.00 38.91 496 ALA A O 1
ATOM 3654 N N . SER A 1 497 ? 31.608 17.589 -47.072 1.00 35.25 497 SER A N 1
ATOM 3655 C CA . SER A 1 497 ? 30.952 18.862 -46.758 1.00 35.25 497 SER A CA 1
ATOM 3656 C C . SER A 1 497 ? 29.684 19.107 -47.587 1.00 35.25 497 SER A C 1
ATOM 3658 O O . SER A 1 497 ? 28.746 19.707 -47.075 1.00 35.25 497 SER A O 1
ATOM 3660 N N . ASP A 1 498 ? 29.592 18.577 -48.811 1.00 36.03 498 ASP A N 1
ATOM 3661 C CA . ASP A 1 498 ? 28.457 18.863 -49.709 1.00 36.03 498 ASP A CA 1
ATOM 3662 C C . ASP A 1 498 ? 27.228 17.955 -49.486 1.00 36.03 498 ASP A C 1
ATOM 3664 O O . ASP A 1 498 ? 26.108 18.299 -49.868 1.00 36.03 498 ASP A O 1
ATOM 3668 N N . ALA A 1 499 ? 27.406 16.783 -48.863 1.00 38.72 499 ALA A N 1
ATOM 3669 C CA . ALA A 1 499 ? 26.351 15.766 -48.721 1.00 38.72 499 ALA A CA 1
ATOM 3670 C C . ALA A 1 499 ? 25.428 15.976 -47.510 1.00 38.72 499 ALA A C 1
ATOM 3672 O O . ALA A 1 499 ? 24.347 15.390 -47.429 1.00 38.72 499 ALA A O 1
ATOM 3673 N N . PHE A 1 500 ? 25.830 16.818 -46.566 1.00 40.12 500 PHE A N 1
ATOM 3674 C CA . PHE A 1 500 ? 25.045 17.105 -45.383 1.00 40.12 500 PHE A CA 1
ATOM 3675 C C . PHE A 1 500 ? 24.819 18.611 -45.340 1.00 40.12 500 PHE A C 1
ATOM 3677 O O . PHE A 1 500 ? 25.767 19.390 -45.337 1.00 40.12 500 PHE A O 1
ATOM 3684 N N . GLY A 1 501 ? 23.559 19.041 -45.290 1.00 41.62 501 GLY A N 1
ATOM 3685 C CA . GLY A 1 501 ? 23.287 20.451 -45.044 1.00 41.62 501 GLY A CA 1
ATOM 3686 C C . GLY A 1 501 ? 23.994 20.895 -43.750 1.00 41.62 501 GLY A C 1
ATOM 3687 O O . GLY A 1 501 ? 24.005 20.120 -42.785 1.00 41.62 501 GLY A O 1
ATOM 3688 N N . PRO A 1 502 ? 24.529 22.125 -43.687 1.00 38.53 502 PRO A N 1
ATOM 3689 C CA . PRO A 1 502 ? 25.332 22.624 -42.563 1.00 38.53 502 PRO A CA 1
ATOM 3690 C C . PRO A 1 502 ? 24.589 22.685 -41.214 1.00 38.53 502 PRO A C 1
ATOM 3692 O O . PRO A 1 502 ? 25.152 23.132 -40.233 1.00 38.53 502 PRO A O 1
ATOM 3695 N N . GLY A 1 503 ? 23.3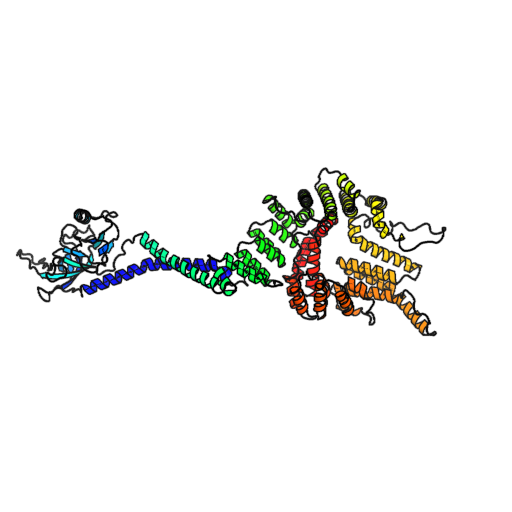31 22.238 -41.131 1.00 38.75 503 GLY A N 1
ATOM 3696 C CA . GLY A 1 503 ? 22.601 22.064 -39.870 1.00 38.75 503 GLY A CA 1
ATOM 3697 C C . GLY A 1 503 ? 22.527 20.622 -39.344 1.00 38.75 503 GLY A C 1
ATOM 3698 O O . GLY A 1 503 ? 21.994 20.424 -38.257 1.00 38.75 503 GLY A O 1
ATOM 3699 N N . MET A 1 504 ? 22.985 19.610 -40.099 1.00 35.69 504 MET A N 1
ATOM 3700 C CA . MET A 1 504 ? 22.885 18.188 -39.711 1.00 35.69 504 MET A CA 1
ATOM 3701 C C . MET A 1 504 ? 24.223 17.586 -39.258 1.00 35.69 504 MET A C 1
ATOM 3703 O O . MET A 1 504 ? 24.215 16.650 -38.464 1.00 35.69 504 MET A O 1
ATOM 3707 N N . ILE A 1 505 ? 25.361 18.112 -39.740 1.00 38.34 505 ILE A N 1
ATOM 3708 C CA . ILE A 1 505 ? 26.689 17.660 -39.288 1.00 38.34 505 ILE A CA 1
ATOM 3709 C C . ILE A 1 505 ? 27.069 18.325 -37.964 1.00 38.34 505 ILE A C 1
ATOM 3711 O O . ILE A 1 505 ? 27.630 17.674 -37.101 1.00 38.34 505 ILE A O 1
ATOM 3715 N N . THR A 1 506 ? 26.700 19.585 -37.763 1.00 39.16 506 THR A N 1
ATOM 3716 C CA . THR A 1 506 ? 27.170 20.486 -36.696 1.00 39.16 506 THR A CA 1
ATOM 3717 C C . THR A 1 506 ? 26.692 20.157 -35.276 1.00 39.16 506 THR A C 1
ATOM 3719 O O . THR A 1 506 ? 26.807 20.994 -34.390 1.00 39.16 506 THR A O 1
ATOM 3722 N N . ASP A 1 507 ? 26.109 18.979 -35.054 1.00 40.56 507 ASP A N 1
ATOM 3723 C CA . ASP A 1 507 ? 25.531 18.564 -33.776 1.00 40.56 507 ASP A CA 1
ATOM 3724 C C . ASP A 1 507 ? 26.022 17.141 -33.415 1.00 40.56 507 ASP A C 1
ATOM 3726 O O . ASP A 1 507 ? 25.513 16.151 -33.953 1.00 40.56 507 ASP A O 1
ATOM 3730 N N . PRO A 1 508 ? 26.988 16.981 -32.490 1.00 38.41 508 PRO A N 1
ATOM 3731 C CA . PRO A 1 508 ? 27.447 15.676 -31.992 1.00 38.41 508 PRO A CA 1
ATOM 3732 C C . PRO A 1 508 ? 26.318 14.808 -31.409 1.00 38.41 508 PRO A C 1
ATOM 3734 O O . PRO A 1 508 ? 26.404 13.576 -31.407 1.00 38.41 508 PRO A O 1
ATOM 3737 N N . LYS A 1 509 ? 25.220 15.436 -30.968 1.00 37.69 509 LYS A N 1
ATOM 3738 C CA . LYS A 1 509 ? 24.004 14.786 -30.455 1.00 37.69 509 LYS A CA 1
ATOM 3739 C C . LYS A 1 509 ? 23.183 14.219 -31.608 1.00 37.69 509 LYS A C 1
ATOM 3741 O O . LYS A 1 509 ? 22.588 13.147 -31.479 1.00 37.69 509 LYS A O 1
ATOM 3746 N N . ALA A 1 510 ? 23.214 14.887 -32.764 1.00 38.81 510 ALA A N 1
ATOM 3747 C CA . ALA A 1 510 ? 22.707 14.327 -34.003 1.00 38.81 510 ALA A CA 1
ATOM 3748 C C . ALA A 1 510 ? 23.597 13.174 -34.495 1.00 38.81 510 ALA A C 1
ATOM 3750 O O . ALA A 1 510 ? 23.088 12.201 -35.023 1.00 38.81 510 ALA A O 1
ATOM 3751 N N . ILE A 1 511 ? 24.905 13.190 -34.250 1.00 38.91 511 ILE A N 1
ATOM 3752 C CA . ILE A 1 511 ? 25.786 12.074 -34.620 1.00 38.91 511 ILE A CA 1
ATOM 3753 C C . ILE A 1 511 ? 25.469 10.818 -33.782 1.00 38.91 511 ILE A C 1
ATOM 3755 O O . ILE A 1 511 ? 25.202 9.775 -34.354 1.00 38.91 511 ILE A O 1
ATOM 3759 N N . ALA A 1 512 ? 25.361 10.855 -32.453 1.00 37.25 512 ALA A N 1
ATOM 3760 C CA . ALA A 1 512 ? 25.054 9.626 -31.690 1.00 37.25 512 ALA A CA 1
ATOM 3761 C C . ALA A 1 512 ? 23.689 8.978 -32.047 1.00 37.25 512 ALA A C 1
ATOM 3763 O O . ALA A 1 512 ? 23.542 7.758 -31.990 1.00 37.25 512 ALA A O 1
ATOM 3764 N N . PHE A 1 513 ? 22.704 9.789 -32.454 1.00 37.25 513 PHE A N 1
ATOM 3765 C CA . PHE A 1 513 ? 21.320 9.357 -32.702 1.00 37.25 513 PHE A CA 1
ATOM 3766 C C . PHE A 1 513 ? 20.965 9.192 -34.197 1.00 37.25 513 PHE A C 1
ATOM 3768 O O . PHE A 1 513 ? 20.133 8.364 -34.576 1.00 37.25 513 PHE A O 1
ATOM 3775 N N . TYR A 1 514 ? 21.610 9.968 -35.070 1.00 40.38 514 TYR A N 1
ATOM 3776 C CA . TYR A 1 514 ? 21.446 9.946 -36.523 1.00 40.38 514 TYR A CA 1
ATOM 3777 C C . TYR A 1 514 ? 22.666 9.391 -37.252 1.00 40.38 514 TYR A C 1
ATOM 3779 O O . TYR A 1 514 ? 22.529 9.170 -38.437 1.00 40.38 514 TYR A O 1
ATOM 3787 N N . LEU A 1 515 ? 23.822 9.093 -36.650 1.00 42.72 515 LEU A N 1
ATOM 3788 C CA . LEU A 1 515 ? 24.937 8.475 -37.393 1.00 42.72 515 LEU A CA 1
ATOM 3789 C C . LEU A 1 515 ? 24.532 7.143 -38.041 1.00 42.72 515 LEU A C 1
ATOM 3791 O O . LEU A 1 515 ? 24.832 6.982 -39.218 1.00 42.72 515 LEU A O 1
ATOM 3795 N N . PRO A 1 516 ? 23.763 6.239 -37.400 1.00 44.09 516 PRO A N 1
ATOM 3796 C CA . PRO A 1 516 ? 23.219 5.074 -38.103 1.00 44.09 516 PRO A CA 1
ATOM 3797 C C . PRO A 1 516 ? 22.292 5.464 -39.269 1.00 44.09 516 PRO A C 1
ATOM 3799 O O . PRO A 1 516 ? 22.348 4.863 -40.338 1.00 44.09 516 PRO A O 1
ATOM 3802 N N . GLN A 1 517 ? 21.481 6.515 -39.100 1.00 42.94 517 GLN A N 1
ATOM 3803 C CA . GLN A 1 517 ? 20.573 7.044 -40.128 1.00 42.94 517 GLN A CA 1
ATOM 3804 C C . GLN A 1 517 ? 21.307 7.740 -41.277 1.00 42.94 517 GLN A C 1
ATOM 3806 O O . GLN A 1 517 ? 20.897 7.632 -42.422 1.00 42.94 517 GLN A O 1
ATOM 3811 N N . ALA A 1 518 ? 22.370 8.467 -40.972 1.00 42.22 518 ALA A N 1
ATOM 3812 C CA . ALA A 1 518 ? 23.155 9.283 -41.871 1.00 42.22 518 ALA A CA 1
ATOM 3813 C C . ALA A 1 518 ? 24.140 8.406 -42.636 1.00 42.22 518 ALA A C 1
ATOM 3815 O O . ALA A 1 518 ? 24.268 8.583 -43.834 1.00 42.22 518 ALA A O 1
ATOM 3816 N N . LEU A 1 519 ? 24.730 7.388 -41.997 1.00 45.28 519 LEU A N 1
ATOM 3817 C CA . LEU A 1 519 ? 25.485 6.334 -42.675 1.00 45.28 519 LEU A CA 1
ATOM 3818 C C . LEU A 1 519 ? 24.578 5.513 -43.598 1.00 45.28 519 LEU A C 1
ATOM 3820 O O . LEU A 1 519 ? 24.961 5.252 -44.732 1.00 45.28 519 LEU A O 1
ATOM 3824 N N . ALA A 1 520 ? 23.360 5.159 -43.169 1.00 44.56 520 ALA A N 1
ATOM 3825 C CA . ALA A 1 520 ? 22.404 4.457 -44.029 1.00 44.56 520 ALA A CA 1
ATOM 3826 C C . ALA A 1 520 ? 21.876 5.341 -45.180 1.00 44.56 520 ALA A C 1
ATOM 3828 O O . ALA A 1 520 ? 21.756 4.867 -46.308 1.00 44.56 520 ALA A O 1
ATOM 3829 N N . LEU A 1 521 ? 21.608 6.630 -44.932 1.00 44.47 521 LEU A N 1
ATOM 3830 C CA . LEU A 1 521 ? 21.198 7.609 -45.946 1.00 44.47 521 LEU A CA 1
ATOM 3831 C C . LEU A 1 521 ? 22.331 7.926 -46.927 1.00 44.47 521 LEU A C 1
ATOM 3833 O O . LEU A 1 521 ? 22.079 8.019 -48.121 1.00 44.47 521 LEU A O 1
ATOM 3837 N N . GLN A 1 522 ? 23.563 8.071 -46.446 1.00 48.25 522 GLN A N 1
ATOM 3838 C CA . GLN A 1 522 ? 24.736 8.359 -47.266 1.00 48.25 522 GLN A CA 1
ATOM 3839 C C . GLN A 1 522 ? 25.145 7.131 -48.080 1.00 48.25 522 GLN A C 1
ATOM 3841 O O . GLN A 1 522 ? 25.437 7.278 -49.262 1.00 48.25 522 GLN A O 1
ATOM 3846 N N . ALA A 1 523 ? 25.068 5.923 -47.506 1.00 47.91 523 ALA A N 1
ATOM 3847 C CA . ALA A 1 523 ? 25.166 4.682 -48.268 1.00 47.91 523 ALA A CA 1
ATOM 3848 C C . ALA A 1 523 ? 24.093 4.651 -49.366 1.00 47.91 523 ALA A C 1
ATOM 3850 O O . ALA A 1 523 ? 24.418 4.453 -50.527 1.00 47.91 523 ALA A O 1
ATOM 3851 N N . PHE A 1 524 ? 22.836 4.971 -49.040 1.00 45.59 524 PHE A N 1
ATOM 3852 C CA . PHE A 1 524 ? 21.735 4.997 -50.007 1.00 45.59 524 PHE A CA 1
ATOM 3853 C C . PHE A 1 524 ? 21.920 6.051 -51.117 1.00 45.59 524 PHE A C 1
ATOM 3855 O O . PHE A 1 524 ? 21.673 5.762 -52.287 1.00 45.59 524 PHE A O 1
ATOM 3862 N N . GLN A 1 525 ? 22.381 7.259 -50.782 1.00 50.06 525 GLN A N 1
ATOM 3863 C CA . GLN A 1 525 ? 22.647 8.346 -51.731 1.00 50.06 525 GLN A CA 1
ATOM 3864 C C . GLN A 1 525 ? 23.869 8.069 -52.619 1.00 50.06 525 GLN A C 1
ATOM 3866 O O . GLN A 1 525 ? 23.811 8.337 -53.818 1.00 50.06 525 GLN A O 1
ATOM 3871 N N . HIS A 1 526 ? 24.940 7.499 -52.057 1.00 48.19 526 HIS A N 1
ATOM 3872 C CA . HIS A 1 526 ? 26.120 7.049 -52.801 1.00 48.19 526 HIS A CA 1
ATOM 3873 C C . HIS A 1 526 ? 25.746 5.956 -53.802 1.00 48.19 526 HIS A C 1
ATOM 3875 O O . HIS A 1 526 ? 26.102 6.033 -54.975 1.00 48.19 526 HIS A O 1
ATOM 3881 N N . THR A 1 527 ? 24.953 4.965 -53.386 1.00 47.56 527 THR A N 1
ATOM 3882 C CA . THR A 1 527 ? 24.519 3.933 -54.327 1.00 47.56 527 THR A CA 1
ATOM 3883 C C . THR A 1 527 ? 23.548 4.486 -55.375 1.00 47.56 527 THR A C 1
ATOM 3885 O O . THR A 1 527 ? 23.607 4.070 -56.526 1.00 47.56 527 THR A O 1
ATOM 3888 N N . LEU A 1 528 ? 22.704 5.475 -55.046 1.00 48.25 528 LEU A N 1
ATOM 3889 C CA . LEU A 1 528 ? 21.851 6.164 -56.029 1.00 48.25 528 LEU A CA 1
ATOM 3890 C C . LEU A 1 528 ? 22.657 6.908 -57.109 1.00 48.25 528 LEU A C 1
ATOM 3892 O O . LEU A 1 528 ? 22.287 6.854 -58.286 1.00 48.25 528 LEU A O 1
ATOM 3896 N N . SER A 1 529 ? 23.746 7.595 -56.745 1.00 51.44 529 SER A N 1
ATOM 3897 C CA . SER A 1 529 ? 24.595 8.308 -57.710 1.00 51.44 529 SER A CA 1
ATOM 3898 C C . SER A 1 529 ? 25.436 7.345 -58.561 1.00 51.44 529 SER A C 1
ATOM 3900 O O . SER A 1 529 ? 25.566 7.545 -59.773 1.00 51.44 529 SER A O 1
ATOM 3902 N N . GLU A 1 530 ? 25.912 6.235 -57.995 1.00 46.38 530 GLU A N 1
ATOM 3903 C CA . GLU A 1 530 ? 26.616 5.184 -58.742 1.00 46.38 530 GLU A CA 1
ATOM 3904 C C . GLU A 1 530 ? 25.694 4.372 -59.666 1.00 46.38 530 GLU A C 1
ATOM 3906 O O . GLU A 1 530 ? 26.081 4.024 -60.784 1.00 46.38 530 GLU A O 1
ATOM 3911 N N . VAL A 1 531 ? 24.436 4.131 -59.275 1.00 46.38 531 VAL A N 1
ATOM 3912 C CA . VAL A 1 531 ? 23.427 3.471 -60.129 1.00 46.38 531 VAL A CA 1
ATOM 3913 C C . VAL A 1 531 ? 23.158 4.274 -61.405 1.00 46.38 531 VAL A C 1
ATOM 3915 O O . VAL A 1 531 ? 22.915 3.681 -62.458 1.00 46.38 531 VAL A O 1
ATOM 3918 N N . SER A 1 532 ? 23.266 5.606 -61.348 1.00 48.78 532 SER A N 1
ATOM 3919 C CA . SER A 1 532 ? 23.128 6.467 -62.530 1.00 48.78 532 SER A CA 1
ATOM 3920 C C . SER A 1 532 ? 24.315 6.378 -63.502 1.00 48.78 532 SER A C 1
ATOM 3922 O O . SER A 1 532 ? 24.159 6.709 -64.677 1.00 48.78 532 SER A O 1
ATOM 3924 N N . SER A 1 533 ? 25.477 5.902 -63.038 1.00 48.19 533 SER A N 1
ATOM 3925 C CA . SER A 1 533 ? 26.732 5.925 -63.799 1.00 48.19 533 SER A CA 1
ATOM 3926 C C . SER A 1 533 ? 27.271 4.542 -64.193 1.00 48.19 533 SER A C 1
ATOM 3928 O O . SER A 1 533 ? 27.902 4.445 -65.242 1.00 48.19 533 SER A O 1
ATOM 3930 N N . HIS A 1 534 ? 27.001 3.468 -63.436 1.00 50.47 534 HIS A N 1
ATOM 3931 C CA . HIS A 1 534 ? 27.694 2.179 -63.634 1.00 50.47 534 HIS A CA 1
ATOM 3932 C C . HIS A 1 534 ? 26.804 0.923 -63.695 1.00 50.47 534 HIS A C 1
ATOM 3934 O O . HIS A 1 534 ? 27.314 -0.171 -63.914 1.00 50.47 534 HIS A O 1
ATOM 3940 N N . GLY A 1 535 ? 25.477 1.035 -63.572 1.00 50.34 535 GLY A N 1
ATOM 3941 C CA . GLY A 1 535 ? 24.529 -0.045 -63.910 1.00 50.34 535 GLY A CA 1
ATOM 3942 C C . GLY A 1 535 ? 24.616 -1.363 -63.112 1.00 50.34 535 GLY A C 1
ATOM 3943 O O . GLY A 1 535 ? 23.855 -2.277 -63.421 1.00 50.34 535 GLY A O 1
ATOM 3944 N N . TRP A 1 536 ? 25.495 -1.478 -62.107 1.00 52.06 536 TRP A N 1
ATOM 3945 C CA . TRP A 1 536 ? 25.880 -2.755 -61.470 1.00 52.06 536 TRP A CA 1
ATOM 3946 C C . TRP A 1 536 ? 25.733 -2.817 -59.932 1.00 52.06 536 TRP A C 1
ATOM 3948 O O . TRP A 1 536 ? 26.281 -3.717 -59.308 1.00 52.06 536 TRP A O 1
ATOM 3958 N N . LEU A 1 537 ? 24.961 -1.927 -59.294 1.00 54.56 537 LEU A N 1
ATOM 3959 C CA . LEU A 1 537 ? 24.896 -1.810 -57.818 1.00 54.56 537 LEU A CA 1
ATOM 3960 C C . LEU A 1 537 ? 23.477 -1.944 -57.233 1.00 54.56 537 LEU A C 1
ATOM 3962 O O . LEU A 1 537 ? 23.010 -1.143 -56.425 1.00 54.56 537 LEU A O 1
ATOM 3966 N N . GLY A 1 538 ? 22.747 -2.972 -57.669 1.00 60.88 538 GLY A N 1
ATOM 3967 C CA . GLY A 1 538 ? 21.358 -3.175 -57.255 1.00 60.88 538 GLY A CA 1
ATOM 3968 C C . GLY A 1 538 ? 21.159 -3.700 -55.822 1.00 60.88 538 GLY A C 1
ATOM 3969 O O . GLY A 1 538 ? 20.201 -3.337 -55.149 1.00 60.88 538 GLY A O 1
ATOM 3970 N N . ALA A 1 539 ? 22.041 -4.556 -55.313 1.00 60.19 539 ALA A N 1
ATOM 3971 C CA . ALA A 1 539 ? 21.841 -5.144 -53.985 1.00 60.19 539 ALA A CA 1
ATOM 3972 C C . ALA A 1 539 ? 22.142 -4.140 -52.855 1.00 60.19 539 ALA A C 1
ATOM 3974 O O . ALA A 1 539 ? 21.370 -4.023 -51.902 1.00 60.19 539 ALA A O 1
ATOM 3975 N N . ASP A 1 540 ? 23.205 -3.349 -53.010 1.00 59.75 540 ASP A N 1
ATOM 3976 C CA . ASP A 1 540 ? 23.676 -2.425 -51.975 1.00 59.75 540 ASP A CA 1
ATOM 3977 C C . ASP A 1 540 ? 22.715 -1.248 -51.758 1.00 59.75 540 ASP A C 1
ATOM 3979 O O . ASP A 1 540 ? 22.450 -0.862 -50.619 1.00 59.75 540 ASP A O 1
ATOM 3983 N N . MET A 1 541 ? 22.083 -0.741 -52.826 1.00 64.12 541 MET A N 1
ATOM 3984 C CA . MET A 1 541 ? 21.096 0.343 -52.713 1.00 64.12 541 MET A CA 1
ATOM 3985 C C . MET A 1 541 ? 19.819 -0.141 -52.022 1.00 64.12 541 MET A C 1
ATOM 3987 O O . MET A 1 541 ? 19.218 0.592 -51.237 1.00 64.12 541 MET A O 1
ATOM 3991 N N . ALA A 1 542 ? 19.398 -1.380 -52.295 1.00 65.62 542 ALA A N 1
ATOM 3992 C CA . ALA A 1 542 ? 18.250 -1.988 -51.636 1.00 65.62 542 ALA A CA 1
ATOM 3993 C C . ALA A 1 542 ? 18.511 -2.241 -50.144 1.00 65.62 542 ALA A C 1
ATOM 3995 O O . ALA A 1 542 ? 17.623 -2.000 -49.319 1.00 65.62 542 ALA A O 1
ATOM 3996 N N . LEU A 1 543 ? 19.726 -2.668 -49.787 1.00 64.56 543 LEU A N 1
ATOM 3997 C CA . LEU A 1 543 ? 20.155 -2.848 -48.401 1.00 64.56 543 LEU A CA 1
ATOM 3998 C C . LEU A 1 543 ? 20.213 -1.512 -47.654 1.00 64.56 543 LEU A C 1
ATOM 4000 O O . LEU A 1 543 ? 19.642 -1.394 -46.571 1.00 64.56 543 LEU A O 1
ATOM 4004 N N . ALA A 1 544 ? 20.818 -0.486 -48.254 1.00 61.56 544 ALA A N 1
ATOM 4005 C CA . ALA A 1 544 ? 20.914 0.844 -47.662 1.00 61.56 544 ALA A CA 1
ATOM 4006 C C . ALA A 1 544 ? 19.534 1.497 -47.465 1.00 61.56 544 ALA A C 1
ATOM 4008 O O . ALA A 1 544 ? 19.233 1.993 -46.377 1.00 61.56 544 ALA A O 1
ATOM 4009 N N . ALA A 1 545 ? 18.649 1.416 -48.469 1.00 66.75 545 ALA A N 1
ATOM 4010 C CA . ALA A 1 545 ? 17.261 1.876 -48.353 1.00 66.75 545 ALA A CA 1
ATOM 4011 C C . ALA A 1 545 ? 16.520 1.165 -47.213 1.00 66.75 545 ALA A C 1
ATOM 4013 O O . ALA A 1 545 ? 15.760 1.784 -46.466 1.00 66.75 545 ALA A O 1
ATOM 4014 N N . SER A 1 546 ? 16.757 -0.141 -47.079 1.00 66.94 546 SER A N 1
ATOM 4015 C CA . SER A 1 546 ? 16.096 -0.981 -46.086 1.00 66.94 546 SER A CA 1
ATOM 4016 C C . SER A 1 546 ? 16.571 -0.696 -44.665 1.00 66.94 546 SER A C 1
ATOM 4018 O O . SER A 1 546 ? 15.747 -0.538 -43.767 1.00 66.94 546 SER A O 1
ATOM 4020 N N . LEU A 1 547 ? 17.882 -0.546 -44.465 1.00 60.50 547 LEU A N 1
ATOM 4021 C CA . LEU A 1 547 ? 18.473 -0.131 -43.191 1.00 60.50 547 LEU A CA 1
ATOM 4022 C C . LEU A 1 547 ? 17.998 1.267 -42.783 1.00 60.50 547 LEU A C 1
ATOM 4024 O O . LEU A 1 547 ? 17.644 1.496 -41.623 1.00 60.50 547 LEU A O 1
ATOM 4028 N N . TYR A 1 548 ? 17.929 2.196 -43.739 1.00 65.94 548 TYR A N 1
ATOM 4029 C CA . TYR A 1 548 ? 17.489 3.560 -43.469 1.00 65.94 548 TYR A CA 1
ATOM 4030 C C . TYR A 1 548 ? 16.010 3.611 -43.057 1.00 65.94 548 TYR A C 1
ATOM 4032 O O . TYR A 1 548 ? 15.655 4.246 -42.061 1.00 65.94 548 TYR A O 1
ATOM 4040 N N . ALA A 1 549 ? 15.151 2.866 -43.753 1.00 64.50 549 ALA A N 1
ATOM 4041 C CA . ALA A 1 549 ? 13.742 2.742 -43.401 1.00 64.50 549 ALA A CA 1
ATOM 4042 C C . ALA A 1 549 ? 13.523 2.034 -42.050 1.00 64.50 549 ALA A C 1
ATOM 4044 O O . ALA A 1 549 ? 12.710 2.492 -41.244 1.00 64.50 549 ALA A O 1
ATOM 4045 N N . ALA A 1 550 ? 14.269 0.963 -41.757 1.00 57.12 550 ALA A N 1
ATOM 4046 C CA . ALA A 1 550 ? 14.201 0.268 -40.469 1.00 57.12 550 ALA A CA 1
ATOM 4047 C C . ALA A 1 550 ? 14.566 1.204 -39.305 1.00 57.12 550 ALA A C 1
ATOM 4049 O O . ALA A 1 550 ? 13.857 1.260 -38.298 1.00 57.12 550 ALA A O 1
ATOM 4050 N N . THR A 1 551 ? 15.610 2.015 -39.486 1.00 53.88 551 THR A N 1
ATOM 4051 C CA . THR A 1 551 ? 16.053 2.983 -38.476 1.00 53.88 551 THR A CA 1
ATOM 4052 C C . THR A 1 551 ? 15.007 4.076 -38.234 1.00 53.88 551 THR A C 1
ATOM 4054 O O . THR A 1 551 ? 14.696 4.376 -37.084 1.00 53.88 551 THR A O 1
ATOM 4057 N N . ARG A 1 552 ? 14.383 4.632 -39.284 1.00 57.25 552 ARG A N 1
ATOM 4058 C CA . ARG A 1 552 ? 13.292 5.618 -39.111 1.00 57.25 552 ARG A CA 1
ATOM 4059 C C . ARG A 1 552 ? 12.059 5.019 -38.437 1.00 57.25 552 ARG A C 1
ATOM 4061 O O . ARG A 1 552 ? 11.445 5.667 -37.595 1.00 57.25 552 ARG A O 1
ATOM 4068 N N . THR A 1 553 ? 11.744 3.762 -38.743 1.00 52.12 553 THR A N 1
ATOM 4069 C CA . THR A 1 553 ? 10.631 3.038 -38.112 1.00 52.12 553 THR A CA 1
ATOM 4070 C C . THR A 1 553 ? 10.880 2.812 -36.622 1.00 52.12 553 THR A C 1
ATOM 4072 O O . THR A 1 553 ? 9.966 2.982 -35.820 1.00 52.12 553 THR A O 1
ATOM 4075 N N . PHE A 1 554 ? 12.116 2.482 -36.231 1.00 48.19 554 PHE A N 1
ATOM 4076 C CA . PHE A 1 554 ? 12.503 2.357 -34.823 1.00 48.19 554 PHE A CA 1
ATOM 4077 C C . PHE A 1 554 ? 12.277 3.653 -34.032 1.00 48.19 554 PHE A C 1
ATOM 4079 O O . PHE A 1 554 ? 11.909 3.608 -32.864 1.00 48.19 554 PHE A O 1
ATOM 4086 N N . LEU A 1 555 ? 12.411 4.801 -34.693 1.00 48.31 555 LEU A N 1
ATOM 4087 C CA . LEU A 1 555 ? 12.183 6.125 -34.112 1.00 48.31 555 LEU A CA 1
ATOM 4088 C C . LEU A 1 555 ? 10.728 6.606 -34.198 1.00 48.31 555 LEU A C 1
ATOM 4090 O O . LEU A 1 555 ? 10.436 7.752 -33.865 1.00 48.31 555 LEU A O 1
ATOM 4094 N N . GLY A 1 556 ? 9.811 5.750 -34.652 1.00 47.78 556 GLY A N 1
ATOM 4095 C CA . GLY A 1 556 ? 8.391 6.071 -34.785 1.00 47.78 556 GLY A CA 1
ATOM 4096 C C . GLY A 1 556 ? 8.020 6.857 -36.047 1.00 47.78 556 GLY A C 1
ATOM 4097 O O . GLY A 1 556 ? 6.842 7.156 -36.234 1.00 47.78 556 GLY A O 1
ATOM 4098 N N . ASP A 1 557 ? 8.966 7.151 -36.946 1.00 63.31 557 ASP A N 1
ATOM 4099 C CA . ASP A 1 557 ? 8.686 7.800 -38.233 1.00 63.31 557 ASP A CA 1
ATOM 4100 C C . ASP A 1 557 ? 8.393 6.771 -39.335 1.00 63.31 557 ASP A C 1
ATOM 4102 O O . ASP A 1 557 ? 9.177 6.517 -40.256 1.00 63.31 557 ASP A O 1
ATOM 4106 N N . VAL A 1 558 ? 7.222 6.153 -39.207 1.00 67.50 558 VAL A N 1
ATOM 4107 C CA . VAL A 1 558 ? 6.730 5.123 -40.129 1.00 67.50 558 VAL A CA 1
ATOM 4108 C C . VAL A 1 558 ? 6.518 5.686 -41.539 1.00 67.50 558 VAL A C 1
ATOM 4110 O O . VAL A 1 558 ? 6.898 5.050 -42.518 1.00 67.50 558 VAL A O 1
ATOM 4113 N N . GLU A 1 559 ? 5.924 6.873 -41.677 1.00 67.56 559 GLU A N 1
ATOM 4114 C CA . GLU A 1 559 ? 5.617 7.454 -42.995 1.00 67.56 559 GLU A CA 1
ATOM 4115 C C . GLU A 1 559 ? 6.894 7.868 -43.745 1.00 67.56 559 GLU A C 1
ATOM 4117 O O . GLU A 1 559 ? 7.006 7.645 -44.957 1.00 67.56 559 GLU A O 1
ATOM 4122 N N . GLY A 1 560 ? 7.905 8.379 -43.032 1.00 66.06 560 GLY A N 1
ATOM 4123 C CA . GLY A 1 560 ? 9.230 8.621 -43.598 1.00 66.06 560 GLY A CA 1
ATOM 4124 C C . GLY A 1 560 ? 9.893 7.332 -44.087 1.00 66.06 560 GLY A C 1
ATOM 4125 O O . GLY A 1 560 ? 10.380 7.286 -45.218 1.00 66.06 560 GLY A O 1
ATOM 4126 N N . ALA A 1 561 ? 9.843 6.262 -43.286 1.00 67.31 561 ALA A N 1
ATOM 4127 C CA . ALA A 1 561 ? 10.349 4.942 -43.669 1.00 67.31 561 ALA A CA 1
ATOM 4128 C C . ALA A 1 561 ? 9.658 4.378 -44.925 1.00 67.31 561 ALA A C 1
ATOM 4130 O O . ALA A 1 561 ? 10.330 3.927 -45.856 1.00 67.31 561 ALA A O 1
ATOM 4131 N N . LEU A 1 562 ? 8.324 4.444 -44.991 1.00 72.38 562 LEU A N 1
ATOM 4132 C CA . LEU A 1 562 ? 7.552 3.981 -46.149 1.00 72.38 562 LEU A CA 1
ATOM 4133 C C . LEU A 1 562 ? 7.869 4.787 -47.415 1.00 72.38 562 LEU A C 1
ATOM 4135 O O . LEU A 1 562 ? 7.998 4.210 -48.494 1.00 72.38 562 LEU A O 1
ATOM 4139 N N . THR A 1 563 ? 8.062 6.101 -47.288 1.00 75.06 563 THR A N 1
ATOM 4140 C CA . THR A 1 563 ? 8.409 6.980 -48.416 1.00 75.06 563 THR A CA 1
ATOM 4141 C C . THR A 1 563 ? 9.751 6.595 -49.048 1.00 75.06 563 THR A C 1
ATOM 4143 O O . THR A 1 563 ? 9.862 6.541 -50.275 1.00 75.06 563 THR A O 1
ATOM 4146 N N . ILE A 1 564 ? 10.761 6.273 -48.233 1.00 70.81 564 ILE A N 1
ATOM 4147 C CA . ILE A 1 564 ? 12.085 5.824 -48.701 1.00 70.81 564 ILE A CA 1
ATOM 4148 C C . ILE A 1 564 ? 11.964 4.525 -49.499 1.00 70.81 564 ILE A C 1
ATOM 4150 O O . ILE A 1 564 ? 12.494 4.417 -50.608 1.00 70.81 564 ILE A O 1
ATOM 4154 N N . LEU A 1 565 ? 11.216 3.557 -48.966 1.00 75.56 565 LEU A N 1
ATOM 4155 C CA . LEU A 1 565 ? 11.005 2.263 -49.613 1.00 75.56 565 LEU A CA 1
ATOM 4156 C C . LEU A 1 565 ? 10.210 2.398 -50.921 1.00 75.56 565 LEU A C 1
ATOM 4158 O O . LEU A 1 565 ? 10.474 1.668 -51.875 1.00 75.56 565 LEU A O 1
ATOM 4162 N N . ASP A 1 566 ? 9.304 3.373 -51.020 1.00 76.12 566 ASP A N 1
ATOM 4163 C CA . ASP A 1 566 ? 8.559 3.673 -52.250 1.00 76.12 566 ASP A CA 1
ATOM 4164 C C . ASP A 1 566 ? 9.424 4.282 -53.344 1.00 76.12 566 ASP A C 1
ATOM 4166 O O . ASP A 1 566 ? 9.250 3.986 -54.531 1.00 76.12 566 ASP A O 1
ATOM 4170 N N . VAL A 1 567 ? 10.352 5.158 -52.968 1.00 73.38 567 VAL A N 1
ATOM 4171 C CA . VAL A 1 567 ? 11.322 5.733 -53.903 1.00 73.38 567 VAL A CA 1
ATOM 4172 C C . VAL A 1 567 ? 12.275 4.646 -54.395 1.00 73.38 567 VAL A C 1
ATOM 4174 O O . VAL A 1 567 ? 12.413 4.471 -55.607 1.00 73.38 567 VAL A O 1
ATOM 4177 N N . ALA A 1 568 ? 12.845 3.857 -53.482 1.00 72.31 568 ALA A N 1
ATOM 4178 C CA . ALA A 1 568 ? 13.739 2.759 -53.833 1.00 72.31 568 ALA A CA 1
ATOM 4179 C C . ALA A 1 568 ? 13.027 1.715 -54.714 1.00 72.31 568 ALA A C 1
ATOM 4181 O O . ALA A 1 568 ? 13.513 1.364 -55.788 1.00 72.31 568 ALA A O 1
ATOM 4182 N N . GLY A 1 569 ? 11.820 1.283 -54.340 1.00 74.56 569 GLY A N 1
ATOM 4183 C CA . GLY A 1 569 ? 11.054 0.292 -55.101 1.00 74.56 569 GLY A CA 1
ATOM 4184 C C . GLY A 1 569 ? 10.713 0.749 -56.524 1.00 74.56 569 GLY A C 1
ATOM 4185 O O . GLY A 1 569 ? 10.778 -0.046 -57.464 1.00 74.56 569 GLY A O 1
ATOM 4186 N N . ARG A 1 570 ? 10.405 2.041 -56.718 1.00 77.62 570 ARG A N 1
ATOM 4187 C CA . ARG A 1 570 ? 10.182 2.619 -58.056 1.00 77.62 570 ARG A CA 1
ATOM 4188 C C . ARG A 1 570 ? 11.453 2.657 -58.900 1.00 77.62 570 ARG A C 1
ATOM 4190 O O . ARG A 1 570 ? 11.362 2.402 -60.098 1.00 77.62 570 ARG A O 1
ATOM 4197 N N . ALA A 1 571 ? 12.608 2.924 -58.292 1.00 69.88 571 ALA A N 1
ATOM 4198 C CA . ALA A 1 571 ? 13.896 2.897 -58.981 1.00 69.88 571 ALA A CA 1
ATOM 4199 C C . ALA A 1 571 ? 14.298 1.470 -59.410 1.00 69.88 571 ALA A C 1
ATOM 4201 O O . ALA A 1 571 ? 14.831 1.280 -60.501 1.00 69.88 571 ALA A O 1
ATOM 4202 N N . PHE A 1 572 ? 13.975 0.457 -58.597 1.00 69.88 572 PHE A N 1
ATOM 4203 C CA . PHE A 1 572 ? 14.326 -0.945 -58.857 1.00 69.88 572 PHE A CA 1
ATOM 4204 C C . PHE A 1 572 ? 13.401 -1.680 -59.830 1.00 69.88 572 PHE A C 1
ATOM 4206 O O . PHE A 1 572 ? 13.845 -2.568 -60.561 1.00 69.88 572 PHE A O 1
ATOM 4213 N N . ALA A 1 573 ? 12.115 -1.326 -59.873 1.00 73.94 573 ALA A N 1
ATOM 4214 C CA . ALA A 1 573 ? 11.127 -2.051 -60.673 1.00 73.94 573 ALA A CA 1
ATOM 4215 C C . ALA A 1 573 ? 11.452 -2.158 -62.185 1.00 73.94 573 ALA A C 1
ATOM 4217 O O . ALA A 1 573 ? 11.171 -3.213 -62.762 1.00 73.94 573 ALA A O 1
ATOM 4218 N N . PRO A 1 574 ? 12.020 -1.138 -62.861 1.00 72.38 574 PRO A N 1
ATOM 4219 C CA . PRO A 1 574 ? 12.439 -1.253 -64.260 1.00 72.38 574 PRO A CA 1
ATOM 4220 C C . PRO A 1 574 ? 13.650 -2.176 -64.453 1.00 72.38 574 PRO A C 1
ATOM 4222 O O . PRO A 1 574 ? 13.694 -2.920 -65.431 1.00 72.38 574 PRO A O 1
ATOM 4225 N N . LEU A 1 575 ? 14.607 -2.159 -63.517 1.00 73.62 575 LEU A N 1
ATOM 4226 C CA . LEU A 1 575 ? 15.824 -2.978 -63.569 1.00 73.62 575 LEU A CA 1
ATOM 4227 C C . LEU A 1 575 ? 15.503 -4.462 -63.375 1.00 73.62 575 LEU A C 1
ATOM 4229 O O . LEU A 1 575 ? 15.942 -5.290 -64.170 1.00 73.62 575 LEU A O 1
ATOM 4233 N N . ALA A 1 576 ? 14.655 -4.785 -62.396 1.00 71.00 576 ALA A N 1
ATOM 4234 C CA . ALA A 1 576 ? 14.170 -6.146 -62.173 1.00 71.00 576 ALA A CA 1
ATOM 4235 C C . ALA A 1 576 ? 13.401 -6.690 -63.392 1.00 71.00 576 ALA A C 1
ATOM 4237 O O . ALA A 1 576 ? 13.634 -7.819 -63.815 1.00 71.00 576 ALA A O 1
ATOM 4238 N N . ARG A 1 577 ? 12.543 -5.870 -64.025 1.00 77.31 577 ARG A N 1
ATOM 4239 C CA . ARG A 1 577 ? 11.843 -6.260 -65.266 1.00 77.31 577 ARG A CA 1
ATOM 4240 C C . ARG A 1 577 ? 12.798 -6.496 -66.431 1.00 77.31 577 ARG A C 1
ATOM 4242 O O . ARG A 1 577 ? 12.569 -7.399 -67.229 1.00 77.31 577 ARG A O 1
ATOM 4249 N N . ARG A 1 578 ? 13.849 -5.683 -66.560 1.00 76.31 578 ARG A N 1
ATOM 4250 C CA . ARG A 1 578 ? 14.855 -5.857 -67.613 1.00 76.31 578 ARG A CA 1
ATOM 4251 C C . ARG A 1 578 ? 15.663 -7.136 -67.403 1.00 76.31 578 ARG A C 1
ATOM 4253 O O . ARG A 1 578 ? 15.836 -7.875 -68.365 1.00 76.31 578 ARG A O 1
ATOM 4260 N N . ALA A 1 579 ? 16.074 -7.419 -66.167 1.00 74.44 579 ALA A N 1
ATOM 4261 C CA . ALA A 1 579 ? 16.743 -8.667 -65.804 1.00 74.44 579 ALA A CA 1
ATOM 4262 C C . ALA A 1 579 ? 15.860 -9.889 -66.108 1.00 74.44 579 ALA A C 1
ATOM 4264 O O . ALA A 1 579 ? 16.321 -10.836 -66.738 1.00 74.44 579 ALA A O 1
ATOM 4265 N N . GLU A 1 580 ? 14.568 -9.831 -65.773 1.00 75.75 580 GLU A N 1
ATOM 4266 C CA . GLU A 1 580 ? 13.605 -10.893 -66.087 1.00 75.75 580 GLU A CA 1
ATOM 4267 C C . GLU A 1 580 ? 13.426 -11.095 -67.604 1.00 75.75 580 GLU A C 1
ATOM 4269 O O . GLU A 1 580 ? 13.386 -12.224 -68.092 1.00 75.75 580 GLU A O 1
ATOM 4274 N N . LEU A 1 581 ? 13.342 -10.011 -68.381 1.00 80.12 581 LEU A N 1
ATOM 4275 C CA . LEU A 1 581 ? 13.252 -10.087 -69.842 1.00 80.12 581 LEU A CA 1
ATOM 4276 C C . LEU A 1 581 ? 14.536 -10.641 -70.472 1.00 80.12 581 LEU A C 1
ATOM 4278 O O . LEU A 1 581 ? 14.459 -11.415 -71.427 1.00 80.12 581 LEU A O 1
ATOM 4282 N N . GLU A 1 582 ? 15.706 -10.268 -69.952 1.00 76.75 582 GLU A N 1
ATOM 4283 C CA . GLU A 1 582 ? 16.998 -10.790 -70.405 1.00 76.75 582 GLU A CA 1
ATOM 4284 C C . GLU A 1 582 ? 17.171 -12.268 -70.048 1.00 76.75 582 GLU A C 1
ATOM 4286 O O . GLU A 1 582 ? 17.631 -13.038 -70.889 1.00 76.75 582 GLU A O 1
ATOM 4291 N N . GLU A 1 583 ? 16.736 -12.697 -68.865 1.00 75.69 583 GLU A N 1
ATOM 4292 C CA . GLU A 1 583 ? 16.735 -14.106 -68.473 1.00 75.69 583 GLU A CA 1
ATOM 4293 C C . GLU A 1 583 ? 15.763 -14.929 -69.327 1.00 75.69 583 GLU A C 1
ATOM 4295 O O . GLU A 1 583 ? 16.155 -15.969 -69.847 1.00 75.69 583 GLU A O 1
ATOM 4300 N N . ARG A 1 584 ? 14.541 -14.440 -69.588 1.00 78.62 584 ARG A N 1
ATOM 4301 C CA . ARG A 1 584 ? 13.597 -15.088 -70.523 1.00 78.62 584 ARG A CA 1
ATOM 4302 C C . ARG A 1 584 ? 14.171 -15.191 -71.937 1.00 78.62 584 ARG A C 1
ATOM 4304 O O . ARG A 1 584 ? 13.967 -16.194 -72.616 1.00 78.62 584 ARG A O 1
ATOM 4311 N N . ARG A 1 585 ? 14.908 -14.168 -72.382 1.00 79.56 585 ARG A N 1
ATOM 4312 C CA . ARG A 1 585 ? 15.588 -14.168 -73.684 1.00 79.56 585 ARG A CA 1
ATOM 4313 C C . ARG A 1 585 ? 16.752 -15.163 -73.712 1.00 79.56 585 ARG A C 1
ATOM 4315 O O . ARG A 1 585 ? 16.899 -15.866 -74.707 1.00 79.56 585 ARG A O 1
ATOM 4322 N N . ARG A 1 586 ? 17.536 -15.276 -72.635 1.00 72.94 586 ARG A N 1
ATOM 4323 C CA . ARG A 1 586 ? 18.608 -16.281 -72.498 1.00 72.94 586 ARG A CA 1
ATOM 4324 C C . ARG A 1 586 ? 18.054 -17.701 -72.410 1.00 72.94 586 ARG A C 1
ATOM 4326 O O . ARG A 1 586 ? 18.546 -18.571 -73.109 1.00 72.94 586 ARG A O 1
ATOM 4333 N N . ALA A 1 587 ? 16.977 -17.915 -71.658 1.00 72.00 587 ALA A N 1
ATOM 4334 C CA . ALA A 1 587 ? 16.289 -19.202 -71.560 1.00 72.00 587 ALA A CA 1
ATOM 4335 C C . ALA A 1 587 ? 15.723 -19.688 -72.910 1.00 72.00 587 ALA A C 1
ATOM 4337 O O . ALA A 1 587 ? 15.493 -20.880 -73.086 1.00 72.00 587 ALA A O 1
ATOM 4338 N N . SER A 1 588 ? 15.523 -18.780 -73.874 1.00 77.12 588 SER A N 1
ATOM 4339 C CA . SER A 1 588 ? 15.123 -19.118 -75.246 1.00 77.12 588 SER A CA 1
ATOM 4340 C C . SER A 1 588 ? 16.285 -19.453 -76.200 1.00 77.12 588 SER A C 1
ATOM 4342 O O . SER A 1 588 ? 16.022 -19.856 -77.330 1.00 77.12 588 SER A O 1
ATOM 4344 N N . LEU A 1 589 ? 17.548 -19.290 -75.779 1.00 69.25 589 LEU A N 1
ATOM 4345 C CA . LEU A 1 589 ? 18.755 -19.377 -76.623 1.00 69.25 589 LEU A CA 1
ATOM 4346 C C . LEU A 1 589 ? 19.771 -20.439 -76.134 1.00 69.25 589 LEU A C 1
ATOM 4348 O O . LEU A 1 589 ? 20.968 -20.190 -76.170 1.00 69.25 589 LEU A O 1
ATOM 4352 N N . ASP A 1 590 ? 19.294 -21.629 -75.755 1.00 64.31 590 ASP A N 1
ATOM 4353 C CA . ASP A 1 590 ? 20.028 -22.745 -75.110 1.00 64.31 590 ASP A CA 1
ATOM 4354 C C . ASP A 1 590 ? 20.381 -22.548 -73.616 1.00 64.31 590 ASP A C 1
ATOM 4356 O O . ASP A 1 590 ? 20.616 -21.427 -73.156 1.00 64.31 590 ASP A O 1
ATOM 4360 N N . PRO A 1 591 ? 20.383 -23.638 -72.812 1.00 54.56 591 PRO A N 1
ATOM 4361 C CA . PRO A 1 591 ? 20.533 -23.558 -71.362 1.00 54.56 591 PRO A CA 1
ATOM 4362 C C . PRO A 1 591 ? 21.956 -23.126 -70.956 1.00 54.56 591 PRO A C 1
ATOM 4364 O O . PRO A 1 591 ? 22.934 -23.730 -71.406 1.00 54.56 591 PRO A O 1
ATOM 4367 N N . PRO A 1 592 ? 22.103 -22.112 -70.082 1.00 53.41 592 PRO A N 1
ATOM 4368 C CA . PRO A 1 592 ? 23.410 -21.645 -69.634 1.00 53.41 592 PRO A CA 1
ATOM 4369 C C . PRO A 1 592 ? 24.099 -22.689 -68.742 1.00 53.41 592 PRO A C 1
ATOM 4371 O O . PRO A 1 592 ? 23.481 -23.250 -67.839 1.00 53.41 592 PRO A O 1
ATOM 4374 N N . GLN A 1 593 ? 25.394 -22.919 -68.979 1.00 50.34 593 GLN A N 1
ATOM 4375 C CA . GLN A 1 593 ? 26.232 -23.849 -68.206 1.00 50.34 593 GLN A CA 1
ATOM 4376 C C . GLN A 1 593 ? 26.863 -23.242 -66.938 1.00 50.34 593 GLN A C 1
ATOM 4378 O O . GLN A 1 593 ? 27.663 -23.916 -66.302 1.00 50.34 593 GLN A O 1
ATOM 4383 N N . ASP A 1 594 ? 26.497 -22.025 -66.522 1.00 53.16 594 ASP A N 1
ATOM 4384 C CA . ASP A 1 594 ? 26.990 -21.468 -65.253 1.00 53.16 594 ASP A CA 1
ATOM 4385 C C . ASP A 1 594 ? 25.977 -20.485 -64.620 1.00 53.16 594 ASP A C 1
ATOM 4387 O O . ASP A 1 594 ? 25.673 -19.456 -65.233 1.00 53.16 594 ASP A O 1
ATOM 4391 N N . PRO A 1 595 ? 25.392 -20.780 -63.435 1.00 51.19 595 PRO A N 1
ATOM 4392 C CA . PRO A 1 595 ? 24.247 -20.031 -62.907 1.00 51.19 595 PRO A CA 1
ATOM 4393 C C . PRO A 1 595 ? 24.593 -18.901 -61.921 1.00 51.19 595 PRO A C 1
ATOM 4395 O O . PRO A 1 595 ? 23.681 -18.283 -61.376 1.00 51.19 595 PRO A O 1
ATOM 4398 N N . HIS A 1 596 ? 25.861 -18.581 -61.663 1.00 49.16 596 HIS A N 1
ATOM 4399 C CA . HIS A 1 596 ? 26.202 -17.585 -60.640 1.00 49.16 596 HIS A CA 1
ATOM 4400 C C . HIS A 1 596 ? 26.479 -16.191 -61.211 1.00 49.16 596 HIS A C 1
ATOM 4402 O O . HIS A 1 596 ? 27.621 -15.757 -61.331 1.00 49.16 596 HIS A O 1
ATOM 4408 N N . PHE A 1 597 ? 25.403 -15.447 -61.489 1.00 51.06 597 PHE A N 1
ATOM 4409 C CA . PHE A 1 597 ? 25.468 -13.984 -61.445 1.00 51.06 597 PHE A CA 1
ATOM 4410 C C . PHE A 1 597 ? 25.397 -13.539 -59.973 1.00 51.06 597 PHE A C 1
ATOM 4412 O O . PHE A 1 597 ? 24.413 -13.865 -59.311 1.00 51.06 597 PHE A O 1
ATOM 4419 N N . PRO A 1 598 ? 26.398 -12.817 -59.430 1.00 47.50 598 PRO A N 1
ATOM 4420 C CA . PRO A 1 598 ? 26.458 -12.561 -57.990 1.00 47.50 598 PRO A CA 1
ATOM 4421 C C . PRO A 1 598 ? 25.382 -11.609 -57.440 1.00 47.50 598 PRO A C 1
ATOM 4423 O O . PRO A 1 598 ? 25.177 -11.604 -56.232 1.00 47.50 598 PRO A O 1
ATOM 4426 N N . HIS A 1 599 ? 24.671 -10.831 -58.270 1.00 62.19 599 HIS A N 1
ATOM 4427 C CA . HIS A 1 599 ? 23.712 -9.824 -57.789 1.00 62.19 599 HIS A CA 1
ATOM 4428 C C . HIS A 1 599 ? 22.521 -9.655 -58.747 1.00 62.19 599 HIS A C 1
ATOM 4430 O O . HIS A 1 599 ? 22.602 -8.919 -59.732 1.00 62.19 599 HIS A O 1
ATOM 4436 N N . ASP A 1 600 ? 21.406 -10.331 -58.469 1.00 70.38 600 ASP A N 1
ATOM 4437 C CA . ASP A 1 600 ? 20.172 -10.209 -59.248 1.00 70.38 600 ASP A CA 1
ATOM 4438 C C . ASP A 1 600 ? 19.371 -8.961 -58.812 1.00 70.38 600 ASP A C 1
ATOM 4440 O O . ASP A 1 600 ? 19.011 -8.848 -57.640 1.00 70.38 600 ASP A O 1
ATOM 4444 N N . PRO A 1 601 ? 19.029 -8.012 -59.707 1.00 67.69 601 PRO A N 1
ATOM 4445 C CA . PRO A 1 601 ? 18.191 -6.856 -59.366 1.00 67.69 601 PRO A CA 1
ATOM 4446 C C . PRO A 1 601 ? 16.818 -7.224 -58.778 1.00 67.69 601 PRO A C 1
ATOM 4448 O O . PRO A 1 601 ? 16.195 -6.395 -58.108 1.00 67.69 601 PRO A O 1
ATOM 4451 N N . ARG A 1 602 ? 16.337 -8.451 -59.024 1.00 74.38 602 ARG A N 1
ATOM 4452 C CA . ARG A 1 602 ? 15.133 -9.005 -58.392 1.00 74.38 602 ARG A CA 1
ATOM 4453 C C . ARG A 1 602 ? 15.308 -9.152 -56.883 1.00 74.38 602 ARG A C 1
ATOM 4455 O O . ARG A 1 602 ? 14.407 -8.751 -56.153 1.00 74.38 602 ARG A O 1
ATOM 4462 N N . ASP A 1 603 ? 16.487 -9.577 -56.427 1.00 70.50 603 ASP A N 1
ATOM 4463 C CA . ASP A 1 603 ? 16.810 -9.711 -55.001 1.00 70.50 603 ASP A CA 1
ATOM 4464 C C . ASP A 1 603 ? 16.744 -8.354 -54.279 1.00 70.50 603 ASP A C 1
ATOM 4466 O O . ASP A 1 603 ? 16.233 -8.259 -53.164 1.00 70.50 603 ASP A O 1
ATOM 4470 N N . GLY A 1 604 ? 17.192 -7.276 -54.934 1.00 68.06 604 GLY A N 1
ATOM 4471 C CA . GLY A 1 604 ? 17.105 -5.917 -54.387 1.00 68.06 604 GLY A CA 1
ATOM 4472 C C . GLY A 1 604 ? 15.665 -5.393 -54.288 1.00 68.06 604 GLY A C 1
ATOM 4473 O O . GLY A 1 604 ? 15.266 -4.828 -53.267 1.00 68.06 604 GLY A O 1
ATOM 4474 N N . LEU A 1 605 ? 14.845 -5.610 -55.322 1.00 74.12 605 LEU A N 1
ATOM 4475 C CA . LEU A 1 605 ? 13.428 -5.226 -55.287 1.00 74.12 605 LEU A CA 1
ATOM 4476 C C . LEU A 1 605 ? 12.647 -6.016 -54.227 1.00 74.12 605 LEU A C 1
ATOM 4478 O O . LEU A 1 605 ? 11.766 -5.464 -53.562 1.00 74.12 605 LEU A O 1
ATOM 4482 N N . ASP A 1 606 ? 12.974 -7.293 -54.071 1.00 70.44 606 ASP A N 1
ATOM 4483 C CA . ASP A 1 606 ? 12.369 -8.175 -53.084 1.00 70.44 606 ASP A CA 1
ATOM 4484 C C . ASP A 1 606 ? 12.770 -7.792 -51.656 1.00 70.44 606 ASP A C 1
ATOM 4486 O O . ASP A 1 606 ? 11.895 -7.706 -50.796 1.00 70.44 606 ASP A O 1
ATOM 4490 N N . LEU A 1 607 ? 14.031 -7.417 -51.415 1.00 69.19 607 LEU A N 1
ATOM 4491 C CA . LEU A 1 607 ? 14.472 -6.858 -50.134 1.00 69.19 607 LEU A CA 1
ATOM 4492 C C . LEU A 1 607 ? 13.674 -5.598 -49.753 1.00 69.19 607 LEU A C 1
ATOM 4494 O O . LEU A 1 607 ? 13.161 -5.508 -48.641 1.00 69.19 607 LEU A O 1
ATOM 4498 N N . ILE A 1 608 ? 13.476 -4.659 -50.686 1.00 72.44 608 ILE A N 1
ATOM 4499 C CA . ILE A 1 608 ? 12.692 -3.432 -50.444 1.00 72.44 608 ILE A CA 1
ATOM 4500 C C . ILE A 1 608 ? 11.227 -3.748 -50.107 1.00 72.44 608 ILE A C 1
ATOM 4502 O O . ILE A 1 608 ? 10.647 -3.136 -49.204 1.00 72.44 608 ILE A O 1
ATOM 4506 N N . ARG A 1 609 ? 10.608 -4.702 -50.816 1.00 76.75 609 ARG A N 1
ATOM 4507 C CA . ARG A 1 609 ? 9.226 -5.139 -50.542 1.00 76.75 609 ARG A CA 1
ATOM 4508 C C . ARG A 1 609 ? 9.102 -5.788 -49.168 1.00 76.75 609 ARG A C 1
ATOM 4510 O O . ARG A 1 609 ? 8.148 -5.484 -48.451 1.00 76.75 609 ARG A O 1
ATOM 4517 N N . SER A 1 610 ? 10.068 -6.619 -48.792 1.00 65.50 610 SER A N 1
ATOM 4518 C CA . SER A 1 610 ? 10.126 -7.285 -47.489 1.00 65.50 610 SER A CA 1
ATOM 4519 C C . SER A 1 610 ? 10.282 -6.283 -46.349 1.00 65.50 610 SER A C 1
ATOM 4521 O O . SER A 1 610 ? 9.502 -6.313 -45.395 1.00 65.50 610 SER A O 1
ATOM 4523 N N . THR A 1 611 ? 11.189 -5.312 -46.484 1.00 66.81 611 THR A N 1
ATOM 4524 C CA . THR A 1 611 ? 11.329 -4.216 -45.516 1.00 66.81 611 THR A CA 1
ATOM 4525 C C . THR A 1 611 ? 10.032 -3.420 -45.397 1.00 66.81 611 THR A C 1
ATOM 4527 O O . THR A 1 611 ? 9.588 -3.118 -44.292 1.00 66.81 611 THR A O 1
ATOM 4530 N N . ARG A 1 612 ? 9.358 -3.127 -46.516 1.00 74.38 612 ARG A N 1
ATOM 4531 C CA . ARG A 1 612 ? 8.084 -2.391 -46.505 1.00 74.38 612 ARG A CA 1
ATOM 4532 C C . ARG A 1 612 ? 6.985 -3.159 -45.782 1.00 74.38 612 ARG A C 1
ATOM 4534 O O . ARG A 1 612 ? 6.253 -2.563 -44.997 1.00 74.38 612 ARG A O 1
ATOM 4541 N N . ALA A 1 613 ? 6.868 -4.460 -46.033 1.00 65.94 613 ALA A N 1
ATOM 4542 C CA . ALA A 1 613 ? 5.909 -5.310 -45.339 1.00 65.94 613 ALA A CA 1
ATOM 4543 C C . ALA A 1 613 ? 6.153 -5.300 -43.820 1.00 65.94 613 ALA A C 1
ATOM 4545 O O . ALA A 1 613 ? 5.202 -5.165 -43.053 1.00 65.94 613 ALA A O 1
ATOM 4546 N N . ALA A 1 614 ? 7.414 -5.341 -43.383 1.00 56.94 614 ALA A N 1
ATOM 4547 C CA . ALA A 1 614 ? 7.776 -5.263 -41.970 1.00 56.94 614 ALA A CA 1
ATOM 4548 C C . ALA A 1 614 ? 7.445 -3.897 -41.330 1.00 56.94 614 ALA A C 1
ATOM 4550 O O . ALA A 1 614 ? 6.854 -3.851 -40.251 1.00 56.94 614 ALA A O 1
ATOM 4551 N N . VAL A 1 615 ? 7.720 -2.780 -42.015 1.00 63.09 615 VAL A N 1
ATOM 4552 C CA . VAL A 1 615 ? 7.325 -1.431 -41.552 1.00 63.09 615 VAL A CA 1
ATOM 4553 C C . VAL A 1 615 ? 5.795 -1.296 -41.441 1.00 63.09 615 VAL A C 1
ATOM 4555 O O . VAL A 1 615 ? 5.273 -0.699 -40.494 1.00 63.09 615 VAL A O 1
ATOM 4558 N N . LEU A 1 616 ? 5.044 -1.888 -42.376 1.00 63.94 616 LEU A N 1
ATOM 4559 C CA . LEU A 1 616 ? 3.577 -1.917 -42.337 1.00 63.94 616 LEU A CA 1
ATOM 4560 C C . LEU A 1 616 ? 3.031 -2.799 -41.202 1.00 63.94 616 LEU A C 1
ATOM 4562 O O . LEU A 1 616 ? 2.045 -2.423 -40.572 1.00 63.94 616 LEU A O 1
ATOM 4566 N N . LEU A 1 617 ? 3.663 -3.937 -40.902 1.00 56.94 617 LEU A N 1
ATOM 4567 C CA . LEU A 1 617 ? 3.285 -4.784 -39.763 1.00 56.94 617 LEU A CA 1
ATOM 4568 C C . LEU A 1 617 ? 3.478 -4.048 -38.436 1.00 56.94 617 LEU A C 1
ATOM 4570 O O . LEU A 1 617 ? 2.542 -3.980 -37.641 1.00 56.94 617 LEU A O 1
ATOM 4574 N N . ARG A 1 618 ? 4.641 -3.415 -38.244 1.00 55.94 618 ARG A N 1
ATOM 4575 C CA . ARG A 1 618 ? 4.962 -2.656 -37.026 1.00 55.94 618 ARG A CA 1
ATOM 4576 C C . ARG A 1 618 ? 4.042 -1.453 -36.792 1.00 55.94 618 ARG A C 1
ATOM 4578 O O . ARG A 1 618 ? 3.839 -1.046 -35.658 1.00 55.94 618 ARG A O 1
ATOM 4585 N N . SER A 1 619 ? 3.450 -0.904 -37.849 1.00 59.84 619 SER A N 1
ATOM 4586 C CA . SER A 1 619 ? 2.492 0.208 -37.765 1.00 59.84 619 SER A CA 1
ATOM 4587 C C . SER A 1 619 ? 1.023 -0.226 -37.673 1.00 59.84 619 SER A C 1
ATOM 4589 O O . SER A 1 619 ? 0.124 0.600 -37.828 1.00 59.84 619 SER A O 1
ATOM 4591 N N . GLY A 1 620 ? 0.752 -1.519 -37.459 1.00 52.47 620 GLY A N 1
ATOM 4592 C CA . GLY A 1 620 ? -0.610 -2.051 -37.354 1.00 52.47 620 GLY A CA 1
ATOM 4593 C C . GLY A 1 620 ? -1.353 -2.168 -38.694 1.00 52.47 620 GLY A C 1
ATOM 4594 O O . GLY A 1 620 ? -2.548 -2.464 -38.717 1.00 52.47 620 GLY A O 1
ATOM 4595 N N . ARG A 1 621 ? -0.671 -1.989 -39.836 1.00 68.81 621 ARG A N 1
ATOM 4596 C CA . ARG A 1 621 ? -1.235 -2.091 -41.200 1.00 68.81 621 ARG A CA 1
ATOM 4597 C C . ARG A 1 621 ? -1.035 -3.487 -41.807 1.00 68.81 621 ARG A C 1
ATOM 4599 O O . ARG A 1 621 ? -0.674 -3.640 -42.975 1.00 68.81 621 ARG A O 1
ATOM 4606 N N . ALA A 1 622 ? -1.314 -4.536 -41.031 1.00 55.50 622 ALA A N 1
ATOM 4607 C CA . ALA A 1 622 ? -1.039 -5.930 -41.406 1.00 55.50 622 ALA A CA 1
ATOM 4608 C C . ALA A 1 622 ? -1.697 -6.380 -42.730 1.00 55.50 622 ALA A C 1
ATOM 4610 O O . ALA A 1 622 ? -1.112 -7.156 -43.484 1.00 55.50 622 ALA A O 1
ATOM 4611 N N . ARG A 1 623 ? -2.891 -5.864 -43.065 1.00 53.22 623 ARG A N 1
ATOM 4612 C CA . ARG A 1 623 ? -3.564 -6.173 -44.344 1.00 53.22 623 ARG A CA 1
ATOM 4613 C C . ARG A 1 623 ? -2.793 -5.675 -45.567 1.00 53.22 623 ARG A C 1
ATOM 4615 O O . ARG A 1 623 ? -2.842 -6.330 -46.604 1.00 53.22 623 ARG A O 1
ATOM 4622 N N . ASP A 1 624 ? -2.102 -4.546 -45.451 1.00 62.38 624 ASP A N 1
ATOM 4623 C CA . ASP A 1 624 ? -1.318 -3.979 -46.549 1.00 62.38 624 ASP A CA 1
ATOM 4624 C C . ASP A 1 624 ? 0.035 -4.687 -46.678 1.00 62.38 624 ASP A C 1
ATOM 4626 O O . ASP A 1 624 ? 0.509 -4.905 -47.791 1.00 62.38 624 ASP A O 1
ATOM 4630 N N . ALA A 1 625 ? 0.604 -5.148 -45.558 1.00 57.62 625 ALA A N 1
ATOM 4631 C CA . ALA A 1 625 ? 1.799 -5.989 -45.547 1.00 57.62 625 ALA A CA 1
ATOM 4632 C C . ALA A 1 625 ? 1.573 -7.348 -46.236 1.00 57.62 625 ALA A C 1
ATOM 4634 O O . ALA A 1 625 ? 2.389 -7.773 -47.053 1.00 57.62 625 ALA A O 1
ATOM 4635 N N . LEU A 1 626 ? 0.434 -8.002 -45.976 1.00 52.16 626 LEU A N 1
ATOM 4636 C CA . LEU A 1 626 ? 0.083 -9.302 -46.569 1.00 52.16 626 LEU A CA 1
ATOM 4637 C C . LEU A 1 626 ? -0.067 -9.260 -48.100 1.00 52.16 626 LEU A C 1
ATOM 4639 O O . LEU A 1 626 ? 0.090 -10.281 -48.763 1.00 52.16 626 LEU A O 1
ATOM 4643 N N . ARG A 1 627 ? -0.339 -8.087 -48.685 1.00 65.19 627 ARG A N 1
ATOM 4644 C CA . ARG A 1 627 ? -0.438 -7.907 -50.146 1.00 65.19 627 ARG A CA 1
ATOM 4645 C C . ARG A 1 627 ? 0.921 -7.849 -50.851 1.00 65.19 627 ARG A C 1
ATOM 4647 O O . ARG A 1 627 ? 0.950 -7.850 -52.079 1.00 65.19 627 ARG A O 1
ATOM 4654 N N . LEU A 1 628 ? 2.023 -7.767 -50.103 1.00 61.78 628 LEU A N 1
ATOM 4655 C CA . LEU A 1 628 ? 3.374 -7.580 -50.639 1.00 61.78 628 LEU A CA 1
ATOM 4656 C C . LEU A 1 628 ? 4.210 -8.872 -50.711 1.00 61.78 628 LEU A C 1
ATOM 4658 O O . LEU A 1 628 ? 5.315 -8.806 -51.241 1.00 61.78 628 LEU A O 1
ATOM 4662 N N . GLN A 1 629 ? 3.723 -10.026 -50.228 1.00 53.34 629 GLN A N 1
ATOM 4663 C CA . GLN A 1 629 ? 4.494 -11.283 -50.223 1.00 53.34 629 GLN A CA 1
ATOM 4664 C C . GLN A 1 629 ? 4.536 -11.984 -51.603 1.00 53.34 629 GLN A C 1
ATOM 4666 O O . GLN A 1 629 ? 3.482 -12.374 -52.113 1.00 53.34 629 GLN A O 1
ATOM 4671 N N . PRO A 1 630 ? 5.725 -12.230 -52.197 1.00 48.53 630 PRO A N 1
ATOM 4672 C CA . PRO A 1 630 ? 5.902 -13.161 -53.313 1.00 48.53 630 PRO A CA 1
ATOM 4673 C C . PRO A 1 630 ? 6.037 -14.609 -52.807 1.00 48.53 630 PRO A C 1
ATOM 4675 O O . PRO A 1 630 ? 6.623 -14.870 -51.759 1.00 48.53 630 PRO A O 1
ATOM 4678 N N . SER A 1 631 ? 5.546 -15.574 -53.584 1.00 41.50 631 SER A N 1
ATOM 4679 C CA . SER A 1 631 ? 5.351 -16.985 -53.209 1.00 41.50 631 SER A CA 1
ATOM 4680 C C . SER A 1 631 ? 6.617 -17.863 -53.085 1.00 41.50 631 SER A C 1
ATOM 4682 O O . SER A 1 631 ? 6.506 -19.079 -53.207 1.00 41.50 631 SER A O 1
ATOM 4684 N N . GLY A 1 632 ? 7.816 -17.306 -52.867 1.00 44.75 632 GLY A N 1
ATOM 4685 C CA . GLY A 1 632 ? 9.078 -18.073 -52.945 1.00 44.75 632 GLY A CA 1
ATOM 4686 C C . GLY A 1 632 ? 10.183 -17.729 -51.939 1.00 44.75 632 GLY A C 1
ATOM 4687 O O . GLY A 1 632 ? 11.315 -18.164 -52.122 1.00 44.75 632 GLY A O 1
ATOM 4688 N N . MET A 1 633 ? 9.901 -16.947 -50.895 1.00 44.75 633 MET A N 1
ATOM 4689 C CA . MET A 1 633 ? 10.931 -16.218 -50.141 1.00 44.75 633 MET A CA 1
ATOM 4690 C C . MET A 1 633 ? 11.062 -16.668 -48.671 1.00 44.75 633 MET A C 1
ATOM 4692 O O . MET A 1 633 ? 10.831 -15.876 -47.767 1.00 44.75 633 MET A O 1
ATOM 4696 N N . ALA A 1 634 ? 11.418 -17.933 -48.416 1.00 40.56 634 ALA A N 1
ATOM 4697 C CA . ALA A 1 634 ? 11.601 -18.436 -47.042 1.00 40.56 634 ALA A CA 1
ATOM 4698 C C . ALA A 1 634 ? 13.018 -18.165 -46.483 1.00 40.56 634 ALA A C 1
ATOM 4700 O O . ALA A 1 634 ? 13.161 -17.583 -45.422 1.00 40.56 634 ALA A O 1
ATOM 4701 N N . ALA A 1 635 ? 14.086 -18.465 -47.232 1.00 38.06 635 ALA A N 1
ATOM 4702 C CA . ALA A 1 635 ? 15.440 -18.548 -46.653 1.00 38.06 635 ALA A CA 1
ATOM 4703 C C . ALA A 1 635 ? 16.242 -17.228 -46.552 1.00 38.06 635 ALA A C 1
ATOM 4705 O O . ALA A 1 635 ? 17.282 -17.188 -45.904 1.00 38.06 635 ALA A O 1
ATOM 4706 N N . ARG A 1 636 ? 15.822 -16.145 -47.226 1.00 42.56 636 ARG A N 1
ATOM 4707 C CA . ARG A 1 636 ? 16.538 -14.841 -47.217 1.00 42.56 636 ARG A CA 1
ATOM 4708 C C . ARG A 1 636 ? 15.846 -13.772 -46.371 1.00 42.56 636 ARG A C 1
ATOM 4710 O O . ARG A 1 636 ? 16.401 -12.699 -46.156 1.00 42.56 636 ARG A O 1
ATOM 4717 N N . PHE A 1 637 ? 14.653 -14.086 -45.865 1.00 42.38 637 PHE A N 1
ATOM 4718 C CA . PHE A 1 637 ? 13.943 -13.271 -44.886 1.00 42.38 637 PHE A CA 1
ATOM 4719 C C . PHE A 1 637 ? 14.713 -13.220 -43.552 1.00 42.38 637 PHE A C 1
ATOM 4721 O O . PHE A 1 637 ? 14.620 -12.216 -42.858 1.00 42.38 637 PHE A O 1
ATOM 4728 N N . SER A 1 638 ? 15.545 -14.224 -43.245 1.00 37.75 638 SER A N 1
ATOM 4729 C CA . SER A 1 638 ? 16.100 -14.504 -41.914 1.00 37.75 638 SER A CA 1
ATOM 4730 C C . SER A 1 638 ? 16.734 -13.341 -41.167 1.00 37.75 638 SER A C 1
ATOM 4732 O O . SER A 1 638 ? 16.438 -13.124 -39.996 1.00 37.75 638 SER A O 1
ATOM 4734 N N . THR A 1 639 ? 17.579 -12.549 -41.831 1.00 39.31 639 THR A N 1
ATOM 4735 C CA . THR A 1 639 ? 18.411 -11.544 -41.151 1.00 39.31 639 THR A CA 1
ATOM 4736 C C . THR A 1 639 ? 17.656 -10.234 -40.927 1.00 39.31 639 THR A C 1
ATOM 4738 O O . THR A 1 639 ? 17.845 -9.570 -39.913 1.00 39.31 639 THR A O 1
ATOM 4741 N N . LEU A 1 640 ? 16.747 -9.870 -41.836 1.00 38.34 640 LEU A N 1
ATOM 4742 C CA . LEU A 1 640 ? 15.909 -8.676 -41.684 1.00 38.34 640 LEU A CA 1
ATOM 4743 C C . LEU A 1 640 ? 14.633 -8.982 -40.879 1.00 38.34 640 LEU A C 1
ATOM 4745 O O . LEU A 1 640 ? 14.182 -8.149 -40.097 1.00 38.34 640 LEU A O 1
ATOM 4749 N N . ALA A 1 641 ? 14.097 -10.199 -41.014 1.00 42.12 641 ALA A N 1
ATOM 4750 C CA . ALA A 1 641 ? 13.084 -10.783 -40.139 1.00 42.12 641 ALA A CA 1
ATOM 4751 C C . ALA A 1 641 ? 13.576 -10.907 -38.698 1.00 42.12 641 ALA A C 1
ATOM 4753 O O . ALA A 1 641 ? 12.796 -10.677 -37.784 1.00 42.12 641 ALA A O 1
ATOM 4754 N N . HIS A 1 642 ? 14.864 -11.193 -38.497 1.00 39.38 642 HIS A N 1
ATOM 4755 C CA . HIS A 1 642 ? 15.517 -11.151 -37.190 1.00 39.38 642 HIS A CA 1
ATOM 4756 C C . HIS A 1 642 ? 15.441 -9.783 -36.530 1.00 39.38 642 HIS A C 1
ATOM 4758 O O . HIS A 1 642 ? 15.149 -9.681 -35.344 1.00 39.38 642 HIS A O 1
ATOM 4764 N N . VAL A 1 643 ? 15.718 -8.728 -37.299 1.00 40.62 643 VAL A N 1
ATOM 4765 C CA . VAL A 1 643 ? 15.730 -7.354 -36.785 1.00 40.62 643 VAL A CA 1
ATOM 4766 C C . VAL A 1 643 ? 14.311 -6.777 -36.676 1.00 40.62 643 VAL A C 1
ATOM 4768 O O . VAL A 1 643 ? 14.089 -5.855 -35.896 1.00 40.62 643 VAL A O 1
ATOM 4771 N N . MET A 1 644 ? 13.336 -7.305 -37.429 1.00 40.09 644 MET A N 1
ATOM 4772 C CA . MET A 1 644 ? 11.987 -6.722 -37.534 1.00 40.09 644 MET A CA 1
ATOM 4773 C C . MET A 1 644 ? 10.807 -7.683 -37.284 1.00 40.09 644 MET A C 1
ATOM 4775 O O . MET A 1 644 ? 9.663 -7.317 -37.545 1.00 40.09 644 MET A O 1
ATOM 4779 N N . GLY A 1 645 ? 11.048 -8.884 -36.757 1.00 44.12 645 GLY A N 1
ATOM 4780 C CA . GLY A 1 645 ? 10.017 -9.787 -36.228 1.00 44.12 645 GLY A CA 1
ATOM 4781 C C . GLY A 1 645 ? 9.122 -10.499 -37.253 1.00 44.12 645 GLY A C 1
ATOM 4782 O O . GLY A 1 645 ? 7.968 -10.797 -36.935 1.00 44.12 645 GLY A O 1
ATOM 4783 N N . ALA A 1 646 ? 9.598 -10.788 -38.471 1.00 42.00 646 ALA A N 1
ATOM 4784 C CA . ALA A 1 646 ? 8.834 -11.652 -39.382 1.00 42.00 646 ALA A CA 1
ATOM 4785 C C . ALA A 1 646 ? 8.986 -13.130 -38.973 1.00 42.00 646 ALA A C 1
ATOM 4787 O O . ALA A 1 646 ? 10.088 -13.630 -38.779 1.00 42.00 646 ALA A O 1
ATOM 4788 N N . TYR A 1 647 ? 7.852 -13.803 -38.789 1.00 45.97 647 TYR A N 1
ATOM 4789 C CA . TYR A 1 647 ? 7.756 -15.121 -38.164 1.00 45.97 647 TYR A CA 1
ATOM 4790 C C . TYR A 1 647 ? 8.142 -16.251 -39.136 1.00 45.97 647 TYR A C 1
ATOM 4792 O O . TYR A 1 647 ? 7.318 -16.659 -39.955 1.00 45.97 647 TYR A O 1
ATOM 4800 N N . ASP A 1 648 ? 9.371 -16.769 -39.030 1.00 58.25 648 ASP A N 1
ATOM 4801 C CA . ASP A 1 648 ? 9.734 -18.110 -39.516 1.00 58.25 648 ASP A CA 1
ATOM 4802 C C . ASP A 1 648 ? 9.855 -19.069 -38.309 1.00 58.25 648 ASP A C 1
ATOM 4804 O O . ASP A 1 648 ? 10.806 -18.963 -37.525 1.00 58.25 648 ASP A O 1
ATOM 4808 N N . PRO A 1 649 ? 8.904 -20.011 -38.131 1.00 53.62 649 PRO A N 1
ATOM 4809 C CA . PRO A 1 649 ? 8.929 -20.984 -37.038 1.00 53.62 649 PRO A CA 1
ATOM 4810 C C . PRO A 1 649 ? 10.189 -21.855 -36.996 1.00 53.62 649 PRO A C 1
ATOM 4812 O O . PRO A 1 649 ? 10.524 -22.382 -35.938 1.00 53.62 649 PRO A O 1
ATOM 4815 N N . SER A 1 650 ? 10.851 -22.074 -38.135 1.00 57.19 650 SER A N 1
ATOM 4816 C CA . SER A 1 650 ? 12.017 -22.955 -38.230 1.00 57.19 650 SER A CA 1
ATOM 4817 C C . SER A 1 650 ? 13.304 -22.262 -37.779 1.00 57.19 650 SER A C 1
ATOM 4819 O O . SER A 1 650 ? 14.073 -22.842 -37.017 1.00 57.19 650 SER A O 1
ATOM 4821 N N . GLU A 1 651 ? 13.490 -20.994 -38.141 1.00 58.88 651 GLU A N 1
ATOM 4822 C CA . GLU A 1 651 ? 14.678 -20.215 -37.774 1.00 58.88 651 GLU A CA 1
ATOM 4823 C C . GLU A 1 651 ? 14.661 -19.778 -36.315 1.00 58.88 651 GLU A C 1
ATOM 4825 O O . GLU A 1 651 ? 15.686 -19.819 -35.638 1.00 58.88 651 GLU A O 1
ATOM 4830 N N . GLN A 1 652 ? 13.495 -19.408 -35.780 1.00 55.66 652 GLN A N 1
ATOM 4831 C CA . GLN A 1 652 ? 13.425 -19.135 -34.350 1.00 55.66 652 GLN A CA 1
ATOM 4832 C C . GLN A 1 652 ? 13.687 -20.404 -33.530 1.00 55.66 652 GLN A C 1
ATOM 4834 O O . GLN A 1 652 ? 14.213 -20.313 -32.420 1.00 55.66 652 GLN A O 1
ATOM 4839 N N . ARG A 1 653 ? 13.334 -21.594 -34.043 1.00 58.22 653 ARG A N 1
ATOM 4840 C CA . ARG A 1 653 ? 13.638 -22.864 -33.370 1.00 58.22 653 ARG A CA 1
ATOM 4841 C C . ARG A 1 653 ? 15.146 -23.079 -33.299 1.00 58.22 653 ARG A C 1
ATOM 4843 O O . ARG A 1 653 ? 15.646 -23.445 -32.244 1.00 58.22 653 ARG A O 1
ATOM 4850 N N . GLU A 1 654 ? 15.858 -22.730 -34.366 1.00 61.59 654 GLU A N 1
ATOM 4851 C CA . GLU A 1 654 ? 17.321 -22.709 -34.399 1.00 61.59 654 GLU A CA 1
ATOM 4852 C C . GLU A 1 654 ? 17.913 -21.663 -33.428 1.00 61.59 654 GLU A C 1
ATOM 4854 O O . GLU A 1 654 ? 18.939 -21.930 -32.805 1.00 61.59 654 GLU A O 1
ATOM 4859 N N . LEU A 1 655 ? 17.266 -20.505 -33.210 1.00 54.66 655 LEU A N 1
ATOM 4860 C CA . LEU A 1 655 ? 17.667 -19.576 -32.135 1.00 54.66 655 LEU A CA 1
ATOM 4861 C C . LEU A 1 655 ? 17.392 -20.114 -30.746 1.00 54.66 655 LEU A C 1
ATOM 4863 O O . LEU A 1 655 ? 18.229 -19.945 -29.872 1.00 54.66 655 LEU A O 1
ATOM 4867 N N . ALA A 1 656 ? 16.235 -20.727 -30.527 1.00 55.75 656 ALA A N 1
ATOM 4868 C CA . ALA A 1 656 ? 15.896 -21.330 -29.248 1.00 55.75 656 ALA A CA 1
ATOM 4869 C C . ALA A 1 656 ? 16.875 -22.463 -28.899 1.00 55.75 656 ALA A C 1
ATOM 4871 O O . ALA A 1 656 ? 17.179 -22.664 -27.730 1.00 55.75 656 ALA A O 1
ATOM 4872 N N . GLU A 1 657 ? 17.390 -23.166 -29.911 1.00 58.88 657 GLU A N 1
ATOM 4873 C CA . GLU A 1 657 ? 18.451 -24.170 -29.785 1.00 58.88 657 GLU A CA 1
ATOM 4874 C C . GLU A 1 657 ? 19.852 -23.557 -29.580 1.00 58.88 657 GLU A C 1
ATOM 4876 O O . GLU A 1 657 ? 20.722 -24.231 -29.033 1.00 58.88 657 GLU A O 1
ATOM 4881 N N . ARG A 1 658 ? 20.074 -22.295 -29.984 1.00 58.16 658 ARG A N 1
ATOM 4882 C CA . ARG A 1 658 ? 21.334 -21.537 -29.803 1.00 58.16 658 ARG A CA 1
ATOM 4883 C C . ARG A 1 658 ? 21.356 -20.614 -28.581 1.00 58.16 658 ARG A C 1
ATOM 4885 O O . ARG A 1 658 ? 22.425 -20.144 -28.201 1.00 58.16 658 ARG A O 1
ATOM 4892 N N . ASP A 1 659 ? 20.206 -20.286 -28.003 1.00 56.84 659 ASP A N 1
ATOM 4893 C CA . ASP A 1 659 ? 20.122 -19.505 -26.772 1.00 56.84 659 ASP A CA 1
ATOM 4894 C C . ASP A 1 659 ? 20.419 -20.454 -25.610 1.00 56.84 659 ASP A C 1
ATOM 4896 O O . ASP A 1 659 ? 19.535 -21.131 -25.089 1.00 56.84 659 ASP A O 1
ATOM 4900 N N . ASP A 1 660 ? 21.693 -20.508 -25.214 1.00 52.09 660 ASP A N 1
ATOM 4901 C CA . ASP A 1 660 ? 22.213 -21.383 -24.149 1.00 52.09 660 ASP A CA 1
ATOM 4902 C C . ASP A 1 660 ? 21.507 -21.181 -22.790 1.00 52.09 660 ASP A C 1
ATOM 4904 O O . ASP A 1 660 ? 21.688 -21.952 -21.842 1.00 52.09 660 ASP A O 1
ATOM 4908 N N . ARG A 1 661 ? 20.679 -20.137 -22.668 1.00 64.31 661 ARG A N 1
ATOM 4909 C CA . ARG A 1 661 ? 19.799 -19.922 -21.524 1.00 64.31 661 ARG A CA 1
ATOM 4910 C C . ARG A 1 661 ? 18.582 -20.833 -21.649 1.00 64.31 661 ARG A C 1
ATOM 4912 O O . ARG A 1 661 ? 17.593 -20.487 -22.288 1.00 64.31 661 ARG A O 1
ATOM 4919 N N . GLU A 1 662 ? 18.625 -21.954 -20.928 1.00 68.88 662 GLU A N 1
ATOM 4920 C CA . GLU A 1 662 ? 17.549 -22.956 -20.812 1.00 68.88 662 GLU A CA 1
ATOM 4921 C C . GLU A 1 662 ? 16.144 -22.338 -20.653 1.00 68.88 662 GLU A C 1
ATOM 4923 O O . GLU A 1 662 ? 15.154 -22.849 -21.181 1.00 68.88 662 GLU A O 1
ATOM 4928 N N . LEU A 1 663 ? 16.048 -21.211 -19.943 1.00 67.06 663 LEU A N 1
ATOM 4929 C CA . LEU A 1 663 ? 14.806 -20.470 -19.775 1.00 67.06 663 LEU A CA 1
ATOM 4930 C C . LEU A 1 663 ? 14.255 -19.899 -21.090 1.00 67.06 663 LEU A C 1
ATOM 4932 O O . LEU A 1 663 ? 13.072 -20.071 -21.377 1.00 67.06 663 LEU A O 1
ATOM 4936 N N . ASN A 1 664 ? 15.086 -19.236 -21.892 1.00 69.38 664 ASN A N 1
ATOM 4937 C CA . ASN A 1 664 ? 14.643 -18.634 -23.146 1.00 69.38 664 ASN A CA 1
ATOM 4938 C C . ASN A 1 664 ? 14.191 -19.718 -24.125 1.00 69.38 664 ASN A C 1
ATOM 4940 O O . ASN A 1 664 ? 13.138 -19.574 -24.739 1.00 69.38 664 ASN A O 1
ATOM 4944 N N . ALA A 1 665 ? 14.896 -20.851 -24.187 1.00 71.12 665 ALA A N 1
ATOM 4945 C CA . ALA A 1 665 ? 14.474 -22.006 -24.977 1.00 71.12 665 ALA A CA 1
ATOM 4946 C C . ALA A 1 665 ? 13.073 -22.516 -24.576 1.00 71.12 665 ALA A C 1
ATOM 4948 O O . ALA A 1 665 ? 12.248 -22.824 -25.439 1.00 71.12 665 ALA A O 1
ATOM 4949 N N . LYS A 1 666 ? 12.756 -22.570 -23.271 1.00 73.25 666 LYS A N 1
ATOM 4950 C CA . LYS A 1 666 ? 11.411 -22.934 -22.778 1.00 73.25 666 LYS A CA 1
ATOM 4951 C C . LYS A 1 666 ? 10.349 -21.913 -23.187 1.00 73.25 666 LYS A C 1
ATOM 4953 O O . LYS A 1 666 ? 9.265 -22.315 -23.605 1.00 73.25 666 LYS A O 1
ATOM 4958 N N . LEU A 1 667 ? 10.659 -20.620 -23.104 1.00 76.50 667 LEU A N 1
ATOM 4959 C CA . LEU A 1 667 ? 9.746 -19.544 -23.498 1.00 76.50 667 LEU A CA 1
ATOM 4960 C C . LEU A 1 667 ? 9.477 -19.542 -25.008 1.00 76.50 667 LEU A C 1
ATOM 4962 O O . LEU A 1 667 ? 8.320 -19.463 -25.418 1.00 76.50 667 LEU A O 1
ATOM 4966 N N . TRP A 1 668 ? 10.510 -19.720 -25.834 1.00 77.69 668 TRP A N 1
ATOM 4967 C CA . TRP A 1 668 ? 10.362 -19.886 -27.282 1.00 77.69 668 TRP A CA 1
ATOM 4968 C C . TRP A 1 668 ? 9.525 -21.122 -27.626 1.00 77.69 668 TRP A C 1
ATOM 4970 O O . TRP A 1 668 ? 8.596 -21.038 -28.425 1.00 77.69 668 TRP A O 1
ATOM 4980 N N . ASN A 1 669 ? 9.776 -22.255 -26.961 1.00 76.31 669 ASN A N 1
ATOM 4981 C CA . ASN A 1 669 ? 8.981 -23.472 -27.145 1.00 76.31 669 ASN A CA 1
ATOM 4982 C C . ASN A 1 669 ? 7.505 -23.289 -26.781 1.00 76.31 669 ASN A C 1
ATOM 4984 O O . ASN A 1 669 ? 6.628 -23.768 -27.501 1.00 76.31 669 ASN A O 1
ATOM 4988 N N . ALA A 1 670 ? 7.224 -22.571 -25.694 1.00 77.25 670 ALA A N 1
ATOM 4989 C CA . ALA A 1 670 ? 5.865 -22.221 -25.312 1.00 77.25 670 ALA A CA 1
ATOM 4990 C C . ALA A 1 670 ? 5.208 -21.300 -26.352 1.00 77.25 670 ALA A C 1
ATOM 4992 O O . ALA A 1 670 ? 4.064 -21.532 -26.740 1.00 77.25 670 ALA A O 1
ATOM 4993 N N . ALA A 1 671 ? 5.944 -20.315 -26.873 1.00 75.81 671 ALA A N 1
ATOM 4994 C CA . ALA A 1 671 ? 5.460 -19.425 -27.921 1.00 75.81 671 ALA A CA 1
ATOM 4995 C C . ALA A 1 671 ? 5.117 -20.161 -29.233 1.00 75.81 671 ALA A C 1
ATOM 4997 O O . ALA A 1 671 ? 4.123 -19.815 -29.873 1.00 75.81 671 ALA A O 1
ATOM 4998 N N . TYR A 1 672 ? 5.849 -21.222 -29.608 1.00 77.56 672 TYR A N 1
ATOM 4999 C CA . TYR A 1 672 ? 5.534 -22.028 -30.805 1.00 77.56 672 TYR A CA 1
ATOM 5000 C C . TYR A 1 672 ? 4.196 -22.752 -30.747 1.00 77.56 672 TYR A C 1
ATOM 5002 O O . TYR A 1 672 ? 3.670 -23.134 -31.791 1.00 77.56 672 TYR A O 1
ATOM 5010 N N . THR A 1 673 ? 3.622 -22.942 -29.560 1.00 82.75 673 THR A N 1
ATOM 5011 C CA . THR A 1 673 ? 2.272 -23.511 -29.458 1.00 82.75 673 THR A CA 1
ATOM 5012 C C . THR A 1 673 ? 1.211 -22.588 -30.061 1.00 82.75 673 THR A C 1
ATOM 5014 O O . THR A 1 673 ? 0.111 -23.043 -30.369 1.00 82.75 673 THR A O 1
ATOM 5017 N N . GLY A 1 674 ? 1.529 -21.298 -30.233 1.00 84.00 674 GLY A N 1
ATOM 5018 C CA . GLY A 1 674 ? 0.579 -20.268 -30.640 1.00 84.00 674 GLY A CA 1
ATOM 5019 C C . GLY A 1 674 ? -0.459 -19.939 -29.563 1.00 84.00 674 GLY A C 1
ATOM 5020 O O . GLY A 1 674 ? -1.400 -19.192 -29.832 1.00 84.00 674 GLY A O 1
ATOM 5021 N N . ASP A 1 675 ? -0.298 -20.472 -28.351 1.00 88.25 675 ASP A N 1
ATOM 5022 C CA . ASP A 1 675 ? -1.211 -20.256 -27.239 1.00 88.25 675 ASP A CA 1
ATOM 5023 C C . ASP A 1 675 ? -0.562 -19.397 -26.149 1.00 88.25 675 ASP A C 1
ATOM 5025 O O . ASP A 1 675 ? 0.368 -19.807 -25.451 1.00 88.25 675 ASP A O 1
ATOM 5029 N N . GLY A 1 676 ? -1.100 -18.190 -25.969 1.00 89.56 676 GLY A N 1
ATOM 5030 C CA . GLY A 1 676 ? -0.648 -17.253 -24.947 1.00 89.56 676 GLY A CA 1
ATOM 5031 C C . GLY A 1 676 ? -0.779 -17.786 -23.520 1.00 89.56 676 GLY A C 1
ATOM 5032 O O . GLY A 1 676 ? -0.034 -17.339 -22.656 1.00 89.56 676 GLY A O 1
ATOM 5033 N N . THR A 1 677 ? -1.665 -18.750 -23.249 1.00 90.00 677 THR A N 1
ATOM 5034 C CA . THR A 1 677 ? -1.768 -19.366 -21.914 1.00 90.00 677 THR A CA 1
ATOM 5035 C C . THR A 1 677 ? -0.533 -20.197 -21.579 1.00 90.00 677 THR A C 1
ATOM 5037 O O . THR A 1 677 ? 0.029 -20.035 -20.500 1.00 90.00 677 THR A O 1
ATOM 5040 N N . VAL A 1 678 ? -0.047 -20.997 -22.533 1.00 88.62 678 VAL A N 1
ATOM 5041 C CA . VAL A 1 678 ? 1.157 -21.822 -22.372 1.00 88.62 678 VAL A CA 1
ATOM 5042 C C . VAL A 1 678 ? 2.392 -20.939 -22.209 1.00 88.62 678 VAL A C 1
ATOM 5044 O O . VAL A 1 678 ? 3.240 -21.218 -21.362 1.00 88.62 678 VAL A O 1
ATOM 5047 N N . LEU A 1 679 ? 2.476 -19.841 -22.972 1.00 88.88 679 LEU A N 1
ATOM 5048 C CA . LEU A 1 679 ? 3.547 -18.857 -22.809 1.00 88.88 679 LEU A CA 1
ATOM 5049 C C . LEU A 1 679 ? 3.513 -18.204 -21.425 1.00 88.88 679 LEU A C 1
ATOM 5051 O O . LEU A 1 679 ? 4.549 -18.116 -20.777 1.00 88.88 679 LEU A O 1
ATOM 5055 N N . VAL A 1 680 ? 2.341 -17.778 -20.950 1.00 89.19 680 VAL A N 1
ATOM 5056 C CA . VAL A 1 680 ? 2.197 -17.188 -19.612 1.00 89.19 680 VAL A CA 1
ATOM 5057 C C . VAL A 1 680 ? 2.567 -18.185 -18.516 1.00 89.19 680 VAL A C 1
ATOM 5059 O O . VAL A 1 680 ? 3.268 -17.814 -17.579 1.00 89.19 680 VAL A O 1
ATOM 5062 N N . ASP A 1 681 ? 2.160 -19.448 -18.626 1.00 87.19 681 ASP A N 1
ATOM 5063 C CA . ASP A 1 681 ? 2.535 -20.476 -17.652 1.00 87.19 681 ASP A CA 1
ATOM 5064 C C . ASP A 1 681 ? 4.051 -20.721 -17.648 1.00 87.19 681 ASP A C 1
ATOM 5066 O O . ASP A 1 681 ? 4.650 -20.858 -16.581 1.00 87.19 681 ASP A O 1
ATOM 5070 N N . ALA A 1 682 ? 4.695 -20.692 -18.819 1.00 85.12 682 ALA A N 1
ATOM 5071 C CA . ALA A 1 682 ? 6.149 -20.775 -18.931 1.00 85.12 682 ALA A CA 1
ATOM 5072 C C . ALA A 1 682 ? 6.857 -19.535 -18.351 1.00 85.12 682 ALA A C 1
ATOM 5074 O O . ALA A 1 682 ? 7.848 -19.689 -17.640 1.00 85.12 682 ALA A O 1
ATOM 5075 N N . LEU A 1 683 ? 6.330 -18.326 -18.589 1.00 85.88 683 LEU A N 1
ATOM 5076 C CA . LEU A 1 683 ? 6.823 -17.074 -17.995 1.00 85.88 683 LEU A CA 1
ATOM 5077 C C . LEU A 1 683 ? 6.720 -17.103 -16.468 1.00 85.88 683 LEU A C 1
ATOM 5079 O O . LEU A 1 683 ? 7.648 -16.700 -15.781 1.00 85.88 683 LEU A O 1
ATOM 5083 N N . ARG A 1 684 ? 5.619 -17.633 -15.928 1.00 84.81 684 ARG A N 1
ATOM 5084 C CA . ARG A 1 684 ? 5.405 -17.780 -14.481 1.00 84.81 684 ARG A CA 1
ATOM 5085 C C . ARG A 1 684 ? 6.258 -18.876 -13.847 1.00 84.81 684 ARG A C 1
ATOM 5087 O O . ARG A 1 684 ? 6.555 -18.804 -12.658 1.00 84.81 684 ARG A O 1
ATOM 5094 N N . ALA A 1 685 ? 6.601 -19.910 -14.609 1.00 81.38 685 ALA A N 1
ATOM 5095 C CA . ALA A 1 685 ? 7.480 -20.984 -14.159 1.00 81.38 685 ALA A CA 1
ATOM 5096 C C . ALA A 1 685 ? 8.970 -20.609 -14.248 1.00 81.38 685 ALA A C 1
ATOM 5098 O O . ALA A 1 685 ? 9.807 -21.285 -13.651 1.00 81.38 685 ALA A O 1
ATOM 5099 N N . GLY A 1 686 ? 9.304 -19.571 -15.015 1.00 70.12 686 GLY A N 1
ATOM 5100 C CA . GLY A 1 686 ? 10.661 -19.090 -15.227 1.00 70.12 686 GLY A CA 1
ATOM 5101 C C . GLY A 1 686 ? 11.116 -18.043 -14.212 1.00 70.12 686 GLY A C 1
ATOM 5102 O O . GLY A 1 686 ? 10.331 -17.214 -13.774 1.00 70.12 686 GLY A O 1
ATOM 5103 N N . GLU A 1 687 ? 12.411 -18.037 -13.880 1.00 61.06 687 GLU A N 1
ATOM 5104 C CA . GLU A 1 687 ? 13.025 -17.014 -13.008 1.00 61.06 687 GLU A CA 1
ATOM 5105 C C . GLU A 1 687 ? 13.528 -15.763 -13.763 1.00 61.06 687 GLU A C 1
ATOM 5107 O O . GLU A 1 687 ? 14.051 -14.838 -13.147 1.00 61.06 687 GLU A O 1
ATOM 5112 N N . GLY A 1 688 ? 13.411 -15.715 -15.092 1.00 62.91 688 GLY A N 1
ATOM 5113 C CA . GLY A 1 688 ? 13.898 -14.598 -15.916 1.00 62.91 688 GLY A CA 1
ATOM 5114 C C . GLY A 1 688 ? 12.791 -13.677 -16.417 1.00 62.91 688 GLY A C 1
ATOM 5115 O O . GLY A 1 688 ? 11.608 -13.988 -16.330 1.00 62.91 688 GLY A O 1
ATOM 5116 N N . ASP A 1 689 ? 13.193 -12.521 -16.951 1.00 66.00 689 ASP A N 1
ATOM 5117 C CA . ASP A 1 689 ? 12.277 -11.403 -17.198 1.00 66.00 689 ASP A CA 1
ATOM 5118 C C . ASP A 1 689 ? 11.329 -11.598 -18.399 1.00 66.00 689 ASP A C 1
ATOM 5120 O O . ASP A 1 689 ? 10.298 -10.933 -18.477 1.00 66.00 689 ASP A O 1
ATOM 5124 N N . GLY A 1 690 ? 11.648 -12.516 -19.320 1.00 69.19 690 GLY A N 1
ATOM 5125 C CA . GLY A 1 690 ? 10.816 -12.896 -20.465 1.00 69.19 690 GLY A CA 1
ATOM 5126 C C . GLY A 1 690 ? 10.485 -11.776 -21.463 1.00 69.19 690 GLY A C 1
ATOM 5127 O O . GLY A 1 690 ? 9.785 -12.044 -22.441 1.00 69.19 690 GLY A O 1
ATOM 5128 N N . ARG A 1 691 ? 10.991 -10.549 -21.258 1.00 73.94 691 ARG A N 1
ATOM 5129 C CA . ARG A 1 691 ? 10.588 -9.339 -22.003 1.00 73.94 691 ARG A CA 1
ATOM 5130 C C . ARG A 1 691 ? 10.882 -9.484 -23.489 1.00 73.94 691 ARG A C 1
ATOM 5132 O O . ARG A 1 691 ? 9.968 -9.447 -24.305 1.00 73.94 691 ARG A O 1
ATOM 5139 N N . GLY A 1 692 ? 12.132 -9.819 -23.811 1.00 70.75 692 GLY A N 1
ATOM 5140 C CA . GLY A 1 692 ? 12.571 -9.979 -25.198 1.00 70.75 692 GLY A CA 1
ATOM 5141 C C . GLY A 1 692 ? 11.854 -11.096 -25.962 1.00 70.75 692 GLY A C 1
ATOM 5142 O O . GLY A 1 692 ? 11.759 -11.021 -27.182 1.00 70.75 692 GLY A O 1
ATOM 5143 N N . VAL A 1 693 ? 11.315 -12.114 -25.277 1.00 78.00 693 VAL A N 1
ATOM 5144 C CA . VAL A 1 693 ? 10.511 -13.150 -25.944 1.00 78.00 693 VAL A CA 1
ATOM 5145 C C . VAL A 1 693 ? 9.114 -12.614 -26.234 1.00 78.00 693 VAL A C 1
ATOM 5147 O O . VAL A 1 693 ? 8.657 -12.711 -27.370 1.00 78.00 693 VAL A O 1
ATOM 5150 N N . VAL A 1 694 ? 8.448 -12.012 -25.240 1.00 83.25 694 VAL A N 1
ATOM 5151 C CA . VAL A 1 694 ? 7.081 -11.479 -25.382 1.00 83.25 694 VAL A CA 1
ATOM 5152 C C . VAL A 1 694 ? 7.004 -10.409 -26.469 1.00 83.25 694 VAL A C 1
ATOM 5154 O O . VAL A 1 694 ? 6.096 -10.478 -27.297 1.00 83.25 694 VAL A O 1
ATOM 5157 N N . ASP A 1 695 ? 7.974 -9.495 -26.529 1.00 74.81 695 ASP A N 1
ATOM 5158 C CA . ASP A 1 695 ? 8.030 -8.420 -27.532 1.00 74.81 695 ASP A CA 1
ATOM 5159 C C . ASP A 1 695 ? 8.015 -8.960 -28.971 1.00 74.81 695 ASP A C 1
ATOM 5161 O O . ASP A 1 695 ? 7.414 -8.370 -29.873 1.00 74.81 695 ASP A O 1
ATOM 5165 N N . VAL A 1 696 ? 8.640 -10.120 -29.184 1.00 73.50 696 VAL A N 1
ATOM 5166 C CA . VAL A 1 696 ? 8.759 -10.750 -30.501 1.00 73.50 696 VAL A CA 1
ATOM 5167 C C . VAL A 1 696 ? 7.552 -11.630 -30.819 1.00 73.50 696 VAL A C 1
ATOM 5169 O O . VAL A 1 696 ? 7.037 -11.601 -31.938 1.00 73.50 696 VAL A O 1
ATOM 5172 N N . VAL A 1 697 ? 7.086 -12.432 -29.859 1.00 79.50 697 VAL A N 1
ATOM 5173 C CA . VAL A 1 697 ? 6.101 -13.492 -30.134 1.00 79.50 697 VAL A CA 1
ATOM 5174 C C . VAL A 1 697 ? 4.656 -13.058 -29.942 1.00 79.50 697 VAL A C 1
ATOM 5176 O O . VAL A 1 697 ? 3.770 -13.657 -30.553 1.00 79.50 697 VAL A O 1
ATOM 5179 N N . ALA A 1 698 ? 4.384 -12.027 -29.134 1.00 82.00 698 ALA A N 1
ATOM 5180 C CA . ALA A 1 698 ? 3.015 -11.642 -28.780 1.00 82.00 698 ALA A CA 1
ATOM 5181 C C . ALA A 1 698 ? 2.148 -11.318 -30.009 1.00 82.00 698 ALA A C 1
ATOM 5183 O O . ALA A 1 698 ? 0.962 -11.655 -30.034 1.00 82.00 698 ALA A O 1
ATOM 5184 N N . TRP A 1 699 ? 2.746 -10.744 -31.058 1.00 79.38 699 TRP A N 1
ATOM 5185 C CA . TRP A 1 699 ? 2.072 -10.415 -32.320 1.00 79.38 699 TRP A CA 1
ATOM 5186 C C . TRP A 1 699 ? 1.556 -11.647 -33.073 1.00 79.38 699 TRP A C 1
ATOM 5188 O O . TRP A 1 699 ? 0.562 -11.567 -33.801 1.00 79.38 699 TRP A O 1
ATOM 5198 N N . HIS A 1 700 ? 2.203 -12.793 -32.863 1.00 80.12 700 HIS A N 1
ATOM 5199 C CA . HIS A 1 700 ? 2.002 -14.025 -33.625 1.00 80.12 700 HIS A CA 1
ATOM 5200 C C . HIS A 1 700 ? 1.209 -15.085 -32.864 1.00 80.12 700 HIS A C 1
ATOM 5202 O O . HIS A 1 700 ? 1.034 -16.187 -33.369 1.00 80.12 700 HIS A O 1
ATOM 5208 N N . ILE A 1 701 ? 0.696 -14.768 -31.673 1.00 83.62 701 ILE A N 1
ATOM 5209 C CA . ILE A 1 701 ? -0.083 -15.695 -30.845 1.00 83.62 701 ILE A CA 1
ATOM 5210 C C . ILE A 1 701 ? -1.564 -15.684 -31.286 1.00 83.62 701 ILE A C 1
ATOM 5212 O O . ILE A 1 701 ? -2.253 -14.675 -31.084 1.00 83.62 701 ILE A O 1
ATOM 5216 N N . PRO A 1 702 ? -2.092 -16.751 -31.927 1.00 82.31 702 PRO A N 1
ATOM 5217 C CA . PRO A 1 702 ? -3.490 -16.821 -32.361 1.00 82.31 702 PRO A CA 1
ATOM 5218 C C . PRO A 1 702 ? -4.502 -17.064 -31.230 1.00 82.31 702 PRO A C 1
ATOM 5220 O O . PRO A 1 702 ? -5.624 -16.564 -31.325 1.00 82.31 702 PRO A O 1
ATOM 5223 N N . SER A 1 703 ? -4.151 -17.805 -30.173 1.00 89.81 703 SER A N 1
ATOM 5224 C CA . SER A 1 703 ? -5.050 -18.149 -29.055 1.00 89.81 703 SER A CA 1
ATOM 5225 C C . SER A 1 703 ? -4.481 -17.710 -27.701 1.00 89.81 703 SER A C 1
ATOM 5227 O O . SER A 1 703 ? -3.329 -17.316 -27.592 1.00 89.81 703 SER A O 1
ATOM 5229 N N . GLY A 1 704 ? -5.297 -17.671 -26.643 1.00 89.19 704 GLY A N 1
ATOM 5230 C CA . GLY A 1 704 ? -4.806 -17.317 -25.300 1.00 89.19 704 GLY A CA 1
ATOM 5231 C C . GLY A 1 704 ? -4.397 -15.846 -25.096 1.00 89.19 704 GLY A C 1
ATOM 5232 O O . GLY A 1 704 ? -3.848 -15.507 -24.049 1.00 89.19 704 GLY A O 1
ATOM 5233 N N . ARG A 1 705 ? -4.705 -14.942 -26.041 1.00 90.25 705 ARG A N 1
ATOM 5234 C CA . ARG A 1 705 ? -4.347 -13.507 -25.970 1.00 90.25 705 ARG A CA 1
ATOM 5235 C C . ARG A 1 705 ? -4.818 -12.805 -24.700 1.00 90.25 705 ARG A C 1
ATOM 5237 O O . ARG A 1 705 ? -4.107 -11.954 -24.194 1.00 90.25 705 ARG A O 1
ATOM 5244 N N . ALA A 1 706 ? -5.983 -13.171 -24.164 1.00 90.12 706 ALA A N 1
ATOM 5245 C CA . ALA A 1 706 ? -6.503 -12.570 -22.934 1.00 90.12 706 ALA A CA 1
ATOM 5246 C C . ALA A 1 706 ? -5.624 -12.875 -21.707 1.00 90.12 706 ALA A C 1
ATOM 5248 O O . ALA A 1 706 ? -5.445 -12.011 -20.851 1.00 90.12 706 ALA A O 1
ATOM 5249 N N . ALA A 1 707 ? -5.053 -14.084 -21.631 1.00 89.25 707 ALA A N 1
ATOM 5250 C CA . ALA A 1 707 ? -4.119 -14.441 -20.567 1.00 89.25 707 ALA A CA 1
ATOM 5251 C C . ALA A 1 707 ? -2.817 -13.644 -20.703 1.00 89.25 707 ALA A C 1
ATOM 5253 O O . ALA A 1 707 ? -2.343 -13.082 -19.718 1.00 89.25 707 ALA A O 1
ATOM 5254 N N . LEU A 1 708 ? -2.295 -13.526 -21.929 1.00 90.88 708 LEU A N 1
ATOM 5255 C CA . LEU A 1 708 ? -1.087 -12.750 -22.204 1.00 90.88 708 LEU A CA 1
ATOM 5256 C C . LEU A 1 708 ? -1.294 -11.245 -21.978 1.00 90.88 708 LEU A C 1
ATOM 5258 O O . LEU A 1 708 ? -0.450 -10.621 -21.352 1.00 90.88 708 LEU A O 1
ATOM 5262 N N . ALA A 1 709 ? -2.434 -10.676 -22.380 1.00 91.12 709 ALA A N 1
ATOM 5263 C CA . ALA A 1 709 ? -2.816 -9.292 -22.082 1.00 91.12 709 ALA A CA 1
ATOM 5264 C C . ALA A 1 709 ? -2.849 -9.037 -20.566 1.00 91.12 709 ALA A C 1
ATOM 5266 O O . ALA A 1 709 ? -2.241 -8.091 -20.072 1.00 91.12 709 ALA A O 1
ATOM 5267 N N . SER A 1 710 ? -3.489 -9.933 -19.803 1.00 89.50 710 SER A N 1
ATOM 5268 C CA . SER A 1 710 ? -3.498 -9.856 -18.337 1.00 89.50 710 SER A CA 1
ATOM 5269 C C . SER A 1 710 ? -2.084 -9.912 -17.752 1.00 89.50 710 SER A C 1
ATOM 5271 O O . SER A 1 710 ? -1.783 -9.178 -16.812 1.00 89.50 710 SER A O 1
ATOM 5273 N N . TRP A 1 711 ? -1.211 -10.763 -18.293 1.00 90.50 711 TRP A N 1
ATOM 5274 C CA . TRP A 1 711 ? 0.183 -10.840 -17.862 1.00 90.50 711 TRP A CA 1
ATOM 5275 C C . TRP A 1 711 ? 0.946 -9.545 -18.188 1.00 90.50 711 TRP A C 1
ATOM 5277 O O . TRP A 1 711 ? 1.519 -8.943 -17.286 1.00 90.50 711 TRP A O 1
ATOM 5287 N N . VAL A 1 712 ? 0.866 -9.034 -19.424 1.00 90.94 712 VAL A N 1
ATOM 5288 C CA . VAL A 1 712 ? 1.492 -7.762 -19.848 1.00 90.94 712 VAL A CA 1
ATOM 5289 C C . VAL A 1 712 ? 1.042 -6.589 -18.973 1.00 90.94 712 VAL A C 1
ATOM 5291 O O . VAL A 1 712 ? 1.812 -5.683 -18.632 1.00 90.94 712 VAL A O 1
ATOM 5294 N N . ARG A 1 713 ? -0.225 -6.600 -18.568 1.00 88.81 713 ARG A N 1
ATOM 5295 C CA . ARG A 1 713 ? -0.766 -5.548 -17.727 1.00 88.81 713 ARG A CA 1
ATOM 5296 C C . ARG A 1 713 ? -0.238 -5.587 -16.304 1.00 88.81 713 ARG A C 1
ATOM 5298 O O . ARG A 1 713 ? 0.042 -4.522 -15.763 1.00 88.81 713 ARG A O 1
ATOM 5305 N N . TYR A 1 714 ? -0.124 -6.756 -15.687 1.00 84.00 714 TYR A N 1
ATOM 5306 C CA . TYR A 1 714 ? 0.064 -6.816 -14.237 1.00 84.00 714 TYR A CA 1
ATOM 5307 C C . TYR A 1 714 ? 1.312 -7.554 -13.759 1.00 84.00 714 TYR A C 1
ATOM 5309 O O . TYR A 1 714 ? 1.790 -7.281 -12.662 1.00 84.00 714 TYR A O 1
ATOM 5317 N N . GLU A 1 715 ? 1.823 -8.478 -14.560 1.00 84.88 715 GLU A N 1
ATOM 5318 C CA . GLU A 1 715 ? 2.948 -9.357 -14.222 1.00 84.88 715 GLU A CA 1
ATOM 5319 C C . GLU A 1 715 ? 4.195 -9.046 -15.065 1.00 84.88 715 GLU A C 1
ATOM 5321 O O . GLU A 1 715 ? 5.276 -9.543 -14.759 1.00 84.88 715 GLU A O 1
ATOM 5326 N N . TYR A 1 716 ? 4.072 -8.184 -16.083 1.00 87.38 716 TYR A N 1
ATOM 5327 C CA . TYR A 1 716 ? 5.210 -7.685 -16.854 1.00 87.38 716 TYR A CA 1
ATOM 5328 C C . TYR A 1 716 ? 6.251 -7.054 -15.921 1.00 87.38 716 TYR A C 1
ATOM 5330 O O . TYR A 1 716 ? 5.865 -6.254 -15.061 1.00 87.38 716 TYR A O 1
ATOM 5338 N N . PRO A 1 717 ? 7.554 -7.346 -16.076 1.00 86.31 717 PRO A N 1
ATOM 5339 C CA . PRO A 1 717 ? 8.575 -6.830 -15.175 1.00 86.31 717 PRO A CA 1
ATOM 5340 C C . PRO A 1 717 ? 8.501 -5.312 -15.022 1.00 86.31 717 PRO A C 1
ATOM 5342 O O . PRO A 1 717 ? 8.555 -4.567 -16.005 1.00 86.31 717 PRO A O 1
ATOM 5345 N N . ALA A 1 718 ? 8.368 -4.860 -13.774 1.00 84.50 718 ALA A N 1
ATOM 5346 C CA . ALA A 1 718 ? 8.279 -3.442 -13.473 1.00 84.50 718 ALA A CA 1
ATOM 5347 C C . ALA A 1 718 ? 9.563 -2.712 -13.898 1.00 84.50 718 ALA A C 1
ATOM 5349 O O . ALA A 1 718 ? 10.667 -3.253 -13.754 1.00 84.50 718 ALA A O 1
ATOM 5350 N N . PRO A 1 719 ? 9.451 -1.468 -14.390 1.00 86.06 719 PRO A N 1
ATOM 5351 C CA . PRO A 1 719 ? 10.620 -0.687 -14.755 1.00 86.06 719 PRO A CA 1
ATOM 5352 C C . PRO A 1 719 ? 11.497 -0.421 -13.527 1.00 86.06 719 PRO A C 1
ATOM 5354 O O . PRO A 1 719 ? 11.009 -0.202 -12.411 1.00 86.06 719 PRO A O 1
ATOM 5357 N N . CYS A 1 720 ? 12.813 -0.393 -13.733 1.00 85.75 720 CYS A N 1
ATOM 5358 C CA . CYS A 1 720 ? 13.740 -0.089 -12.656 1.00 85.75 720 CYS A CA 1
ATOM 5359 C C . CYS A 1 720 ? 13.616 1.383 -12.234 1.00 85.75 720 CYS A C 1
ATOM 5361 O O . CYS A 1 720 ? 14.150 2.291 -12.866 1.00 85.75 720 CYS A O 1
ATOM 5363 N N . SER A 1 721 ? 12.950 1.609 -11.105 1.00 86.62 721 SER A N 1
ATOM 5364 C CA . SER A 1 721 ? 12.744 2.939 -10.511 1.00 86.62 721 SER A CA 1
ATOM 5365 C C . SER A 1 721 ? 14.010 3.620 -9.980 1.00 86.62 721 SER A C 1
ATOM 5367 O O . SER A 1 721 ? 13.909 4.724 -9.455 1.00 86.62 721 SER A O 1
ATOM 5369 N N . THR A 1 722 ? 15.175 2.970 -10.064 1.00 87.50 722 THR A N 1
ATOM 5370 C CA . THR A 1 722 ? 16.472 3.503 -9.615 1.00 87.50 722 THR A CA 1
ATOM 5371 C C . THR A 1 722 ? 17.516 3.619 -10.727 1.00 87.50 722 THR A C 1
ATOM 5373 O O . THR A 1 722 ? 18.565 4.200 -10.469 1.00 87.50 722 THR A O 1
ATOM 5376 N N . CYS A 1 723 ? 17.236 3.117 -11.938 1.00 81.62 723 CYS A N 1
ATOM 5377 C CA . CYS A 1 723 ? 18.197 2.936 -13.041 1.00 81.62 723 CYS A CA 1
ATOM 5378 C C . CYS A 1 723 ? 18.210 4.094 -14.069 1.00 81.62 723 CYS A C 1
ATOM 5380 O O . CYS A 1 723 ? 18.707 3.961 -15.182 1.00 81.62 723 CYS A O 1
ATOM 5382 N N . GLY A 1 724 ? 17.622 5.248 -13.745 1.00 82.88 724 GLY A N 1
ATOM 5383 C CA . GLY A 1 724 ? 17.590 6.389 -14.669 1.00 82.88 724 GLY A CA 1
ATOM 5384 C C . GLY A 1 724 ? 16.589 6.246 -15.825 1.00 82.88 724 GLY A C 1
ATOM 5385 O O . GLY A 1 724 ? 15.700 5.392 -15.809 1.00 82.88 724 GLY A O 1
ATOM 5386 N N . LEU A 1 725 ? 16.679 7.157 -16.801 1.00 82.19 725 LEU A N 1
ATOM 5387 C CA . LEU A 1 725 ? 15.622 7.374 -17.798 1.00 82.19 725 LEU A CA 1
ATOM 5388 C C . LEU A 1 725 ? 15.604 6.323 -18.916 1.00 82.19 725 LEU A C 1
ATOM 5390 O O . LEU A 1 725 ? 14.520 5.896 -19.302 1.00 82.19 725 LEU A O 1
ATOM 5394 N N . TYR A 1 726 ? 16.749 5.892 -19.457 1.00 79.12 726 TYR A N 1
ATOM 5395 C CA . TYR A 1 726 ? 16.736 4.989 -20.621 1.00 79.12 726 TYR A CA 1
ATOM 5396 C C . TYR A 1 726 ? 16.238 3.573 -20.287 1.00 79.12 726 TYR A C 1
ATOM 5398 O O . TYR A 1 726 ? 15.366 3.094 -21.009 1.00 79.12 726 TYR A O 1
ATOM 5406 N N . PRO A 1 727 ? 16.682 2.905 -19.201 1.00 79.88 727 PRO A N 1
ATOM 5407 C CA . PRO A 1 727 ? 16.087 1.646 -18.756 1.00 79.88 727 PRO A CA 1
ATOM 5408 C C . PRO A 1 727 ? 14.586 1.755 -18.487 1.00 79.88 727 PRO A C 1
ATOM 5410 O O . PRO A 1 727 ? 13.832 0.846 -18.837 1.00 79.88 727 PRO A O 1
ATOM 5413 N N . LEU A 1 728 ? 14.134 2.884 -17.923 1.00 84.56 728 LEU A N 1
ATOM 5414 C CA . LEU A 1 728 ? 12.709 3.174 -17.767 1.00 84.56 728 LEU A CA 1
ATOM 5415 C C . LEU A 1 728 ? 12.013 3.229 -19.136 1.00 84.56 728 LEU A C 1
ATOM 5417 O O . LEU A 1 728 ? 11.048 2.502 -19.348 1.00 84.56 728 LEU A O 1
ATOM 5421 N N . MET A 1 729 ? 12.526 4.020 -20.080 1.00 82.81 729 MET A N 1
ATOM 5422 C CA . MET A 1 729 ? 11.960 4.159 -21.427 1.00 82.81 729 MET A CA 1
ATOM 5423 C C . MET A 1 729 ? 11.944 2.846 -22.205 1.00 82.81 729 MET A C 1
ATOM 5425 O O . MET A 1 729 ? 10.934 2.526 -22.823 1.00 82.81 729 MET A O 1
ATOM 5429 N N . ASN A 1 730 ? 13.024 2.067 -22.147 1.00 81.81 730 ASN A N 1
ATOM 5430 C CA . ASN A 1 730 ? 13.101 0.764 -22.797 1.00 81.81 730 ASN A CA 1
ATOM 5431 C C . ASN A 1 730 ? 12.041 -0.188 -22.229 1.00 81.81 730 ASN A C 1
ATOM 5433 O O . ASN A 1 730 ? 11.306 -0.828 -22.977 1.00 81.81 730 ASN A O 1
ATOM 5437 N N . SER A 1 731 ? 11.900 -0.226 -20.900 1.00 85.25 731 SER A N 1
ATOM 5438 C CA . SER A 1 731 ? 10.890 -1.052 -20.238 1.00 85.25 731 SER A CA 1
ATOM 5439 C C . SER A 1 731 ? 9.459 -0.603 -20.554 1.00 85.25 731 SER A C 1
ATOM 5441 O O . SER A 1 731 ? 8.591 -1.455 -20.733 1.00 85.25 731 SER A O 1
ATOM 5443 N N . LEU A 1 732 ? 9.198 0.709 -20.618 1.00 87.06 732 LEU A N 1
ATOM 5444 C CA . LEU A 1 732 ? 7.888 1.259 -20.983 1.00 87.06 732 LEU A CA 1
ATOM 5445 C C . LEU A 1 732 ? 7.554 0.979 -22.453 1.00 87.06 732 LEU A C 1
ATOM 5447 O O . LEU A 1 732 ? 6.436 0.563 -22.739 1.00 87.06 732 LEU A O 1
ATOM 5451 N N . GLY A 1 733 ? 8.517 1.167 -23.361 1.00 85.44 733 GLY A N 1
ATOM 5452 C CA . GLY A 1 733 ? 8.361 0.907 -24.793 1.00 85.44 733 GLY A CA 1
ATOM 5453 C C . GLY A 1 733 ? 8.105 -0.567 -25.090 1.00 85.44 733 GLY A C 1
ATOM 5454 O O . GLY A 1 733 ? 7.126 -0.886 -25.751 1.00 85.44 733 GLY A O 1
ATOM 5455 N N . SER A 1 734 ? 8.905 -1.462 -24.504 1.00 86.06 734 SER A N 1
ATOM 5456 C CA . SER A 1 734 ? 8.721 -2.915 -24.649 1.00 86.06 734 SER A CA 1
ATOM 5457 C C . SER A 1 734 ? 7.332 -3.348 -24.156 1.00 86.06 734 SER A C 1
ATOM 5459 O O . SER A 1 734 ? 6.572 -4.007 -24.859 1.00 86.06 734 SER A O 1
ATOM 5461 N N . ARG A 1 735 ? 6.915 -2.867 -22.972 1.00 90.88 735 ARG A N 1
ATOM 5462 C CA . ARG A 1 735 ? 5.577 -3.166 -22.436 1.00 90.88 735 ARG A CA 1
ATOM 5463 C C . ARG A 1 735 ? 4.451 -2.575 -23.292 1.00 90.88 735 ARG A C 1
ATOM 5465 O O . ARG A 1 735 ? 3.398 -3.197 -23.399 1.00 90.88 735 ARG A O 1
ATOM 5472 N N . LEU A 1 736 ? 4.648 -1.394 -23.880 1.00 89.69 736 LEU A N 1
ATOM 5473 C CA . LEU A 1 736 ? 3.686 -0.767 -24.791 1.00 89.69 736 LEU A CA 1
ATOM 5474 C C . LEU A 1 736 ? 3.531 -1.594 -26.073 1.00 89.69 736 LEU A C 1
ATOM 5476 O O . LEU A 1 736 ? 2.403 -1.877 -26.476 1.00 89.69 736 LEU A O 1
ATOM 5480 N N . ASP A 1 737 ? 4.638 -2.052 -26.657 1.00 85.44 737 ASP A N 1
ATOM 5481 C CA . ASP A 1 737 ? 4.635 -2.926 -27.833 1.00 85.44 737 ASP A CA 1
ATOM 5482 C C . ASP A 1 737 ? 3.937 -4.262 -27.526 1.00 85.44 737 ASP A C 1
ATOM 5484 O O . ASP A 1 737 ? 3.058 -4.693 -28.278 1.00 85.44 737 ASP A O 1
ATOM 5488 N N . ALA A 1 738 ? 4.227 -4.875 -26.374 1.00 88.88 738 ALA A N 1
ATOM 5489 C CA . ALA A 1 738 ? 3.536 -6.075 -25.906 1.00 88.88 738 ALA A CA 1
ATOM 5490 C C . ALA A 1 738 ? 2.029 -5.838 -25.658 1.00 88.88 738 ALA A C 1
ATOM 5492 O O . ALA A 1 738 ? 1.192 -6.703 -25.947 1.00 88.88 738 ALA A O 1
ATOM 5493 N N . ALA A 1 739 ? 1.648 -4.664 -25.146 1.00 91.19 739 ALA A N 1
ATOM 5494 C CA . ALA A 1 739 ? 0.248 -4.301 -24.923 1.00 91.19 739 ALA A CA 1
ATOM 5495 C C . ALA A 1 739 ? -0.503 -4.128 -26.252 1.00 91.19 739 ALA A C 1
ATOM 5497 O O . ALA A 1 739 ? -1.610 -4.649 -26.402 1.00 91.19 739 ALA A O 1
ATOM 5498 N N . HIS A 1 740 ? 0.119 -3.488 -27.246 1.00 89.25 740 HIS A N 1
ATOM 5499 C CA . HIS A 1 740 ? -0.421 -3.419 -28.604 1.00 89.25 740 HIS A CA 1
ATOM 5500 C C . HIS A 1 740 ? -0.579 -4.808 -29.227 1.00 89.25 740 HIS A C 1
ATOM 5502 O O . HIS A 1 740 ? -1.641 -5.122 -29.767 1.00 89.25 740 HIS A O 1
ATOM 5508 N N . ALA A 1 741 ? 0.440 -5.659 -29.102 1.00 86.38 741 ALA A N 1
ATOM 5509 C CA . ALA A 1 741 ? 0.435 -7.010 -29.653 1.00 86.38 741 ALA A CA 1
ATOM 5510 C C . ALA A 1 741 ? -0.701 -7.879 -29.088 1.00 86.38 741 ALA A C 1
ATOM 5512 O O . ALA A 1 741 ? -1.339 -8.655 -29.804 1.00 86.38 741 ALA A O 1
ATOM 5513 N N . THR A 1 742 ? -0.982 -7.724 -27.793 1.00 90.50 742 THR A N 1
ATOM 5514 C CA . THR A 1 742 ? -2.026 -8.473 -27.080 1.00 90.50 742 THR A CA 1
ATOM 5515 C C . THR A 1 742 ? -3.417 -7.843 -27.175 1.00 90.50 742 THR A C 1
ATOM 5517 O O . THR A 1 742 ? -4.405 -8.506 -26.852 1.00 90.50 742 THR A O 1
ATOM 5520 N N . GLY A 1 743 ? -3.516 -6.601 -27.659 1.00 89.31 743 GLY A N 1
ATOM 5521 C CA . GLY A 1 743 ? -4.761 -5.838 -27.735 1.00 89.31 743 GLY A CA 1
ATOM 5522 C C . GLY A 1 743 ? -5.234 -5.271 -26.389 1.00 89.31 743 GLY A C 1
ATOM 5523 O O . GLY A 1 743 ? -6.433 -5.041 -26.220 1.00 89.31 743 GLY A O 1
ATOM 5524 N N . ASP A 1 744 ? -4.336 -5.056 -25.418 1.00 93.12 744 ASP A N 1
ATOM 5525 C CA . ASP A 1 744 ? -4.676 -4.399 -24.148 1.00 93.12 744 ASP A CA 1
ATOM 5526 C C . ASP A 1 744 ? -4.709 -2.870 -24.287 1.00 93.12 744 ASP A C 1
ATOM 5528 O O . ASP A 1 744 ? -3.812 -2.136 -23.868 1.00 93.12 744 ASP A O 1
ATOM 5532 N N . GLU A 1 745 ? -5.814 -2.378 -24.839 1.00 93.62 745 GLU A N 1
ATOM 5533 C CA . GLU A 1 745 ? -6.081 -0.949 -25.038 1.00 93.62 745 GLU A CA 1
ATOM 5534 C C . GLU A 1 745 ? -6.026 -0.113 -23.747 1.00 93.62 745 GLU A C 1
ATOM 5536 O O . GLU A 1 745 ? -5.849 1.106 -23.793 1.00 93.62 745 GLU A O 1
ATOM 5541 N N . ALA A 1 746 ? -6.239 -0.724 -22.576 1.00 90.94 746 ALA A N 1
ATOM 5542 C CA . ALA A 1 746 ? -6.161 0.005 -21.316 1.00 90.94 746 ALA A CA 1
ATOM 5543 C C . ALA A 1 746 ? -4.704 0.276 -20.931 1.00 90.94 746 ALA A C 1
ATOM 5545 O O . ALA A 1 746 ? -4.389 1.407 -20.563 1.00 90.94 746 ALA A O 1
ATOM 5546 N N . THR A 1 747 ? -3.835 -0.731 -21.053 1.00 91.94 747 THR A N 1
ATOM 5547 C CA . THR A 1 747 ? -2.396 -0.578 -20.809 1.00 91.94 747 THR A CA 1
ATOM 5548 C C . THR A 1 747 ? -1.731 0.309 -21.854 1.00 91.94 747 THR A C 1
ATOM 5550 O O . THR A 1 747 ? -0.916 1.144 -21.476 1.00 91.94 747 THR A O 1
ATOM 5553 N N . VAL A 1 748 ? -2.133 0.221 -23.128 1.00 93.31 748 VAL A N 1
ATOM 5554 C CA . VAL A 1 748 ? -1.674 1.149 -24.179 1.00 93.31 748 VAL A CA 1
ATOM 5555 C C . VAL A 1 748 ? -1.935 2.600 -23.773 1.00 93.31 748 VAL A C 1
ATOM 5557 O O . VAL A 1 748 ? -0.999 3.385 -23.667 1.00 93.31 748 VAL A O 1
ATOM 5560 N N . ARG A 1 749 ? -3.186 2.951 -23.432 1.00 93.56 749 ARG A N 1
ATOM 5561 C CA . ARG A 1 749 ? -3.533 4.323 -23.012 1.00 93.56 749 ARG A CA 1
ATOM 5562 C C . ARG A 1 749 ? -2.768 4.789 -21.774 1.00 93.56 749 ARG A C 1
ATOM 5564 O O . ARG A 1 749 ? -2.436 5.967 -21.671 1.00 93.56 749 ARG A O 1
ATOM 5571 N N . GLU A 1 750 ? -2.544 3.893 -20.815 1.00 91.44 750 GLU A N 1
ATOM 5572 C CA . GLU A 1 750 ? -1.790 4.194 -19.596 1.00 91.44 750 GLU A CA 1
ATOM 5573 C C . GLU A 1 750 ? -0.326 4.524 -19.916 1.00 91.44 750 GLU A C 1
ATOM 5575 O O . GLU A 1 750 ? 0.182 5.560 -19.486 1.00 91.44 750 GLU A O 1
ATOM 5580 N N . LEU A 1 751 ? 0.332 3.679 -20.711 1.00 91.50 751 LEU A N 1
ATOM 5581 C CA . LEU A 1 751 ? 1.739 3.835 -21.077 1.00 91.50 751 LEU A CA 1
ATOM 5582 C C . LEU A 1 751 ? 1.965 4.994 -22.051 1.00 91.50 751 LEU A C 1
ATOM 5584 O O . LEU A 1 751 ? 2.938 5.728 -21.888 1.00 91.50 751 LEU A O 1
ATOM 5588 N N . ASP A 1 752 ? 1.047 5.233 -22.987 1.00 90.06 752 ASP A N 1
ATOM 5589 C CA . ASP A 1 752 ? 1.071 6.423 -23.840 1.00 90.06 752 ASP A CA 1
ATOM 5590 C C . ASP A 1 752 ? 0.976 7.701 -23.006 1.00 90.06 752 ASP A C 1
ATOM 5592 O O . ASP A 1 752 ? 1.698 8.662 -23.260 1.00 90.06 752 ASP A O 1
ATOM 5596 N N . ALA A 1 753 ? 0.144 7.721 -21.960 1.00 91.12 753 ALA A N 1
ATOM 5597 C CA . ALA A 1 753 ? 0.072 8.870 -21.065 1.00 91.12 753 ALA A CA 1
ATOM 5598 C C . ALA A 1 753 ? 1.394 9.103 -20.312 1.00 91.12 753 ALA A C 1
ATOM 5600 O O . ALA A 1 753 ? 1.779 10.257 -20.116 1.00 91.12 753 ALA A O 1
ATOM 5601 N N . VAL A 1 754 ? 2.100 8.038 -19.907 1.00 90.69 754 VAL A N 1
ATOM 5602 C CA . VAL A 1 754 ? 3.451 8.144 -19.320 1.00 90.69 754 VAL A CA 1
ATOM 5603 C C . VAL A 1 754 ? 4.440 8.684 -20.353 1.00 90.69 754 VAL A C 1
ATOM 5605 O O . VAL A 1 754 ? 5.168 9.632 -20.065 1.00 90.69 754 VAL A O 1
ATOM 5608 N N . ARG A 1 755 ? 4.438 8.133 -21.571 1.00 87.88 755 ARG A N 1
ATOM 5609 C CA . ARG A 1 755 ? 5.303 8.568 -22.672 1.00 87.88 755 ARG A CA 1
ATOM 5610 C C . ARG A 1 755 ? 5.097 10.046 -23.003 1.00 87.88 755 ARG A C 1
ATOM 5612 O O . ARG A 1 755 ? 6.067 10.789 -23.026 1.00 87.88 755 ARG A O 1
ATOM 5619 N N . VAL A 1 756 ? 3.852 10.499 -23.139 1.00 87.81 756 VAL A N 1
ATOM 5620 C CA . VAL A 1 756 ? 3.515 11.912 -23.386 1.00 87.81 756 VAL A CA 1
ATOM 5621 C C . VAL A 1 756 ? 4.042 12.831 -22.278 1.00 87.81 756 VAL A C 1
ATOM 5623 O O . VAL A 1 756 ? 4.455 13.954 -22.559 1.00 87.81 756 VAL A O 1
ATOM 5626 N N . ARG A 1 757 ? 4.064 12.378 -21.015 1.00 91.38 757 ARG A N 1
ATOM 5627 C CA . ARG A 1 757 ? 4.692 13.138 -19.917 1.00 91.38 757 ARG A CA 1
ATOM 5628 C C . ARG A 1 757 ? 6.218 13.193 -20.034 1.00 91.38 757 ARG A C 1
ATOM 5630 O O . ARG A 1 757 ? 6.811 14.178 -19.602 1.00 91.38 757 ARG A O 1
ATOM 5637 N N . LEU A 1 758 ? 6.841 12.169 -20.614 1.00 85.25 758 LEU A N 1
ATOM 5638 C CA . LEU A 1 758 ? 8.288 12.084 -20.826 1.00 85.25 758 LEU A CA 1
ATOM 5639 C C . LEU A 1 758 ? 8.759 12.807 -22.099 1.00 85.25 758 LEU A C 1
ATOM 5641 O O . LEU A 1 758 ? 9.880 13.312 -22.115 1.00 85.25 758 LEU A O 1
ATOM 5645 N N . ASP A 1 759 ? 7.913 12.924 -23.125 1.00 81.62 759 ASP A N 1
ATOM 5646 C CA . ASP A 1 759 ? 8.242 13.534 -24.422 1.00 81.62 759 ASP A CA 1
ATOM 5647 C C . ASP A 1 759 ? 8.898 14.927 -24.314 1.00 81.62 759 ASP A C 1
ATOM 5649 O O . ASP A 1 759 ? 9.906 15.146 -24.989 1.00 81.62 759 ASP A O 1
ATOM 5653 N N . PRO A 1 760 ? 8.440 15.867 -23.455 1.00 83.38 760 PRO A N 1
ATOM 5654 C CA . PRO A 1 760 ? 9.096 17.167 -23.306 1.00 83.38 760 PRO A CA 1
ATOM 5655 C C . PRO A 1 760 ? 10.546 17.066 -22.828 1.00 83.38 760 PRO A C 1
ATOM 5657 O O . PRO A 1 760 ? 11.363 17.905 -23.196 1.00 83.38 760 PRO A O 1
ATOM 5660 N N . TYR A 1 761 ? 10.867 16.057 -22.018 1.00 79.12 761 TYR A N 1
ATOM 5661 C CA . TYR A 1 761 ? 12.214 15.821 -21.502 1.00 79.12 761 TYR A CA 1
ATOM 5662 C C . TYR A 1 761 ? 13.091 15.111 -22.536 1.00 79.12 761 TYR A C 1
ATOM 5664 O O . TYR A 1 761 ? 14.264 15.435 -22.666 1.00 79.12 761 TYR A O 1
ATOM 5672 N N . LEU A 1 762 ? 12.517 14.201 -23.326 1.00 71.25 762 LEU A N 1
ATOM 5673 C CA . LEU A 1 762 ? 13.218 13.530 -24.427 1.00 71.25 762 LEU A CA 1
ATOM 5674 C C . LEU A 1 762 ? 13.496 14.475 -25.603 1.00 71.25 762 LEU A C 1
ATOM 5676 O O . LEU A 1 762 ? 14.511 14.351 -26.284 1.00 71.25 762 LEU A O 1
ATOM 5680 N N . ALA A 1 763 ? 12.612 15.449 -25.829 1.00 71.44 763 ALA A N 1
ATOM 5681 C CA . ALA A 1 763 ? 12.791 16.480 -26.843 1.00 71.44 763 ALA A CA 1
ATOM 5682 C C . ALA A 1 763 ? 13.897 17.490 -26.482 1.00 71.44 763 ALA A C 1
ATOM 5684 O O . ALA A 1 763 ? 14.398 18.191 -27.369 1.00 71.44 763 ALA A O 1
ATOM 5685 N N . ARG A 1 764 ? 14.309 17.568 -25.204 1.00 70.38 764 ARG A N 1
ATOM 5686 C CA . ARG A 1 764 ? 15.439 18.399 -24.768 1.00 70.38 764 ARG A CA 1
ATOM 5687 C C . ARG A 1 764 ? 16.744 17.779 -25.248 1.00 70.38 764 ARG A C 1
ATOM 5689 O O . ARG A 1 764 ? 17.376 16.970 -24.577 1.00 70.38 764 ARG A O 1
ATOM 5696 N N . ARG A 1 765 ? 17.182 18.227 -26.422 1.00 58.47 765 ARG A N 1
ATOM 5697 C CA . ARG A 1 765 ? 18.463 17.817 -27.012 1.00 58.47 765 ARG A CA 1
ATOM 5698 C C . ARG A 1 765 ? 19.648 18.123 -26.106 1.00 58.47 765 ARG A C 1
ATOM 5700 O O . ARG A 1 765 ? 20.628 17.393 -26.137 1.00 58.47 765 ARG A O 1
ATOM 5707 N N . GLN A 1 766 ? 19.564 19.191 -25.315 1.00 65.44 766 GLN A N 1
ATOM 5708 C CA . GLN A 1 766 ? 20.700 19.677 -24.545 1.00 65.44 766 GLN A CA 1
ATOM 5709 C C . GLN A 1 766 ? 21.203 18.662 -23.518 1.00 65.44 766 GLN A C 1
ATOM 5711 O O . GLN A 1 766 ? 22.405 18.623 -23.335 1.00 65.44 766 GLN A O 1
ATOM 5716 N N . ASP A 1 767 ? 20.364 17.786 -22.959 1.00 70.19 767 ASP A N 1
ATOM 5717 C CA . ASP A 1 767 ? 20.759 16.871 -21.869 1.00 70.19 767 ASP A CA 1
ATOM 5718 C C . ASP A 1 767 ? 20.823 15.396 -22.291 1.00 70.19 767 ASP A C 1
ATOM 5720 O O . ASP A 1 767 ? 21.105 14.518 -21.475 1.00 70.19 767 ASP A O 1
ATOM 5724 N N . ALA A 1 768 ? 20.557 15.099 -23.567 1.00 68.44 768 ALA A N 1
ATOM 5725 C CA . ALA A 1 768 ? 20.337 13.737 -24.047 1.00 68.44 768 ALA A CA 1
ATOM 5726 C C . ALA A 1 768 ? 21.555 12.817 -23.850 1.00 68.44 768 ALA A C 1
ATOM 5728 O O . ALA A 1 768 ? 21.382 11.665 -23.446 1.00 68.44 768 ALA A O 1
ATOM 5729 N N . LEU A 1 769 ? 22.771 13.325 -24.095 1.00 69.56 769 LEU A N 1
ATOM 5730 C CA . LEU A 1 769 ? 24.023 12.583 -23.895 1.00 69.56 769 LEU A CA 1
ATOM 5731 C C . LEU A 1 769 ? 24.296 12.332 -22.411 1.00 69.56 769 LEU A C 1
ATOM 5733 O O . LEU A 1 769 ? 24.611 11.210 -22.022 1.00 69.56 769 LEU A O 1
ATOM 5737 N N . LEU A 1 770 ? 24.107 13.349 -21.571 1.00 74.25 770 LEU A N 1
ATOM 5738 C CA . LEU A 1 770 ? 24.300 13.240 -20.128 1.00 74.25 770 LEU A CA 1
ATOM 5739 C C . LEU A 1 770 ? 23.346 12.212 -19.503 1.00 74.25 770 LEU A C 1
ATOM 5741 O O . LEU A 1 770 ? 23.769 11.329 -18.757 1.00 74.25 770 LEU A O 1
ATOM 5745 N N . VAL A 1 771 ? 22.064 12.279 -19.860 1.00 73.31 771 VAL A N 1
ATOM 5746 C CA . VAL A 1 771 ? 21.040 11.331 -19.402 1.00 73.31 771 VAL A CA 1
ATOM 5747 C C . VAL A 1 771 ? 21.294 9.920 -19.947 1.00 73.31 771 VAL A C 1
ATOM 5749 O O . VAL A 1 771 ? 21.016 8.935 -19.257 1.00 73.31 771 VAL A O 1
ATOM 5752 N N . HIS A 1 772 ? 21.844 9.804 -21.160 1.00 73.38 772 HIS A N 1
ATOM 5753 C CA . HIS A 1 772 ? 22.227 8.525 -21.756 1.00 73.38 772 HIS A CA 1
ATOM 5754 C C . HIS A 1 772 ? 23.345 7.853 -20.968 1.00 73.38 772 HIS A C 1
ATOM 5756 O O . HIS A 1 772 ? 23.163 6.729 -20.504 1.00 73.38 772 HIS A O 1
ATOM 5762 N N . PHE A 1 773 ? 24.451 8.558 -20.730 1.00 74.44 773 PHE A N 1
ATOM 5763 C CA . PHE A 1 773 ? 25.569 8.005 -19.971 1.00 74.44 773 PHE A CA 1
ATOM 5764 C C . PHE A 1 773 ? 25.189 7.688 -18.523 1.00 74.44 773 PHE A C 1
ATOM 5766 O O . PHE A 1 773 ? 25.520 6.606 -18.049 1.00 74.44 773 PHE A O 1
ATOM 5773 N N . LEU A 1 774 ? 24.402 8.543 -17.853 1.00 73.44 774 LEU A N 1
ATOM 5774 C CA . LEU A 1 774 ? 23.845 8.230 -16.526 1.00 73.44 774 LEU A CA 1
ATOM 5775 C C . LEU A 1 774 ? 23.082 6.905 -16.520 1.00 73.44 774 LEU A C 1
ATOM 5777 O O . LEU A 1 774 ? 23.165 6.137 -15.568 1.00 73.44 774 LEU A O 1
ATOM 5781 N N . SER A 1 775 ? 22.344 6.631 -17.589 1.00 72.19 775 SER A N 1
ATOM 5782 C CA . SER A 1 775 ? 21.536 5.425 -17.693 1.00 72.19 775 SER A CA 1
ATOM 5783 C C . SER A 1 775 ? 22.358 4.167 -17.994 1.00 72.19 775 SER A C 1
ATOM 5785 O O . SER A 1 775 ? 21.984 3.093 -17.525 1.00 72.19 775 SER A O 1
ATOM 5787 N N . LEU A 1 776 ? 23.476 4.294 -18.722 1.00 71.75 776 LEU A N 1
ATOM 5788 C CA . LEU A 1 776 ? 24.414 3.196 -19.012 1.00 71.75 776 LEU A CA 1
ATOM 5789 C C . LEU A 1 776 ? 25.157 2.690 -17.771 1.00 71.75 776 LEU A C 1
ATOM 5791 O O . LEU A 1 776 ? 25.623 1.555 -17.762 1.00 71.75 776 LEU A O 1
ATOM 5795 N N . LEU A 1 777 ? 25.231 3.502 -16.714 1.00 67.94 777 LEU A N 1
ATOM 5796 C CA . LEU A 1 777 ? 25.772 3.075 -15.425 1.00 67.94 777 LEU A CA 1
ATOM 5797 C C . LEU A 1 777 ? 24.876 2.054 -14.716 1.00 67.94 777 LEU A C 1
ATOM 5799 O O . LEU A 1 777 ? 25.304 1.412 -13.762 1.00 67.94 777 LEU A O 1
ATOM 5803 N N . SER A 1 778 ? 23.624 1.898 -15.138 1.00 65.94 778 SER A N 1
ATOM 5804 C CA . SER A 1 778 ? 22.744 0.927 -14.499 1.00 65.94 778 SER A CA 1
ATOM 5805 C C . SER A 1 778 ? 23.250 -0.490 -14.755 1.00 65.94 778 SER A C 1
ATOM 5807 O O . SER A 1 778 ? 23.524 -0.825 -15.909 1.00 65.94 778 SER A O 1
ATOM 5809 N N . PRO A 1 779 ? 23.355 -1.340 -13.719 1.00 55.12 779 PRO A N 1
ATOM 5810 C CA . PRO A 1 779 ? 23.607 -2.752 -13.947 1.00 55.12 779 PRO A CA 1
ATOM 5811 C C . PRO A 1 779 ? 22.494 -3.328 -14.848 1.00 55.12 779 PRO A C 1
ATOM 5813 O O . PRO A 1 779 ? 21.345 -2.888 -14.722 1.00 55.12 779 PRO A O 1
ATOM 5816 N N . PRO A 1 780 ? 22.843 -4.238 -15.778 1.00 39.16 780 PRO A N 1
ATOM 5817 C CA . PRO A 1 780 ? 21.922 -4.778 -16.777 1.00 39.16 780 PRO A CA 1
ATOM 5818 C C . PRO A 1 780 ? 20.717 -5.510 -16.178 1.00 39.16 780 PRO A C 1
ATOM 5820 O O . PRO A 1 780 ? 20.863 -6.118 -15.090 1.00 39.16 780 PRO A O 1
#

Secondary structure (DSSP, 8-state):
-TTS-HHHHHHHHHHHHHHHHHHHHHHHHHHHHHHHHHHHHHHHHHHHH-PPB-----SSTTSEEEEEEEEE-TT--TT--EEEEEEEEGGGTT-SS--TT-EEEEGGGPPPEEEETTEEEEEPSEEEEPTTSEEE-S-GGGS---HHHHHHHHTSTT--GGGEEEEEEETT-EEEEEEEEEEE--------TT----EEEEEPPSSSSSTTEEEEEE-SPPPP----HHHHHHHHHHHHHHHHHHHHHHHHHHHHH-TT-HHHHHHHHTSTTTHHHHHHHHHHHHHTSSS--HHHHHHHHHHHHHHT-HHHHHHHHHHTT-HHHHHHHHHHTT-HHHHHHHHHHTT-HHHHHHHHHHHHHH-TTSPP-HHHHHHHHHTT-HHHHHHHHHHHHHT--S-HHHHHHHHHHHHHHHHHTT----THHHHHHHHSSTTHHHHHHHHHHHHHHHS---THHHHHHHHH-HHHHHHHTTTSGGGSS-----SSS------TTSSS-TTTSS-HHHHHHHHHHHHHHHHHHHHHHHHHHHS--HHHHHHHHHHHHHHHHHTT-HHHHHHHHHHHHHHHHHHHHHHHHHHHHHHTSS--S----S--HHHHHHHHHHHHHHHHHHTT-HHHHHTT--TT-STTSHHHHHHHT---HHHHHHHHHH---HHHHHHHHHHHTTBHHHHHHHHHH-SS--HHHHHHHGGG--B-HHHHHHHHHHTSPPP-TTS-HHHHHHHHHHHHHHHHHHT-HHHHHHHHHHHHHHHHHHT-GGGHHHHHHHHHTS--

Sequence (780 aa):
MSSLSPLVVHGKLLWESVVALACVAGIVAAWLLPRRARRRRAAAIRAGLGGGTSSLAPPSPEKLVVVSGKVVKASGSPEKKLAAATLVPAAMAFAEEGSKSAHTATAAGEPLVLEVGGAHVALHGDVQILVGSRESGRGLARRRAHRALEDLASQLEGKTRDGLALRTLHTGDLVRAQGILRHTPSETGAESYRVAASAYTLSPSEEGNHPGIVPVAFEGAPSPLEQSRPEVVGRVLAFPALAFVALAAVGELAMHSAPSSPGVATIAAATPLRRFEALAALRAQTSLSASPSDATLRDQASLDTLRGFYGMASDDYARANRPDEAAKIAAHYGDPFRVARARFVNGEISESARAFASARARDPKLPITISEVTAYVLTDDFERAATGAHALLANWDGPKGSQDELQCIVDAIDHRAGGSHDTGALERHAREGATRVPCTLLMLDLRDGTEGASGDDTLSELRSDPRVRRYLEPLTPGRFGSCTFPASDILGCWDASDAFGPGMITDPKAIAFYLPQALALQAFQHTLSEVSSHGWLGADMALAASLYAATRTFLGDVEGALTILDVAGRAFAPLARRAELEERRRASLDPPQDPHFPHDPRDGLDLIRSTRAAVLLRSGRARDALRLQPSGMAARFSTLAHVMGAYDPSEQRELAERDDRELNAKLWNAAYTGDGTVLVDALRAGEGDGRGVVDVVAWHIPSGRAALASWVRYEYPAPCSTCGLYPLMNSLGSRLDAAHATGDEATVRELDAVRVRLDPYLARRQDALLVHFLSLLSPP

Radius of gyration: 51.61 Å; chains: 1; bounding box: 118×56×156 Å

Foldseek 3Di:
DVLADPLLVCLQVVLVVLLVVLLVVLLVCLPVVVLVVLQVLLVVLVVVLPDADLDLPDPDQQDKHKHKFFWADPVPDPPDFFFWKKKDFLVCLPPQDDDPRIDIFGAPPGFTWGQRPNAIETEPFAEAEGRQAAKAQAAPPPDPDHPRVVVSVVVPPPDDRGGIIMGTDTGGFIKIKIARKDFDQPPPPDDDPPDSRGHIYGFHRCPDPDHRYIYMRTPDRHDDHPDDPVVSVCSSVVRSVVVLVVLVVVLVVLCVVCVQDLVSLSSNCSDPPCVLVSLVSNLVVLVVQLFRALSSLQSNLVSCVSNVNLVSSLVSCLQQVNLVVSLVSCVVVVNLQSVLLSCLLLLVLQSSQVSLVSNCVVPVPDQQFLSNLQSCVLVLVLVVNLVSLVSCLVPPPDDPLLSLLSQLLSLLSCVSVVNPDDCVVLVVSCVDDDNVPLSVLSSLLSVVVPDVDLLPVVVVCCCPPVSNCVVCVVVPPVPPDDPDDDDDDDPDPDDPCPLDDSVQVSASLSCVLCVQLSVLVVQLVVLVVVCVPPVQRQQSNLVSLLSNLLSCLVVVNLVVSLVSLVVSLVVLPVQLVVLVVVVVVVVVVDDDPDDDPPDRSVNSNLSSLLSNLLSCVLVVNNVVSVVSDDPPDQPVSQPVCVSRQDDDLVVVLVVLVVPPPVLSVCLNVQLVVLALVSNLVSCSVDPDQCLVVLLRRLLRRPHNLVVQLSCLNGSRGRQDSRLADPSSVVSLVSSLSSNVSSVVPVSVVSSVSSVVSNVVSCVPSSCNSSRVSSNVSGDD

pLDDT: mean 71.74, std 17.83, range [28.23, 98.06]